Protein AF-0000000077089454 (afdb_homodimer)

InterPro domains:
  IPR006680 Amidohydrolase-related [PF01979] (66-449)
  IPR011059 Metal-dependent hydrolase, composite domain superfamily [G3DSA:2.30.40.10] (4-447)
  IPR011059 Metal-dependent hydrolase, composite domain superfamily [SSF51338] (370-449)
  IPR014311 Guanine deaminase [TIGR02967] (18-446)
  IPR032466 Metal-dependent hydrolase [SSF51556] (69-390)
  IPR051607 Metallo-dependent Hydrolases [PTHR11271] (2-451)

Nearest PDB structures (foldseek):
  6oh9-assembly1_A-2  TM=9.198E-01  e=2.659E-44  Saccharomyces cerevisiae S288C
  6oha-assembly1_A-2  TM=9.201E-01  e=1.018E-43  Saccharomyces cerevisiae S288C
  3lnp-assembly1_A-2  TM=8.803E-01  e=2.121E-31  Oleispira antarctica
  4f0r-assembly1_A  TM=8.704E-01  e=5.120E-29  Chromobacterium violaceum ATCC 12472
  4gbd-assembly1_B  TM=8.682E-01  e=8.940E-28  Pseudomonas aeruginosa PAO1

Secondary structure (DSSP, 8-state):
-EEEEEEEEEEEETTEEEEEEEEEEEE-TTT-BEEEEE-TTSTTHHHHHHHHHHTT-EEE--TTEEEEEPEEEEEEEGGGGGGTTSSTTS-HHHHIIIIIHHHHHGGGSHHHHHHHHHHHHHHHHHTTEEEEEEE--S-HHHHHHHHHHHHHHT-EEEEEEEE---BTTB-TTSS-SSHHHHHHHHHHHHHHHHH-TT-TT-SEEEEEEE--GGGS-HHHHHHHHHHHHHH--EEEEEES-SHHHHHHHHHHHSS-HHHHHHHTT--STTEEEEE-TT--HHHHHHHHHHT-EEEE-HHHHHHHTSS---HHHHHHTT-EEEE---TTTSS---HHHHHHHHHHHHHHHHH-S-TTS-HHHH-S-TT----HHHHHHHHTHHHHHHHT-S-SS--TTSB--EEEEETT-TT------TTT--HHHHHHHHHHH--GGGEEEEEETTEEEEE-/-EEEEEEEEEEEETTEEEEEEEEEEEE-TTT-BEEEEE-TTSTTHHHHHHHHHHTT-EEEPPTTEEEEEPEEEEEEEGGGGGGTTSSTTS-HHHHIIIIIHHHHHGGGSHHHHHHHHHHHHHHHHHTTEEEEEEE--S-HHHHHHHHHHHHHHT-EEEEEEEE---BTTB-TTSS-SSHHHHHHHHHHHHHHHHH-TT-TT-SEEEEEEE--GGGS-HHHHHHHHHHHHHH--EEEEEES-SHHHHHHHHHHHSS-HHHHHHHTT--STTEEEEE-TT--HHHHHHHHHHT-EEEE-HHHHHHHTSS---HHHHHHTT-EEEE---TTTSS---HHHHHHHHHHHHHHHHH-S-TTS-HHHH-S-TT----HHHHHHHHTHHHHHHHT-S-SS--TTSB--EEEEETT-TT------TTT--HHHHHHHHHHH--GGGEEEEEETTEEEEE-

Foldseek 3Di:
DAKEFAWEWAQQDQPDIDIQGRWIFDADPVFQFTADIDHPPDPCRVVVQVVCVVVVRYHYDDHLKYKFFFFAAEAAAQQQQVCQPHDLQDEPLCCCVVPNQVSLLVVLPLVVLLVSLLVLLQVLVLLRHQEYEYEHFLRLNSQVSSLVSCLVLNRQYEYFNEAFADPPSHDPSGHAPHLVRRLVSRLVNQVCSCVDPSCPVVSYHYEHEHAFPSGHDPSNLLSSLVVCVVNVGAYEYEALQAPVRQVSCCVVPVDGRLVSSVVSNRQALQYEHEQNQPQDPVSLVVSVVRNAEYAHQLQLSVRHHHAFRLVQVSVVVVGLYAYHCHPRSRNDSHLLVSLQSNQVRQVCQQQPDDPVDDSVPRHPNHPSGDDSSSSLCRRFNSSCSNNVAQTRGRDGPRRRWMFIFRCPFDVHPQDDDPPPADPVRSVRSCSNTPGSRRGQFTDTSNRTSDGD/DAKEFAWEWAQQDQPDIDIQGRWIFDADPVFQFTADIDHPVDPCRVVVQVVCVVVVRYHYDDHLKYKFFFFAAEAAAQQQQVCQPHDLQDEPLCCCVVPNQVSLLVVLPLVVLLVSLLVLLQVLVLLRHQEYEYEHFLRLNSQVSSLVSCLVLNRQYEYFNEAFADPPSHDPSGHAPHLVRRLVSRLVNQVCSCVDPSCPVVSYHYEHEHAAPSGHDPSNLLSSLVVCVVNVGAYEYEALQAPVRQVSCCVVPVDGRLVSSVVSNRQALQYEHEQNQPQDPVSLVVSVVRNAEYAHQLQLSVRHHHAFRLVQVSVVVVHLYAYHCHPRSRNDSHLLVSLQSNQVRQVCQQQPDDPVDDSVPRHPNHPSGDDSSSSLCRRFNSSCSNNVAQTRGRDGPRRRWMFIFRCPFDVHPQDDDVPPADPVRSVRSCSNTPGSRRGQFTDTSNRTSDGD

Sequence (904 aa):
MTVFCGTAFHVPERHKLEVLQDVLIVVSDTDGIIERIMRPSDCDYNKVKEEARENGKLVTLRPCQYLIPGLIDLHVHAPQWPQAGKALHLPLEKWLQENTFPLEAKYKDVKFAEKVYNSLVETLLANGTTTAAYYATIHVESSLELARICLQKGQRAVIGCVAMDIPGACPDFYRDGSAEDSIDKTAVFVEAVKALRGNERALVLPSVCPRFIPTCSTESLRGLGKLVKKYSCHVQTHCSESDWESNHVIERFKKHDAFALDGFGLVTRHTILAHSNFLLTEEMDLVLSRGAAVAHCPLSNFYFSNAVFPLKKALDKNLHVGLGTDVAGGNSPSILDNCRYAVAASRALENGVDPNKDAKERSDWKGARINFIEAFWLATTQGGVSLDLNIGKFEPGYAFDSLVIDVDARSSNVKVFDGEDSLEQIFQKIVYQATSANIIQTWVGGRLVHQLMTVFCGTAFHVPERHKLEVLQDVLIVVSDTDGIIERIMRPSDCDYNKVKEEARENGKLVTLRPCQYLIPGLIDLHVHAPQWPQAGKALHLPLEKWLQENTFPLEAKYKDVKFAEKVYNSLVETLLANGTTTAAYYATIHVESSLELARICLQKGQRAVIGCVAMDIPGACPDFYRDGSAEDSIDKTAVFVEAVKALRGNERALVLPSVCPRFIPTCSTESLRGLGKLVKKYSCHVQTHCSESDWESNHVIERFKKHDAFALDGFGLVTRHTILAHSNFLLTEEMDLVLSRGAAVAHCPLSNFYFSNAVFPLKKALDKNLHVGLGTDVAGGNSPSILDNCRYAVAASRALENGVDPNKDAKERSDWKGARINFIEAFWLATTQGGVSLDLNIGKFEPGYAFDSLVIDVDARSSNVKVFDGEDSLEQIFQKIVYQATSANIIQTWVGGRLVHQL

Structure (mmCIF, N/CA/C/O backbone):
data_AF-0000000077089454-model_v1
#
loop_
_entity.id
_entity.type
_entity.pdbx_description
1 polymer 'Guanine deaminase'
#
loop_
_atom_site.group_PDB
_atom_site.id
_atom_site.type_symbol
_atom_site.label_atom_id
_atom_site.label_alt_id
_atom_site.label_comp_id
_atom_site.label_asym_id
_atom_site.label_entity_id
_atom_site.label_seq_id
_atom_site.pdbx_PDB_ins_code
_atom_site.Cartn_x
_atom_site.Cartn_y
_atom_site.Cartn_z
_atom_site.occupancy
_atom_site.B_iso_or_equiv
_atom_site.auth_seq_id
_atom_site.auth_comp_id
_atom_site.auth_asym_id
_atom_site.auth_atom_id
_atom_site.pdbx_PDB_model_num
ATOM 1 N N . MET A 1 1 ? 23.328 -13.531 -28.031 1 92.94 1 MET A N 1
ATOM 2 C CA . MET A 1 1 ? 23.219 -13.258 -26.594 1 92.94 1 MET A CA 1
ATOM 3 C C . MET A 1 1 ? 22.938 -11.773 -26.344 1 92.94 1 MET A C 1
ATOM 5 O O . MET A 1 1 ? 23.531 -10.914 -27 1 92.94 1 MET A O 1
ATOM 9 N N . THR A 1 2 ? 21.984 -11.586 -25.578 1 96.62 2 THR A N 1
ATOM 10 C CA . THR A 1 2 ? 21.734 -10.227 -25.109 1 96.62 2 THR A CA 1
ATOM 11 C C . THR A 1 2 ? 22.453 -9.961 -23.797 1 96.62 2 THR A C 1
ATOM 13 O O . THR A 1 2 ? 22.484 -10.82 -22.906 1 96.62 2 THR A O 1
ATOM 16 N N . VAL A 1 3 ? 23.094 -8.82 -23.719 1 98.56 3 VAL A N 1
ATOM 17 C CA . VAL A 1 3 ? 23.891 -8.5 -22.531 1 98.56 3 VAL A CA 1
ATOM 18 C C . VAL A 1 3 ? 23.328 -7.238 -21.875 1 98.56 3 VAL A C 1
ATOM 20 O O . VAL A 1 3 ? 23.188 -6.203 -22.531 1 98.56 3 VAL A O 1
ATOM 23 N N . PHE A 1 4 ? 22.984 -7.34 -20.609 1 98.69 4 PHE A N 1
ATOM 24 C CA . PHE A 1 4 ? 22.531 -6.203 -19.812 1 98.69 4 PHE A CA 1
ATOM 25 C C . PHE A 1 4 ? 23.656 -5.633 -18.969 1 98.69 4 PHE A C 1
ATOM 27 O O . PHE A 1 4 ? 24.406 -6.383 -18.344 1 98.69 4 PHE A O 1
ATOM 34 N N . CYS A 1 5 ? 23.797 -4.336 -18.984 1 98.62 5 CYS A N 1
ATOM 35 C CA . CYS A 1 5 ? 24.844 -3.66 -18.219 1 98.62 5 CYS A CA 1
ATOM 36 C C . CYS A 1 5 ? 24.266 -2.588 -17.312 1 98.62 5 CYS A C 1
ATOM 38 O O . CYS A 1 5 ? 23.578 -1.678 -17.781 1 98.62 5 CYS A O 1
ATOM 40 N N . GLY A 1 6 ? 24.469 -2.629 -16.078 1 98.44 6 GLY A N 1
ATOM 41 C CA . GLY A 1 6 ? 24.016 -1.658 -15.094 1 98.44 6 GLY A CA 1
ATOM 42 C C . GLY A 1 6 ? 24.078 -2.17 -13.664 1 98.44 6 GLY A C 1
ATOM 43 O O . GLY A 1 6 ? 24.906 -3.033 -13.352 1 98.44 6 GLY A O 1
ATOM 44 N N . THR A 1 7 ? 23.391 -1.547 -12.758 1 98.75 7 THR A N 1
ATOM 45 C CA . THR A 1 7 ? 23.328 -1.979 -11.367 1 98.75 7 THR A CA 1
ATOM 46 C C . THR A 1 7 ? 22.125 -2.885 -11.133 1 98.75 7 THR A C 1
ATOM 48 O O . THR A 1 7 ? 21 -2.559 -11.547 1 98.75 7 THR A O 1
ATOM 51 N N . ALA A 1 8 ? 22.359 -4.035 -10.555 1 98.81 8 ALA A N 1
ATOM 52 C CA . ALA A 1 8 ? 21.297 -4.996 -10.266 1 98.81 8 ALA A CA 1
ATOM 53 C C . ALA A 1 8 ? 21.234 -5.312 -8.773 1 98.81 8 ALA A C 1
ATOM 55 O O . ALA A 1 8 ? 22.266 -5.309 -8.094 1 98.81 8 ALA A O 1
ATOM 56 N N . PHE A 1 9 ? 20.047 -5.441 -8.281 1 98.88 9 PHE A N 1
ATOM 57 C CA . PHE A 1 9 ? 19.812 -5.914 -6.922 1 98.88 9 PHE A CA 1
ATOM 58 C C . PHE A 1 9 ? 19.125 -7.277 -6.93 1 98.88 9 PHE A C 1
ATOM 60 O O . PHE A 1 9 ? 18.25 -7.535 -7.75 1 98.88 9 PHE A O 1
ATOM 67 N N . HIS A 1 10 ? 19.531 -8.227 -6.113 1 98.75 10 HIS A N 1
ATOM 68 C CA . HIS A 1 10 ? 18.766 -9.438 -5.848 1 98.75 10 HIS A CA 1
ATOM 69 C C . HIS A 1 10 ? 19.062 -9.984 -4.457 1 98.75 10 HIS A C 1
ATOM 71 O O . HIS A 1 10 ? 19.969 -9.516 -3.779 1 98.75 10 HIS A O 1
ATOM 77 N N . VAL A 1 11 ? 18.203 -10.82 -3.922 1 98.81 11 VAL A N 1
ATOM 78 C CA . VAL A 1 11 ? 18.344 -11.484 -2.633 1 98.81 11 VAL A CA 1
ATOM 79 C C . VAL A 1 11 ? 18.391 -13 -2.838 1 98.81 11 VAL A C 1
ATOM 81 O O . VAL A 1 11 ? 17.391 -13.688 -2.652 1 98.81 11 VAL A O 1
ATOM 84 N N . PRO A 1 12 ? 19.578 -13.531 -3.092 1 98.44 12 PRO A N 1
ATOM 85 C CA . PRO A 1 12 ? 19.688 -14.953 -3.436 1 98.44 12 PRO A CA 1
ATOM 86 C C . PRO A 1 12 ? 19.484 -15.867 -2.234 1 98.44 12 PRO A C 1
ATOM 88 O O . PRO A 1 12 ? 19.188 -17.047 -2.402 1 98.44 12 PRO A O 1
ATOM 91 N N . GLU A 1 13 ? 19.703 -15.281 -0.993 1 98.06 13 GLU A N 1
ATOM 92 C CA . GLU A 1 13 ? 19.484 -15.984 0.267 1 98.06 13 GLU A CA 1
ATOM 93 C C . GLU A 1 13 ? 18.719 -15.109 1.254 1 98.06 13 GLU A C 1
ATOM 95 O O . GLU A 1 13 ? 18.734 -13.883 1.159 1 98.06 13 GLU A O 1
ATOM 100 N N . ARG A 1 14 ? 17.969 -15.625 2.189 1 97.31 14 ARG A N 1
ATOM 101 C CA . ARG A 1 14 ? 16.984 -15.023 3.084 1 97.31 14 ARG A CA 1
ATOM 102 C C . ARG A 1 14 ? 17.516 -13.727 3.688 1 97.31 14 ARG A C 1
ATOM 104 O O . ARG A 1 14 ? 16.797 -12.719 3.74 1 97.31 14 ARG A O 1
ATOM 111 N N . HIS A 1 15 ? 18.703 -13.531 4.012 1 96.81 15 HIS A N 1
ATOM 112 C CA . HIS A 1 15 ? 19.188 -12.352 4.715 1 96.81 15 HIS A CA 1
ATOM 113 C C . HIS A 1 15 ? 20.344 -11.703 3.959 1 96.81 15 HIS A C 1
ATOM 115 O O . HIS A 1 15 ? 21.141 -10.961 4.547 1 96.81 15 HIS A O 1
ATOM 121 N N . LYS A 1 16 ? 20.344 -11.922 2.635 1 97.62 16 LYS A N 1
ATOM 122 C CA . LYS A 1 16 ? 21.516 -11.422 1.908 1 97.62 16 LYS A CA 1
ATOM 123 C C . LYS A 1 16 ? 21.094 -10.625 0.678 1 97.62 16 LYS A C 1
ATOM 125 O O . LYS A 1 16 ? 20.766 -11.203 -0.362 1 97.62 16 LYS A O 1
ATOM 130 N N . LEU A 1 17 ? 21.203 -9.328 0.819 1 98.38 17 LEU A N 1
ATOM 131 C CA . LEU A 1 17 ? 21.078 -8.461 -0.352 1 98.38 17 LEU A CA 1
ATOM 132 C C . LEU A 1 17 ? 22.406 -8.367 -1.094 1 98.38 17 LEU A C 1
ATOM 134 O O . LEU A 1 17 ? 23.438 -8.039 -0.494 1 98.38 17 LEU A O 1
ATOM 138 N N . GLU A 1 18 ? 22.438 -8.703 -2.332 1 98.62 18 GLU A N 1
ATOM 139 C CA . GLU A 1 18 ? 23.609 -8.492 -3.176 1 98.62 18 GLU A CA 1
ATOM 140 C C . GLU A 1 18 ? 23.391 -7.332 -4.145 1 98.62 18 GLU A C 1
ATOM 142 O O . GLU A 1 18 ? 22.375 -7.297 -4.859 1 98.62 18 GLU A O 1
ATOM 147 N N . VAL A 1 19 ? 24.297 -6.41 -4.102 1 98.5 19 VAL A N 1
ATOM 148 C CA . VAL A 1 19 ? 24.328 -5.277 -5.023 1 98.5 19 VAL A CA 1
ATOM 149 C C . VAL A 1 19 ? 25.391 -5.516 -6.102 1 98.5 19 VAL A C 1
ATOM 151 O O . VAL A 1 19 ? 26.594 -5.562 -5.809 1 98.5 19 VAL A O 1
ATOM 154 N N . LEU A 1 20 ? 24.922 -5.707 -7.332 1 98.06 20 LEU A N 1
ATOM 155 C CA . LEU A 1 20 ? 25.812 -5.934 -8.461 1 98.06 20 LEU A CA 1
ATOM 156 C C . LEU A 1 20 ? 25.984 -4.66 -9.289 1 98.06 20 LEU A C 1
ATOM 158 O O . LEU A 1 20 ? 25.203 -4.41 -10.219 1 98.06 20 LEU A O 1
ATOM 162 N N . GLN A 1 21 ? 27.016 -3.891 -8.992 1 97.75 21 GLN A N 1
ATOM 163 C CA . GLN A 1 21 ? 27.25 -2.611 -9.656 1 97.75 21 GLN A CA 1
ATOM 164 C C . GLN A 1 21 ? 28.016 -2.801 -10.961 1 97.75 21 GLN A C 1
ATOM 166 O O . GLN A 1 21 ? 29 -3.543 -11.008 1 97.75 21 GLN A O 1
ATOM 171 N N . ASP A 1 22 ? 27.594 -2.162 -11.992 1 97.69 22 ASP A N 1
ATOM 172 C CA . ASP A 1 22 ? 28.203 -2.232 -13.32 1 97.69 22 ASP A CA 1
ATOM 173 C C . ASP A 1 22 ? 28.359 -3.68 -13.773 1 97.69 22 ASP A C 1
ATOM 175 O O . ASP A 1 22 ? 29.422 -4.066 -14.281 1 97.69 22 ASP A O 1
ATOM 179 N N . VAL A 1 23 ? 27.344 -4.441 -13.531 1 98.56 23 VAL A N 1
ATOM 180 C CA . VAL A 1 23 ? 27.391 -5.863 -13.844 1 98.56 23 VAL A CA 1
ATOM 181 C C . VAL A 1 23 ? 27.031 -6.078 -15.312 1 98.56 23 VAL A C 1
ATOM 183 O O . VAL A 1 23 ? 26.344 -5.246 -15.922 1 98.56 23 VAL A O 1
ATOM 186 N N . LEU A 1 24 ? 27.609 -7.16 -15.875 1 98.69 24 LEU A N 1
ATOM 187 C CA . LEU A 1 24 ? 27.109 -7.699 -17.141 1 98.69 24 LEU A CA 1
ATOM 188 C C . LEU A 1 24 ? 26.328 -8.984 -16.906 1 98.69 24 LEU A C 1
ATOM 190 O O . LEU A 1 24 ? 26.828 -9.93 -16.297 1 98.69 24 LEU A O 1
ATOM 194 N N . ILE A 1 25 ? 25.094 -9.008 -17.281 1 98.88 25 ILE A N 1
ATOM 195 C CA . ILE A 1 25 ? 24.297 -10.234 -17.281 1 98.88 25 ILE A CA 1
ATOM 196 C C . ILE A 1 25 ? 24.109 -10.734 -18.719 1 98.88 25 ILE A C 1
ATOM 198 O O . ILE A 1 25 ? 23.453 -10.078 -19.516 1 98.88 25 ILE A O 1
ATOM 202 N N . VAL A 1 26 ? 24.719 -11.852 -19.016 1 98.69 26 VAL A N 1
ATOM 203 C CA . VAL A 1 26 ? 24.703 -12.438 -20.344 1 98.69 26 VAL A CA 1
ATOM 204 C C . VAL A 1 26 ? 23.547 -13.438 -20.469 1 98.69 26 VAL A C 1
ATOM 206 O O . VAL A 1 26 ? 23.516 -14.438 -19.75 1 98.69 26 VAL A O 1
ATOM 209 N N . VAL A 1 27 ? 22.656 -13.188 -21.359 1 98.69 27 VAL A N 1
ATOM 210 C CA . VAL A 1 27 ? 21.438 -13.977 -21.484 1 98.69 27 VAL A CA 1
ATOM 211 C C . VAL A 1 27 ? 21.406 -14.688 -22.828 1 98.69 27 VAL A C 1
ATOM 213 O O . VAL A 1 27 ? 21.594 -14.055 -23.875 1 98.69 27 VAL A O 1
ATOM 216 N N . SER A 1 28 ? 21.156 -15.938 -22.797 1 97.69 28 SER A N 1
ATOM 217 C CA . SER A 1 28 ? 21.031 -16.719 -24.031 1 97.69 28 SER A CA 1
ATOM 218 C C . SER A 1 28 ? 19.812 -16.281 -24.828 1 97.69 28 SER A C 1
ATOM 220 O O . SER A 1 28 ? 18.703 -16.234 -24.297 1 97.69 28 SER A O 1
ATOM 222 N N . ASP A 1 29 ? 19.984 -16.062 -26.078 1 93.5 29 ASP A N 1
ATOM 223 C CA . ASP A 1 29 ? 18.875 -15.703 -26.938 1 93.5 29 ASP A CA 1
ATOM 224 C C . ASP A 1 29 ? 17.984 -16.906 -27.219 1 93.5 29 ASP A C 1
ATOM 226 O O . ASP A 1 29 ? 16.812 -16.75 -27.609 1 93.5 29 ASP A O 1
ATOM 230 N N . THR A 1 30 ? 18.531 -18.047 -27.078 1 93.12 30 THR A N 1
ATOM 231 C CA . THR A 1 30 ? 17.828 -19.266 -27.469 1 93.12 30 THR A CA 1
ATOM 232 C C . THR A 1 30 ? 16.766 -19.641 -26.438 1 93.12 30 THR A C 1
ATOM 234 O O . THR A 1 30 ? 15.656 -20.016 -26.812 1 93.12 30 THR A O 1
ATOM 237 N N . ASP A 1 31 ? 17.109 -19.469 -25.172 1 94.38 31 ASP A N 1
ATOM 238 C CA . ASP A 1 31 ? 16.172 -20.016 -24.203 1 94.38 31 ASP A CA 1
ATOM 239 C C . ASP A 1 31 ? 15.922 -19.016 -23.062 1 94.38 31 ASP A C 1
ATOM 241 O O . ASP A 1 31 ? 15.133 -19.281 -22.156 1 94.38 31 ASP A O 1
ATOM 245 N N . GLY A 1 32 ? 16.609 -17.844 -23.125 1 97.44 32 GLY A N 1
ATOM 246 C CA . GLY A 1 32 ? 16.344 -16.797 -22.156 1 97.44 32 GLY A CA 1
ATOM 247 C C . GLY A 1 32 ? 16.953 -17.062 -20.797 1 97.44 32 GLY A C 1
ATOM 248 O O . GLY A 1 32 ? 16.594 -16.453 -19.797 1 97.44 32 GLY A O 1
ATOM 249 N N . ILE A 1 33 ? 17.938 -18.031 -20.719 1 98.38 33 ILE A N 1
ATOM 250 C CA . ILE A 1 33 ? 18.609 -18.422 -19.484 1 98.38 33 ILE A CA 1
ATOM 251 C C . ILE A 1 33 ? 19.859 -17.594 -19.281 1 98.38 33 ILE A C 1
ATOM 253 O O . ILE A 1 33 ? 20.578 -17.281 -20.25 1 98.38 33 ILE A O 1
ATOM 257 N N . ILE A 1 34 ? 20.109 -17.172 -18.062 1 98.81 34 ILE A N 1
ATOM 258 C CA . ILE A 1 34 ? 21.328 -16.438 -17.734 1 98.81 34 ILE A CA 1
ATOM 259 C C . ILE A 1 34 ? 22.547 -17.359 -17.891 1 98.81 34 ILE A C 1
ATOM 261 O O . ILE A 1 34 ? 22.625 -18.406 -17.234 1 98.81 34 ILE A O 1
ATOM 265 N N . GLU A 1 35 ? 23.453 -16.969 -18.734 1 98.5 35 GLU A N 1
ATOM 266 C CA . GLU A 1 35 ? 24.656 -17.781 -18.969 1 98.5 35 GLU A CA 1
ATOM 267 C C . GLU A 1 35 ? 25.781 -17.375 -18.031 1 98.5 35 GLU A C 1
ATOM 269 O O . GLU A 1 35 ? 26.5 -18.219 -17.5 1 98.5 35 GLU A O 1
ATOM 274 N N . ARG A 1 36 ? 25.922 -16.031 -17.938 1 98 36 ARG A N 1
ATOM 275 C CA . ARG A 1 36 ? 27.031 -15.508 -17.125 1 98 36 ARG A CA 1
ATOM 276 C C . ARG A 1 36 ? 26.625 -14.219 -16.422 1 98 36 ARG A C 1
ATOM 278 O O . ARG A 1 36 ? 25.828 -13.438 -16.953 1 98 36 ARG A O 1
ATOM 285 N N . ILE A 1 37 ? 27.156 -14.094 -15.289 1 98.5 37 ILE A N 1
ATOM 286 C CA . ILE A 1 37 ? 27.156 -12.836 -14.547 1 98.5 37 ILE A CA 1
ATOM 287 C C . ILE A 1 37 ? 28.594 -12.359 -14.352 1 98.5 37 ILE A C 1
ATOM 289 O O . ILE A 1 37 ? 29.406 -13.062 -13.742 1 98.5 37 ILE A O 1
ATOM 293 N N . MET A 1 38 ? 28.828 -11.125 -14.891 1 98.25 38 MET A N 1
ATOM 294 C CA . MET A 1 38 ? 30.219 -10.68 -14.875 1 98.25 38 MET A CA 1
ATOM 295 C C . MET A 1 38 ? 30.375 -9.367 -14.109 1 98.25 38 MET A C 1
ATOM 297 O O . MET A 1 38 ? 29.5 -8.492 -14.195 1 98.25 38 MET A O 1
ATOM 301 N N . ARG A 1 39 ? 31.5 -9.32 -13.391 1 96.81 39 ARG A N 1
ATOM 302 C CA . ARG A 1 39 ? 31.906 -8.094 -12.711 1 96.81 39 ARG A CA 1
ATOM 303 C C . ARG A 1 39 ? 33 -7.375 -13.477 1 96.81 39 ARG A C 1
ATOM 305 O O . ARG A 1 39 ? 33.75 -8 -14.258 1 96.81 39 ARG A O 1
ATOM 312 N N . PRO A 1 40 ? 33.062 -6.137 -13.211 1 97.31 40 PRO A N 1
ATOM 313 C CA . PRO A 1 40 ? 34.094 -5.375 -13.93 1 97.31 40 PRO A CA 1
ATOM 314 C C . PRO A 1 40 ? 35.5 -5.938 -13.719 1 97.31 40 PRO A C 1
ATOM 316 O O . PRO A 1 40 ? 36.344 -5.801 -14.594 1 97.31 40 PRO A O 1
ATOM 319 N N . SER A 1 41 ? 35.719 -6.621 -12.617 1 97.06 41 SER A N 1
ATOM 320 C CA . SER A 1 41 ? 37.031 -7.152 -12.305 1 97.06 41 SER A CA 1
ATOM 321 C C . SER A 1 41 ? 37.344 -8.422 -13.094 1 97.06 41 SER A C 1
ATOM 323 O O . SER A 1 41 ? 38.469 -8.883 -13.141 1 97.06 41 SER A O 1
ATOM 325 N N . ASP A 1 42 ? 36.344 -8.961 -13.734 1 97.06 42 ASP A N 1
ATOM 326 C CA . ASP A 1 42 ? 36.531 -10.172 -14.523 1 97.06 42 ASP A CA 1
ATOM 327 C C . ASP A 1 42 ? 37.375 -9.898 -15.766 1 97.06 42 ASP A C 1
ATOM 329 O O . ASP A 1 42 ? 37.219 -8.844 -16.391 1 97.06 42 ASP A O 1
ATOM 333 N N . CYS A 1 43 ? 38.188 -10.789 -16.188 1 96.12 43 CYS A N 1
ATOM 334 C CA . CYS A 1 43 ? 39.219 -10.602 -17.219 1 96.12 43 CYS A CA 1
ATOM 335 C C . CYS A 1 43 ? 38.562 -10.281 -18.562 1 96.12 43 CYS A C 1
ATOM 337 O O . CYS A 1 43 ? 39.125 -9.484 -19.328 1 96.12 43 CYS A O 1
ATOM 339 N N . ASP A 1 44 ? 37.469 -10.891 -18.875 1 97.19 44 ASP A N 1
ATOM 340 C CA . ASP A 1 44 ? 36.906 -10.719 -20.219 1 97.19 44 ASP A CA 1
ATOM 341 C C . ASP A 1 44 ? 35.688 -9.805 -20.188 1 97.19 44 ASP A C 1
ATOM 343 O O . ASP A 1 44 ? 34.906 -9.766 -21.141 1 97.19 44 ASP A O 1
ATOM 347 N N . TYR A 1 45 ? 35.562 -9.133 -19.078 1 98 45 TYR A N 1
ATOM 348 C CA . TYR A 1 45 ? 34.438 -8.211 -18.906 1 98 45 TYR A CA 1
ATOM 349 C C . TYR A 1 45 ? 34.344 -7.23 -20.062 1 98 45 TYR A C 1
ATOM 351 O O . TYR A 1 45 ? 33.312 -7.145 -20.734 1 98 45 TYR A O 1
ATOM 359 N N . ASN A 1 46 ? 35.406 -6.535 -20.422 1 98.06 46 ASN A N 1
ATOM 360 C CA . ASN A 1 46 ? 35.438 -5.512 -21.469 1 98.06 46 ASN A CA 1
ATOM 361 C C . ASN A 1 46 ? 35.25 -6.121 -22.859 1 98.06 46 ASN A C 1
ATOM 363 O O . ASN A 1 46 ? 34.594 -5.531 -23.703 1 98.06 46 ASN A O 1
ATOM 367 N N . LYS A 1 47 ? 35.812 -7.203 -23 1 98.19 47 LYS A N 1
ATOM 368 C CA . LYS A 1 47 ? 35.656 -7.887 -24.281 1 98.19 47 LYS A CA 1
ATOM 369 C C . LYS A 1 47 ? 34.219 -8.258 -24.547 1 98.19 47 LYS A C 1
ATOM 371 O O . LYS A 1 47 ? 33.688 -8 -25.641 1 98.19 47 LYS A O 1
ATOM 376 N N . VAL A 1 48 ? 33.594 -8.883 -23.531 1 98.12 48 VAL A N 1
ATOM 377 C CA . VAL A 1 48 ? 32.219 -9.312 -23.656 1 98.12 48 VAL A CA 1
ATOM 378 C C . VAL A 1 48 ? 31.328 -8.094 -23.891 1 98.12 48 VAL A C 1
ATOM 380 O O . VAL A 1 48 ? 30.438 -8.125 -24.75 1 98.12 48 VAL A O 1
ATOM 383 N N . LYS A 1 49 ? 31.531 -7.047 -23.188 1 97.75 49 LYS A N 1
ATOM 384 C CA . LYS A 1 49 ? 30.75 -5.816 -23.312 1 97.75 49 LYS A CA 1
ATOM 385 C C . LYS A 1 49 ? 30.875 -5.215 -24.703 1 97.75 49 LYS A C 1
ATOM 387 O O . LYS A 1 49 ? 29.891 -4.836 -25.328 1 97.75 49 LYS A O 1
ATOM 392 N N . GLU A 1 50 ? 32.031 -5.168 -25.219 1 97.94 50 GLU A N 1
ATOM 393 C CA . GLU A 1 50 ? 32.312 -4.578 -26.531 1 97.94 50 GLU A CA 1
ATOM 394 C C . GLU A 1 50 ? 31.719 -5.426 -27.656 1 97.94 50 GLU A C 1
ATOM 396 O O . GLU A 1 50 ? 31.188 -4.887 -28.625 1 97.94 50 GLU A O 1
ATOM 401 N N . GLU A 1 51 ? 31.906 -6.68 -27.5 1 97.88 51 GLU A N 1
ATOM 402 C CA . GLU A 1 51 ? 31.312 -7.578 -28.484 1 97.88 51 GLU A CA 1
ATOM 403 C C . GLU A 1 51 ? 29.797 -7.418 -28.547 1 97.88 51 GLU A C 1
ATOM 405 O O . GLU A 1 51 ? 29.219 -7.387 -29.641 1 97.88 51 GLU A O 1
ATOM 410 N N . ALA A 1 52 ? 29.188 -7.387 -27.359 1 97.69 52 ALA A N 1
ATOM 411 C CA . ALA A 1 52 ? 27.75 -7.184 -27.312 1 97.69 52 ALA A CA 1
ATOM 412 C C . ALA A 1 52 ? 27.359 -5.852 -27.938 1 97.69 52 ALA A C 1
ATOM 414 O O . ALA A 1 52 ? 26.344 -5.762 -28.641 1 97.69 52 ALA A O 1
ATOM 415 N N . ARG A 1 53 ? 28.094 -4.828 -27.641 1 97.75 53 ARG A N 1
ATOM 416 C CA . ARG A 1 53 ? 27.844 -3.506 -28.203 1 97.75 53 ARG A CA 1
ATOM 417 C C . ARG A 1 53 ? 27.922 -3.541 -29.734 1 97.75 53 ARG A C 1
ATOM 419 O O . ARG A 1 53 ? 27.047 -3.031 -30.422 1 97.75 53 ARG A O 1
ATOM 426 N N . GLU A 1 54 ? 28.938 -4.164 -30.25 1 97.56 54 GLU A N 1
ATOM 427 C CA . GLU A 1 54 ? 29.156 -4.242 -31.688 1 97.56 54 GLU A CA 1
ATOM 428 C C . GLU A 1 54 ? 28.047 -5.02 -32.375 1 97.56 54 GLU A C 1
ATOM 430 O O . GLU A 1 54 ? 27.688 -4.715 -33.531 1 97.56 54 GLU A O 1
ATOM 435 N N . ASN A 1 55 ? 27.578 -5.969 -31.75 1 97.19 55 ASN A N 1
ATOM 436 C CA . ASN A 1 55 ? 26.531 -6.812 -32.312 1 97.19 55 ASN A CA 1
ATOM 437 C C . ASN A 1 55 ? 25.141 -6.223 -32.094 1 97.19 55 ASN A C 1
ATOM 439 O O . ASN A 1 55 ? 24.141 -6.832 -32.438 1 97.19 55 ASN A O 1
ATOM 443 N N . GLY A 1 56 ? 25.062 -5.102 -31.422 1 96.62 56 GLY A N 1
ATOM 444 C CA . GLY A 1 56 ? 23.781 -4.457 -31.156 1 96.62 56 GLY A CA 1
ATOM 445 C C . GLY A 1 56 ? 22.969 -5.176 -30.094 1 96.62 56 GLY A C 1
ATOM 446 O O . GLY A 1 56 ? 21.734 -5.117 -30.109 1 96.62 56 GLY A O 1
ATOM 447 N N . LYS A 1 57 ? 23.625 -5.898 -29.203 1 97.06 57 LYS A N 1
ATOM 448 C CA . LYS A 1 57 ? 22.938 -6.75 -28.234 1 97.06 57 LYS A CA 1
ATOM 449 C C . LYS A 1 57 ? 23.219 -6.285 -26.797 1 97.06 57 LYS A C 1
ATOM 451 O O . LYS A 1 57 ? 22.953 -7.012 -25.844 1 97.06 57 LYS A O 1
ATOM 456 N N . LEU A 1 58 ? 23.812 -5.066 -26.672 1 97.94 58 LEU A N 1
ATOM 457 C CA . LEU A 1 58 ? 24.094 -4.516 -25.359 1 97.94 58 LEU A CA 1
ATOM 458 C C . LEU A 1 58 ? 22.969 -3.602 -24.891 1 97.94 58 LEU A C 1
ATOM 460 O O . LEU A 1 58 ? 22.609 -2.648 -25.578 1 97.94 58 LEU A O 1
ATOM 464 N N . VAL A 1 59 ? 22.328 -3.924 -23.781 1 97.5 59 VAL A N 1
ATOM 465 C CA . VAL A 1 59 ? 21.344 -3.074 -23.141 1 97.5 59 VAL A CA 1
ATOM 466 C C . VAL A 1 59 ? 21.969 -2.395 -21.922 1 97.5 59 VAL A C 1
ATOM 468 O O . VAL A 1 59 ? 22.234 -3.045 -20.906 1 97.5 59 VAL A O 1
ATOM 471 N N . THR A 1 60 ? 22.172 -1.102 -22.016 1 97.81 60 THR A N 1
ATOM 472 C CA . THR A 1 60 ? 22.797 -0.354 -20.922 1 97.81 60 THR A CA 1
ATOM 473 C C . THR A 1 60 ? 21.75 0.446 -20.156 1 97.81 60 THR A C 1
ATOM 475 O O . THR A 1 60 ? 21 1.231 -20.75 1 97.81 60 THR A O 1
ATOM 478 N N . LEU A 1 61 ? 21.688 0.249 -18.891 1 98.19 61 LEU A N 1
ATOM 479 C CA . LEU A 1 61 ? 20.781 1.002 -18.031 1 98.19 61 LEU A CA 1
ATOM 480 C C . LEU A 1 61 ? 21.312 2.4 -17.766 1 98.19 61 LEU A C 1
ATOM 482 O O . LEU A 1 61 ? 22.531 2.584 -17.609 1 98.19 61 LEU A O 1
ATOM 486 N N . ARG A 1 62 ? 20.438 3.375 -17.625 1 96.81 62 ARG A N 1
ATOM 487 C CA . ARG A 1 62 ? 20.797 4.703 -17.141 1 96.81 62 ARG A CA 1
ATOM 488 C C . ARG A 1 62 ? 21.125 4.68 -15.648 1 96.81 62 ARG A C 1
ATOM 490 O O . ARG A 1 62 ? 20.75 3.742 -14.945 1 96.81 62 ARG A O 1
ATOM 497 N N . PRO A 1 63 ? 21.812 5.723 -15.156 1 94.94 63 PRO A N 1
ATOM 498 C CA . PRO A 1 63 ? 22.219 5.738 -13.75 1 94.94 63 PRO A CA 1
ATOM 499 C C . PRO A 1 63 ? 21.031 5.66 -12.789 1 94.94 63 PRO A C 1
ATOM 501 O O . PRO A 1 63 ? 21.172 5.125 -11.688 1 94.94 63 PRO A O 1
ATOM 504 N N . CYS A 1 64 ? 19.844 6.137 -13.156 1 97.19 64 CYS A N 1
ATOM 505 C CA . CYS A 1 64 ? 18.672 6.145 -12.289 1 97.19 64 CYS A CA 1
ATOM 506 C C . CYS A 1 64 ? 17.859 4.871 -12.477 1 97.19 64 CYS A C 1
ATOM 508 O O . CYS A 1 64 ? 16.75 4.766 -11.961 1 97.19 64 CYS A O 1
ATOM 510 N N . GLN A 1 65 ? 18.422 3.92 -13.266 1 98.5 65 GLN A N 1
ATOM 511 C CA . GLN A 1 65 ? 17.719 2.676 -13.547 1 98.5 65 GLN A CA 1
ATOM 512 C C . GLN A 1 65 ? 18.422 1.482 -12.914 1 98.5 65 GLN A C 1
ATOM 514 O O . GLN A 1 65 ? 19.656 1.438 -12.875 1 98.5 65 GLN A O 1
ATOM 519 N N . TYR A 1 66 ? 17.625 0.511 -12.43 1 98.88 66 TYR A N 1
ATOM 520 C CA . TYR A 1 66 ? 18.156 -0.66 -11.734 1 98.88 66 TYR A CA 1
ATOM 521 C C . TYR A 1 66 ? 17.453 -1.931 -12.203 1 98.88 66 TYR A C 1
ATOM 523 O O . TYR A 1 66 ? 16.281 -1.896 -12.586 1 98.88 66 TYR A O 1
ATOM 531 N N . LEU A 1 67 ? 18.203 -3.064 -12.156 1 98.81 67 LEU A N 1
ATOM 532 C CA . LEU A 1 67 ? 17.625 -4.375 -12.422 1 98.81 67 LEU A CA 1
ATOM 533 C C . LEU A 1 67 ? 17.234 -5.07 -11.117 1 98.81 67 LEU A C 1
ATOM 535 O O . LEU A 1 67 ? 18 -5.031 -10.148 1 98.81 67 LEU A O 1
ATOM 539 N N . ILE A 1 68 ? 16.078 -5.621 -11.086 1 98.94 68 ILE A N 1
ATOM 540 C CA . ILE A 1 68 ? 15.688 -6.562 -10.039 1 98.94 68 ILE A CA 1
ATOM 541 C C . ILE A 1 68 ? 15.039 -7.789 -10.672 1 98.94 68 ILE A C 1
ATOM 543 O O . ILE A 1 68 ? 14.547 -7.727 -11.797 1 98.94 68 ILE A O 1
ATOM 547 N N . PRO A 1 69 ? 15.094 -8.945 -10 1 98.94 69 PRO A N 1
ATOM 548 C CA . PRO A 1 69 ? 14.391 -10.109 -10.539 1 98.94 69 PRO A CA 1
ATOM 549 C C . PRO A 1 69 ? 12.891 -9.875 -10.695 1 98.94 69 PRO A C 1
ATOM 551 O O . PRO A 1 69 ? 12.312 -9.055 -9.984 1 98.94 69 PRO A O 1
ATOM 554 N N . GLY A 1 70 ? 12.312 -10.562 -11.711 1 98.94 70 GLY A N 1
ATOM 555 C CA . GLY A 1 70 ? 10.867 -10.523 -11.844 1 98.94 70 GLY A CA 1
ATOM 556 C C . GLY A 1 70 ? 10.141 -10.992 -10.602 1 98.94 70 GLY A C 1
ATOM 557 O O . GLY A 1 70 ? 10.602 -11.898 -9.906 1 98.94 70 GLY A O 1
ATOM 558 N N . LEU A 1 71 ? 9.008 -10.398 -10.328 1 98.94 71 LEU A N 1
ATOM 559 C CA . LEU A 1 71 ? 8.219 -10.75 -9.148 1 98.94 71 LEU A CA 1
ATOM 560 C C . LEU A 1 71 ? 7.348 -11.977 -9.43 1 98.94 71 LEU A C 1
ATOM 562 O O . LEU A 1 71 ? 6.879 -12.164 -10.547 1 98.94 71 LEU A O 1
ATOM 566 N N . ILE A 1 72 ? 7.164 -12.82 -8.398 1 99 72 ILE A N 1
ATOM 567 C CA . ILE A 1 72 ? 6.438 -14.078 -8.531 1 99 72 ILE A CA 1
ATOM 568 C C . ILE A 1 72 ? 5.207 -14.055 -7.629 1 99 72 ILE A C 1
ATOM 570 O O . ILE A 1 72 ? 5.312 -13.812 -6.426 1 99 72 ILE A O 1
ATOM 574 N N . ASP A 1 73 ? 4.062 -14.234 -8.211 1 98.94 73 ASP A N 1
ATOM 575 C CA . ASP A 1 73 ? 2.783 -14.266 -7.504 1 98.94 73 ASP A CA 1
ATOM 576 C C . ASP A 1 73 ? 2.262 -15.695 -7.375 1 98.94 73 ASP A C 1
ATOM 578 O O . ASP A 1 73 ? 1.788 -16.281 -8.352 1 98.94 73 ASP A O 1
ATOM 582 N N . LEU A 1 74 ? 2.213 -16.234 -6.137 1 98.94 74 LEU A N 1
ATOM 583 C CA . LEU A 1 74 ? 1.94 -17.656 -5.938 1 98.94 74 LEU A CA 1
ATOM 584 C C . LEU A 1 74 ? 0.444 -17.906 -5.789 1 98.94 74 LEU A C 1
ATOM 586 O O . LEU A 1 74 ? 0.012 -19.047 -5.66 1 98.94 74 LEU A O 1
ATOM 590 N N . HIS A 1 75 ? -0.361 -16.828 -5.859 1 98.94 75 HIS A N 1
ATOM 591 C CA . HIS A 1 75 ? -1.786 -17.062 -5.676 1 98.94 75 HIS A CA 1
ATOM 592 C C . HIS A 1 75 ? -2.619 -15.922 -6.238 1 98.94 75 HIS A C 1
ATOM 594 O O . HIS A 1 75 ? -2.695 -14.852 -5.633 1 98.94 75 HIS A O 1
ATOM 600 N N . VAL A 1 76 ? -3.311 -16.172 -7.359 1 98.88 76 VAL A N 1
ATOM 601 C CA . VAL A 1 76 ? -4.168 -15.195 -8.023 1 98.88 76 VAL A CA 1
ATOM 602 C C . VAL A 1 76 ? -5.477 -15.859 -8.453 1 98.88 76 VAL A C 1
ATOM 604 O O . VAL A 1 76 ? -5.461 -16.922 -9.094 1 98.88 76 VAL A O 1
ATOM 607 N N . HIS A 1 77 ? -6.605 -15.32 -8.094 1 98.88 77 HIS A N 1
ATOM 608 C CA . HIS A 1 77 ? -7.863 -15.703 -8.727 1 98.88 77 HIS A CA 1
ATOM 609 C C . HIS A 1 77 ? -8.117 -14.891 -9.992 1 98.88 77 HIS A C 1
ATOM 611 O O . HIS A 1 77 ? -8.727 -13.82 -9.93 1 98.88 77 HIS A O 1
ATOM 617 N N . ALA A 1 78 ? -7.766 -15.438 -11.102 1 98.88 78 ALA A N 1
ATOM 618 C CA . ALA A 1 78 ? -7.805 -14.695 -12.359 1 98.88 78 ALA A CA 1
ATOM 619 C C . ALA A 1 78 ? -9.203 -14.164 -12.641 1 98.88 78 ALA A C 1
ATOM 621 O O . ALA A 1 78 ? -9.375 -12.992 -12.992 1 98.88 78 ALA A O 1
ATOM 622 N N . PRO A 1 79 ? -10.258 -14.992 -12.414 1 98.81 79 PRO A N 1
ATOM 623 C CA . PRO A 1 79 ? -11.594 -14.523 -12.805 1 98.81 79 PRO A CA 1
ATOM 624 C C . PRO A 1 79 ? -12.117 -13.414 -11.891 1 98.81 79 PRO A C 1
ATOM 626 O O . PRO A 1 79 ? -13.125 -12.781 -12.211 1 98.81 79 PRO A O 1
ATOM 629 N N . GLN A 1 80 ? -11.469 -13.164 -10.797 1 98.69 80 GLN A N 1
ATOM 630 C CA . GLN A 1 80 ? -11.992 -12.195 -9.836 1 98.69 80 GLN A CA 1
ATOM 631 C C . GLN A 1 80 ? -11.453 -10.797 -10.117 1 98.69 80 GLN A C 1
ATOM 633 O O . GLN A 1 80 ? -11.781 -9.844 -9.406 1 98.69 80 GLN A O 1
ATOM 638 N N . TRP A 1 81 ? -10.727 -10.578 -11.18 1 98.69 81 TRP A N 1
ATOM 639 C CA . TRP A 1 81 ? -10.07 -9.328 -11.539 1 98.69 81 TRP A CA 1
ATOM 640 C C . TRP A 1 81 ? -11.078 -8.18 -11.609 1 98.69 81 TRP A C 1
ATOM 642 O O . TRP A 1 81 ? -10.852 -7.113 -11.039 1 98.69 81 TRP A O 1
ATOM 652 N N . PRO A 1 82 ? -12.281 -8.367 -12.156 1 98.44 82 PRO A N 1
ATOM 653 C CA . PRO A 1 82 ? -13.242 -7.262 -12.156 1 98.44 82 PRO A CA 1
ATOM 654 C C . PRO A 1 82 ? -13.719 -6.898 -10.758 1 98.44 82 PRO A C 1
ATOM 656 O O . PRO A 1 82 ? -14.234 -5.793 -10.539 1 98.44 82 PRO A O 1
ATOM 659 N N . GLN A 1 83 ? -13.562 -7.816 -9.836 1 97.81 83 GLN A N 1
ATOM 660 C CA . GLN A 1 83 ? -14.039 -7.625 -8.469 1 97.81 83 GLN A CA 1
ATOM 661 C C . GLN A 1 83 ? -12.961 -6.977 -7.602 1 97.81 83 GLN A C 1
ATOM 663 O O . GLN A 1 83 ? -13.242 -6.551 -6.48 1 97.81 83 GLN A O 1
ATOM 668 N N . ALA A 1 84 ? -11.703 -6.836 -8.109 1 97.38 84 ALA A N 1
ATOM 669 C CA . ALA A 1 84 ? -10.602 -6.266 -7.336 1 97.38 84 ALA A CA 1
ATOM 670 C C . ALA A 1 84 ? -10.938 -4.852 -6.867 1 97.38 84 ALA A C 1
ATOM 672 O O . ALA A 1 84 ? -11.289 -3.99 -7.672 1 97.38 84 ALA A O 1
ATOM 673 N N . GLY A 1 85 ? -10.875 -4.648 -5.551 1 95.5 85 GLY A N 1
ATOM 674 C CA . GLY A 1 85 ? -11.172 -3.346 -4.977 1 95.5 85 GLY A CA 1
ATOM 675 C C . GLY A 1 85 ? -12.633 -3.174 -4.602 1 95.5 85 GLY A C 1
ATOM 676 O O . GLY A 1 85 ? -13.047 -2.096 -4.172 1 95.5 85 GLY A O 1
ATOM 677 N N . LYS A 1 86 ? -13.484 -4.293 -4.773 1 95.88 86 LYS A N 1
ATOM 678 C CA . LYS A 1 86 ? -14.914 -4.188 -4.492 1 95.88 86 LYS A CA 1
ATOM 679 C C . LYS A 1 86 ? -15.32 -5.105 -3.344 1 95.88 86 LYS A C 1
ATOM 681 O O . LYS A 1 86 ? -14.75 -6.188 -3.178 1 95.88 86 LYS A O 1
ATOM 686 N N . ALA A 1 87 ? -16.156 -4.648 -2.527 1 92.94 87 ALA A N 1
ATOM 687 C CA . ALA A 1 87 ? -16.953 -5.414 -1.573 1 92.94 87 ALA A CA 1
ATOM 688 C C . ALA A 1 87 ? -16.078 -6.062 -0.512 1 92.94 87 ALA A C 1
ATOM 690 O O . ALA A 1 87 ? -16.391 -7.141 -0.005 1 92.94 87 ALA A O 1
ATOM 691 N N . LEU A 1 88 ? -15 -5.469 -0.146 1 92.19 88 LEU A N 1
ATOM 692 C CA . LEU A 1 88 ? -14.039 -6.035 0.792 1 92.19 88 LEU A CA 1
ATOM 693 C C . LEU A 1 88 ? -14.531 -5.887 2.229 1 92.19 88 LEU A C 1
ATOM 695 O O . LEU A 1 88 ? -13.93 -6.441 3.152 1 92.19 88 LEU A O 1
ATOM 699 N N . HIS A 1 89 ? -15.625 -5.176 2.396 1 87.88 89 HIS A N 1
ATOM 700 C CA . HIS A 1 89 ? -16.203 -4.977 3.721 1 87.88 89 HIS A CA 1
ATOM 701 C C . HIS A 1 89 ? -17 -6.195 4.168 1 87.88 89 HIS A C 1
ATOM 703 O O . HIS A 1 89 ? -17.375 -6.309 5.34 1 87.88 89 HIS A O 1
ATOM 709 N N . LEU A 1 90 ? -17.219 -7.16 3.295 1 87.88 90 LEU A N 1
ATOM 710 C CA . LEU A 1 90 ? -18.016 -8.344 3.602 1 87.88 90 LEU A CA 1
ATOM 711 C C . LEU A 1 90 ? -17.141 -9.453 4.184 1 87.88 90 LEU A C 1
ATOM 713 O O . LEU A 1 90 ? -15.945 -9.531 3.877 1 87.88 90 LEU A O 1
ATOM 717 N N . PRO A 1 91 ? -17.781 -10.281 5.023 1 86.5 91 PRO A N 1
ATOM 718 C CA . PRO A 1 91 ? -17.047 -11.492 5.418 1 86.5 91 PRO A CA 1
ATOM 719 C C . PRO A 1 91 ? -16.828 -12.453 4.25 1 86.5 91 PRO A C 1
ATOM 721 O O . PRO A 1 91 ? -17.578 -12.43 3.273 1 86.5 91 PRO A O 1
ATOM 724 N N . LEU A 1 92 ? -15.859 -13.32 4.383 1 87.38 92 LEU A N 1
ATOM 725 C CA . LEU A 1 92 ? -15.398 -14.18 3.293 1 87.38 92 LEU A CA 1
ATOM 726 C C . LEU A 1 92 ? -16.562 -14.953 2.689 1 87.38 92 LEU A C 1
ATOM 728 O O . LEU A 1 92 ? -16.75 -14.953 1.47 1 87.38 92 LEU A O 1
ATOM 732 N N . GLU A 1 93 ? -17.328 -15.625 3.506 1 87 93 GLU A N 1
ATOM 733 C CA . GLU A 1 93 ? -18.406 -16.469 3.014 1 87 93 GLU A CA 1
ATOM 734 C C . GLU A 1 93 ? -19.406 -15.656 2.199 1 87 93 GLU A C 1
ATOM 736 O O 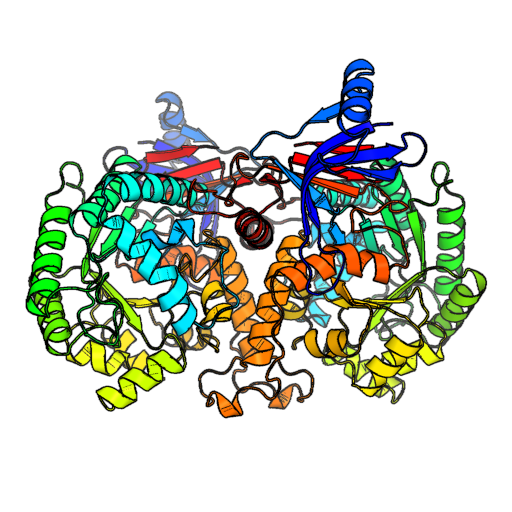. GLU A 1 93 ? -19.797 -16.062 1.099 1 87 93 GLU A O 1
ATOM 741 N N . LYS A 1 94 ? -19.812 -14.523 2.75 1 90.25 94 LYS A N 1
ATOM 742 C CA . LYS A 1 94 ? -20.75 -13.648 2.059 1 90.25 94 LYS A CA 1
ATOM 743 C C . LYS A 1 94 ? -20.125 -13.047 0.802 1 90.25 94 LYS A C 1
ATOM 745 O O . LYS A 1 94 ? -20.781 -12.922 -0.23 1 90.25 94 LYS A O 1
ATOM 750 N N . TRP A 1 95 ? -18.859 -12.656 0.936 1 93.25 95 TRP A N 1
ATOM 751 C CA . TRP A 1 95 ? -18.094 -12.117 -0.188 1 93.25 95 TRP A CA 1
ATOM 752 C C . TRP A 1 95 ? -18.094 -13.086 -1.362 1 93.25 95 TRP A C 1
ATOM 754 O O . TRP A 1 95 ? -18.297 -12.688 -2.51 1 93.25 95 TRP A O 1
ATOM 764 N N . LEU A 1 96 ? -17.938 -14.383 -1.11 1 92.06 96 LEU A N 1
ATOM 765 C CA . LEU A 1 96 ? -17.922 -15.43 -2.123 1 92.06 96 LEU A CA 1
ATOM 766 C C . LEU A 1 96 ? -19.297 -15.602 -2.754 1 92.06 96 LEU A C 1
ATOM 768 O O . LEU A 1 96 ? -19.438 -15.523 -3.977 1 92.06 96 LEU A O 1
ATOM 772 N N . GLN A 1 97 ? -20.312 -15.727 -1.963 1 91.69 97 GLN A N 1
ATOM 773 C CA . GLN A 1 97 ? -21.656 -16.094 -2.416 1 91.69 97 GLN A CA 1
ATOM 774 C C . GLN A 1 97 ? -22.312 -14.938 -3.174 1 91.69 97 GLN A C 1
ATOM 776 O O . GLN A 1 97 ? -23.016 -15.156 -4.16 1 91.69 97 GLN A O 1
ATOM 781 N N . GLU A 1 98 ? -22.016 -13.703 -2.732 1 93.25 98 GLU A N 1
ATOM 782 C CA . GLU A 1 98 ? -22.766 -12.562 -3.254 1 93.25 98 GLU A CA 1
ATOM 783 C C . GLU A 1 98 ? -22.016 -11.891 -4.402 1 93.25 98 GLU A C 1
ATOM 785 O O . GLU A 1 98 ? -22.625 -11.227 -5.238 1 93.25 98 GLU A O 1
ATOM 790 N N . ASN A 1 99 ? -20.719 -12.109 -4.438 1 94.88 99 ASN A N 1
ATOM 791 C CA . ASN A 1 99 ? -19.938 -11.367 -5.422 1 94.88 99 ASN A CA 1
ATOM 792 C C . ASN A 1 99 ? -19.094 -12.297 -6.289 1 94.88 99 ASN A C 1
ATOM 794 O O . ASN A 1 99 ? -19.172 -12.242 -7.516 1 94.88 99 ASN A O 1
ATOM 798 N N . THR A 1 100 ? -18.391 -13.203 -5.695 1 96.75 100 THR A N 1
ATOM 799 C CA . THR A 1 100 ? -17.344 -13.969 -6.367 1 96.75 100 THR A CA 1
ATOM 800 C C . THR A 1 100 ? -17.953 -15.039 -7.27 1 96.75 100 THR A C 1
ATOM 802 O O . THR A 1 100 ? -17.656 -15.102 -8.461 1 96.75 100 THR A O 1
ATOM 805 N N . PHE A 1 101 ? -18.875 -15.891 -6.727 1 97.25 101 PHE A N 1
ATOM 806 C CA . PHE A 1 101 ? -19.406 -17.016 -7.48 1 97.25 101 PHE A CA 1
ATOM 807 C C . PHE A 1 101 ? -20.25 -16.547 -8.656 1 97.25 101 PHE A C 1
ATOM 809 O O . PHE A 1 101 ? -20.109 -17.047 -9.773 1 97.25 101 PHE A O 1
ATOM 816 N N . PRO A 1 102 ? -21.094 -15.461 -8.445 1 97.5 102 PRO A N 1
ATOM 817 C CA . PRO A 1 102 ? -21.812 -14.945 -9.602 1 97.5 102 PRO A CA 1
ATOM 818 C C . PRO A 1 102 ? -20.891 -14.414 -10.695 1 97.5 102 PRO A C 1
ATOM 820 O O . PRO A 1 102 ? -21.141 -14.656 -11.883 1 97.5 102 PRO A O 1
ATOM 823 N N . LEU A 1 103 ? -19.828 -13.758 -10.352 1 98.12 103 LEU A N 1
ATOM 824 C CA . LEU A 1 103 ? -18.891 -13.242 -11.336 1 98.12 103 LEU A CA 1
ATOM 825 C C . LEU A 1 103 ? -18.172 -14.383 -12.047 1 98.12 103 LEU A C 1
ATOM 827 O O . LEU A 1 103 ? -18.062 -14.375 -13.273 1 98.12 103 LEU A O 1
ATOM 831 N N . GLU A 1 104 ? -17.688 -15.367 -11.305 1 98.56 104 GLU A N 1
ATOM 832 C CA . GLU A 1 104 ? -16.938 -16.469 -11.883 1 98.56 104 GLU A CA 1
ATOM 833 C C . GLU A 1 104 ? -17.797 -17.312 -12.82 1 98.56 104 GLU A C 1
ATOM 835 O O . GLU A 1 104 ? -17.312 -17.859 -13.812 1 98.56 104 GLU A O 1
ATOM 840 N N . ALA A 1 105 ? -19.094 -17.359 -12.539 1 98.5 105 ALA A N 1
ATOM 841 C CA . ALA A 1 105 ? -20.031 -18.109 -13.375 1 98.5 105 ALA A CA 1
ATOM 842 C C . ALA A 1 105 ? -20.094 -17.516 -14.781 1 98.5 105 ALA A C 1
ATOM 844 O O . ALA A 1 105 ? -20.375 -18.234 -15.75 1 98.5 105 ALA A O 1
ATOM 845 N N . LYS A 1 106 ? -19.766 -16.266 -14.969 1 98.31 106 LYS A N 1
ATOM 846 C CA . LYS A 1 106 ? -19.844 -15.57 -16.25 1 98.31 106 LYS A CA 1
ATOM 847 C C . LYS A 1 106 ? -18.781 -16.078 -17.219 1 98.31 106 LYS A C 1
ATOM 849 O O . LYS A 1 106 ? -18.875 -15.844 -18.438 1 98.31 106 LYS A O 1
ATOM 854 N N . TYR A 1 107 ? -17.828 -16.781 -16.766 1 98.69 107 TYR A N 1
ATOM 855 C CA . TYR A 1 107 ? -16.703 -17.203 -17.578 1 98.69 107 TYR A CA 1
ATOM 856 C C . TYR A 1 107 ? -17.062 -18.422 -18.422 1 98.69 107 TYR A C 1
ATOM 858 O O . TYR A 1 107 ? -16.25 -18.906 -19.219 1 98.69 107 TYR A O 1
ATOM 866 N N . LYS A 1 108 ? -18.266 -18.906 -18.172 1 98.38 108 LYS A N 1
ATOM 867 C CA . LYS A 1 108 ? -18.781 -19.844 -19.156 1 98.38 108 LYS A CA 1
ATOM 868 C C . LYS A 1 108 ? -18.703 -19.281 -20.578 1 98.38 108 LYS A C 1
ATOM 870 O O . LYS A 1 108 ? -18.547 -20.016 -21.547 1 98.38 108 LYS A O 1
ATOM 875 N N . ASP A 1 109 ? -18.797 -17.953 -20.656 1 98.5 109 ASP A N 1
ATOM 876 C CA . ASP A 1 109 ? -18.594 -17.234 -21.906 1 98.5 109 ASP A CA 1
ATOM 877 C C . ASP A 1 109 ? -17.109 -16.938 -22.141 1 98.5 109 ASP A C 1
ATOM 879 O O . ASP A 1 109 ? -16.547 -16.047 -21.5 1 98.5 109 ASP A O 1
ATOM 883 N N . VAL A 1 110 ? -16.5 -17.609 -23.125 1 98.56 110 VAL A N 1
ATOM 884 C CA . VAL A 1 110 ? -15.07 -17.516 -23.391 1 98.56 110 VAL A CA 1
ATOM 885 C C . VAL A 1 110 ? -14.711 -16.094 -23.812 1 98.56 110 VAL A C 1
ATOM 887 O O . VAL A 1 110 ? -13.609 -15.609 -23.516 1 98.56 110 VAL A O 1
ATOM 890 N N . LYS A 1 111 ? -15.648 -15.367 -24.453 1 98.38 111 LYS A N 1
ATOM 891 C CA . LYS A 1 111 ? -15.375 -13.992 -24.859 1 98.38 111 LYS A CA 1
ATOM 892 C C . LYS A 1 111 ? -15.234 -13.078 -23.641 1 98.38 111 LYS A C 1
ATOM 894 O O . LYS A 1 111 ? -14.406 -12.172 -23.641 1 98.38 111 LYS A O 1
ATOM 899 N N . PHE A 1 112 ? -16.109 -13.312 -22.688 1 98.31 112 PHE A N 1
ATOM 900 C CA . PHE A 1 112 ? -15.992 -12.578 -21.438 1 98.31 112 PHE A CA 1
ATOM 901 C C . PHE A 1 112 ? -14.648 -12.859 -20.766 1 98.31 112 PHE A C 1
ATOM 903 O O . PHE A 1 112 ? -13.953 -11.938 -20.359 1 98.31 112 PHE A O 1
ATOM 910 N N . ALA A 1 113 ? -14.266 -14.117 -20.734 1 98.75 113 ALA A N 1
ATOM 911 C CA . ALA A 1 113 ? -12.992 -14.531 -20.141 1 98.75 113 ALA A CA 1
ATOM 912 C C . ALA A 1 113 ? -11.812 -13.867 -20.844 1 98.75 113 ALA A C 1
ATOM 914 O O . ALA A 1 113 ? -10.891 -13.367 -20.203 1 98.75 113 ALA A O 1
ATOM 915 N N . GLU A 1 114 ? -11.875 -13.898 -22.141 1 98.75 114 GLU A N 1
ATOM 916 C CA . GLU A 1 114 ? -10.797 -13.328 -22.953 1 98.75 114 GLU A CA 1
ATOM 917 C C . GLU A 1 114 ? -10.57 -11.859 -22.609 1 98.75 114 GLU A C 1
ATOM 919 O O . GLU A 1 114 ? -9.43 -11.43 -22.422 1 98.75 114 GLU A O 1
ATOM 924 N N . LYS A 1 115 ? -11.648 -11.109 -22.484 1 98.44 115 LYS A N 1
ATOM 925 C CA . LYS A 1 115 ? -11.57 -9.688 -22.172 1 98.44 115 LYS A CA 1
ATOM 926 C C . LYS A 1 115 ? -10.93 -9.461 -20.812 1 98.44 115 LYS A C 1
ATOM 928 O O . LYS A 1 115 ? -10 -8.656 -20.688 1 98.44 115 LYS A O 1
ATOM 933 N N . VAL A 1 116 ? -11.359 -10.156 -19.844 1 98.62 116 VAL A N 1
ATOM 934 C CA . VAL A 1 116 ? -10.914 -9.945 -18.469 1 98.62 116 VAL A CA 1
ATOM 935 C C . VAL A 1 116 ? -9.484 -10.453 -18.312 1 98.62 116 VAL A C 1
ATOM 937 O O . VAL A 1 116 ? -8.641 -9.766 -17.719 1 98.62 116 VAL A O 1
ATOM 940 N N . TYR A 1 117 ? -9.164 -11.648 -18.859 1 98.88 117 TYR A N 1
ATOM 941 C CA . TYR A 1 117 ? -7.84 -12.234 -18.672 1 98.88 117 TYR A CA 1
ATOM 942 C C . TYR A 1 117 ? -6.773 -11.422 -19.391 1 98.88 117 TYR A C 1
ATOM 944 O O . TYR A 1 117 ? -5.645 -11.305 -18.906 1 98.88 117 TYR A O 1
ATOM 952 N N . ASN A 1 118 ? -7.117 -10.828 -20.547 1 98.81 118 ASN A N 1
ATOM 953 C CA . ASN A 1 118 ? -6.172 -9.93 -21.203 1 98.81 118 ASN A CA 1
ATOM 954 C C . ASN A 1 118 ? -5.82 -8.742 -20.312 1 98.81 118 ASN A C 1
ATOM 956 O O . ASN A 1 118 ? -4.645 -8.414 -20.141 1 98.81 118 ASN A O 1
ATOM 960 N N . SER A 1 119 ? -6.848 -8.133 -19.75 1 98.62 119 SER A N 1
ATOM 961 C CA . SER A 1 119 ? -6.645 -7.004 -18.859 1 98.62 119 SER A CA 1
ATOM 962 C C . SER A 1 119 ? -5.789 -7.395 -17.656 1 98.62 119 SER A C 1
ATOM 964 O O . SER A 1 119 ? -4.863 -6.672 -17.281 1 98.62 119 SER A O 1
ATOM 966 N N . LEU A 1 120 ? -6.086 -8.555 -17.109 1 98.81 120 LEU A N 1
ATOM 967 C CA . LEU A 1 120 ? -5.398 -9.008 -15.898 1 98.81 120 LEU A CA 1
ATOM 968 C C . LEU A 1 120 ? -3.922 -9.266 -16.188 1 98.81 120 LEU A C 1
ATOM 970 O O . LEU A 1 120 ? -3.049 -8.734 -15.484 1 98.81 120 LEU A O 1
ATOM 974 N N . VAL A 1 121 ? -3.639 -10.062 -17.188 1 98.94 121 VAL A N 1
ATOM 975 C CA . VAL A 1 121 ? -2.268 -10.469 -17.484 1 98.94 121 VAL A CA 1
ATOM 976 C C . VAL A 1 121 ? -1.436 -9.242 -17.844 1 98.94 121 VAL A C 1
ATOM 978 O O . VAL A 1 121 ? -0.3 -9.094 -17.391 1 98.94 121 VAL A O 1
ATOM 981 N N . GLU A 1 122 ? -2.006 -8.32 -18.594 1 98.69 122 GLU A N 1
ATOM 982 C CA . GLU A 1 122 ? -1.31 -7.078 -18.938 1 98.69 122 GLU A CA 1
ATOM 983 C C . GLU A 1 122 ? -0.983 -6.27 -17.688 1 98.69 122 GLU A C 1
ATOM 985 O O . GLU A 1 122 ? 0.121 -5.734 -17.547 1 98.69 122 GLU A O 1
ATOM 990 N N . THR A 1 123 ? -1.936 -6.199 -16.797 1 98.69 123 THR A N 1
ATOM 991 C CA . THR A 1 123 ? -1.749 -5.43 -15.57 1 98.69 123 THR A CA 1
ATOM 992 C C . THR A 1 123 ? -0.672 -6.062 -14.695 1 98.69 123 THR A C 1
ATOM 994 O O . THR A 1 123 ? 0.165 -5.359 -14.125 1 98.69 123 THR A O 1
ATOM 997 N N . LEU A 1 124 ? -0.724 -7.398 -14.578 1 98.88 124 LEU A N 1
ATOM 998 C CA . LEU A 1 124 ? 0.267 -8.078 -13.75 1 98.88 124 LEU A CA 1
ATOM 999 C C . LEU A 1 124 ? 1.669 -7.898 -14.32 1 98.88 124 LEU A C 1
ATOM 1001 O O . LEU A 1 124 ? 2.625 -7.668 -13.578 1 98.88 124 LEU A O 1
ATOM 1005 N N . LEU A 1 125 ? 1.821 -7.98 -15.625 1 98.88 125 LEU A N 1
ATOM 1006 C CA . LEU A 1 125 ? 3.115 -7.746 -16.25 1 98.88 125 LEU A CA 1
ATOM 1007 C C . LEU A 1 125 ? 3.578 -6.309 -16.031 1 98.88 125 LEU A C 1
ATOM 1009 O O . LEU A 1 125 ? 4.758 -6.07 -15.766 1 98.88 125 LEU A O 1
ATOM 1013 N N . ALA A 1 126 ? 2.668 -5.344 -16.062 1 98.62 126 ALA A N 1
ATOM 1014 C CA . ALA A 1 126 ? 2.988 -3.938 -15.828 1 98.62 126 ALA A CA 1
ATOM 1015 C C . ALA A 1 126 ? 3.408 -3.709 -14.375 1 98.62 126 ALA A C 1
ATOM 1017 O O . ALA A 1 126 ? 4.145 -2.764 -14.078 1 98.62 126 ALA A O 1
ATOM 1018 N N . ASN A 1 127 ? 2.928 -4.605 -13.516 1 98.81 127 ASN A N 1
ATOM 1019 C CA . ASN A 1 127 ? 3.32 -4.543 -12.109 1 98.81 127 ASN A CA 1
ATOM 1020 C C . ASN A 1 127 ? 4.539 -5.414 -11.828 1 98.81 127 ASN A C 1
ATOM 1022 O O . ASN A 1 127 ? 4.906 -5.629 -10.672 1 98.81 127 ASN A O 1
ATOM 1026 N N . GLY A 1 128 ? 5.098 -6.012 -12.812 1 98.81 128 GLY A N 1
ATOM 1027 C CA . GLY A 1 128 ? 6.367 -6.711 -12.695 1 98.81 128 GLY A CA 1
ATOM 1028 C C . GLY A 1 128 ? 6.207 -8.188 -12.383 1 98.81 128 GLY A C 1
ATOM 1029 O O . GLY A 1 128 ? 7.188 -8.875 -12.094 1 98.81 128 GLY A O 1
ATOM 1030 N N . THR A 1 129 ? 4.961 -8.711 -12.406 1 98.94 129 THR A N 1
ATOM 1031 C CA . THR A 1 129 ? 4.746 -10.133 -12.141 1 98.94 129 THR A CA 1
ATOM 1032 C C . THR A 1 129 ? 5.105 -10.961 -13.367 1 98.94 129 THR A C 1
ATOM 1034 O O . THR A 1 129 ? 4.293 -11.109 -14.289 1 98.94 129 THR A O 1
ATOM 1037 N N . THR A 1 130 ? 6.219 -11.555 -13.297 1 98.94 130 THR A N 1
ATOM 1038 C CA . THR A 1 130 ? 6.719 -12.336 -14.43 1 98.94 130 THR A CA 1
ATOM 1039 C C . THR A 1 130 ? 6.203 -13.766 -14.367 1 98.94 130 THR A C 1
ATOM 1041 O O . THR A 1 130 ? 6.184 -14.469 -15.383 1 98.94 130 THR A O 1
ATOM 1044 N N . THR A 1 131 ? 5.855 -14.219 -13.164 1 98.94 131 THR A N 1
ATOM 1045 C CA . THR A 1 131 ? 5.305 -15.555 -12.953 1 98.94 131 THR A CA 1
ATOM 1046 C C . THR A 1 131 ? 4.105 -15.5 -12.008 1 98.94 131 THR A C 1
ATOM 1048 O O . THR A 1 131 ? 4.164 -14.859 -10.953 1 98.94 131 THR A O 1
ATOM 1051 N N . ALA A 1 132 ? 3.029 -16.125 -12.438 1 98.94 132 ALA A N 1
ATOM 1052 C CA . ALA A 1 132 ? 1.832 -16.125 -11.602 1 98.94 132 ALA A CA 1
ATOM 1053 C C . ALA A 1 132 ? 1.22 -17.516 -11.516 1 98.94 132 ALA A C 1
ATOM 1055 O O . ALA A 1 132 ? 1.168 -18.25 -12.508 1 98.94 132 ALA A O 1
ATOM 1056 N N . ALA A 1 133 ? 0.846 -17.938 -10.305 1 98.94 133 ALA A N 1
ATOM 1057 C CA . ALA A 1 133 ? -0.01 -19.094 -10.109 1 98.94 133 ALA A CA 1
ATOM 1058 C C . ALA A 1 133 ? -1.481 -18.703 -10.062 1 98.94 133 ALA A C 1
ATOM 1060 O O . ALA A 1 133 ? -1.901 -17.953 -9.18 1 98.94 133 ALA A O 1
ATOM 1061 N N . TYR A 1 134 ? -2.287 -19.234 -11.062 1 98.94 134 TYR A N 1
ATOM 1062 C CA . TYR A 1 134 ? -3.656 -18.781 -11.273 1 98.94 134 TYR A CA 1
ATOM 1063 C C . TYR A 1 134 ? -4.656 -19.875 -10.906 1 98.94 134 TYR A C 1
ATOM 1065 O O . TYR A 1 134 ? -4.512 -21.031 -11.32 1 98.94 134 TYR A O 1
ATOM 1073 N N . TYR A 1 135 ? -5.621 -19.438 -10.055 1 98.88 135 TYR A N 1
ATOM 1074 C CA . TYR A 1 135 ? -6.922 -20.094 -10.102 1 98.88 135 TYR A CA 1
ATOM 1075 C C . TYR A 1 135 ? -7.75 -19.578 -11.273 1 98.88 135 TYR A C 1
ATOM 1077 O O . TYR A 1 135 ? -7.953 -18.375 -11.414 1 98.88 135 TYR A O 1
ATOM 1085 N N . ALA A 1 136 ? -8.18 -20.484 -12.117 1 98.75 136 ALA A N 1
ATOM 1086 C CA . ALA A 1 136 ? -9.164 -20.078 -13.117 1 98.75 136 ALA A CA 1
ATOM 1087 C C . ALA A 1 136 ? -10.586 -20.344 -12.617 1 98.75 136 ALA A C 1
ATOM 1089 O O . ALA A 1 136 ? -10.93 -19.969 -11.492 1 98.75 136 ALA A O 1
ATOM 1090 N N . THR A 1 137 ? -11.516 -20.844 -13.5 1 98.69 137 THR A N 1
ATOM 1091 C CA . THR A 1 137 ? -12.867 -21.219 -13.102 1 98.69 137 THR A CA 1
ATOM 1092 C C . THR A 1 137 ? -13.102 -22.703 -13.305 1 98.69 137 THR A C 1
ATOM 1094 O O . THR A 1 137 ? -12.156 -23.469 -13.547 1 98.69 137 THR A O 1
ATOM 1097 N N . ILE A 1 138 ? -14.328 -23.141 -13.148 1 98.56 138 ILE A N 1
ATOM 1098 C CA . ILE A 1 138 ? -14.68 -24.547 -13.344 1 98.56 138 ILE A CA 1
ATOM 1099 C C . ILE A 1 138 ? -14.789 -24.859 -14.836 1 98.56 138 ILE A C 1
ATOM 1101 O O . ILE A 1 138 ? -14.938 -26.016 -15.227 1 98.56 138 ILE A O 1
ATOM 1105 N N . HIS A 1 139 ? -14.648 -23.812 -15.711 1 98.69 139 HIS A N 1
ATOM 1106 C CA . HIS A 1 139 ? -14.867 -23.953 -17.156 1 98.69 139 HIS A CA 1
ATOM 1107 C C . HIS A 1 139 ? -13.562 -24.234 -17.891 1 98.69 139 HIS A C 1
ATOM 1109 O O . HIS A 1 139 ? -12.688 -23.359 -17.953 1 98.69 139 HIS A O 1
ATOM 1115 N N . VAL A 1 140 ? -13.469 -25.359 -18.484 1 98.69 140 VAL A N 1
ATOM 1116 C CA . VAL A 1 140 ? -12.227 -25.828 -19.094 1 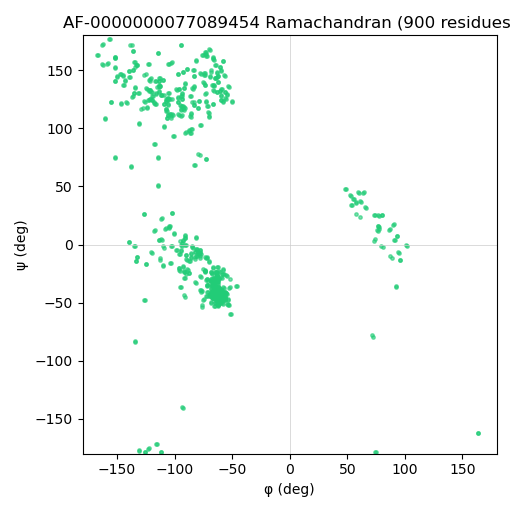98.69 140 VAL A CA 1
ATOM 1117 C C . VAL A 1 140 ? -11.82 -24.875 -20.219 1 98.69 140 VAL A C 1
ATOM 1119 O O . VAL A 1 140 ? -10.672 -24.438 -20.281 1 98.69 140 VAL A O 1
ATOM 1122 N N . GLU A 1 141 ? -12.734 -24.453 -21.062 1 98.56 141 GLU A N 1
ATOM 1123 C CA . GLU A 1 141 ? -12.414 -23.656 -22.234 1 98.56 141 GLU A CA 1
ATOM 1124 C C . GLU A 1 141 ? -11.898 -22.281 -21.844 1 98.56 141 GLU A C 1
ATOM 1126 O O . GLU A 1 141 ? -10.914 -21.797 -22.406 1 98.56 141 GLU A O 1
ATOM 1131 N N . SER A 1 142 ? -12.578 -21.656 -20.922 1 98.62 142 SER A N 1
ATOM 1132 C CA . SER A 1 142 ? -12.141 -20.344 -20.469 1 98.62 142 SER A CA 1
ATOM 1133 C C . SER A 1 142 ? -10.812 -20.438 -19.719 1 98.62 142 SER A C 1
ATOM 1135 O O . SER A 1 142 ? -9.992 -19.516 -19.797 1 98.62 142 SER A O 1
ATOM 1137 N N . SER A 1 143 ? -10.617 -21.5 -18.984 1 98.81 143 SER A N 1
ATOM 1138 C CA . SER A 1 143 ? -9.344 -21.703 -18.297 1 98.81 143 SER A CA 1
ATOM 1139 C C . SER A 1 143 ? -8.203 -21.891 -19.297 1 98.81 143 SER A C 1
ATOM 1141 O O . SER A 1 143 ? -7.098 -21.375 -19.078 1 98.81 143 SER A O 1
ATOM 1143 N N . LEU A 1 144 ? -8.484 -22.609 -20.359 1 98.81 144 LEU A N 1
ATOM 1144 C CA . LEU A 1 144 ? -7.484 -22.797 -21.406 1 98.81 144 LEU A CA 1
ATOM 1145 C C . LEU A 1 144 ? -7.176 -21.469 -22.109 1 98.81 144 LEU A C 1
ATOM 1147 O O . LEU A 1 144 ? -6.043 -21.234 -22.531 1 98.81 144 LEU A O 1
ATOM 1151 N N . GLU A 1 145 ? -8.211 -20.594 -22.219 1 98.81 145 GLU A N 1
ATOM 1152 C CA . GLU A 1 145 ? -8.008 -19.266 -22.812 1 98.81 145 GLU A CA 1
ATOM 1153 C C . GLU A 1 145 ? -7.008 -18.453 -21.984 1 98.81 145 GLU A C 1
ATOM 1155 O O . GLU A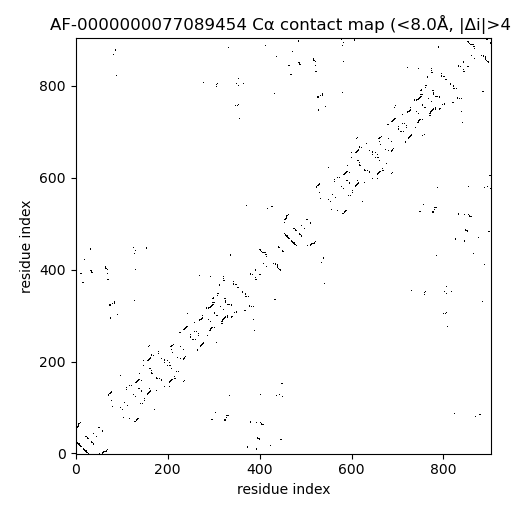 1 145 ? -6.199 -17.719 -22.547 1 98.81 145 GLU A O 1
ATOM 1160 N N . LEU A 1 146 ? -7.059 -18.578 -20.672 1 98.94 146 LEU A N 1
ATOM 1161 C CA . LEU A 1 146 ? -6.074 -17.922 -19.812 1 98.94 146 LEU A CA 1
ATOM 1162 C C . LEU A 1 146 ? -4.664 -18.391 -20.156 1 98.94 146 LEU A C 1
ATOM 1164 O O . LEU A 1 146 ? -3.74 -17.594 -20.25 1 98.94 146 LEU A O 1
ATOM 1168 N N . ALA A 1 147 ? -4.5 -19.688 -20.328 1 98.94 147 ALA A N 1
ATOM 1169 C CA . ALA A 1 147 ? -3.203 -20.25 -20.703 1 98.94 147 ALA A CA 1
ATOM 1170 C C . ALA A 1 147 ? -2.711 -19.672 -22.031 1 98.94 147 ALA A C 1
ATOM 1172 O O . ALA A 1 147 ? -1.541 -19.312 -22.156 1 98.94 147 ALA A O 1
ATOM 1173 N N . ARG A 1 148 ? -3.6 -19.609 -23.016 1 98.81 148 ARG A N 1
ATOM 1174 C CA . ARG A 1 148 ? -3.25 -19.078 -24.328 1 98.81 148 ARG A CA 1
ATOM 1175 C C . ARG A 1 148 ? -2.805 -17.625 -24.219 1 98.81 148 ARG A C 1
ATOM 1177 O O . ARG A 1 148 ? -1.834 -17.219 -24.859 1 98.81 148 ARG A O 1
ATOM 1184 N N . ILE A 1 149 ? -3.475 -16.844 -23.391 1 98.88 149 ILE A N 1
ATOM 1185 C CA . ILE A 1 149 ? -3.18 -15.422 -23.234 1 98.88 149 ILE A CA 1
ATOM 1186 C C . ILE A 1 149 ? -1.828 -15.25 -22.547 1 98.88 149 ILE A C 1
ATOM 1188 O O . ILE A 1 149 ? -1.023 -14.406 -22.938 1 98.88 149 ILE A O 1
ATOM 1192 N N . CYS A 1 150 ? -1.577 -16.062 -21.516 1 98.88 150 CYS A N 1
ATOM 1193 C CA . CYS A 1 150 ? -0.275 -16.031 -20.859 1 98.88 150 CYS A CA 1
ATOM 1194 C C . CYS A 1 150 ? 0.843 -16.344 -21.844 1 98.88 150 CYS A C 1
ATOM 1196 O O . CYS A 1 150 ? 1.866 -15.656 -21.875 1 98.88 150 CYS A O 1
ATOM 1198 N N . LEU A 1 151 ? 0.618 -17.375 -22.625 1 98.5 151 LEU A N 1
ATOM 1199 C CA . LEU A 1 151 ? 1.608 -17.766 -23.625 1 98.5 151 LEU A CA 1
ATOM 1200 C C . LEU A 1 151 ? 1.838 -16.641 -24.641 1 98.5 151 LEU A C 1
ATOM 1202 O O . LEU A 1 151 ? 2.982 -16.328 -24.969 1 98.5 151 LEU A O 1
ATOM 1206 N N . GLN A 1 152 ? 0.758 -16.109 -25.094 1 98.44 152 GLN A N 1
ATOM 1207 C CA . GLN A 1 152 ? 0.826 -15.047 -26.094 1 98.44 152 GLN A CA 1
ATOM 1208 C C . GLN A 1 152 ? 1.556 -13.828 -25.547 1 98.44 152 GLN A C 1
ATOM 1210 O O . GLN A 1 152 ? 2.393 -13.234 -26.234 1 98.44 152 GLN A O 1
ATOM 1215 N N . LYS A 1 153 ? 1.331 -13.453 -24.312 1 98.56 153 LYS A N 1
ATOM 1216 C CA . LYS A 1 153 ? 1.882 -12.234 -23.734 1 98.56 153 LYS A CA 1
ATOM 1217 C C . LYS A 1 153 ? 3.234 -12.508 -23.078 1 98.56 153 LYS A C 1
ATOM 1219 O O . LYS A 1 153 ? 3.943 -11.57 -22.688 1 98.56 153 LYS A O 1
ATOM 1224 N N . GLY A 1 154 ? 3.566 -13.773 -22.906 1 98.44 154 GLY A N 1
ATOM 1225 C CA . GLY A 1 154 ? 4.895 -14.164 -22.453 1 98.44 154 GLY A CA 1
ATOM 1226 C C . GLY A 1 154 ? 5.008 -14.258 -20.953 1 98.44 154 GLY A C 1
ATOM 1227 O O . GLY A 1 154 ? 6.113 -14.211 -20.406 1 98.44 154 GLY A O 1
ATOM 1228 N N . GLN A 1 155 ? 3.896 -14.328 -20.266 1 98.88 155 GLN A N 1
ATOM 1229 C CA . GLN A 1 155 ? 3.967 -14.492 -18.828 1 98.88 155 GLN A CA 1
ATOM 1230 C C . GLN A 1 155 ? 4.086 -15.961 -18.438 1 98.88 155 GLN A C 1
ATOM 1232 O O . GLN A 1 155 ? 3.307 -16.797 -18.906 1 98.88 155 GLN A O 1
ATOM 1237 N N . ARG A 1 156 ? 5.094 -16.297 -17.609 1 98.94 156 ARG A N 1
ATOM 1238 C CA . ARG A 1 156 ? 5.137 -17.641 -17.031 1 98.94 156 ARG A CA 1
ATOM 1239 C C . ARG A 1 156 ? 3.971 -17.875 -16.078 1 98.94 156 ARG A C 1
ATOM 1241 O O . ARG A 1 156 ? 3.604 -16.969 -15.32 1 98.94 156 ARG A O 1
ATOM 1248 N N . ALA A 1 157 ? 3.348 -19.094 -16.188 1 98.94 157 ALA A N 1
ATOM 1249 C CA . ALA A 1 157 ? 2.164 -19.266 -15.352 1 98.94 157 ALA A CA 1
ATOM 1250 C C . ALA A 1 157 ? 1.985 -20.734 -14.961 1 98.94 157 ALA A C 1
ATOM 1252 O O . ALA A 1 157 ? 2.418 -21.641 -15.688 1 98.94 157 ALA A O 1
ATOM 1253 N N . VAL A 1 158 ? 1.521 -20.922 -13.781 1 98.94 158 VAL A N 1
ATOM 1254 C CA . VAL A 1 158 ? 0.923 -22.172 -13.32 1 98.94 158 VAL A CA 1
ATOM 1255 C C . VAL A 1 158 ? -0.587 -22 -13.18 1 98.94 158 VAL A C 1
ATOM 1257 O O . VAL A 1 158 ? -1.051 -21.172 -12.391 1 98.94 158 VAL A O 1
ATOM 1260 N N . ILE A 1 159 ? -1.404 -22.766 -13.984 1 98.94 159 ILE A N 1
ATOM 1261 C CA . ILE A 1 159 ? -2.832 -22.484 -14.062 1 98.94 159 ILE A CA 1
ATOM 1262 C C . ILE A 1 159 ? -3.631 -23.734 -13.703 1 98.94 159 ILE A C 1
ATOM 1264 O O . ILE A 1 159 ? -3.287 -24.844 -14.125 1 98.94 159 ILE A O 1
ATOM 1268 N N . GLY A 1 160 ? -4.586 -23.547 -12.891 1 98.81 160 GLY A N 1
ATOM 1269 C CA . GLY A 1 160 ? -5.484 -24.656 -12.57 1 98.81 160 GLY A CA 1
ATOM 1270 C C . GLY A 1 160 ? -6.934 -24.359 -12.906 1 98.81 160 GLY A C 1
ATOM 1271 O O . GLY A 1 160 ? -7.434 -23.266 -12.625 1 98.81 160 GLY A O 1
ATOM 1272 N N . CYS A 1 161 ? -7.594 -25.312 -13.578 1 98.69 161 CYS A N 1
ATOM 1273 C CA . CYS A 1 161 ? -9.047 -25.328 -13.656 1 98.69 161 CYS A CA 1
ATOM 1274 C C . CYS A 1 161 ? -9.656 -25.734 -12.32 1 98.69 161 CYS A C 1
ATOM 1276 O O . CYS A 1 161 ? -9.375 -26.828 -11.812 1 98.69 161 CYS A O 1
ATOM 1278 N N . VAL A 1 162 ? -10.5 -24.891 -11.766 1 98.81 162 VAL A N 1
ATOM 1279 C CA . VAL A 1 162 ? -10.953 -25.062 -10.391 1 98.81 162 VAL A CA 1
ATOM 1280 C C . VAL A 1 162 ? -11.938 -26.219 -10.305 1 98.81 162 VAL A C 1
ATOM 1282 O O . VAL A 1 162 ? -12.789 -26.391 -11.18 1 98.81 162 VAL A O 1
ATOM 1285 N N . ALA A 1 163 ? -11.781 -27.047 -9.258 1 98.69 163 ALA A N 1
ATOM 1286 C CA . ALA A 1 163 ? -12.719 -28.125 -8.953 1 98.69 163 ALA A CA 1
ATOM 1287 C C . ALA A 1 163 ? -13.555 -27.781 -7.719 1 98.69 163 ALA A C 1
ATOM 1289 O O . ALA A 1 163 ? -13.008 -27.391 -6.68 1 98.69 163 ALA A O 1
ATOM 1290 N N . MET A 1 164 ? -14.797 -27.812 -7.801 1 98.25 164 MET A N 1
ATOM 1291 C CA . MET A 1 164 ? -15.766 -27.625 -6.719 1 98.25 164 MET A CA 1
ATOM 1292 C C . MET A 1 164 ? -17.094 -28.312 -7.047 1 98.25 164 MET A C 1
ATOM 1294 O O . MET A 1 164 ? -17.703 -28.016 -8.078 1 98.25 164 MET A O 1
ATOM 1298 N N . ASP A 1 165 ? -17.594 -29.266 -6.164 1 97.88 165 ASP A N 1
ATOM 1299 C CA . ASP A 1 165 ? -18.672 -30.125 -6.629 1 97.88 165 ASP A CA 1
ATOM 1300 C C . ASP A 1 165 ? -19.703 -30.344 -5.531 1 97.88 165 ASP A C 1
ATOM 1302 O O . ASP A 1 165 ? -20.703 -31.047 -5.734 1 97.88 165 ASP A O 1
ATOM 1306 N N . ILE A 1 166 ? -19.562 -29.75 -4.367 1 96.62 166 ILE A N 1
ATOM 1307 C CA . ILE A 1 166 ? -20.469 -30.062 -3.268 1 96.62 166 ILE A CA 1
ATOM 1308 C C . ILE A 1 166 ? -21.75 -29.25 -3.402 1 96.62 166 ILE A C 1
ATOM 1310 O O . ILE A 1 166 ? -21.719 -28.016 -3.316 1 96.62 166 ILE A O 1
ATOM 1314 N N . PRO A 1 167 ? -22.875 -29.984 -3.514 1 93.19 167 PRO A N 1
ATOM 1315 C CA . PRO A 1 167 ? -24.125 -29.234 -3.455 1 93.19 167 PRO A CA 1
ATOM 1316 C C . PRO A 1 167 ? -24.344 -28.547 -2.107 1 93.19 167 PRO A C 1
ATOM 1318 O O . PRO A 1 167 ? -24.016 -29.125 -1.062 1 93.19 167 PRO A O 1
ATOM 1321 N N . GLY A 1 168 ? -24.906 -27.375 -2.018 1 88.06 168 GLY A N 1
ATOM 1322 C CA . GLY A 1 168 ? -25.141 -26.641 -0.775 1 88.06 168 GLY A CA 1
ATOM 1323 C C . GLY A 1 168 ? -24.016 -25.688 -0.428 1 88.06 168 GLY A C 1
ATOM 1324 O O . GLY A 1 168 ? -24.25 -24.641 0.191 1 88.06 168 GLY A O 1
ATOM 1325 N N . ALA A 1 169 ? -22.75 -26.156 -0.762 1 88.69 169 ALA A N 1
ATOM 1326 C CA . ALA A 1 169 ? -21.609 -25.297 -0.507 1 88.69 169 ALA A CA 1
ATOM 1327 C C . ALA A 1 169 ? -21.281 -24.438 -1.727 1 88.69 169 ALA A C 1
ATOM 1329 O O . ALA A 1 169 ? -20.688 -23.359 -1.599 1 88.69 169 ALA A O 1
ATOM 1330 N N . CYS A 1 170 ? -21.578 -24.938 -2.832 1 91 170 CYS A N 1
ATOM 1331 C CA . CYS A 1 170 ? -21.422 -24.266 -4.113 1 91 170 CYS A CA 1
ATOM 1332 C C . CYS A 1 170 ? -22.766 -23.969 -4.75 1 91 170 CYS A C 1
ATOM 1334 O O . CYS A 1 170 ? -23.656 -24.828 -4.734 1 91 170 CYS A O 1
ATOM 1336 N N . PRO A 1 171 ? -22.891 -22.781 -5.285 1 94.81 171 PRO A N 1
ATOM 1337 C CA . PRO A 1 171 ? -24.188 -22.516 -5.91 1 94.81 171 PRO A CA 1
ATOM 1338 C C . PRO A 1 171 ? -24.438 -23.422 -7.121 1 94.81 171 PRO A C 1
ATOM 1340 O O . PRO A 1 171 ? -23.5 -23.797 -7.828 1 94.81 171 PRO A O 1
ATOM 1343 N N . ASP A 1 172 ? -25.719 -23.641 -7.426 1 95.5 172 ASP A N 1
ATOM 1344 C CA . ASP A 1 172 ? -26.141 -24.516 -8.516 1 95.5 172 ASP A CA 1
ATOM 1345 C C . ASP A 1 172 ? -25.641 -23.984 -9.859 1 95.5 172 ASP A C 1
ATOM 1347 O O . ASP A 1 172 ? -25.312 -24.766 -10.758 1 95.5 172 ASP A O 1
ATOM 1351 N N . PHE A 1 173 ? -25.578 -22.719 -9.977 1 96.12 173 PHE A N 1
ATOM 1352 C CA . PHE A 1 173 ? -25.234 -22.109 -11.258 1 96.12 173 PHE A CA 1
ATOM 1353 C C . PHE A 1 173 ? -23.734 -22.094 -11.484 1 96.12 173 PHE A C 1
ATOM 1355 O O . PHE A 1 173 ? -23.266 -21.734 -12.562 1 96.12 173 PHE A O 1
ATOM 1362 N N . TYR A 1 174 ? -22.984 -22.562 -10.461 1 97.31 174 TYR A N 1
ATOM 1363 C CA . TYR A 1 174 ? -21.531 -22.547 -10.562 1 97.31 174 TYR A CA 1
ATOM 1364 C C . TYR A 1 174 ? -20.922 -23.672 -9.734 1 97.31 174 TYR A C 1
ATOM 1366 O O . TYR A 1 174 ? -20.344 -23.422 -8.672 1 97.31 174 TYR A O 1
ATOM 1374 N N . ARG A 1 175 ? -20.984 -24.812 -10.156 1 97.25 175 ARG A N 1
ATOM 1375 C CA . ARG A 1 175 ? -20.391 -26 -9.555 1 97.25 175 ARG A CA 1
ATOM 1376 C C . ARG A 1 175 ? -20.234 -27.109 -10.586 1 97.25 175 ARG A C 1
ATOM 1378 O O . ARG A 1 175 ? -20.953 -27.156 -11.578 1 97.25 175 ARG A O 1
ATOM 1385 N N . ASP A 1 176 ? -19.281 -28.016 -10.336 1 98 176 ASP A N 1
ATOM 1386 C CA . ASP A 1 176 ? -19.172 -29.219 -11.148 1 98 176 ASP A CA 1
ATOM 1387 C C . ASP A 1 176 ? -20.359 -30.141 -10.922 1 98 176 ASP A C 1
ATOM 1389 O O . ASP A 1 176 ? -20.938 -30.172 -9.828 1 98 176 ASP A O 1
ATOM 1393 N N . GLY A 1 177 ? -20.656 -30.859 -11.977 1 96.94 177 GLY A N 1
ATOM 1394 C CA . GLY A 1 177 ? -21.859 -31.688 -11.93 1 96.94 177 GLY A CA 1
ATOM 1395 C C . GLY A 1 177 ? -21.734 -32.844 -10.953 1 96.94 177 GLY A C 1
ATOM 1396 O O . GLY A 1 177 ? -22.75 -33.344 -10.453 1 96.94 177 GLY A O 1
ATOM 1397 N N . SER A 1 178 ? -20.578 -33.375 -10.75 1 97.31 178 SER A N 1
ATOM 1398 C CA . SER A 1 178 ? -20.266 -34.469 -9.859 1 97.31 178 SER A CA 1
ATOM 1399 C C . SER A 1 178 ? -18.766 -34.531 -9.57 1 97.31 178 SER A C 1
ATOM 1401 O O . SER A 1 178 ? -17.984 -33.781 -10.141 1 97.31 178 SER A O 1
ATOM 1403 N N . ALA A 1 179 ? -18.422 -35.406 -8.641 1 98.12 179 ALA A N 1
ATOM 1404 C CA . ALA A 1 179 ? -17 -35.656 -8.398 1 98.12 179 ALA A CA 1
ATOM 1405 C C . ALA A 1 179 ? -16.297 -36.125 -9.672 1 98.12 179 ALA A C 1
ATOM 1407 O O . ALA A 1 179 ? -15.188 -35.656 -9.969 1 98.12 179 ALA A O 1
ATOM 1408 N N . GLU A 1 180 ? -16.938 -37 -10.391 1 98.44 180 GLU A N 1
ATOM 1409 C CA . GLU A 1 180 ? -16.391 -37.5 -11.641 1 98.44 180 GLU A CA 1
ATOM 1410 C C . GLU A 1 180 ? -16.203 -36.375 -12.656 1 98.44 180 GLU A C 1
ATOM 1412 O O . GLU A 1 180 ? -15.195 -36.312 -13.359 1 98.44 180 GLU A O 1
ATOM 1417 N N . ASP A 1 181 ? -17.172 -35.531 -12.672 1 98.38 181 ASP A N 1
ATOM 1418 C CA . ASP A 1 181 ? -17.094 -34.375 -13.57 1 98.38 181 ASP A CA 1
ATOM 1419 C C . ASP A 1 181 ? -15.891 -33.5 -13.227 1 98.38 181 ASP A C 1
ATOM 1421 O O . ASP A 1 181 ? -15.172 -33.062 -14.125 1 98.38 181 ASP A O 1
ATOM 1425 N N . SER A 1 182 ? -15.672 -33.219 -11.977 1 98.12 182 SER A N 1
ATOM 1426 C CA . SER A 1 182 ? -14.539 -32.438 -11.508 1 98.12 182 SER A CA 1
ATOM 1427 C C . SER A 1 182 ? -13.219 -33.062 -11.922 1 98.12 182 SER A C 1
ATOM 1429 O O . SER A 1 182 ? -12.312 -32.375 -12.398 1 98.12 182 SER A O 1
ATOM 1431 N N . ILE A 1 183 ? -13.133 -34.344 -11.703 1 98.75 183 ILE A N 1
ATOM 1432 C CA . ILE A 1 183 ? -11.914 -35.094 -11.992 1 98.75 183 ILE A CA 1
ATOM 1433 C C . ILE A 1 183 ? -11.648 -35.094 -13.5 1 98.75 183 ILE A C 1
ATOM 1435 O O . ILE A 1 183 ? -10.531 -34.812 -13.938 1 98.75 183 ILE A O 1
ATOM 1439 N N . ASP A 1 184 ? -12.68 -35.344 -14.289 1 98.75 184 ASP A N 1
ATOM 1440 C CA . ASP A 1 184 ? -12.555 -35.438 -15.742 1 98.75 184 ASP A CA 1
ATOM 1441 C C . ASP A 1 184 ? -12.156 -34.062 -16.328 1 98.75 184 ASP A C 1
ATOM 1443 O O . ASP A 1 184 ? -11.273 -34 -17.188 1 98.75 184 ASP A O 1
ATOM 1447 N N . LYS A 1 185 ? -12.789 -33.031 -15.914 1 98.75 185 LYS A N 1
ATOM 1448 C CA . LYS A 1 185 ? -12.477 -31.688 -16.391 1 98.75 185 LYS A CA 1
ATOM 1449 C C . LYS A 1 185 ? -11.039 -31.312 -16.078 1 98.75 185 LYS A C 1
ATOM 1451 O O . LYS A 1 185 ? -10.352 -30.703 -16.891 1 98.75 185 LYS A O 1
ATOM 1456 N N . THR A 1 186 ? -10.641 -31.656 -14.875 1 98.81 186 THR A N 1
ATOM 1457 C CA . THR A 1 186 ? -9.266 -31.375 -14.469 1 98.81 186 THR A CA 1
ATOM 1458 C C . THR A 1 186 ? -8.273 -32.125 -15.359 1 98.81 186 THR A C 1
ATOM 1460 O O . THR A 1 186 ? -7.289 -31.531 -15.82 1 98.81 186 THR A O 1
ATOM 1463 N N . ALA A 1 187 ? -8.547 -33.406 -15.609 1 98.81 187 ALA A N 1
ATOM 1464 C CA . ALA A 1 187 ? -7.668 -34.188 -16.453 1 98.81 187 ALA A CA 1
ATOM 1465 C C . ALA A 1 187 ? -7.602 -33.625 -17.875 1 98.81 187 ALA A C 1
ATOM 1467 O O . ALA A 1 187 ? -6.516 -33.5 -18.453 1 98.81 187 ALA A O 1
ATOM 1468 N N . VAL A 1 188 ? -8.758 -33.281 -18.406 1 98.81 188 VAL A N 1
ATOM 1469 C CA . VAL A 1 188 ? -8.836 -32.719 -19.734 1 98.81 188 VAL A CA 1
ATOM 1470 C C . VAL A 1 188 ? -8.023 -31.422 -19.797 1 98.81 188 VAL A C 1
ATOM 1472 O O . VAL A 1 188 ? -7.277 -31.188 -20.766 1 98.81 188 VAL A O 1
ATOM 1475 N N . PHE A 1 189 ? -8.18 -30.641 -18.844 1 98.81 189 PHE A N 1
ATOM 1476 C CA . PHE A 1 189 ? -7.48 -29.359 -18.812 1 98.81 189 PHE A CA 1
ATOM 1477 C C . PHE A 1 189 ? -5.973 -29.562 -18.766 1 98.81 189 PHE A C 1
ATOM 1479 O O . PHE A 1 189 ? -5.23 -28.938 -19.516 1 98.81 189 PHE A O 1
ATOM 1486 N N . VAL A 1 190 ? -5.465 -30.406 -17.828 1 98.75 190 VAL A N 1
ATOM 1487 C CA . VAL A 1 190 ? -4.039 -30.672 -17.672 1 98.75 190 VAL A CA 1
ATOM 1488 C C . VAL A 1 190 ? -3.441 -31.109 -19 1 98.75 190 VAL A C 1
ATOM 1490 O O . VAL A 1 190 ? -2.418 -30.578 -19.438 1 98.75 190 VAL A O 1
ATOM 1493 N N . GLU A 1 191 ? -4.09 -32.031 -19.641 1 98.62 191 GLU A N 1
ATOM 1494 C CA . GLU A 1 191 ? -3.605 -32.562 -20.906 1 98.62 191 GLU A CA 1
ATOM 1495 C C . GLU A 1 191 ? -3.637 -31.484 -22 1 98.62 191 GLU A C 1
ATOM 1497 O O . GLU A 1 191 ? -2.719 -31.406 -22.828 1 98.62 191 GLU A O 1
ATOM 1502 N N . ALA A 1 192 ? -4.68 -30.688 -22 1 98.62 192 ALA A N 1
ATOM 1503 C CA . ALA A 1 192 ? -4.82 -29.641 -23 1 98.62 192 ALA A CA 1
ATOM 1504 C C . ALA A 1 192 ? -3.719 -28.594 -22.859 1 98.62 192 ALA A C 1
ATOM 1506 O O . ALA A 1 192 ? -3.189 -28.109 -23.859 1 98.62 192 ALA A O 1
ATOM 1507 N N . VAL A 1 193 ? -3.393 -28.172 -21.641 1 98.69 193 VAL A N 1
ATOM 1508 C CA . VAL A 1 193 ? -2.348 -27.188 -21.406 1 98.69 193 VAL A CA 1
ATOM 1509 C C . VAL A 1 193 ? -1.005 -27.719 -21.891 1 98.69 193 VAL A C 1
ATOM 1511 O O . VAL A 1 193 ? -0.242 -27.016 -22.547 1 98.69 193 VAL A O 1
ATOM 1514 N N . LYS A 1 194 ? -0.71 -28.953 -21.578 1 97.44 194 LYS A N 1
ATOM 1515 C CA . LYS A 1 194 ? 0.552 -29.578 -21.969 1 97.44 194 LYS A CA 1
ATOM 1516 C C . LYS A 1 194 ? 0.675 -29.672 -23.484 1 97.44 194 LYS A C 1
ATOM 1518 O O . LYS A 1 194 ? 1.777 -29.578 -24.031 1 97.44 194 LYS A O 1
ATOM 1523 N N . ALA A 1 195 ? -0.447 -29.719 -24.141 1 97.56 195 ALA A N 1
ATOM 1524 C CA . ALA A 1 195 ? -0.455 -29.938 -25.594 1 97.56 195 ALA A CA 1
ATOM 1525 C C . ALA A 1 195 ? -0.611 -28.609 -26.344 1 97.56 195 ALA A C 1
ATOM 1527 O O . ALA A 1 195 ? -0.615 -28.594 -27.578 1 97.56 195 ALA A O 1
ATOM 1528 N N . LEU A 1 196 ? -0.799 -27.562 -25.656 1 97.5 196 LEU A N 1
ATOM 1529 C CA . LEU A 1 196 ? -1.04 -26.281 -26.281 1 97.5 196 LEU A CA 1
ATOM 1530 C C . LEU A 1 196 ? 0.093 -25.922 -27.25 1 97.5 196 LEU A C 1
ATOM 1532 O O . LEU A 1 196 ? 1.269 -26.016 -26.875 1 97.5 196 LEU A O 1
ATOM 1536 N N . ARG A 1 197 ? -0.254 -25.516 -28.453 1 95.94 197 ARG A N 1
ATOM 1537 C CA . ARG A 1 197 ? 0.739 -25.047 -29.422 1 95.94 197 ARG A CA 1
ATOM 1538 C C . ARG A 1 197 ? 1.484 -23.828 -28.891 1 95.94 197 ARG A C 1
ATOM 1540 O O . ARG A 1 197 ? 0.867 -22.875 -28.406 1 95.94 197 ARG A O 1
ATOM 1547 N N . GLY A 1 198 ? 2.748 -23.812 -28.969 1 95.06 198 GLY A N 1
ATOM 1548 C CA . GLY A 1 198 ? 3.553 -22.688 -28.5 1 95.06 198 GLY A CA 1
ATOM 1549 C C . GLY A 1 198 ? 4.059 -22.891 -27.078 1 95.06 198 GLY A C 1
ATOM 1550 O O . GLY A 1 198 ? 4.852 -22.078 -26.578 1 95.06 198 GLY A O 1
ATOM 1551 N N . ASN A 1 199 ? 3.592 -23.938 -26.422 1 97.56 199 ASN A N 1
ATOM 1552 C CA . ASN A 1 199 ? 3.988 -24.188 -25.031 1 97.56 199 ASN A CA 1
ATOM 1553 C C . ASN A 1 199 ? 5.035 -25.297 -24.953 1 97.56 199 ASN A C 1
ATOM 1555 O O . ASN A 1 199 ? 5.137 -25.984 -23.938 1 97.56 199 ASN A O 1
ATOM 1559 N N . GLU A 1 200 ? 5.848 -25.484 -26.031 1 93.81 200 GLU A N 1
ATOM 1560 C CA . GLU A 1 200 ? 6.82 -26.562 -26.125 1 93.81 200 GLU A CA 1
ATOM 1561 C C . GLU A 1 200 ? 7.895 -26.438 -25.047 1 93.81 200 GLU A C 1
ATOM 1563 O O . GLU A 1 200 ? 8.438 -27.438 -24.578 1 93.81 200 GLU A O 1
ATOM 1568 N N . ARG A 1 201 ? 8.086 -25.219 -24.641 1 93.62 201 ARG A N 1
ATOM 1569 C CA . ARG A 1 201 ? 9.102 -25 -23.609 1 93.62 201 ARG A CA 1
ATOM 1570 C C . ARG A 1 201 ? 8.477 -24.969 -22.219 1 93.62 201 ARG A C 1
ATOM 1572 O O . ARG A 1 201 ? 9.141 -24.641 -21.234 1 93.62 201 ARG A O 1
ATOM 1579 N N . ALA A 1 202 ? 7.219 -25.188 -22.094 1 96.38 202 ALA A N 1
ATOM 1580 C CA . ALA A 1 202 ? 6.488 -25.312 -20.828 1 96.38 202 ALA A CA 1
ATOM 1581 C C . ALA A 1 202 ? 6.535 -24.016 -20.047 1 96.38 202 ALA A C 1
ATOM 1583 O O . ALA A 1 202 ? 6.848 -24.016 -18.844 1 96.38 202 ALA A O 1
ATOM 1584 N N . LEU A 1 203 ? 6.305 -22.906 -20.781 1 98.12 203 LEU A N 1
ATOM 1585 C CA . LEU A 1 203 ? 6.16 -21.625 -20.109 1 98.12 203 LEU A CA 1
ATOM 1586 C C . LEU A 1 203 ? 4.941 -21.609 -19.188 1 98.12 203 LEU A C 1
ATOM 1588 O O . LEU A 1 203 ? 4.973 -21.031 -18.109 1 98.12 203 LEU A O 1
ATOM 1592 N N . VAL A 1 204 ? 3.895 -22.234 -19.703 1 98.75 204 VAL A N 1
ATOM 1593 C CA . VAL A 1 204 ? 2.668 -22.359 -18.922 1 98.75 204 VAL A CA 1
ATOM 1594 C C . VAL A 1 204 ? 2.502 -23.797 -18.453 1 98.75 204 VAL A C 1
ATOM 1596 O O . VAL A 1 204 ? 2.572 -24.734 -19.25 1 98.75 204 VAL A O 1
ATOM 1599 N N . LEU A 1 205 ? 2.377 -23.953 -17.156 1 98.88 205 LEU A N 1
ATOM 1600 C CA . LEU A 1 205 ? 2.232 -25.281 -16.547 1 98.88 205 LEU A CA 1
ATOM 1601 C C . LEU A 1 205 ? 0.821 -25.469 -16 1 98.88 205 LEU A C 1
ATOM 1603 O O . LEU A 1 205 ? 0.226 -24.531 -15.461 1 98.88 205 LEU A O 1
ATOM 1607 N N . PRO A 1 206 ? 0.278 -26.656 -16.141 1 98.75 206 PRO A N 1
ATOM 1608 C CA . PRO A 1 206 ? -1.022 -26.938 -15.523 1 98.75 206 PRO A CA 1
ATOM 1609 C C . PRO A 1 206 ? -0.913 -27.281 -14.039 1 98.75 206 PRO A C 1
ATOM 1611 O O . PRO A 1 206 ? 0.158 -27.672 -13.57 1 98.75 206 PRO A O 1
ATOM 1614 N N . SER A 1 207 ? -1.992 -27.109 -13.336 1 98.81 207 SER A N 1
ATOM 1615 C CA . SER A 1 207 ? -2.092 -27.516 -11.945 1 98.81 207 SER A CA 1
ATOM 1616 C C . SER A 1 207 ? -3.447 -28.156 -11.648 1 98.81 207 SER A C 1
ATOM 1618 O O . SER A 1 207 ? -4.438 -27.859 -12.32 1 98.81 207 SER A O 1
ATOM 1620 N N . VAL A 1 208 ? -3.457 -29.156 -10.797 1 98.88 208 VAL A N 1
ATOM 1621 C CA . VAL A 1 208 ? -4.684 -29.609 -10.148 1 98.88 208 VAL A CA 1
ATOM 1622 C C . VAL A 1 208 ? -5.109 -28.594 -9.086 1 98.88 208 VAL A C 1
ATOM 1624 O O . VAL A 1 208 ? -4.305 -28.203 -8.234 1 98.88 208 VAL A O 1
ATOM 1627 N N . CYS A 1 209 ? -6.418 -28.172 -9.125 1 98.81 209 CYS A N 1
ATOM 1628 C CA . CYS A 1 209 ? -6.785 -27.016 -8.32 1 98.81 209 CYS A CA 1
ATOM 1629 C C . CYS A 1 209 ? -8.125 -27.234 -7.633 1 98.81 209 CYS A C 1
ATOM 1631 O O . CYS A 1 209 ? -9.109 -26.562 -7.953 1 98.81 209 CYS A O 1
ATOM 1633 N N . PRO A 1 210 ? -8.195 -28.219 -6.637 1 98.81 210 PRO A N 1
ATOM 1634 C CA . PRO A 1 210 ? -9.367 -28.094 -5.762 1 98.81 210 PRO A CA 1
ATOM 1635 C C . PRO A 1 210 ? -9.453 -26.719 -5.09 1 98.81 210 PRO A C 1
ATOM 1637 O O . PRO A 1 210 ? -8.477 -26.266 -4.496 1 98.81 210 PRO A O 1
ATOM 1640 N N . ARG A 1 211 ? -10.578 -26.062 -5.254 1 98.12 211 ARG A N 1
ATOM 1641 C CA . ARG A 1 211 ? -10.688 -24.719 -4.699 1 98.12 211 ARG A CA 1
ATOM 1642 C C . ARG A 1 211 ? -10.297 -24.688 -3.229 1 98.12 211 ARG A C 1
ATOM 1644 O O . ARG A 1 211 ? -9.469 -23.875 -2.816 1 98.12 211 ARG A O 1
ATOM 1651 N N . PHE A 1 212 ? -10.898 -25.359 -2.377 1 97.06 212 PHE A N 1
ATOM 1652 C CA . PHE A 1 212 ? -10.633 -25.672 -0.977 1 97.06 212 PHE A CA 1
ATOM 1653 C C . PHE A 1 212 ? -11.523 -26.812 -0.497 1 97.06 212 PHE A C 1
ATOM 1655 O O . PHE A 1 212 ? -12.492 -27.188 -1.171 1 97.06 212 PHE A O 1
ATOM 1662 N N . ILE A 1 213 ? -11.234 -27.422 0.549 1 97.5 213 ILE A N 1
ATOM 1663 C CA . ILE A 1 213 ? -11.891 -28.641 1.041 1 97.5 213 ILE A CA 1
ATOM 1664 C C . ILE A 1 213 ? -13.383 -28.375 1.214 1 97.5 213 ILE A C 1
ATOM 1666 O O . ILE A 1 213 ? -14.211 -29.234 0.857 1 97.5 213 ILE A O 1
ATOM 1670 N N . PRO A 1 214 ? -13.82 -27.188 1.652 1 95.75 214 PRO A N 1
ATOM 1671 C CA . PRO A 1 214 ? -15.242 -26.969 1.922 1 95.75 214 PRO A CA 1
ATOM 1672 C C . PRO A 1 214 ? -16.109 -27.125 0.676 1 95.75 214 PRO A C 1
ATOM 1674 O O . PRO A 1 214 ? -17.312 -27.375 0.785 1 95.75 214 PRO A O 1
ATOM 1677 N N . THR A 1 215 ? -15.531 -27.031 -0.522 1 97.12 215 THR A N 1
ATOM 1678 C CA . THR A 1 215 ? -16.375 -27.062 -1.716 1 97.12 215 THR A CA 1
ATOM 1679 C C . THR A 1 215 ? -16.109 -28.312 -2.537 1 97.12 215 THR A C 1
ATOM 1681 O O . THR A 1 215 ? -16.641 -28.469 -3.635 1 97.12 215 THR A O 1
ATOM 1684 N N . CYS A 1 216 ? -15.266 -29.234 -2.082 1 98.31 216 CYS A N 1
ATOM 1685 C CA . CYS A 1 216 ? -14.898 -30.438 -2.822 1 98.31 216 CYS A CA 1
ATOM 1686 C C . CYS A 1 216 ? -15.297 -31.688 -2.051 1 98.31 216 CYS A C 1
ATOM 1688 O O . CYS A 1 216 ? -14.93 -31.844 -0.884 1 98.31 216 CYS A O 1
ATOM 1690 N N . SER A 1 217 ? -16.031 -32.594 -2.711 1 98.19 217 SER A N 1
ATOM 1691 C CA . SER A 1 217 ? -16.422 -33.844 -2.074 1 98.19 217 SER A CA 1
ATOM 1692 C C . SER A 1 217 ? -15.211 -34.719 -1.803 1 98.19 217 SER A C 1
ATOM 1694 O O . SER A 1 217 ? -14.148 -34.531 -2.395 1 98.19 217 SER A O 1
ATOM 1696 N N . THR A 1 218 ? -15.406 -35.656 -0.916 1 98.25 218 THR A N 1
ATOM 1697 C CA . THR A 1 218 ? -14.344 -36.594 -0.61 1 98.25 218 THR A CA 1
ATOM 1698 C C . THR A 1 218 ? -13.922 -37.344 -1.864 1 98.25 218 THR A C 1
ATOM 1700 O O . THR A 1 218 ? -12.727 -37.594 -2.086 1 98.25 218 THR A O 1
ATOM 1703 N N . GLU A 1 219 ? -14.883 -37.719 -2.658 1 98.5 219 GLU A N 1
ATOM 1704 C CA . GLU A 1 219 ? -14.625 -38.438 -3.898 1 98.5 219 GLU A CA 1
ATOM 1705 C C . GLU A 1 219 ? -13.812 -37.594 -4.875 1 98.5 219 GLU A C 1
ATOM 1707 O O . GLU A 1 219 ? -12.875 -38.094 -5.5 1 98.5 219 GLU A O 1
ATOM 1712 N N . SER A 1 220 ? -14.18 -36.375 -4.988 1 98.56 220 SER A N 1
ATOM 1713 C CA . SER A 1 220 ? -13.438 -35.469 -5.875 1 98.56 220 SER A CA 1
ATOM 1714 C C . SER A 1 220 ? -12 -35.281 -5.398 1 98.56 220 SER A C 1
ATOM 1716 O O . SER A 1 220 ? -11.07 -35.312 -6.199 1 98.56 220 SER A O 1
ATOM 1718 N N . LEU A 1 221 ? -11.797 -35.062 -4.066 1 98.75 221 LEU A N 1
ATOM 1719 C CA . LEU A 1 221 ? -10.469 -34.875 -3.508 1 98.75 221 LEU A CA 1
ATOM 1720 C C . LEU A 1 221 ? -9.586 -36.094 -3.754 1 98.75 221 LEU A C 1
ATOM 1722 O O . LEU A 1 221 ? -8.422 -35.938 -4.133 1 98.75 221 LEU A O 1
ATOM 1726 N N . ARG A 1 222 ? -10.18 -37.25 -3.584 1 98.62 222 ARG A N 1
ATOM 1727 C CA . ARG A 1 222 ? -9.445 -38.5 -3.816 1 98.62 222 ARG A CA 1
ATOM 1728 C C . ARG A 1 222 ? -9.062 -38.625 -5.285 1 98.62 222 ARG A C 1
ATOM 1730 O O . ARG A 1 222 ? -7.93 -39 -5.605 1 98.62 222 ARG A O 1
ATOM 1737 N N . GLY A 1 223 ? -10.039 -38.438 -6.102 1 98.81 223 GLY A N 1
ATOM 1738 C CA . GLY A 1 223 ? -9.781 -38.5 -7.531 1 98.81 223 GLY A CA 1
ATOM 1739 C C . GLY A 1 223 ? -8.75 -37.5 -8.016 1 98.81 223 GLY A C 1
ATOM 1740 O O . GLY A 1 223 ? -7.922 -37.812 -8.867 1 98.81 223 GLY A O 1
ATOM 1741 N N . LEU A 1 224 ? -8.797 -36.281 -7.539 1 98.88 224 LEU A N 1
ATOM 1742 C CA . LEU A 1 224 ? -7.824 -35.25 -7.895 1 98.88 224 LEU A CA 1
ATOM 1743 C C . LEU A 1 224 ? -6.426 -35.625 -7.418 1 98.88 224 LEU A C 1
ATOM 1745 O O . LEU A 1 224 ? -5.441 -35.375 -8.109 1 98.88 224 LEU A O 1
ATOM 1749 N N . GLY A 1 225 ? -6.352 -36.188 -6.184 1 98.75 225 GLY A N 1
ATOM 1750 C CA . GLY A 1 225 ? -5.074 -36.719 -5.715 1 98.75 225 GLY A CA 1
ATOM 1751 C C . GLY A 1 225 ? -4.457 -37.719 -6.656 1 98.75 225 GLY A C 1
ATOM 1752 O O . GLY A 1 225 ? -3.24 -37.719 -6.867 1 98.75 225 GLY A O 1
ATOM 1753 N N . LYS A 1 226 ? -5.285 -38.625 -7.211 1 98.69 226 LYS A N 1
ATOM 1754 C CA . LYS A 1 226 ? -4.809 -39.625 -8.18 1 98.69 226 LYS A CA 1
ATOM 1755 C C . LYS A 1 226 ? -4.273 -38.938 -9.438 1 98.69 226 LYS A C 1
ATOM 1757 O O . LYS A 1 226 ? -3.307 -39.406 -10.039 1 98.69 226 LYS A O 1
ATOM 1762 N N . LEU A 1 227 ? -4.922 -37.844 -9.852 1 98.75 227 LEU A N 1
ATOM 1763 C CA . LEU A 1 227 ? -4.449 -37.125 -11.016 1 98.75 227 LEU A CA 1
ATOM 1764 C C . LEU A 1 227 ? -3.076 -36.5 -10.758 1 98.75 227 LEU A C 1
ATOM 1766 O O . LEU A 1 227 ? -2.238 -36.438 -11.656 1 98.75 227 LEU A O 1
ATOM 1770 N N . VAL A 1 228 ? -2.865 -35.969 -9.523 1 98.56 228 VAL A N 1
ATOM 1771 C CA . VAL A 1 228 ? -1.574 -35.406 -9.148 1 98.56 228 VAL A CA 1
ATOM 1772 C C . VAL A 1 228 ? -0.483 -36.469 -9.289 1 98.56 228 VAL A C 1
ATOM 1774 O O . VAL A 1 228 ? 0.602 -36.188 -9.805 1 98.56 228 VAL A O 1
ATOM 1777 N N . LYS A 1 229 ? -0.777 -37.656 -8.836 1 97.5 229 LYS A N 1
ATOM 1778 C CA . LYS A 1 229 ? 0.165 -38.75 -8.953 1 97.5 229 LYS A CA 1
ATOM 1779 C C . LYS A 1 229 ? 0.411 -39.125 -10.414 1 97.5 229 LYS A C 1
ATOM 1781 O O . LYS A 1 229 ? 1.551 -39.375 -10.812 1 97.5 229 LYS A O 1
ATOM 1786 N N . LYS A 1 230 ? -0.639 -39.156 -11.172 1 98.19 230 LYS A N 1
ATOM 1787 C CA . LYS A 1 230 ? -0.574 -39.531 -12.57 1 98.19 230 LYS A CA 1
ATOM 1788 C C . LYS A 1 230 ? 0.238 -38.531 -13.391 1 98.19 230 LYS A C 1
ATOM 1790 O O . LYS A 1 230 ? 1.062 -38.938 -14.219 1 98.19 230 LYS A O 1
ATOM 1795 N N . TYR A 1 231 ? 0.03 -37.219 -13.164 1 97.69 231 TYR A N 1
ATOM 1796 C CA . TYR A 1 231 ? 0.571 -36.188 -14.055 1 97.69 231 TYR A CA 1
ATOM 1797 C C . TYR A 1 231 ? 1.794 -35.531 -13.445 1 97.69 231 TYR A C 1
ATOM 1799 O O . TYR A 1 231 ? 2.533 -34.812 -14.133 1 97.69 231 TYR A O 1
ATOM 1807 N N . SER A 1 232 ? 2.023 -35.688 -12.156 1 95.94 232 SER A N 1
ATOM 1808 C CA . SER A 1 232 ? 3.117 -35.031 -11.43 1 95.94 232 SER A CA 1
ATOM 1809 C C . SER A 1 232 ? 3.113 -33.531 -11.641 1 95.94 232 SER A C 1
ATOM 1811 O O . SER A 1 232 ? 4.168 -32.906 -11.844 1 95.94 232 SER A O 1
ATOM 1813 N N . CYS A 1 233 ? 1.931 -32.969 -11.766 1 96.31 233 CYS A N 1
ATOM 1814 C CA . CYS A 1 233 ? 1.826 -31.531 -11.984 1 96.31 233 CYS A CA 1
ATOM 1815 C C . CYS A 1 233 ? 1.631 -30.797 -10.672 1 96.31 233 CYS A C 1
ATOM 1817 O O . CYS A 1 233 ? 1.583 -31.406 -9.602 1 96.31 233 CYS A O 1
ATOM 1819 N N . HIS A 1 234 ? 1.681 -29.484 -10.672 1 98.75 234 HIS A N 1
ATOM 1820 C CA . HIS A 1 234 ? 1.461 -28.625 -9.508 1 98.75 234 HIS A CA 1
ATOM 1821 C C . HIS A 1 234 ? 0.06 -28.828 -8.938 1 98.75 234 HIS A C 1
ATOM 1823 O O . HIS A 1 234 ? -0.833 -29.312 -9.633 1 98.75 234 HIS A O 1
ATOM 1829 N N . VAL A 1 235 ? -0.063 -28.578 -7.668 1 98.88 235 VAL A N 1
ATOM 1830 C CA . VAL A 1 235 ? -1.332 -28.516 -6.949 1 98.88 235 VAL A CA 1
ATOM 1831 C C . VAL A 1 235 ? -1.506 -27.125 -6.324 1 98.88 235 VAL A C 1
ATOM 1833 O O . VAL A 1 235 ? -0.554 -26.562 -5.781 1 98.88 235 VAL A O 1
ATOM 1836 N N . GLN A 1 236 ? -2.627 -26.516 -6.5 1 98.75 236 GLN A N 1
ATOM 1837 C CA . GLN A 1 236 ? -3.004 -25.281 -5.816 1 98.75 236 GLN A CA 1
ATOM 1838 C C . GLN A 1 236 ? -4.305 -25.469 -5.035 1 98.75 236 GLN A C 1
ATOM 1840 O O . GLN A 1 236 ? -5.281 -26 -5.566 1 98.75 236 GLN A O 1
ATOM 1845 N N . THR A 1 237 ? -4.332 -25.047 -3.854 1 98.88 237 THR A N 1
ATOM 1846 C CA . THR A 1 237 ? -5.551 -25.094 -3.055 1 98.88 237 THR A CA 1
ATOM 1847 C C . THR A 1 237 ? -5.438 -24.156 -1.849 1 98.88 237 THR A C 1
ATOM 1849 O O . THR A 1 237 ? -4.34 -23.734 -1.494 1 98.88 237 THR A O 1
ATOM 1852 N N . HIS A 1 238 ? -6.543 -23.703 -1.341 1 98.56 238 HIS A N 1
ATOM 1853 C CA . HIS A 1 238 ? -6.555 -23 -0.065 1 98.56 238 HIS A CA 1
ATOM 1854 C C . HIS A 1 238 ? -6.367 -23.969 1.102 1 98.56 238 HIS A C 1
ATOM 1856 O O . HIS A 1 238 ? -6.816 -25.109 1.043 1 98.56 238 HIS A O 1
ATOM 1862 N N . CYS A 1 239 ? -5.738 -23.469 2.109 1 98.5 239 CYS A N 1
ATOM 1863 C CA . CYS A 1 239 ? -5.473 -24.281 3.293 1 98.5 239 CYS A CA 1
ATOM 1864 C C . CYS A 1 239 ? -5.504 -23.438 4.555 1 98.5 239 CYS A C 1
ATOM 1866 O O . CYS A 1 239 ? -4.738 -22.484 4.684 1 98.5 239 CYS A O 1
ATOM 1868 N N . SER A 1 240 ? -6.34 -23.75 5.5 1 97.31 240 SER A N 1
ATOM 1869 C CA . SER A 1 240 ? -6.414 -23.078 6.797 1 97.31 240 SER A CA 1
ATOM 1870 C C . SER A 1 240 ? -6.441 -21.562 6.645 1 97.31 240 SER A C 1
ATOM 1872 O O . SER A 1 240 ? -5.656 -20.859 7.281 1 97.31 240 SER A O 1
ATOM 1874 N N . GLU A 1 241 ? -7.27 -21.109 5.766 1 95.75 241 GLU A N 1
ATOM 1875 C CA . GLU A 1 241 ? -7.258 -19.734 5.312 1 95.75 241 GLU A CA 1
ATOM 1876 C C . GLU A 1 241 ? -7.84 -18.797 6.371 1 95.75 241 GLU A C 1
ATOM 1878 O O . GLU A 1 241 ? -7.309 -17.703 6.605 1 95.75 241 GLU A O 1
ATOM 1883 N N . SER A 1 242 ? -8.938 -19.156 6.922 1 94.38 242 SER A N 1
ATOM 1884 C CA . SER A 1 242 ? -9.688 -18.359 7.887 1 94.38 242 SER A CA 1
ATOM 1885 C C . SER A 1 242 ? -10.227 -19.219 9.023 1 94.38 242 SER A C 1
ATOM 1887 O O . SER A 1 242 ? -10.172 -20.453 8.953 1 94.38 242 SER A O 1
ATOM 1889 N N . ASP A 1 243 ? -10.773 -18.594 10.055 1 93.88 243 ASP A N 1
ATOM 1890 C CA . ASP A 1 243 ? -11.406 -19.328 11.148 1 93.88 243 ASP A CA 1
ATOM 1891 C C . ASP A 1 243 ? -12.508 -20.25 10.625 1 93.88 243 ASP A C 1
ATOM 1893 O O . ASP A 1 243 ? -12.555 -21.438 10.961 1 93.88 243 ASP A O 1
ATOM 1897 N N . TRP A 1 244 ? -13.312 -19.703 9.773 1 91.5 244 TRP A N 1
ATOM 1898 C CA . TRP A 1 244 ? -14.43 -20.469 9.227 1 91.5 244 TRP A CA 1
ATOM 1899 C C . TRP A 1 244 ? -13.922 -21.672 8.43 1 91.5 244 TRP A C 1
ATOM 1901 O O . TRP A 1 244 ? -14.367 -22.797 8.648 1 91.5 244 TRP A O 1
ATOM 1911 N N . GLU A 1 245 ? -13.039 -21.438 7.508 1 93.31 245 GLU A N 1
ATOM 1912 C CA . GLU A 1 245 ? -12.555 -22.469 6.609 1 93.31 245 GLU A CA 1
ATOM 1913 C C . GLU A 1 245 ? -11.844 -23.578 7.375 1 93.31 245 GLU A C 1
ATOM 1915 O O . GLU A 1 245 ? -12.086 -24.766 7.145 1 93.31 245 GLU A O 1
ATOM 1920 N N . SER A 1 246 ? -10.953 -23.203 8.289 1 94.62 246 SER A N 1
ATOM 1921 C CA . SER A 1 246 ? -10.203 -24.172 9.086 1 94.62 246 SER A CA 1
ATOM 1922 C C . SER A 1 246 ? -11.141 -25.031 9.93 1 94.62 246 SER A C 1
ATOM 1924 O O . SER A 1 246 ? -10.977 -26.25 9.992 1 94.62 246 SER A O 1
ATOM 1926 N N . ASN A 1 247 ? -12.133 -24.406 10.555 1 94.94 247 ASN A N 1
ATOM 1927 C CA . ASN A 1 247 ? -13.07 -25.125 11.414 1 94.94 247 ASN A CA 1
ATOM 1928 C C . ASN A 1 247 ? -13.953 -26.078 10.602 1 94.94 247 ASN A C 1
ATOM 1930 O O . ASN A 1 247 ? -14.32 -27.156 11.078 1 94.94 247 ASN A O 1
ATOM 1934 N N . HIS A 1 248 ? -14.289 -25.641 9.391 1 94.56 248 HIS A N 1
ATOM 1935 C CA . HIS A 1 248 ? -15.078 -26.5 8.516 1 94.56 248 HIS A CA 1
ATOM 1936 C C . HIS A 1 248 ? -14.391 -27.828 8.273 1 94.56 248 HIS A C 1
ATOM 1938 O O . HIS A 1 248 ? -15.031 -28.891 8.305 1 94.56 248 HIS A O 1
ATOM 1944 N N . VAL A 1 249 ? -13.133 -27.844 8.055 1 97.12 249 VAL A N 1
ATOM 1945 C CA . VAL A 1 249 ? -12.375 -29.047 7.738 1 97.12 249 VAL A CA 1
ATOM 1946 C C . VAL A 1 249 ? -12.25 -29.922 8.984 1 97.12 249 VAL A C 1
ATOM 1948 O O . VAL A 1 249 ? -12.398 -31.156 8.906 1 97.12 249 VAL A O 1
ATOM 1951 N N . ILE A 1 250 ? -12.008 -29.297 10.125 1 97.19 250 ILE A N 1
ATOM 1952 C CA . ILE A 1 250 ? -11.93 -30.031 11.383 1 97.19 250 ILE A CA 1
ATOM 1953 C C . ILE A 1 250 ? -13.25 -30.734 11.656 1 97.19 250 ILE A C 1
ATOM 1955 O O . ILE A 1 250 ? -13.273 -31.906 12.07 1 97.19 250 ILE A O 1
ATOM 1959 N N . GLU A 1 251 ? -14.305 -30.031 11.422 1 97.56 251 GLU A N 1
ATOM 1960 C CA . GLU A 1 251 ? -15.625 -30.609 11.641 1 97.56 251 GLU A CA 1
ATOM 1961 C C . GLU A 1 251 ? -15.883 -31.781 10.703 1 97.56 251 GLU A C 1
ATOM 1963 O O . GLU A 1 251 ? -16.422 -32.812 11.117 1 97.56 251 GLU A O 1
ATOM 1968 N N . ARG A 1 252 ? -15.492 -31.656 9.438 1 96.81 252 ARG A N 1
ATOM 1969 C CA . ARG A 1 252 ? -15.797 -32.656 8.406 1 96.81 252 ARG A CA 1
ATOM 1970 C C . ARG A 1 252 ? -14.883 -33.875 8.523 1 96.81 252 ARG A C 1
ATOM 1972 O O . ARG A 1 252 ? -15.328 -35 8.352 1 96.81 252 ARG A O 1
ATOM 1979 N N . PHE A 1 253 ? -13.578 -33.656 8.844 1 97.75 253 PHE A N 1
ATOM 1980 C CA . PHE A 1 253 ? -12.617 -34.75 8.727 1 97.75 253 PHE A CA 1
ATOM 1981 C C . PHE A 1 253 ? -11.961 -35.031 10.07 1 97.75 253 PHE A C 1
ATOM 1983 O O . PHE A 1 253 ? -11.188 -35.969 10.203 1 97.75 253 PHE A O 1
ATOM 1990 N N . LYS A 1 254 ? -12.203 -34.219 11.125 1 97.38 254 LYS A N 1
ATOM 1991 C CA . LYS A 1 254 ? -11.586 -34.312 12.445 1 97.38 254 LYS A CA 1
ATOM 1992 C C . LYS A 1 254 ? -10.07 -34.219 12.359 1 97.38 254 LYS A C 1
ATOM 1994 O O . LYS A 1 254 ? -9.352 -34.875 13.109 1 97.38 254 LYS A O 1
ATOM 1999 N N . LYS A 1 255 ? -9.633 -33.531 11.273 1 96.19 255 LYS A N 1
ATOM 2000 C CA . LYS A 1 255 ? -8.234 -33.219 11.016 1 96.19 255 LYS A CA 1
ATOM 2001 C C . LYS A 1 255 ? -8.094 -31.766 10.562 1 96.19 255 LYS A C 1
ATOM 2003 O O . LYS A 1 255 ? -9.047 -31.172 10.047 1 96.19 255 LYS A O 1
ATOM 2008 N N . HIS A 1 256 ? -6.898 -31.328 10.781 1 96.69 256 HIS A N 1
ATOM 2009 C CA . HIS A 1 256 ? -6.598 -30.016 10.203 1 96.69 256 HIS A CA 1
ATOM 2010 C C . HIS A 1 256 ? -6.367 -30.125 8.703 1 96.69 256 HIS A C 1
ATOM 2012 O O . HIS A 1 256 ? -6.07 -31.203 8.188 1 96.69 256 HIS A O 1
ATOM 2018 N N . ASP A 1 257 ? -6.434 -29.016 8.07 1 97.81 257 ASP A N 1
ATOM 2019 C CA . ASP A 1 257 ? -6.535 -28.906 6.617 1 97.81 257 ASP A CA 1
ATOM 2020 C C . ASP A 1 257 ? -5.355 -29.594 5.934 1 97.81 257 ASP A C 1
ATOM 2022 O O . ASP A 1 257 ? -5.547 -30.422 5.039 1 97.81 257 ASP A O 1
ATOM 2026 N N . ALA A 1 258 ? -4.145 -29.266 6.348 1 98.56 258 ALA A N 1
ATOM 2027 C CA . ALA A 1 258 ? -2.957 -29.797 5.68 1 98.56 258 ALA A CA 1
ATOM 2028 C C . ALA A 1 258 ? -2.896 -31.312 5.789 1 98.56 258 ALA A C 1
ATOM 2030 O O . ALA A 1 258 ? -2.527 -32 4.832 1 98.56 258 ALA A O 1
ATOM 2031 N N . PHE A 1 259 ? -3.271 -31.844 6.973 1 98.56 259 PHE A N 1
ATOM 2032 C CA . PHE A 1 259 ? -3.305 -33.281 7.164 1 98.56 259 PHE A CA 1
ATOM 2033 C C . PHE A 1 259 ? -4.363 -33.938 6.273 1 98.56 259 PHE A C 1
ATOM 2035 O O . PHE A 1 259 ? -4.129 -35 5.691 1 98.56 259 PHE A O 1
ATOM 2042 N N . ALA A 1 260 ? -5.523 -33.281 6.215 1 98.69 260 ALA A N 1
ATOM 2043 C CA . ALA A 1 260 ? -6.59 -33.812 5.359 1 98.69 260 ALA A CA 1
ATOM 2044 C C . ALA A 1 260 ? -6.148 -33.844 3.898 1 98.69 260 ALA A C 1
ATOM 2046 O O . ALA A 1 260 ? -6.312 -34.875 3.221 1 98.69 260 ALA A O 1
ATOM 2047 N N . LEU A 1 261 ? -5.605 -32.781 3.396 1 98.88 261 LEU A N 1
ATOM 2048 C CA . LEU A 1 261 ? -5.133 -32.688 2.02 1 98.88 261 LEU A CA 1
ATOM 2049 C C . LEU A 1 261 ? -4.062 -33.719 1.741 1 98.88 261 LEU A C 1
ATOM 2051 O O . LEU A 1 261 ? -4.059 -34.344 0.675 1 98.88 261 LEU A O 1
ATOM 2055 N N . ASP A 1 262 ? -3.115 -33.875 2.693 1 98.75 262 ASP A N 1
ATOM 2056 C CA . ASP A 1 262 ? -2.057 -34.844 2.553 1 98.75 262 ASP A CA 1
ATOM 2057 C C . ASP A 1 262 ? -2.637 -36.25 2.414 1 98.75 262 ASP A C 1
ATOM 2059 O O . ASP A 1 262 ? -2.135 -37.062 1.636 1 98.75 262 ASP A O 1
ATOM 2063 N N . GLY A 1 263 ? -3.654 -36.562 3.176 1 98.5 263 GLY A N 1
ATOM 2064 C CA . GLY A 1 263 ? -4.32 -37.844 3.119 1 98.5 263 GLY A CA 1
ATOM 2065 C C . GLY A 1 263 ? -4.887 -38.188 1.749 1 98.5 263 GLY A C 1
ATOM 2066 O O . GLY A 1 263 ? -5.035 -39.344 1.392 1 98.5 263 GLY A O 1
ATOM 2067 N N . PHE A 1 264 ? -5.184 -37.156 0.968 1 98.62 264 PHE A N 1
ATOM 2068 C CA . PHE A 1 264 ? -5.73 -37.344 -0.371 1 98.62 264 PHE A CA 1
ATOM 2069 C C . PHE A 1 264 ? -4.621 -37.344 -1.416 1 98.62 264 PHE A C 1
ATOM 2071 O O . PHE A 1 264 ? -4.891 -37.406 -2.617 1 98.62 264 PHE A O 1
ATOM 2078 N N . GLY A 1 265 ? -3.363 -37.156 -0.995 1 98.44 265 GLY A N 1
ATOM 2079 C CA . GLY A 1 265 ? -2.248 -37.094 -1.927 1 98.44 265 GLY A CA 1
ATOM 2080 C C . GLY A 1 265 ? -2.102 -35.75 -2.602 1 98.44 265 GLY A C 1
ATOM 2081 O O . GLY A 1 265 ? -1.499 -35.656 -3.672 1 98.44 265 GLY A O 1
ATOM 2082 N N . LEU A 1 266 ? -2.598 -34.719 -1.932 1 98.81 266 LEU A N 1
ATOM 2083 C CA . LEU A 1 266 ? -2.633 -33.406 -2.555 1 98.81 266 LEU A CA 1
ATOM 2084 C C . LEU A 1 266 ? -1.52 -32.531 -2.008 1 98.81 266 LEU A C 1
ATOM 2086 O O . LEU A 1 266 ? -1.42 -31.344 -2.375 1 98.81 266 LEU A O 1
ATOM 2090 N N . VAL A 1 267 ? -0.704 -32.969 -1.087 1 98.81 267 VAL A N 1
ATOM 2091 C CA . VAL A 1 267 ? 0.446 -32.219 -0.577 1 98.81 267 VAL A CA 1
ATOM 2092 C C . VAL A 1 267 ? 1.738 -32.875 -1.062 1 98.81 267 VAL A C 1
ATOM 2094 O O . VAL A 1 267 ? 2.135 -33.938 -0.56 1 98.81 267 VAL A O 1
ATOM 2097 N N . THR A 1 268 ? 2.367 -32.312 -2.072 1 98.69 268 THR A N 1
ATOM 2098 C CA . THR A 1 268 ? 3.604 -32.781 -2.695 1 98.69 268 THR A CA 1
ATOM 2099 C C . THR A 1 268 ? 4.605 -31.625 -2.826 1 98.69 268 THR A C 1
ATOM 2101 O O . THR A 1 268 ? 4.328 -30.5 -2.41 1 98.69 268 THR A O 1
ATOM 2104 N N . ARG A 1 269 ? 5.734 -31.844 -3.402 1 98.62 269 ARG A N 1
ATOM 2105 C CA . ARG A 1 269 ? 6.762 -30.828 -3.633 1 98.62 269 ARG A CA 1
ATOM 2106 C C . ARG A 1 269 ? 6.23 -29.703 -4.516 1 98.62 269 ARG A C 1
ATOM 2108 O O . ARG A 1 269 ? 6.699 -28.562 -4.426 1 98.62 269 ARG A O 1
ATOM 2115 N N . HIS A 1 270 ? 5.203 -30.016 -5.293 1 98.56 270 HIS A N 1
ATOM 2116 C CA . HIS A 1 270 ? 4.688 -29.047 -6.258 1 98.56 270 HIS A CA 1
ATOM 2117 C C . HIS A 1 270 ? 3.385 -28.422 -5.766 1 98.56 270 HIS A C 1
ATOM 2119 O O . HIS A 1 270 ? 2.639 -27.828 -6.551 1 98.56 270 HIS A O 1
ATOM 2125 N N . THR A 1 271 ? 3.096 -28.578 -4.469 1 98.88 271 THR A N 1
ATOM 2126 C CA . THR A 1 271 ? 1.859 -28.031 -3.914 1 98.88 271 THR A CA 1
ATOM 2127 C C . THR A 1 271 ? 2.09 -26.641 -3.34 1 98.88 271 THR A C 1
ATOM 2129 O O . THR A 1 271 ? 3.064 -26.406 -2.621 1 98.88 271 THR A O 1
ATOM 2132 N N . ILE A 1 272 ? 1.24 -25.703 -3.742 1 98.88 272 ILE A N 1
ATOM 2133 C CA . ILE A 1 272 ? 1.152 -24.391 -3.141 1 98.88 272 ILE A CA 1
ATOM 2134 C C . ILE A 1 272 ? -0.116 -24.281 -2.297 1 98.88 272 ILE A C 1
ATOM 2136 O O . ILE A 1 272 ? -1.228 -24.375 -2.82 1 98.88 272 ILE A O 1
ATOM 2140 N N . LEU A 1 273 ? 0.028 -24.125 -0.997 1 98.94 273 LEU A N 1
ATOM 2141 C CA . LEU A 1 273 ? -1.072 -23.922 -0.061 1 98.94 273 LEU A CA 1
ATOM 2142 C C . LEU A 1 273 ? -1.301 -22.438 0.189 1 98.94 273 LEU A C 1
ATOM 2144 O O . LEU A 1 273 ? -0.477 -21.781 0.825 1 98.94 273 LEU A O 1
ATOM 2148 N N . ALA A 1 274 ? -2.416 -21.906 -0.287 1 98.75 274 ALA A N 1
ATOM 2149 C CA . ALA A 1 274 ? -2.68 -20.469 -0.203 1 98.75 274 ALA A CA 1
ATOM 2150 C C . ALA A 1 274 ? -3.057 -20.062 1.219 1 98.75 274 ALA A C 1
ATOM 2152 O O . ALA A 1 274 ? -3.803 -20.781 1.897 1 98.75 274 ALA A O 1
ATOM 2153 N N . HIS A 1 275 ? -2.564 -18.938 1.714 1 98.38 275 HIS A N 1
ATOM 2154 C CA . HIS A 1 275 ? -2.846 -18.266 2.98 1 98.38 275 HIS A CA 1
ATOM 2155 C C . HIS A 1 275 ? -2.23 -19.031 4.152 1 98.38 275 HIS A C 1
ATOM 2157 O O . HIS A 1 275 ? -1.114 -18.719 4.574 1 98.38 275 HIS A O 1
ATOM 2163 N N . SER A 1 276 ? -2.881 -20.094 4.598 1 98.12 276 SER A N 1
ATOM 2164 C CA . SER A 1 276 ? -2.416 -21.062 5.582 1 98.12 276 SER A CA 1
ATOM 2165 C C . SER A 1 276 ? -2.168 -20.406 6.934 1 98.12 276 SER A C 1
ATOM 2167 O O . SER A 1 276 ? -1.224 -20.766 7.641 1 98.12 276 SER A O 1
ATOM 2169 N N . ASN A 1 277 ? -2.947 -19.469 7.328 1 97.69 277 ASN A N 1
ATOM 2170 C CA . ASN A 1 277 ? -2.762 -18.656 8.531 1 97.69 277 ASN A CA 1
ATOM 2171 C C . ASN A 1 277 ? -2.812 -19.516 9.789 1 97.69 277 ASN A C 1
ATOM 2173 O O . ASN A 1 277 ? -2.178 -19.188 10.797 1 97.69 277 ASN A O 1
ATOM 2177 N N . PHE A 1 278 ? -3.557 -20.641 9.766 1 97.38 278 PHE A N 1
ATOM 2178 C CA . PHE A 1 278 ? -3.848 -21.391 10.984 1 97.38 278 PHE A CA 1
ATOM 2179 C C . PHE A 1 278 ? -3.127 -22.734 10.984 1 97.38 278 PHE A C 1
ATOM 2181 O O . PHE A 1 278 ? -3.561 -23.672 11.656 1 97.38 278 PHE A O 1
ATOM 2188 N N . LEU A 1 279 ? -2.074 -22.828 10.219 1 97.69 279 LEU A N 1
ATOM 2189 C CA . LEU A 1 279 ? -1.261 -24.031 10.281 1 97.69 279 LEU A CA 1
ATOM 2190 C C . LEU A 1 279 ? -0.713 -24.25 11.695 1 97.69 279 LEU A C 1
ATOM 2192 O O . LEU A 1 279 ? -0.081 -23.344 12.258 1 97.69 279 LEU A O 1
ATOM 2196 N N . LEU A 1 280 ? -0.923 -25.406 12.211 1 96.56 280 LEU A N 1
ATOM 2197 C CA . LEU A 1 280 ? -0.249 -25.812 13.438 1 96.56 280 LEU A CA 1
ATOM 2198 C C . LEU A 1 280 ? 1.225 -26.109 13.18 1 96.56 280 LEU A C 1
ATOM 2200 O O . LEU A 1 280 ? 1.632 -26.297 12.031 1 96.56 280 LEU A O 1
ATOM 2204 N N . THR A 1 281 ? 1.979 -26.156 14.258 1 97.5 281 THR A N 1
ATOM 2205 C CA . THR A 1 281 ? 3.395 -26.469 14.133 1 97.5 281 THR A CA 1
ATOM 2206 C C . THR A 1 281 ? 3.582 -27.828 13.461 1 97.5 281 THR A C 1
ATOM 2208 O O . THR A 1 281 ? 4.457 -27.984 12.602 1 97.5 281 THR A O 1
ATOM 2211 N N . GLU A 1 282 ? 2.729 -28.75 13.867 1 97.94 282 GLU A N 1
ATOM 2212 C CA . GLU A 1 282 ? 2.818 -30.094 13.289 1 97.94 282 GLU A CA 1
ATOM 2213 C C . GLU A 1 282 ? 2.465 -30.094 11.805 1 97.94 282 GLU A C 1
ATOM 2215 O O . GLU A 1 282 ? 3.016 -30.875 11.031 1 97.94 282 GLU A O 1
ATOM 2220 N N . GLU A 1 283 ? 1.541 -29.266 11.43 1 98.44 283 GLU A N 1
ATOM 2221 C CA . GLU A 1 283 ? 1.206 -29.125 10.016 1 98.44 283 GLU A CA 1
ATOM 2222 C C . GLU A 1 283 ? 2.355 -28.484 9.234 1 98.44 283 GLU A C 1
ATOM 2224 O O . GLU A 1 283 ? 2.631 -28.875 8.102 1 98.44 283 GLU A O 1
ATOM 2229 N N . MET A 1 284 ? 2.992 -27.516 9.82 1 98.56 284 MET A N 1
ATOM 2230 C CA . MET A 1 284 ? 4.172 -26.953 9.18 1 98.56 284 MET A CA 1
ATOM 2231 C C . MET A 1 284 ? 5.242 -28 8.961 1 98.56 284 MET A C 1
ATOM 2233 O O . MET A 1 284 ? 5.918 -28 7.926 1 98.56 284 MET A O 1
ATOM 2237 N N . ASP A 1 285 ? 5.387 -28.906 9.953 1 98.69 285 ASP A N 1
ATOM 2238 C CA . ASP A 1 285 ? 6.34 -30 9.812 1 98.69 285 ASP A CA 1
ATOM 2239 C C . ASP A 1 285 ? 5.969 -30.906 8.633 1 98.69 285 ASP A C 1
ATOM 2241 O O . ASP A 1 285 ? 6.84 -31.344 7.887 1 98.69 285 ASP A O 1
ATOM 2245 N N . LEU A 1 286 ? 4.695 -31.188 8.523 1 98.75 286 LEU A N 1
ATOM 2246 C CA . LEU A 1 286 ? 4.215 -32 7.398 1 98.75 286 LEU A CA 1
ATOM 2247 C C . LEU A 1 286 ? 4.512 -31.297 6.074 1 98.75 286 LEU A C 1
ATOM 2249 O O . LEU A 1 286 ? 5.023 -31.938 5.141 1 98.75 286 LEU A O 1
ATOM 2253 N N . VAL A 1 287 ? 4.145 -30.031 5.949 1 98.81 287 VAL A N 1
ATOM 2254 C CA . VAL A 1 287 ? 4.352 -29.25 4.73 1 98.81 287 VAL A CA 1
ATOM 2255 C C . VAL A 1 287 ? 5.832 -29.266 4.352 1 98.81 287 VAL A C 1
ATOM 2257 O O . VAL A 1 287 ? 6.18 -29.453 3.182 1 98.81 287 VAL A O 1
ATOM 2260 N N . LEU A 1 288 ? 6.691 -29.062 5.348 1 98.62 288 LEU A N 1
ATOM 2261 C CA . LEU A 1 288 ? 8.133 -29.094 5.137 1 98.62 288 LEU A CA 1
ATOM 2262 C C . LEU A 1 288 ? 8.57 -30.469 4.629 1 98.62 288 LEU A C 1
ATOM 2264 O O . LEU A 1 288 ? 9.344 -30.562 3.668 1 98.62 288 LEU A O 1
ATOM 2268 N N . SER A 1 289 ? 8.094 -31.516 5.316 1 98.75 289 SER A N 1
ATOM 2269 C CA . SER A 1 289 ? 8.5 -32.875 4.977 1 98.75 289 SER A CA 1
ATOM 2270 C C . SER A 1 289 ? 8.102 -33.25 3.549 1 98.75 289 SER A C 1
ATOM 2272 O O . SER A 1 289 ? 8.773 -34.031 2.889 1 98.75 289 SER A O 1
ATOM 2274 N N . ARG A 1 290 ? 7.02 -32.688 3.031 1 98.69 290 ARG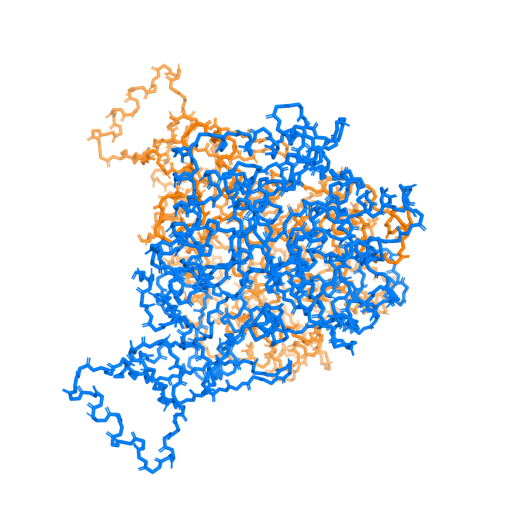 A N 1
ATOM 2275 C CA . ARG A 1 290 ? 6.539 -32.938 1.677 1 98.69 290 ARG A CA 1
ATOM 2276 C C . ARG A 1 290 ? 7.215 -32 0.673 1 98.69 290 ARG A C 1
ATOM 2278 O O . ARG A 1 290 ? 7.121 -32.219 -0.538 1 98.69 290 ARG A O 1
ATOM 2285 N N . GLY A 1 291 ? 7.883 -30.938 1.167 1 98.5 291 GLY A N 1
ATOM 2286 C CA . GLY A 1 291 ? 8.508 -29.953 0.315 1 98.5 291 GLY A CA 1
ATOM 2287 C C . GLY A 1 291 ? 7.512 -28.984 -0.314 1 98.5 291 GLY A C 1
ATOM 2288 O O . GLY A 1 291 ? 7.844 -28.281 -1.27 1 98.5 291 GLY A O 1
ATOM 2289 N N . ALA A 1 292 ? 6.258 -29 0.167 1 98.81 292 ALA A N 1
ATOM 2290 C CA . ALA A 1 292 ? 5.223 -28.109 -0.34 1 98.81 292 ALA A CA 1
ATOM 2291 C C . ALA A 1 292 ? 5.5 -26.656 0.077 1 98.81 292 ALA A C 1
ATOM 2293 O O . ALA A 1 292 ? 6.41 -26.406 0.867 1 98.81 292 ALA A O 1
ATOM 2294 N N . ALA A 1 293 ? 4.75 -25.75 -0.537 1 98.88 293 ALA A N 1
ATOM 2295 C CA . ALA A 1 293 ? 4.973 -24.328 -0.264 1 98.88 293 ALA A CA 1
ATOM 2296 C C . ALA A 1 293 ? 3.691 -23.656 0.229 1 98.88 293 ALA A C 1
ATOM 2298 O O . ALA A 1 293 ? 2.59 -24.156 -0.001 1 98.88 293 ALA A O 1
ATOM 2299 N N . VAL A 1 294 ? 3.863 -22.578 0.965 1 98.88 294 VAL A N 1
ATOM 2300 C CA . VAL A 1 294 ? 2.768 -21.703 1.363 1 98.88 294 VAL A CA 1
ATOM 2301 C C . VAL A 1 294 ? 2.807 -20.422 0.538 1 98.88 294 VAL A C 1
ATOM 2303 O O . VAL A 1 294 ? 3.875 -19.844 0.33 1 98.88 294 VAL A O 1
ATOM 2306 N N . ALA A 1 295 ? 1.69 -20.016 -0.039 1 98.94 295 ALA A N 1
ATOM 2307 C CA . ALA A 1 295 ? 1.521 -18.688 -0.598 1 98.94 295 ALA A CA 1
ATOM 2308 C C . ALA A 1 295 ? 0.958 -17.719 0.443 1 98.94 295 ALA A C 1
ATOM 2310 O O . ALA A 1 295 ? -0.259 -17.641 0.633 1 98.94 295 ALA A O 1
ATOM 2311 N N . HIS A 1 296 ? 1.838 -17 1.07 1 98.88 296 HIS A N 1
ATOM 2312 C CA . HIS A 1 296 ? 1.42 -15.977 2.023 1 98.88 296 HIS A CA 1
ATOM 2313 C C . HIS A 1 296 ? 0.787 -14.789 1.311 1 98.88 296 HIS A C 1
ATOM 2315 O O . HIS A 1 296 ? 1.406 -14.18 0.433 1 98.88 296 HIS A O 1
ATOM 2321 N N . CYS A 1 297 ? -0.456 -14.492 1.602 1 98.75 297 CYS A N 1
ATOM 2322 C CA . CYS A 1 297 ? -1.195 -13.391 1.004 1 98.75 297 CYS A CA 1
ATOM 2323 C C . CYS A 1 297 ? -1.541 -12.336 2.049 1 98.75 297 CYS A C 1
ATOM 2325 O O . CYS A 1 297 ? -2.709 -12.164 2.402 1 98.75 297 CYS A O 1
ATOM 2327 N N . PRO A 1 298 ? -0.553 -11.555 2.455 1 98.56 298 PRO A N 1
ATOM 2328 C CA . PRO A 1 298 ? -0.714 -10.703 3.637 1 98.56 298 PRO A CA 1
ATOM 2329 C C . PRO A 1 298 ? -1.826 -9.672 3.475 1 98.56 298 PRO A C 1
ATOM 2331 O O . PRO A 1 298 ? -2.586 -9.422 4.414 1 98.56 298 PRO A O 1
ATOM 2334 N N . LEU A 1 299 ? -1.943 -9.023 2.34 1 98.12 299 LEU A N 1
ATOM 2335 C CA . LEU A 1 299 ? -2.982 -8.023 2.121 1 98.12 299 LEU A CA 1
ATOM 2336 C C . LEU A 1 299 ? -4.371 -8.648 2.227 1 98.12 299 LEU A C 1
ATOM 2338 O O . LEU A 1 299 ? -5.234 -8.133 2.943 1 98.12 299 LEU A O 1
ATOM 2342 N N . SER A 1 300 ? -4.594 -9.711 1.534 1 97.88 300 SER A N 1
ATOM 2343 C CA . SER A 1 300 ? -5.871 -10.414 1.576 1 97.88 300 SER A CA 1
ATOM 2344 C C . SER A 1 300 ? -6.172 -10.93 2.98 1 97.88 300 SER A C 1
ATOM 2346 O O . SER A 1 300 ? -7.328 -10.93 3.412 1 97.88 300 SER A O 1
ATOM 2348 N N . ASN A 1 301 ? -5.168 -11.398 3.686 1 97.81 301 ASN A N 1
ATOM 2349 C CA . ASN A 1 301 ? -5.34 -11.969 5.016 1 97.81 301 ASN A CA 1
ATOM 2350 C C . ASN A 1 301 ? -5.883 -10.945 6.004 1 97.81 301 ASN A C 1
ATOM 2352 O O . ASN A 1 301 ? -6.641 -11.289 6.91 1 97.81 301 ASN A O 1
ATOM 2356 N N . PHE A 1 302 ? -5.551 -9.633 5.852 1 96.81 302 PHE A N 1
ATOM 2357 C CA . PHE A 1 302 ? -6.094 -8.594 6.715 1 96.81 302 PHE A CA 1
ATOM 2358 C C . PHE A 1 302 ? -7.605 -8.492 6.551 1 96.81 302 PHE A C 1
ATOM 2360 O O . PHE A 1 302 ? -8.312 -8.117 7.492 1 96.81 302 PHE A O 1
ATOM 2367 N N . TYR A 1 303 ? -8.094 -8.867 5.402 1 95.06 303 TYR A N 1
ATOM 2368 C CA . TYR A 1 303 ? -9.5 -8.641 5.109 1 95.06 303 TYR A CA 1
ATOM 2369 C C . TYR A 1 303 ? -10.328 -9.883 5.43 1 95.06 303 TYR A C 1
ATOM 2371 O O . TYR A 1 303 ? -11.453 -9.781 5.926 1 95.06 303 TYR A O 1
ATOM 2379 N N . PHE A 1 304 ? -9.672 -11.078 5.141 1 93.5 304 PHE A N 1
ATOM 2380 C CA . PHE A 1 304 ? -10.578 -12.227 5.098 1 93.5 304 PHE A CA 1
ATOM 2381 C C . PHE A 1 304 ? -10.109 -13.32 6.051 1 93.5 304 PHE A C 1
ATOM 2383 O O . PHE A 1 304 ? -10.859 -14.25 6.355 1 93.5 304 PHE A O 1
ATOM 2390 N N . SER A 1 305 ? -8.859 -13.32 6.539 1 91.19 305 SER A N 1
ATOM 2391 C CA . SER A 1 305 ? -8.328 -14.484 7.234 1 91.19 305 SER A CA 1
ATOM 2392 C C . SER A 1 305 ? -8.586 -14.406 8.734 1 91.19 305 SER A C 1
ATOM 2394 O O . SER A 1 305 ? -8.562 -15.422 9.43 1 91.19 305 SER A O 1
ATOM 2396 N N . ASN A 1 306 ? -8.789 -13.172 9.305 1 91.75 306 ASN A N 1
ATOM 2397 C CA . ASN A 1 306 ? -9.102 -12.938 10.711 1 91.75 306 ASN A CA 1
ATOM 2398 C C . ASN A 1 306 ? -7.879 -13.164 11.602 1 91.75 306 ASN A C 1
ATOM 2400 O O . ASN A 1 306 ? -8 -13.203 12.828 1 91.75 306 ASN A O 1
ATOM 2404 N N . ALA A 1 307 ? -6.719 -13.461 11.055 1 96.44 307 ALA A N 1
ATOM 2405 C CA . ALA A 1 307 ? -5.457 -13.578 11.781 1 96.44 307 ALA A CA 1
ATOM 2406 C C . ALA A 1 307 ? -4.266 -13.352 10.859 1 96.44 307 ALA A C 1
ATOM 2408 O O . ALA A 1 307 ? -4.441 -13.094 9.664 1 96.44 307 ALA A O 1
ATOM 2409 N N . VAL A 1 308 ? -3.08 -13.383 11.492 1 97.44 308 VAL A N 1
ATOM 2410 C CA . VAL A 1 308 ? -1.85 -13.156 10.75 1 97.44 308 VAL A CA 1
ATOM 2411 C C . VAL A 1 308 ? -1.059 -14.461 10.641 1 97.44 308 VAL A C 1
ATOM 2413 O O . VAL A 1 308 ? -0.908 -15.18 11.625 1 97.44 308 VAL A O 1
ATOM 2416 N N . PHE A 1 309 ? -0.658 -14.812 9.383 1 98.44 309 PHE A N 1
ATOM 2417 C CA . PHE A 1 309 ? 0.217 -15.961 9.172 1 98.44 309 PHE A CA 1
ATOM 2418 C C . PHE A 1 309 ? 1.538 -15.781 9.906 1 98.44 309 PHE A C 1
ATOM 2420 O O . PHE A 1 309 ? 2.205 -14.75 9.75 1 98.44 309 PHE A O 1
ATOM 2427 N N . PRO A 1 310 ? 1.928 -16.734 10.781 1 98.5 310 PRO A N 1
ATOM 2428 C CA . PRO A 1 310 ? 3.209 -16.609 11.484 1 98.5 310 PRO A CA 1
ATOM 2429 C C . PRO A 1 310 ? 4.406 -16.859 10.57 1 98.5 310 PRO A C 1
ATOM 2431 O O . PRO A 1 310 ? 5.121 -17.859 10.75 1 98.5 310 PRO A O 1
ATOM 2434 N N . LEU A 1 311 ? 4.684 -15.938 9.742 1 98.81 311 LEU A N 1
ATOM 2435 C CA . LEU A 1 311 ? 5.645 -16.047 8.648 1 98.81 311 LEU A CA 1
ATOM 2436 C C . LEU A 1 311 ? 7.043 -16.344 9.172 1 98.81 311 LEU A C 1
ATOM 2438 O O . LEU A 1 311 ? 7.715 -17.25 8.68 1 98.81 311 LEU A O 1
ATOM 2442 N N . LYS A 1 312 ? 7.516 -15.594 10.203 1 98.56 312 LYS A N 1
ATOM 2443 C CA . LYS A 1 312 ? 8.867 -15.781 10.727 1 98.56 312 LYS A CA 1
ATOM 2444 C C . LYS A 1 312 ? 9.062 -17.203 11.242 1 98.56 312 LYS A C 1
ATOM 2446 O O . LYS A 1 312 ? 10.117 -17.812 11.016 1 98.56 312 LYS A O 1
ATOM 2451 N N . LYS A 1 313 ? 8.07 -17.688 11.953 1 98.44 313 LYS A N 1
ATOM 2452 C CA . LYS A 1 313 ? 8.125 -19.062 12.438 1 98.44 313 LYS A CA 1
ATOM 2453 C C . LYS A 1 313 ? 8.273 -20.047 11.281 1 98.44 313 LYS A C 1
ATOM 2455 O O . LYS A 1 313 ? 9.086 -20.969 11.344 1 98.44 313 LYS A O 1
ATOM 2460 N N . ALA A 1 314 ? 7.465 -19.891 10.242 1 98.75 314 ALA A N 1
ATOM 2461 C CA . ALA A 1 314 ? 7.527 -20.766 9.062 1 98.75 314 ALA A CA 1
ATOM 2462 C C . ALA A 1 314 ? 8.906 -20.703 8.414 1 98.75 314 ALA A C 1
ATOM 2464 O O . ALA A 1 314 ? 9.469 -21.734 8.039 1 98.75 314 ALA A O 1
ATOM 2465 N N . LEU A 1 315 ? 9.43 -19.469 8.281 1 98.69 315 LEU A N 1
ATOM 2466 C CA . LEU A 1 315 ? 10.734 -19.281 7.652 1 98.69 315 LEU A CA 1
ATOM 2467 C C . LEU A 1 315 ? 11.828 -19.922 8.5 1 98.69 315 LEU A C 1
ATOM 2469 O O . LEU A 1 315 ? 12.766 -20.516 7.961 1 98.69 315 LEU A O 1
ATOM 2473 N N . ASP A 1 316 ? 11.727 -19.734 9.789 1 98.31 316 ASP A N 1
ATOM 2474 C CA . ASP A 1 316 ? 12.727 -20.312 10.695 1 98.31 316 ASP A CA 1
ATOM 2475 C C . ASP A 1 316 ? 12.695 -21.844 10.648 1 98.31 316 ASP A C 1
ATOM 2477 O O . ASP A 1 316 ? 13.695 -22.484 10.938 1 98.31 316 ASP A O 1
ATOM 2481 N N . LYS A 1 317 ? 11.594 -22.438 10.266 1 98.12 317 LYS A N 1
ATOM 2482 C CA . LYS A 1 317 ? 11.461 -23.891 10.086 1 98.12 317 LYS A CA 1
ATOM 2483 C C . LYS A 1 317 ? 11.914 -24.312 8.695 1 98.12 317 LYS A C 1
ATOM 2485 O O . LYS A 1 317 ? 11.938 -25.5 8.375 1 98.12 317 LYS A O 1
ATOM 2490 N N . ASN A 1 318 ? 12.195 -23.344 7.844 1 98.25 318 ASN A N 1
ATOM 2491 C CA . ASN A 1 318 ? 12.695 -23.562 6.488 1 98.25 318 ASN A CA 1
ATOM 2492 C C . ASN A 1 318 ? 11.586 -24 5.539 1 98.25 318 ASN A C 1
ATOM 2494 O O . ASN A 1 318 ? 11.828 -24.75 4.594 1 98.25 318 ASN A O 1
ATOM 2498 N N . LEU A 1 319 ? 10.359 -23.641 5.859 1 98.69 319 LEU A N 1
ATOM 2499 C CA . LEU A 1 319 ? 9.281 -23.875 4.906 1 98.69 319 LEU A CA 1
ATOM 2500 C C . LEU A 1 319 ? 9.508 -23.094 3.623 1 98.69 319 LEU A C 1
ATOM 2502 O O . LEU A 1 319 ? 10.086 -22 3.654 1 98.69 319 LEU A O 1
ATOM 2506 N N . HIS A 1 320 ? 9.109 -23.672 2.498 1 98.75 320 HIS A N 1
ATOM 2507 C CA . HIS A 1 320 ? 8.977 -22.875 1.287 1 98.75 320 HIS A CA 1
ATOM 2508 C C . HIS A 1 320 ? 7.789 -21.922 1.38 1 98.75 320 HIS A C 1
ATOM 2510 O O . HIS A 1 320 ? 6.645 -22.375 1.515 1 98.75 320 HIS A O 1
ATOM 2516 N N . VAL A 1 321 ? 8.078 -20.641 1.407 1 98.94 321 VAL A N 1
ATOM 2517 C CA . VAL A 1 321 ? 7.02 -19.641 1.446 1 98.94 321 VAL A CA 1
ATOM 2518 C C . VAL A 1 321 ? 7.281 -18.562 0.385 1 98.94 321 VAL A C 1
ATOM 2520 O O . VAL A 1 321 ? 8.414 -18.109 0.217 1 98.94 321 VAL A O 1
ATOM 2523 N N . GLY A 1 322 ? 6.301 -18.234 -0.414 1 98.88 322 GLY A N 1
ATOM 2524 C CA . GLY A 1 322 ? 6.281 -17.078 -1.292 1 98.88 322 GLY A CA 1
ATOM 2525 C C . GLY A 1 322 ? 5.105 -16.156 -1.037 1 98.88 322 GLY A C 1
ATOM 2526 O O . GLY A 1 322 ? 4.391 -16.312 -0.044 1 98.88 322 GLY A O 1
ATOM 2527 N N . LEU A 1 323 ? 4.941 -15.125 -1.849 1 98.94 323 LEU A N 1
ATOM 2528 C CA . LEU A 1 323 ? 3.846 -14.172 -1.675 1 98.94 323 LEU A CA 1
ATOM 2529 C C . LEU A 1 323 ? 2.766 -14.391 -2.73 1 98.94 323 LEU A C 1
ATOM 2531 O O . LEU A 1 323 ? 3.031 -14.969 -3.785 1 98.94 323 LEU A O 1
ATOM 2535 N N . GLY A 1 324 ? 1.618 -14.016 -2.461 1 98.88 324 GLY A N 1
ATOM 2536 C CA . GLY A 1 324 ? 0.505 -13.953 -3.396 1 98.88 324 GLY A CA 1
ATOM 2537 C C . GLY A 1 324 ? -0.356 -12.719 -3.219 1 98.88 324 GLY A C 1
ATOM 2538 O O . GLY A 1 324 ? -0.537 -12.234 -2.098 1 98.88 324 GLY A O 1
ATOM 2539 N N . THR A 1 325 ? -0.915 -12.273 -4.301 1 98.81 325 THR A N 1
ATOM 2540 C CA . THR A 1 325 ? -1.791 -11.109 -4.234 1 98.81 325 THR A CA 1
ATOM 2541 C C . THR A 1 325 ? -3.191 -11.516 -3.781 1 98.81 325 THR A C 1
ATOM 2543 O O . THR A 1 325 ? -3.895 -10.727 -3.146 1 98.81 325 THR A O 1
ATOM 2546 N N . ASP A 1 326 ? -3.551 -12.719 -4.18 1 98.69 326 ASP A N 1
ATOM 2547 C CA . ASP A 1 326 ? -4.902 -13.219 -3.943 1 98.69 326 ASP A CA 1
ATOM 2548 C C . ASP A 1 326 ? -5.945 -12.289 -4.562 1 98.69 326 ASP A C 1
ATOM 2550 O O . ASP A 1 326 ? -7.004 -12.055 -3.979 1 98.69 326 ASP A O 1
ATOM 2554 N N . VAL A 1 327 ? -5.676 -11.719 -5.68 1 98.19 327 VAL A N 1
ATOM 2555 C CA . VAL A 1 327 ? -6.738 -11.016 -6.391 1 98.19 327 VAL A CA 1
ATOM 2556 C C . VAL A 1 327 ? -7.965 -11.914 -6.508 1 98.19 327 VAL A C 1
ATOM 2558 O O . VAL A 1 327 ? -7.883 -13.023 -7.047 1 98.19 327 VAL A O 1
ATOM 2561 N N . ALA A 1 328 ? -9.133 -11.398 -5.973 1 96.75 328 ALA A N 1
ATOM 2562 C CA . ALA A 1 328 ? -9.516 -10.047 -5.57 1 96.75 328 ALA A CA 1
ATOM 2563 C C . ALA A 1 328 ? -9.68 -9.945 -4.059 1 96.75 328 ALA A C 1
ATOM 2565 O O . ALA A 1 328 ? -10.094 -8.906 -3.539 1 96.75 328 ALA A O 1
ATOM 2566 N N . GLY A 1 329 ? -9.328 -11.117 -3.354 1 96.19 329 GLY A N 1
ATOM 2567 C CA . GLY A 1 329 ? -9.297 -10.961 -1.908 1 96.19 329 GLY A CA 1
ATOM 2568 C C . GLY A 1 329 ? -8.336 -9.891 -1.443 1 96.19 329 GLY A C 1
ATOM 2569 O O . GLY A 1 329 ? -8.617 -9.172 -0.477 1 96.19 329 GLY A O 1
ATOM 2570 N N . GLY A 1 330 ? -7.188 -9.867 -2.004 1 97.12 330 GLY A N 1
ATOM 2571 C CA . GLY A 1 330 ? -6.34 -8.688 -1.954 1 97.12 330 GLY A CA 1
ATOM 2572 C C . GLY A 1 330 ? -6.688 -7.656 -3.01 1 97.12 330 GLY A C 1
ATOM 2573 O O . GLY A 1 330 ? -6.82 -7.988 -4.191 1 97.12 330 GLY A O 1
ATOM 2574 N N . ASN A 1 331 ? -6.734 -6.449 -2.676 1 96.69 331 ASN A N 1
ATOM 2575 C CA . ASN A 1 331 ? -7.246 -5.414 -3.57 1 96.69 331 ASN A CA 1
ATOM 2576 C C . ASN A 1 331 ? -6.184 -4.961 -4.566 1 96.69 331 ASN A C 1
ATOM 2578 O O . ASN A 1 331 ? -6.492 -4.277 -5.543 1 96.69 331 ASN A O 1
ATOM 2582 N N . SER A 1 332 ? -4.941 -5.301 -4.41 1 98.25 332 SER A N 1
ATOM 2583 C CA . SER A 1 332 ? -3.854 -4.801 -5.246 1 98.25 332 SER A CA 1
ATOM 2584 C C . SER A 1 332 ? -3.236 -5.922 -6.074 1 98.25 332 SER A C 1
ATOM 2586 O O . SER A 1 332 ? -2.949 -7.004 -5.555 1 98.25 332 SER A O 1
ATOM 2588 N N . PRO A 1 333 ? -2.984 -5.656 -7.34 1 98.56 333 PRO A N 1
ATOM 2589 C CA . PRO A 1 333 ? -2.289 -6.645 -8.172 1 98.56 333 PRO A CA 1
ATOM 2590 C C . PRO A 1 333 ? -0.775 -6.613 -7.977 1 98.56 333 PRO A C 1
ATOM 2592 O O . PRO A 1 333 ? -0.047 -7.328 -8.672 1 98.56 333 PRO A O 1
ATOM 2595 N N . SER A 1 334 ? -0.277 -5.844 -7.055 1 98.69 334 SER A N 1
ATOM 2596 C CA . SER A 1 334 ? 1.154 -5.609 -6.895 1 98.69 334 SER A CA 1
ATOM 2597 C C . SER A 1 334 ? 1.75 -6.52 -5.828 1 98.69 334 SER A C 1
ATOM 2599 O O . SER A 1 334 ? 1.365 -6.449 -4.66 1 98.69 334 SER A O 1
ATOM 2601 N N . ILE A 1 335 ? 2.721 -7.289 -6.184 1 98.88 335 ILE A N 1
ATOM 2602 C CA . ILE A 1 335 ? 3.463 -8.109 -5.234 1 98.88 335 ILE A CA 1
ATOM 2603 C C . ILE A 1 335 ? 4.293 -7.207 -4.32 1 98.88 335 ILE A C 1
ATOM 2605 O O . ILE A 1 335 ? 4.504 -7.531 -3.148 1 98.88 335 ILE A O 1
ATOM 2609 N N . LEU A 1 336 ? 4.719 -6.043 -4.82 1 98.75 336 LEU A N 1
ATOM 2610 C CA . LEU A 1 336 ? 5.445 -5.109 -3.965 1 98.75 336 LEU A CA 1
ATOM 2611 C C . LEU A 1 336 ? 4.555 -4.602 -2.834 1 98.75 336 LEU A C 1
ATOM 2613 O O . LEU A 1 336 ? 5.02 -4.43 -1.704 1 98.75 336 LEU A O 1
ATOM 2617 N N . ASP A 1 337 ? 3.262 -4.352 -3.139 1 98.62 337 ASP A N 1
ATOM 2618 C CA . ASP A 1 337 ? 2.326 -4.027 -2.064 1 98.62 337 ASP A CA 1
ATOM 2619 C C . ASP A 1 337 ? 2.27 -5.152 -1.032 1 98.62 337 ASP A C 1
ATOM 2621 O O . ASP A 1 337 ? 2.25 -4.895 0.173 1 98.62 337 ASP A O 1
ATOM 2625 N N . ASN A 1 338 ? 2.262 -6.355 -1.516 1 98.81 338 ASN A N 1
ATOM 2626 C CA . ASN A 1 338 ? 2.188 -7.492 -0.602 1 98.81 338 ASN A CA 1
ATOM 2627 C C . ASN A 1 338 ? 3.469 -7.637 0.214 1 98.81 338 ASN A C 1
ATOM 2629 O O . ASN A 1 338 ? 3.432 -8.078 1.363 1 98.81 338 ASN A O 1
ATOM 2633 N N . CYS A 1 339 ? 4.645 -7.262 -0.344 1 98.69 339 CYS A N 1
ATOM 2634 C CA . CYS A 1 339 ? 5.859 -7.172 0.457 1 98.69 339 CYS A CA 1
ATOM 2635 C C . CYS A 1 339 ? 5.66 -6.238 1.647 1 98.69 339 CYS A C 1
ATOM 2637 O O . CYS A 1 339 ? 5.988 -6.594 2.781 1 98.69 339 CYS A O 1
ATOM 2639 N N . ARG A 1 340 ? 5.105 -5.094 1.351 1 98.56 340 ARG A N 1
ATOM 2640 C CA . ARG A 1 340 ? 4.914 -4.062 2.365 1 98.56 340 ARG A CA 1
ATOM 2641 C C . ARG A 1 340 ? 3.93 -4.523 3.436 1 98.56 340 ARG A C 1
ATOM 2643 O O . ARG A 1 340 ? 4.18 -4.355 4.633 1 98.56 340 ARG A O 1
ATOM 2650 N N . TYR A 1 341 ? 2.871 -5.172 3.037 1 98.62 341 TYR A N 1
ATOM 2651 C CA . TYR A 1 341 ? 1.884 -5.668 3.988 1 98.62 341 TYR A CA 1
ATOM 2652 C C . TYR A 1 341 ? 2.426 -6.859 4.766 1 98.62 341 TYR A C 1
ATOM 2654 O O . TYR A 1 341 ? 2.027 -7.098 5.91 1 98.62 341 TYR A O 1
ATOM 2662 N N . ALA A 1 342 ? 3.359 -7.652 4.117 1 98.75 342 ALA A N 1
ATOM 2663 C CA . ALA A 1 342 ? 3.986 -8.742 4.859 1 98.75 342 ALA A CA 1
ATOM 2664 C C . ALA A 1 342 ? 4.785 -8.211 6.043 1 98.75 342 ALA A C 1
ATOM 2666 O O . ALA A 1 342 ? 4.719 -8.766 7.145 1 98.75 342 ALA A O 1
ATOM 2667 N N . VAL A 1 343 ? 5.516 -7.145 5.812 1 98.25 343 VAL A N 1
ATOM 2668 C CA . VAL A 1 343 ? 6.289 -6.527 6.887 1 98.25 343 VAL A CA 1
ATOM 2669 C C . VAL A 1 343 ? 5.348 -5.988 7.961 1 98.25 343 VAL A C 1
ATOM 2671 O O . VAL A 1 343 ? 5.539 -6.254 9.148 1 98.25 343 VAL A O 1
ATOM 2674 N N . ALA A 1 344 ? 4.301 -5.277 7.562 1 97.88 344 ALA A N 1
ATOM 2675 C CA . ALA A 1 344 ? 3.336 -4.715 8.508 1 97.88 344 ALA A CA 1
ATOM 2676 C C . ALA A 1 344 ? 2.666 -5.816 9.32 1 97.88 344 ALA A C 1
ATOM 2678 O O . ALA A 1 344 ? 2.523 -5.691 10.539 1 97.88 344 ALA A O 1
ATOM 2679 N N . ALA A 1 345 ? 2.27 -6.895 8.648 1 98.31 345 ALA A N 1
ATOM 2680 C CA . ALA A 1 345 ? 1.605 -8.008 9.32 1 98.31 345 ALA A CA 1
ATOM 2681 C C . ALA A 1 345 ? 2.52 -8.648 10.359 1 98.31 345 ALA A C 1
ATOM 2683 O O . ALA A 1 345 ? 2.074 -9 11.453 1 98.31 345 ALA A O 1
ATOM 2684 N N . SER A 1 346 ? 3.781 -8.805 10.016 1 98.25 346 SER A N 1
ATOM 2685 C CA . SER A 1 346 ? 4.73 -9.414 10.945 1 98.25 346 SER A CA 1
ATOM 2686 C C . SER A 1 346 ? 4.934 -8.531 12.18 1 98.25 346 SER A C 1
ATOM 2688 O O . SER A 1 346 ? 5.117 -9.039 13.289 1 98.25 346 SER A O 1
ATOM 2690 N N . ARG A 1 347 ? 4.875 -7.203 11.992 1 97 347 ARG A N 1
ATOM 2691 C CA . ARG A 1 347 ? 4.988 -6.27 13.109 1 97 347 ARG A CA 1
ATOM 2692 C C . ARG A 1 347 ? 3.754 -6.332 14 1 97 347 ARG A C 1
ATOM 2694 O O . ARG A 1 347 ? 3.869 -6.305 15.227 1 97 347 ARG A O 1
ATOM 2701 N N . ALA A 1 348 ? 2.619 -6.367 13.359 1 97.69 348 ALA A N 1
ATOM 2702 C CA . ALA A 1 348 ? 1.375 -6.492 14.109 1 97.69 348 ALA A CA 1
ATOM 2703 C C . ALA A 1 348 ? 1.372 -7.758 14.961 1 97.69 348 ALA A C 1
ATOM 2705 O O . ALA A 1 348 ? 0.908 -7.746 16.109 1 97.69 348 ALA A O 1
ATOM 2706 N N . LEU A 1 349 ? 1.873 -8.828 14.359 1 98.31 349 LEU A N 1
ATOM 2707 C CA . LEU A 1 349 ? 1.929 -10.094 15.094 1 98.31 349 LEU A CA 1
ATOM 2708 C C . LEU A 1 349 ? 2.91 -10 16.25 1 98.31 349 LEU A C 1
ATOM 2710 O O . LEU A 1 349 ? 2.617 -10.469 17.359 1 98.31 349 LEU A O 1
ATOM 2714 N N . GLU A 1 350 ? 4.039 -9.422 16.047 1 97.44 350 GLU A N 1
ATOM 2715 C CA . GLU A 1 350 ? 5.086 -9.328 17.062 1 97.44 350 GLU A CA 1
ATOM 2716 C C . GLU A 1 350 ? 4.641 -8.477 18.234 1 97.44 350 GLU A C 1
ATOM 2718 O O . GLU A 1 350 ? 4.844 -8.844 19.391 1 97.44 350 GLU A O 1
ATOM 2723 N N . ASN A 1 351 ? 4.004 -7.336 17.922 1 96.44 351 ASN A N 1
ATOM 2724 C CA . ASN A 1 351 ? 3.688 -6.352 18.953 1 96.44 351 ASN A CA 1
ATOM 2725 C C . ASN A 1 351 ? 2.291 -6.57 19.531 1 96.44 351 ASN A C 1
ATOM 2727 O O . ASN A 1 351 ? 2.002 -6.141 20.641 1 96.44 351 ASN A O 1
ATOM 2731 N N . GLY A 1 352 ? 1.459 -7.293 18.812 1 97.06 352 GLY A N 1
ATOM 2732 C CA . GLY A 1 352 ? 0.033 -7.223 19.078 1 97.06 352 GLY A CA 1
ATOM 2733 C C . GLY A 1 352 ? -0.604 -5.934 18.594 1 97.06 352 GLY A C 1
ATOM 2734 O O . GLY A 1 352 ? 0.079 -5.066 18.047 1 97.06 352 GLY A O 1
ATOM 2735 N N . VAL A 1 353 ? -1.944 -5.801 18.844 1 97.81 353 VAL A N 1
ATOM 2736 C CA . VAL A 1 353 ? -2.588 -4.652 18.203 1 97.81 353 VAL A CA 1
ATOM 2737 C C . VAL A 1 353 ? -3.447 -3.914 19.234 1 97.81 353 VAL A C 1
ATOM 2739 O O . VAL A 1 353 ? -3.895 -2.793 18.984 1 97.81 353 VAL A O 1
ATOM 2742 N N . ASP A 1 354 ? -3.707 -4.43 20.438 1 97.81 354 ASP A N 1
ATOM 2743 C CA . ASP A 1 354 ? -4.617 -3.869 21.438 1 97.81 354 ASP A CA 1
ATOM 2744 C C . ASP A 1 354 ? -3.916 -2.82 22.297 1 97.81 354 ASP A C 1
ATOM 2746 O O . ASP A 1 354 ? -3.086 -3.16 23.141 1 97.81 354 ASP A O 1
ATOM 2750 N N . PRO A 1 355 ? -4.312 -1.568 22.172 1 97.31 355 PRO A N 1
ATOM 2751 C CA . PRO A 1 355 ? -3.602 -0.536 22.938 1 97.31 355 PRO A CA 1
ATOM 2752 C C . PRO A 1 355 ? -3.93 -0.568 24.422 1 97.31 355 PRO A C 1
ATOM 2754 O O . PRO A 1 355 ? -3.266 0.1 25.219 1 97.31 355 PRO A O 1
ATOM 2757 N N . ASN A 1 356 ? -4.906 -1.3 24.828 1 96.12 356 ASN A N 1
ATOM 2758 C CA . ASN A 1 356 ? -5.309 -1.361 26.234 1 96.12 356 ASN A CA 1
ATOM 2759 C C . ASN A 1 356 ? -4.492 -2.393 27.016 1 96.12 356 ASN A C 1
ATOM 2761 O O . ASN A 1 356 ? -4.57 -2.463 28.234 1 96.12 356 ASN A O 1
ATOM 2765 N N . LYS A 1 357 ? -3.787 -3.182 26.297 1 95.88 357 LYS A N 1
ATOM 2766 C CA . LYS A 1 357 ? -2.963 -4.203 26.938 1 95.88 357 LYS A CA 1
ATOM 2767 C C . LYS A 1 357 ? -1.521 -3.729 27.078 1 95.88 357 LYS A C 1
ATOM 2769 O O . LYS A 1 357 ? -0.997 -3.029 26.219 1 95.88 357 LYS A O 1
ATOM 2774 N N . ASP A 1 358 ? -0.875 -4.156 28.141 1 94.5 358 ASP A N 1
ATOM 2775 C CA . ASP A 1 358 ? 0.541 -3.863 28.328 1 94.5 358 ASP A CA 1
ATOM 2776 C C . ASP A 1 358 ? 1.392 -4.508 27.234 1 94.5 358 ASP A C 1
ATOM 2778 O O . ASP A 1 358 ? 1.097 -5.617 26.797 1 94.5 358 ASP A O 1
ATOM 2782 N N . ALA A 1 359 ? 2.455 -3.822 26.938 1 93.12 359 ALA A N 1
ATOM 2783 C CA . ALA A 1 359 ? 3.336 -4.277 25.859 1 93.12 359 ALA A CA 1
ATOM 2784 C C . ALA A 1 359 ? 3.74 -5.734 26.062 1 93.12 359 ALA A C 1
ATOM 2786 O O . ALA A 1 359 ? 3.818 -6.504 25.109 1 93.12 359 ALA A O 1
ATOM 2787 N N . LYS A 1 360 ? 3.98 -6.188 27.359 1 92.94 360 LYS A N 1
ATOM 2788 C CA . LYS A 1 360 ? 4.492 -7.516 27.656 1 92.94 360 LYS A CA 1
ATOM 2789 C C . LYS A 1 360 ? 3.418 -8.578 27.453 1 92.94 360 LYS A C 1
ATOM 2791 O O . LYS A 1 360 ? 3.73 -9.75 27.234 1 92.94 360 LYS A O 1
ATOM 2796 N N . GLU A 1 361 ? 2.182 -8.156 27.516 1 94.69 361 GLU A N 1
ATOM 2797 C CA . GLU A 1 361 ? 1.08 -9.117 27.469 1 94.69 361 GLU A CA 1
ATOM 2798 C C . GLU A 1 361 ? 0.318 -9.008 26.141 1 94.69 361 GLU A C 1
ATOM 2800 O O . GLU A 1 361 ? -0.608 -9.781 25.891 1 94.69 361 GLU A O 1
ATOM 2805 N N . ARG A 1 362 ? 0.68 -8.156 25.328 1 96.12 362 ARG A N 1
ATOM 2806 C CA . ARG A 1 362 ? -0.106 -7.816 24.141 1 96.12 362 ARG A CA 1
ATOM 2807 C C . ARG A 1 362 ? 0.068 -8.867 23.047 1 96.12 362 ARG A C 1
ATOM 2809 O O . ARG A 1 362 ? -0.847 -9.109 22.266 1 96.12 362 ARG A O 1
ATOM 2816 N N . SER A 1 363 ? 1.19 -9.547 23.031 1 97 363 SER A N 1
ATOM 2817 C CA . SER A 1 363 ? 1.457 -10.57 22.031 1 97 363 SER A CA 1
ATOM 2818 C C . SER A 1 363 ? 2.318 -11.695 22.609 1 97 363 SER A C 1
ATOM 2820 O O . SER A 1 363 ? 3.225 -11.445 23.406 1 97 363 SER A O 1
ATOM 2822 N N . ASP A 1 364 ? 2.08 -12.883 22.125 1 95.81 364 ASP A N 1
ATOM 2823 C CA . ASP A 1 364 ? 2.891 -14.039 22.484 1 95.81 364 ASP A CA 1
ATOM 2824 C C . ASP A 1 364 ? 3.906 -14.359 21.391 1 95.81 364 ASP A C 1
ATOM 2826 O O . ASP A 1 364 ? 4.57 -15.398 21.438 1 95.81 364 ASP A O 1
ATOM 2830 N N . TRP A 1 365 ? 4.055 -13.5 20.422 1 97.44 365 TRP A N 1
ATOM 2831 C CA . TRP A 1 365 ? 4.852 -13.789 19.234 1 97.44 365 TRP A CA 1
ATOM 2832 C C . TRP A 1 365 ? 6.074 -12.875 19.156 1 97.44 365 TRP A C 1
ATOM 2834 O O . TRP A 1 365 ? 6.367 -12.305 18.109 1 97.44 365 TRP A O 1
ATOM 2844 N N . LYS A 1 366 ? 6.832 -12.789 20.234 1 94.75 366 LYS A N 1
ATOM 2845 C CA . LYS A 1 366 ? 8.055 -11.984 20.234 1 94.75 366 LYS A CA 1
ATOM 2846 C C . LYS A 1 366 ? 9.031 -12.461 19.172 1 94.75 366 LYS A C 1
ATOM 2848 O O . LYS A 1 366 ? 9.203 -13.664 18.969 1 94.75 366 LYS A O 1
ATOM 2853 N N . GLY A 1 367 ? 9.57 -11.555 18.453 1 95.31 367 GLY A N 1
ATOM 2854 C CA . GLY A 1 367 ? 10.547 -11.891 17.422 1 95.31 367 GLY A CA 1
ATOM 2855 C C . GLY A 1 367 ? 9.922 -12.242 16.094 1 95.31 367 GLY A C 1
ATOM 2856 O O . GLY A 1 367 ? 10.617 -12.688 15.172 1 95.31 367 GLY A O 1
ATOM 2857 N N . ALA A 1 368 ? 8.648 -11.984 15.875 1 97.44 368 ALA A N 1
ATOM 2858 C CA . ALA A 1 368 ? 7.906 -12.438 14.703 1 97.44 368 ALA A CA 1
ATOM 2859 C C . ALA A 1 368 ? 8.141 -11.516 13.508 1 97.44 368 ALA A C 1
ATOM 2861 O O . ALA A 1 368 ? 7.746 -11.836 12.383 1 97.44 368 ALA A O 1
ATOM 2862 N N . ARG A 1 369 ? 8.812 -10.398 13.617 1 96.12 369 ARG A N 1
ATOM 2863 C CA . ARG A 1 369 ? 8.938 -9.406 12.547 1 96.12 369 ARG A CA 1
ATOM 2864 C C . ARG A 1 369 ? 9.875 -9.898 11.453 1 96.12 369 ARG A C 1
ATOM 2866 O O . ARG A 1 369 ? 10.82 -10.641 11.727 1 96.12 369 ARG A O 1
ATOM 2873 N N . ILE A 1 370 ? 9.609 -9.562 10.234 1 97.69 370 ILE A N 1
ATOM 2874 C CA . ILE A 1 370 ? 10.539 -9.703 9.117 1 97.69 370 ILE A CA 1
ATOM 2875 C C . ILE A 1 370 ? 10.922 -8.328 8.594 1 97.69 370 ILE A C 1
ATOM 2877 O O . ILE A 1 370 ? 10.344 -7.316 8.992 1 97.69 370 ILE A O 1
ATOM 2881 N N . ASN A 1 371 ? 11.953 -8.266 7.82 1 96.62 371 ASN A N 1
ATOM 2882 C CA . ASN A 1 371 ? 12.352 -6.996 7.219 1 96.62 371 ASN A CA 1
ATOM 2883 C C . ASN A 1 371 ? 12.141 -7.004 5.707 1 96.62 371 ASN A C 1
ATOM 2885 O O . ASN A 1 371 ? 11.648 -7.984 5.152 1 96.62 371 ASN A O 1
ATOM 2889 N N . PHE A 1 372 ? 12.492 -5.898 5.031 1 97.25 372 PHE A N 1
ATOM 2890 C CA . PHE A 1 372 ? 12.258 -5.684 3.607 1 97.25 372 PHE A CA 1
ATOM 2891 C C . PHE A 1 372 ? 13.078 -6.656 2.77 1 97.25 372 PHE A C 1
ATOM 2893 O O . PHE A 1 372 ? 12.672 -7.031 1.667 1 97.25 372 PHE A O 1
ATOM 2900 N N . ILE A 1 373 ? 14.219 -7.105 3.23 1 98.31 373 ILE A N 1
ATOM 2901 C CA . ILE A 1 373 ? 15.062 -8.055 2.506 1 98.31 373 ILE A CA 1
ATOM 2902 C C . ILE A 1 373 ? 14.367 -9.414 2.434 1 98.31 373 ILE A C 1
ATOM 2904 O O . ILE A 1 373 ? 14.273 -10.016 1.361 1 98.31 373 ILE A O 1
ATOM 2908 N N . GLU A 1 374 ? 13.82 -9.828 3.596 1 98.62 374 GLU A N 1
ATOM 2909 C CA . GLU A 1 374 ? 13.078 -11.086 3.633 1 98.62 374 GLU A CA 1
ATOM 2910 C C . GLU A 1 374 ? 11.812 -11.008 2.773 1 98.6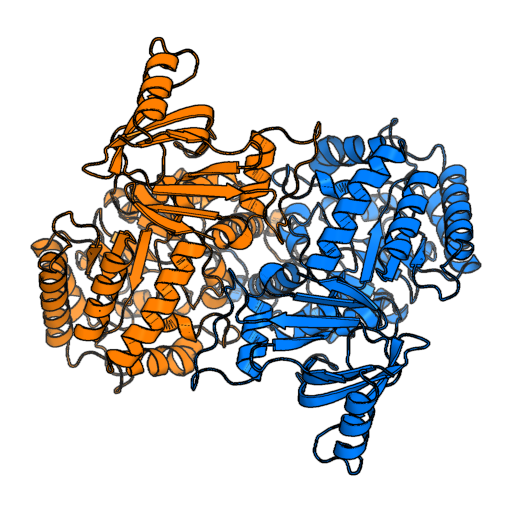2 374 GLU A C 1
ATOM 2912 O O . GLU A 1 374 ? 11.492 -11.953 2.051 1 98.62 374 GLU A O 1
ATOM 2917 N N . ALA A 1 375 ? 11.141 -9.891 2.904 1 98.75 375 ALA A N 1
ATOM 2918 C CA . ALA A 1 375 ? 9.914 -9.727 2.119 1 98.75 375 ALA A CA 1
ATOM 2919 C C . ALA A 1 375 ? 10.211 -9.828 0.625 1 98.75 375 ALA A C 1
ATOM 2921 O O . ALA A 1 375 ? 9.477 -10.492 -0.113 1 98.75 375 ALA A O 1
ATOM 2922 N N . PHE A 1 376 ? 11.266 -9.125 0.15 1 98.88 376 PHE A N 1
ATOM 2923 C CA . PHE A 1 376 ? 11.641 -9.156 -1.26 1 98.88 376 PHE A CA 1
ATOM 2924 C C . PHE A 1 376 ? 12.094 -10.555 -1.668 1 98.88 376 PHE A C 1
ATOM 2926 O O . PHE A 1 376 ? 11.82 -11 -2.781 1 98.88 376 PHE A O 1
ATOM 2933 N N . TRP A 1 377 ? 12.781 -11.242 -0.751 1 98.94 377 TRP A N 1
ATOM 2934 C CA . TRP A 1 377 ? 13.211 -12.625 -0.958 1 98.94 377 TRP A CA 1
ATOM 2935 C C . TRP A 1 377 ? 12.016 -13.531 -1.215 1 98.94 377 TRP A C 1
ATOM 2937 O O . TRP A 1 377 ? 12.039 -14.367 -2.125 1 98.94 377 TRP A O 1
ATOM 2947 N N . LEU A 1 378 ? 10.945 -13.375 -0.497 1 98.94 378 LEU A N 1
ATOM 2948 C CA . LEU A 1 378 ? 9.711 -14.133 -0.682 1 98.94 378 LEU A CA 1
ATOM 2949 C C . LEU A 1 378 ? 9.117 -13.883 -2.062 1 98.94 378 LEU A C 1
ATOM 2951 O O . LEU A 1 378 ? 8.578 -14.789 -2.688 1 98.94 378 LEU A O 1
ATOM 2955 N N . ALA A 1 379 ? 9.258 -12.648 -2.539 1 98.94 379 ALA A N 1
ATOM 2956 C CA . ALA A 1 379 ? 8.609 -12.195 -3.771 1 98.94 379 ALA A CA 1
ATOM 2957 C C . ALA A 1 379 ? 9.406 -12.641 -4.996 1 98.94 379 ALA A C 1
ATOM 2959 O O . ALA A 1 379 ? 8.953 -12.461 -6.133 1 98.94 379 ALA A O 1
ATOM 2960 N N . THR A 1 380 ? 10.617 -13.172 -4.824 1 98.88 380 THR A N 1
ATOM 2961 C CA . THR A 1 380 ? 11.508 -13.477 -5.938 1 98.88 380 THR A CA 1
ATOM 2962 C C . THR A 1 380 ? 12.117 -14.867 -5.777 1 98.88 380 THR A C 1
ATOM 2964 O O . THR A 1 380 ? 11.477 -15.867 -6.102 1 98.88 380 THR A O 1
ATOM 2967 N N . THR A 1 381 ? 13.195 -14.969 -5 1 98.88 381 THR A N 1
ATOM 2968 C CA . THR A 1 381 ? 13.953 -16.219 -4.879 1 98.88 381 THR A CA 1
ATOM 2969 C C . THR A 1 381 ? 13.086 -17.312 -4.285 1 98.88 381 THR A C 1
ATOM 2971 O O . THR A 1 381 ? 12.984 -18.406 -4.848 1 98.88 381 THR A O 1
ATOM 2974 N N . GLN A 1 382 ? 12.445 -17.031 -3.213 1 98.81 382 GLN A N 1
ATOM 2975 C CA . GLN A 1 382 ? 11.648 -18.047 -2.535 1 98.81 382 GLN A CA 1
ATOM 2976 C C . GLN A 1 382 ? 10.391 -18.391 -3.328 1 98.81 382 GLN A C 1
ATOM 2978 O O . GLN A 1 382 ? 9.875 -19.5 -3.238 1 98.81 382 GLN A O 1
ATOM 2983 N N . GLY A 1 383 ? 9.867 -17.375 -4.066 1 98.88 383 GLY A N 1
ATOM 2984 C CA . GLY A 1 383 ? 8.789 -17.688 -4.992 1 98.88 383 GLY A CA 1
ATOM 2985 C C . GLY A 1 383 ? 9.172 -18.75 -6.008 1 98.88 383 GLY A C 1
ATOM 2986 O O . GLY A 1 383 ? 8.414 -19.688 -6.254 1 98.88 383 GLY A O 1
ATOM 2987 N N . GLY A 1 384 ? 10.367 -18.609 -6.574 1 98.88 384 GLY A N 1
ATOM 2988 C CA . GLY A 1 384 ? 10.867 -19.609 -7.504 1 98.88 384 GLY A CA 1
ATOM 2989 C C . GLY A 1 384 ? 11.039 -20.984 -6.871 1 98.88 384 GLY A C 1
ATOM 2990 O O . GLY A 1 384 ? 10.625 -21.984 -7.441 1 98.88 384 GLY A O 1
ATOM 2991 N N . VAL A 1 385 ? 11.586 -20.984 -5.672 1 98.81 385 VAL A N 1
ATOM 2992 C CA . VAL A 1 385 ? 11.781 -22.234 -4.93 1 98.81 385 VAL A CA 1
ATOM 2993 C C . VAL A 1 385 ? 10.43 -22.891 -4.664 1 98.81 385 VAL A C 1
ATOM 2995 O O . VAL A 1 385 ? 10.289 -24.109 -4.801 1 98.81 385 VAL A O 1
ATOM 2998 N N . SER A 1 386 ? 9.461 -22.062 -4.344 1 98.88 386 SER A N 1
ATOM 2999 C CA . SER A 1 386 ? 8.133 -22.547 -4.004 1 98.88 386 SER A CA 1
ATOM 3000 C C . SER A 1 386 ? 7.48 -23.25 -5.188 1 98.88 386 SER A C 1
ATOM 3002 O O . SER A 1 386 ? 6.711 -24.203 -5.012 1 98.88 386 SER A O 1
ATOM 3004 N N . LEU A 1 387 ? 7.805 -22.828 -6.379 1 98.81 387 LEU A N 1
ATOM 3005 C CA . LEU A 1 387 ? 7.215 -23.391 -7.582 1 98.81 387 LEU A CA 1
ATOM 3006 C C . LEU A 1 387 ? 8.102 -24.5 -8.156 1 98.81 387 LEU A C 1
ATOM 3008 O O . LEU A 1 387 ? 7.734 -25.156 -9.125 1 98.81 387 LEU A O 1
ATOM 3012 N N . ASP A 1 388 ? 9.258 -24.688 -7.566 1 98.5 388 ASP A N 1
ATOM 3013 C CA . ASP A 1 388 ? 10.266 -25.625 -8.07 1 98.5 388 ASP A CA 1
ATOM 3014 C C . ASP A 1 388 ? 10.703 -25.25 -9.484 1 98.5 388 ASP A C 1
ATOM 3016 O O . ASP A 1 388 ? 10.719 -26.109 -10.375 1 98.5 388 ASP A O 1
ATOM 3020 N N . LEU A 1 389 ? 10.953 -23.953 -9.711 1 98.69 389 LEU A N 1
ATOM 3021 C CA . LEU A 1 389 ? 11.438 -23.406 -10.969 1 98.69 389 LEU A CA 1
ATOM 3022 C C . LEU A 1 389 ? 12.711 -22.594 -10.766 1 98.69 389 LEU A C 1
ATOM 3024 O O . LEU A 1 389 ? 12.875 -21.938 -9.727 1 98.69 389 LEU A O 1
ATOM 3028 N N . ASN A 1 390 ? 13.586 -22.609 -11.711 1 98.56 390 ASN A N 1
ATOM 3029 C CA . ASN A 1 390 ? 14.82 -21.844 -11.641 1 98.56 390 ASN A CA 1
ATOM 3030 C C . ASN A 1 390 ? 14.617 -20.406 -12.078 1 98.56 390 ASN A C 1
ATOM 3032 O O . ASN A 1 390 ? 15.195 -19.953 -13.07 1 98.56 390 ASN A O 1
ATOM 3036 N N . ILE A 1 391 ? 13.914 -19.672 -11.312 1 98.81 391 ILE A N 1
ATOM 3037 C CA . ILE A 1 391 ? 13.594 -18.266 -11.523 1 98.81 391 ILE A CA 1
ATOM 3038 C C . ILE A 1 391 ? 13.75 -17.5 -10.219 1 98.81 391 ILE A C 1
ATOM 3040 O O . ILE A 1 391 ? 13.906 -18.109 -9.148 1 98.81 391 ILE A O 1
ATOM 3044 N N . GLY A 1 392 ? 13.773 -16.141 -10.25 1 98.75 392 GLY A N 1
ATOM 3045 C CA . GLY A 1 392 ? 13.641 -15.289 -9.07 1 98.75 392 GLY A CA 1
ATOM 3046 C C . GLY A 1 392 ? 14.961 -14.742 -8.57 1 98.75 392 GLY A C 1
ATOM 3047 O O . GLY A 1 392 ? 15 -14.023 -7.574 1 98.75 392 GLY A O 1
ATOM 3048 N N . LYS A 1 393 ? 16.047 -15.062 -9.18 1 98.44 393 LYS A N 1
ATOM 3049 C CA . LYS A 1 393 ? 17.344 -14.469 -8.836 1 98.44 393 LYS A CA 1
ATOM 3050 C C . LYS A 1 393 ? 18.281 -14.445 -10.047 1 98.44 393 LYS A C 1
ATOM 3052 O O . LYS A 1 393 ? 17.984 -15.062 -11.07 1 98.44 393 LYS A O 1
ATOM 3057 N N . PHE A 1 394 ? 19.312 -13.594 -9.984 1 98.75 394 PHE A N 1
ATOM 3058 C CA . PHE A 1 394 ? 20.328 -13.523 -11.023 1 98.75 394 PHE A CA 1
ATOM 3059 C C . PHE A 1 394 ? 21.453 -14.516 -10.758 1 98.75 394 PHE A C 1
ATOM 3061 O O . PHE A 1 394 ? 22.406 -14.219 -10.023 1 98.75 394 PHE A O 1
ATOM 3068 N N . GLU A 1 395 ? 21.359 -15.609 -11.414 1 98.44 395 GLU A N 1
ATOM 3069 C CA . GLU A 1 395 ? 22.328 -16.703 -11.312 1 98.44 395 GLU A CA 1
ATOM 3070 C C . GLU A 1 395 ? 22.375 -17.5 -12.609 1 98.44 395 GLU A C 1
ATOM 3072 O O . GLU A 1 395 ? 21.344 -17.75 -13.234 1 98.44 395 GLU A O 1
ATOM 3077 N N . PRO A 1 396 ? 23.672 -17.922 -13.008 1 98.62 396 PRO A N 1
ATOM 3078 C CA . PRO A 1 396 ? 23.719 -18.781 -14.188 1 98.62 396 PRO A CA 1
ATOM 3079 C C . PRO A 1 396 ? 22.812 -20 -14.062 1 98.62 396 PRO A C 1
ATOM 3081 O O . PRO A 1 396 ? 22.75 -20.625 -13 1 98.62 396 PRO A O 1
ATOM 3084 N N . GLY A 1 397 ? 22.078 -20.312 -15.125 1 98.56 397 GLY A N 1
ATOM 3085 C CA . GLY A 1 397 ? 21.141 -21.438 -15.102 1 98.56 397 GLY A CA 1
ATOM 3086 C C . GLY A 1 397 ? 19.719 -21.031 -14.781 1 98.56 397 GLY A C 1
ATOM 3087 O O . GLY A 1 397 ? 18.781 -21.797 -15.016 1 98.56 397 GLY A O 1
ATOM 3088 N N . TYR A 1 398 ? 19.516 -19.844 -14.312 1 98.81 398 TYR A N 1
ATOM 3089 C CA . TYR A 1 398 ? 18.188 -19.312 -14.031 1 98.81 398 TYR A CA 1
ATOM 3090 C C . TYR A 1 398 ? 17.641 -18.547 -15.227 1 98.81 398 TYR A C 1
ATOM 3092 O O . TYR A 1 398 ? 18.406 -18.031 -16.047 1 98.81 398 TYR A O 1
ATOM 3100 N N . ALA A 1 399 ? 16.297 -18.562 -15.406 1 98.81 399 ALA A N 1
ATOM 3101 C CA . ALA A 1 399 ? 15.672 -17.734 -16.438 1 98.81 399 ALA A CA 1
ATOM 3102 C C . ALA A 1 399 ? 15.906 -16.25 -16.172 1 98.81 399 ALA A C 1
ATOM 3104 O O . ALA A 1 399 ? 15.867 -15.812 -15.023 1 98.81 399 ALA A O 1
ATOM 3105 N N . PHE A 1 400 ? 16.172 -15.484 -17.234 1 98.81 400 PHE A N 1
ATOM 3106 C CA . PHE A 1 400 ? 16.266 -14.039 -17.078 1 98.81 400 PHE A CA 1
ATOM 3107 C C . PHE A 1 400 ? 14.867 -13.414 -17.031 1 98.81 400 PHE A C 1
ATOM 3109 O O . PHE A 1 400 ? 14.359 -12.938 -18.047 1 98.81 400 PHE A O 1
ATOM 3116 N N . ASP A 1 401 ? 14.227 -13.508 -15.953 1 98.88 401 ASP A N 1
ATOM 3117 C CA . ASP A 1 401 ? 13.062 -12.711 -15.57 1 98.88 401 ASP A CA 1
ATOM 3118 C C . ASP A 1 401 ? 13.484 -11.477 -14.781 1 98.88 401 ASP A C 1
ATOM 3120 O O . ASP A 1 401 ? 13.977 -11.586 -13.656 1 98.88 401 ASP A O 1
ATOM 3124 N N . SER A 1 402 ? 13.219 -10.312 -15.336 1 98.81 402 SER A N 1
ATOM 3125 C CA . SER A 1 402 ? 13.805 -9.125 -14.727 1 98.81 402 SER A CA 1
ATOM 3126 C C . SER A 1 402 ? 12.938 -7.895 -14.977 1 98.81 402 SER A C 1
ATOM 3128 O O . SER A 1 402 ? 12.18 -7.852 -15.945 1 98.81 402 SER A O 1
ATOM 3130 N N . LEU A 1 403 ? 13.039 -6.992 -14.078 1 98.94 403 LEU A N 1
ATOM 3131 C CA . LEU A 1 403 ? 12.438 -5.672 -14.219 1 98.94 403 LEU A CA 1
ATOM 3132 C C . LEU A 1 403 ? 13.508 -4.594 -14.328 1 98.94 403 LEU A C 1
ATOM 3134 O O . LEU A 1 403 ? 14.547 -4.672 -13.656 1 98.94 403 LEU A O 1
ATOM 3138 N N . VAL A 1 404 ? 13.312 -3.633 -15.148 1 98.88 404 VAL A N 1
ATOM 3139 C CA . VAL A 1 404 ? 14.062 -2.385 -15.086 1 98.88 404 VAL A CA 1
ATOM 3140 C C . VAL A 1 404 ? 13.266 -1.336 -14.32 1 98.88 404 VAL A C 1
ATOM 3142 O O . VAL A 1 404 ? 12.203 -0.902 -14.766 1 98.88 404 VAL A O 1
ATOM 3145 N N . ILE A 1 405 ? 13.734 -0.962 -13.156 1 98.88 405 ILE A N 1
ATOM 3146 C CA . ILE A 1 405 ? 13.125 0.045 -12.297 1 98.88 405 ILE A CA 1
ATOM 3147 C C . ILE A 1 405 ? 13.75 1.41 -12.57 1 98.88 405 ILE A C 1
ATOM 3149 O O . ILE A 1 405 ? 14.969 1.559 -12.531 1 98.88 405 ILE A O 1
ATOM 3153 N N . ASP A 1 406 ? 12.984 2.369 -12.875 1 98.69 406 ASP A N 1
ATOM 3154 C CA . ASP A 1 406 ? 13.438 3.746 -13.039 1 98.69 406 ASP A CA 1
ATOM 3155 C C . ASP A 1 406 ? 13 4.613 -11.859 1 98.69 406 ASP A C 1
ATOM 3157 O O . ASP A 1 406 ? 11.82 4.945 -11.734 1 98.69 406 ASP A O 1
ATOM 3161 N N . VAL A 1 407 ? 13.891 5.008 -11.023 1 97.94 407 VAL A N 1
ATOM 3162 C CA . VAL A 1 407 ? 13.547 5.742 -9.812 1 97.94 407 VAL A CA 1
ATOM 3163 C C . VAL A 1 407 ? 13.234 7.199 -10.156 1 97.94 407 VAL A C 1
ATOM 3165 O O . VAL A 1 407 ? 12.695 7.938 -9.336 1 97.94 407 VAL A O 1
ATOM 3168 N N . ASP A 1 408 ? 13.461 7.609 -11.375 1 96.44 408 ASP A N 1
ATOM 3169 C CA . ASP A 1 408 ? 13.164 8.969 -11.828 1 96.44 408 ASP A CA 1
ATOM 3170 C C . ASP A 1 408 ? 11.953 8.984 -12.75 1 96.44 408 ASP A C 1
ATOM 3172 O O . ASP A 1 408 ? 11.758 9.938 -13.508 1 96.44 408 ASP A O 1
ATOM 3176 N N . ALA A 1 409 ? 11.227 7.871 -12.742 1 95.12 409 ALA A N 1
ATOM 3177 C CA . ALA A 1 409 ? 10.031 7.809 -13.578 1 95.12 409 ALA A CA 1
ATOM 3178 C C . ALA A 1 409 ? 9.062 8.93 -13.219 1 95.12 409 ALA A C 1
ATOM 3180 O O . ALA A 1 409 ? 9.102 9.469 -12.117 1 95.12 409 ALA A O 1
ATOM 3181 N N . ARG A 1 410 ? 8.211 9.211 -14.227 1 90.56 410 ARG A N 1
ATOM 3182 C CA . ARG A 1 410 ? 7.148 10.18 -13.984 1 90.56 410 ARG A CA 1
ATOM 3183 C C . ARG A 1 410 ? 6.199 9.68 -12.898 1 90.56 410 ARG A C 1
ATOM 3185 O O . ARG A 1 410 ? 5.793 8.516 -12.906 1 90.56 410 ARG A O 1
ATOM 3192 N N . SER A 1 411 ? 5.832 10.359 -11.922 1 92.31 411 SER A N 1
ATOM 3193 C CA . SER A 1 411 ? 4.902 10.031 -10.852 1 92.31 411 SER A CA 1
ATOM 3194 C C . SER A 1 411 ? 5.547 9.117 -9.82 1 92.31 411 SER A C 1
ATOM 3196 O O . SER A 1 411 ? 4.852 8.422 -9.078 1 92.31 411 SER A O 1
ATOM 3198 N N . SER A 1 412 ? 6.957 9.031 -9.891 1 96.31 412 SER A N 1
ATOM 3199 C CA . SER A 1 412 ? 7.672 8.188 -8.938 1 96.31 412 SER A CA 1
ATOM 3200 C C . SER A 1 412 ? 7.578 8.742 -7.523 1 96.31 412 SER A C 1
ATOM 3202 O O . SER A 1 412 ? 7.699 9.945 -7.312 1 96.31 412 SER A O 1
ATOM 3204 N N . ASN A 1 413 ? 7.359 7.859 -6.551 1 97.44 413 ASN A N 1
ATOM 3205 C CA . ASN A 1 413 ? 7.48 8.219 -5.141 1 97.44 413 ASN A CA 1
ATOM 3206 C C . ASN A 1 413 ? 8.852 7.848 -4.582 1 97.44 413 ASN A C 1
ATOM 3208 O O . ASN A 1 413 ? 9.164 8.164 -3.436 1 97.44 413 ASN A O 1
ATOM 3212 N N . VAL A 1 414 ? 9.648 7.105 -5.402 1 98.12 414 VAL A N 1
ATOM 3213 C CA . VAL A 1 414 ? 11.031 6.84 -5.027 1 98.12 414 VAL A CA 1
ATOM 3214 C C . VAL A 1 414 ? 11.898 8.055 -5.344 1 98.12 414 VAL A C 1
ATOM 3216 O O . VAL A 1 414 ? 11.961 8.5 -6.496 1 98.12 414 VAL A O 1
ATOM 3219 N N . LYS A 1 415 ? 12.492 8.664 -4.328 1 98.06 415 LYS A N 1
ATOM 3220 C CA . LYS A 1 415 ? 13.359 9.82 -4.516 1 98.06 415 LYS A CA 1
ATOM 3221 C C . LYS A 1 415 ? 14.758 9.547 -3.977 1 98.06 415 LYS A C 1
ATOM 3223 O O . LYS A 1 415 ? 14.922 9.094 -2.84 1 98.06 415 LYS A O 1
ATOM 3228 N N . VAL A 1 416 ? 15.688 9.734 -4.82 1 97.75 416 VAL A N 1
ATOM 3229 C CA . VAL A 1 416 ? 17.094 9.539 -4.461 1 97.75 416 VAL A CA 1
ATOM 3230 C C . VAL A 1 416 ? 17.781 10.891 -4.312 1 97.75 416 VAL A C 1
ATOM 3232 O O . VAL A 1 416 ? 17.672 11.758 -5.188 1 97.75 416 VAL A O 1
ATOM 3235 N N . PHE A 1 417 ? 18.375 11.141 -3.195 1 96.88 417 PHE A N 1
ATOM 3236 C CA . PHE A 1 417 ? 19.109 12.375 -2.934 1 96.88 417 PHE A CA 1
ATOM 3237 C C . PHE A 1 417 ? 20.609 12.109 -2.883 1 96.88 417 PHE A C 1
ATOM 3239 O O . PHE A 1 417 ? 21.078 11.344 -2.045 1 96.88 417 PHE A O 1
ATOM 3246 N N . ASP A 1 418 ? 21.359 12.797 -3.775 1 92.56 418 ASP A N 1
ATOM 3247 C CA . ASP A 1 418 ? 22.812 12.633 -3.84 1 92.56 418 ASP A CA 1
ATOM 3248 C C . ASP A 1 418 ? 23.453 12.875 -2.477 1 92.56 418 ASP A C 1
ATOM 3250 O O . ASP A 1 418 ? 23.172 13.883 -1.821 1 92.56 418 ASP A O 1
ATOM 3254 N N . GLY A 1 419 ? 24.234 11.93 -2.141 1 92.5 419 GLY A N 1
ATOM 3255 C CA . GLY A 1 419 ? 24.938 12.062 -0.875 1 92.5 419 GLY A CA 1
ATOM 3256 C C . GLY A 1 419 ? 24.141 11.539 0.307 1 92.5 419 GLY A C 1
ATOM 3257 O O . GLY A 1 419 ? 24.703 11.352 1.395 1 92.5 419 GLY A O 1
ATOM 3258 N N . GLU A 1 420 ? 22.844 11.219 0.101 1 94.88 420 GLU A N 1
ATOM 3259 C CA . GLU A 1 420 ? 22.016 10.797 1.218 1 94.88 420 GLU A CA 1
ATOM 3260 C C . GLU A 1 420 ? 21.609 9.328 1.081 1 94.88 420 GLU A C 1
ATOM 3262 O O . GLU A 1 420 ? 21.141 8.711 2.041 1 94.88 420 GLU A O 1
ATOM 3267 N N . ASP A 1 421 ? 21.844 8.711 -0.13 1 96.81 421 ASP A N 1
ATOM 3268 C CA . ASP A 1 421 ? 21.328 7.359 -0.366 1 96.81 421 ASP A CA 1
ATOM 3269 C C . ASP A 1 421 ? 22.438 6.441 -0.872 1 96.81 421 ASP A C 1
ATOM 3271 O O . ASP A 1 421 ? 23.016 6.684 -1.933 1 96.81 421 ASP A O 1
ATOM 3275 N N . SER A 1 422 ? 22.781 5.398 -0.12 1 97.38 422 SER A N 1
ATOM 3276 C CA . SER A 1 422 ? 23.578 4.297 -0.641 1 97.38 422 SER A CA 1
ATOM 3277 C C . SER A 1 422 ? 22.766 3.416 -1.582 1 97.38 422 SER A C 1
ATOM 3279 O O . SER A 1 422 ? 21.547 3.545 -1.659 1 97.38 422 SER A O 1
ATOM 3281 N N . LEU A 1 423 ? 23.453 2.561 -2.332 1 97.81 423 LEU A N 1
ATOM 3282 C CA . LEU A 1 423 ? 22.75 1.648 -3.227 1 97.81 423 LEU A CA 1
ATOM 3283 C C . LEU A 1 423 ? 21.812 0.739 -2.445 1 97.81 423 LEU A C 1
ATOM 3285 O O . LEU A 1 423 ? 20.688 0.473 -2.887 1 97.81 423 LEU A O 1
ATOM 3289 N N . GLU A 1 424 ? 22.25 0.269 -1.272 1 97.5 424 GLU A N 1
ATOM 3290 C CA . GLU A 1 424 ? 21.391 -0.564 -0.428 1 97.5 424 GLU A CA 1
ATOM 3291 C C . GLU A 1 424 ? 20.141 0.191 0.013 1 97.5 424 GLU A C 1
ATOM 3293 O O . GLU A 1 424 ? 19.062 -0.386 0.087 1 97.5 424 GLU A O 1
ATOM 3298 N N . GLN A 1 425 ? 20.359 1.471 0.297 1 97.62 425 GLN A N 1
ATOM 3299 C CA . GLN A 1 425 ? 19.234 2.303 0.711 1 97.62 425 GLN A CA 1
ATOM 3300 C C . GLN A 1 425 ? 18.297 2.586 -0.46 1 97.62 425 GLN A C 1
ATOM 3302 O O . GLN A 1 425 ? 17.078 2.66 -0.284 1 97.62 425 GLN A O 1
ATOM 3307 N N . ILE A 1 426 ? 18.828 2.738 -1.674 1 98.31 426 ILE A N 1
ATOM 3308 C CA . ILE A 1 426 ? 18.016 2.906 -2.869 1 98.31 426 ILE A CA 1
ATOM 3309 C C . ILE A 1 426 ? 17.156 1.663 -3.084 1 98.31 426 ILE A C 1
ATOM 3311 O O . ILE A 1 426 ? 15.953 1.771 -3.363 1 98.31 426 ILE A O 1
ATOM 3315 N N . PHE A 1 427 ? 17.812 0.466 -2.854 1 98.56 427 PHE A N 1
ATOM 3316 C CA . PHE A 1 427 ? 17.062 -0.778 -2.951 1 98.56 427 PHE A CA 1
ATOM 3317 C C . PHE A 1 427 ? 15.906 -0.794 -1.952 1 98.56 427 PHE A C 1
ATOM 3319 O O . PHE A 1 427 ? 14.773 -1.15 -2.301 1 98.56 427 PHE A O 1
ATOM 3326 N N . GLN A 1 428 ? 16.188 -0.39 -0.747 1 98 428 GLN A N 1
ATOM 3327 C CA . GLN A 1 428 ? 15.156 -0.35 0.285 1 98 428 GLN A CA 1
ATOM 3328 C C . GLN A 1 428 ? 14.008 0.564 -0.123 1 98 428 GLN A C 1
ATOM 3330 O O . GLN A 1 428 ? 12.836 0.205 0.031 1 98 428 GLN A O 1
ATOM 3335 N N . LYS A 1 429 ? 14.305 1.769 -0.684 1 98.31 429 LYS A N 1
ATOM 3336 C CA . LYS A 1 429 ? 13.297 2.713 -1.15 1 98.31 429 LYS A CA 1
ATOM 3337 C C . LYS A 1 429 ? 12.453 2.109 -2.27 1 98.31 429 LYS A C 1
ATOM 3339 O O . LYS A 1 429 ? 11.25 2.348 -2.344 1 98.31 429 LYS A O 1
ATOM 3344 N N . ILE A 1 430 ? 13.086 1.348 -3.109 1 98.69 430 ILE A N 1
ATOM 3345 C CA . ILE A 1 430 ? 12.383 0.697 -4.207 1 98.69 430 ILE A CA 1
ATOM 3346 C C . ILE A 1 430 ? 11.359 -0.295 -3.65 1 98.69 430 ILE A C 1
ATOM 3348 O O . ILE A 1 430 ? 10.188 -0.273 -4.039 1 98.69 430 ILE A O 1
ATOM 3352 N N . VAL A 1 431 ? 11.758 -1.125 -2.688 1 98.56 431 VAL A N 1
ATOM 3353 C CA . VAL A 1 431 ? 10.867 -2.133 -2.127 1 98.56 431 VAL A CA 1
ATOM 3354 C C . VAL A 1 431 ? 9.68 -1.453 -1.447 1 98.56 431 VAL A C 1
ATOM 3356 O O . VAL A 1 431 ? 8.539 -1.898 -1.584 1 98.56 431 VAL A O 1
ATOM 3359 N N . TYR A 1 432 ? 9.867 -0.299 -0.88 1 98.12 432 TYR A N 1
ATOM 3360 C CA . TYR A 1 432 ? 8.844 0.319 -0.048 1 98.12 432 TYR A CA 1
ATOM 3361 C C . TYR A 1 432 ? 7.953 1.238 -0.875 1 98.12 432 TYR A C 1
ATOM 3363 O O . TYR A 1 432 ? 6.801 1.492 -0.508 1 98.12 432 TYR A O 1
ATOM 3371 N N . GLN A 1 433 ? 8.477 1.736 -2.055 1 98.12 433 GLN A N 1
ATOM 3372 C CA . GLN A 1 433 ? 7.742 2.869 -2.605 1 98.12 433 GLN A CA 1
ATOM 3373 C C . GLN A 1 433 ? 7.504 2.695 -4.102 1 98.12 433 GLN A C 1
ATOM 3375 O O . GLN A 1 433 ? 6.691 3.41 -4.691 1 98.12 433 GLN A O 1
ATOM 3380 N N . ALA A 1 434 ? 8.195 1.756 -4.77 1 98.31 434 ALA A N 1
ATOM 3381 C CA . ALA A 1 434 ? 8.031 1.62 -6.211 1 98.31 434 ALA A CA 1
ATOM 3382 C C . ALA A 1 434 ? 6.609 1.172 -6.559 1 98.31 434 ALA A C 1
ATOM 3384 O O . ALA A 1 434 ? 5.988 0.423 -5.801 1 98.31 434 ALA A O 1
ATOM 3385 N N . THR A 1 435 ? 6.094 1.678 -7.629 1 97.5 435 THR A N 1
ATOM 3386 C CA . THR A 1 435 ? 4.812 1.305 -8.219 1 97.5 435 THR A CA 1
ATOM 3387 C C . THR A 1 435 ? 4.984 0.922 -9.688 1 97.5 435 THR A C 1
ATOM 3389 O O . THR A 1 435 ? 6.102 0.89 -10.195 1 97.5 435 THR A O 1
ATOM 3392 N N . SER A 1 436 ? 3.865 0.603 -10.289 1 97.69 436 SER A N 1
ATOM 3393 C CA . SER A 1 436 ? 3.916 0.25 -11.703 1 97.69 436 SER A CA 1
ATOM 3394 C C . SER A 1 436 ? 4.508 1.383 -12.531 1 97.69 436 SER A C 1
ATOM 3396 O O . SER A 1 436 ? 5.098 1.143 -13.594 1 97.69 436 SER A O 1
ATOM 3398 N N . ALA A 1 437 ? 4.473 2.609 -12.016 1 96.88 437 ALA A N 1
ATOM 3399 C CA . ALA A 1 437 ? 5.02 3.76 -12.727 1 96.88 437 ALA A CA 1
ATOM 3400 C C . ALA A 1 437 ? 6.539 3.672 -12.82 1 96.88 437 ALA A C 1
ATOM 3402 O O . ALA A 1 437 ? 7.145 4.258 -13.727 1 96.88 437 ALA A O 1
ATOM 3403 N N . ASN A 1 438 ? 7.176 2.932 -11.898 1 98.38 438 ASN A N 1
ATOM 3404 C CA . ASN A 1 438 ? 8.633 2.828 -11.859 1 98.38 438 ASN A CA 1
ATOM 3405 C C . ASN A 1 438 ? 9.133 1.684 -12.734 1 98.38 438 ASN A C 1
ATOM 3407 O O . ASN A 1 438 ? 10.328 1.614 -13.047 1 98.38 438 ASN A O 1
ATOM 3411 N N . ILE A 1 439 ? 8.258 0.733 -13.008 1 98.56 439 ILE A N 1
ATOM 3412 C CA . ILE A 1 439 ? 8.648 -0.455 -13.766 1 98.56 439 ILE A CA 1
ATOM 3413 C C . ILE A 1 439 ? 8.555 -0.167 -15.266 1 98.56 439 ILE A C 1
ATOM 3415 O O . ILE A 1 439 ? 7.496 -0.334 -15.867 1 98.56 439 ILE A O 1
ATOM 3419 N N . ILE A 1 440 ? 9.672 0.121 -15.898 1 98.19 440 ILE A N 1
ATOM 3420 C CA . ILE A 1 440 ? 9.609 0.654 -17.266 1 98.19 440 ILE A CA 1
ATOM 3421 C C . ILE A 1 440 ? 9.789 -0.478 -18.266 1 98.19 440 ILE A C 1
ATOM 3423 O O . ILE A 1 440 ? 9.445 -0.334 -19.438 1 98.19 440 ILE A O 1
ATOM 3427 N N . GLN A 1 441 ? 10.375 -1.62 -17.797 1 98.69 441 GLN A N 1
ATOM 3428 C CA . GLN A 1 441 ? 10.477 -2.824 -18.609 1 98.69 441 GLN A CA 1
ATOM 3429 C C . GLN A 1 441 ? 10.281 -4.082 -17.766 1 98.69 441 GLN A C 1
ATOM 3431 O O . GLN A 1 441 ? 10.734 -4.145 -16.625 1 98.69 441 GLN A O 1
ATOM 3436 N N . THR A 1 442 ? 9.617 -5.02 -18.312 1 98.81 442 THR A N 1
ATOM 3437 C CA . THR A 1 442 ? 9.492 -6.359 -17.75 1 98.81 442 THR A CA 1
ATOM 3438 C C . THR A 1 442 ? 9.977 -7.406 -18.75 1 98.81 442 THR A C 1
ATOM 3440 O O . THR A 1 442 ? 9.523 -7.434 -19.906 1 98.81 442 THR A O 1
ATOM 3443 N N . TRP A 1 443 ? 10.898 -8.188 -18.328 1 98.81 443 TRP A N 1
ATOM 3444 C CA . TRP A 1 443 ? 11.469 -9.258 -19.141 1 98.81 443 TRP A CA 1
ATOM 3445 C C . TRP A 1 443 ? 11.125 -10.625 -18.562 1 98.81 443 TRP A C 1
ATOM 3447 O O . TRP A 1 443 ? 11.234 -10.836 -17.344 1 98.81 443 TRP A O 1
ATOM 3457 N N . VAL A 1 444 ? 10.641 -11.555 -19.406 1 98.81 444 VAL A N 1
ATOM 3458 C CA . VAL A 1 444 ? 10.398 -12.938 -19.016 1 98.81 444 VAL A CA 1
ATOM 3459 C C . VAL A 1 444 ? 11.164 -13.883 -19.938 1 98.81 444 VAL A C 1
ATOM 3461 O O . VAL A 1 444 ? 10.922 -13.914 -21.141 1 98.81 444 VAL A O 1
ATOM 3464 N N . GLY A 1 445 ? 12.102 -14.641 -19.359 1 97.81 445 GLY A N 1
ATOM 3465 C CA . GLY A 1 445 ? 12.914 -15.508 -20.188 1 97.81 445 GLY A CA 1
ATOM 3466 C C . GLY A 1 445 ? 13.625 -14.766 -21.297 1 97.81 445 GLY A C 1
ATOM 3467 O O . GLY A 1 445 ? 13.57 -15.18 -22.469 1 97.81 445 GLY A O 1
ATOM 3468 N N . GLY A 1 446 ? 14.086 -13.625 -21.016 1 97.56 446 GLY A N 1
ATOM 3469 C CA . GLY A 1 446 ? 14.859 -12.852 -21.984 1 97.56 446 GLY A CA 1
ATOM 3470 C C . GLY A 1 446 ? 13.984 -12.125 -22.984 1 97.56 446 GLY A C 1
ATOM 3471 O O . GLY A 1 446 ? 14.492 -11.383 -23.828 1 97.56 446 GLY A O 1
ATOM 3472 N N . ARG A 1 447 ? 12.703 -12.289 -22.922 1 97.25 447 ARG A N 1
ATOM 3473 C CA . ARG A 1 447 ? 11.773 -11.617 -23.828 1 97.25 447 ARG A CA 1
ATOM 3474 C C . ARG A 1 447 ? 11.195 -10.367 -23.172 1 97.25 447 ARG A C 1
ATOM 3476 O O . ARG A 1 447 ? 10.711 -10.414 -22.047 1 97.25 447 ARG A O 1
ATOM 3483 N N . LEU A 1 448 ? 11.305 -9.172 -23.875 1 98.12 448 LEU A N 1
ATOM 3484 C CA . LEU A 1 448 ? 10.648 -7.953 -23.406 1 98.12 448 LEU A CA 1
ATOM 3485 C C . LEU A 1 448 ? 9.133 -8.055 -23.562 1 98.12 448 LEU A C 1
ATOM 3487 O O . LEU A 1 448 ? 8.617 -8.07 -24.672 1 98.12 448 LEU A O 1
ATOM 3491 N N . VAL A 1 449 ? 8.414 -8.141 -22.453 1 98.62 449 VAL A N 1
ATOM 3492 C CA . VAL A 1 449 ? 6.992 -8.453 -22.531 1 98.62 449 VAL A CA 1
ATOM 3493 C C . VAL A 1 449 ? 6.168 -7.227 -22.141 1 98.62 449 VAL A C 1
ATOM 3495 O O . VAL A 1 449 ? 4.957 -7.188 -22.375 1 98.62 449 VAL A O 1
ATOM 3498 N N . HIS A 1 450 ? 6.777 -6.258 -21.469 1 98 450 HIS A N 1
ATOM 3499 C CA . HIS A 1 450 ? 6.141 -4.996 -21.109 1 98 450 HIS A CA 1
ATOM 3500 C C . HIS A 1 450 ? 7.137 -3.84 -21.172 1 98 450 HIS A C 1
ATOM 3502 O O . HIS A 1 450 ? 8.297 -3.99 -20.766 1 98 450 HIS A O 1
ATOM 3508 N N . GLN A 1 451 ? 6.688 -2.732 -21.719 1 96.81 451 GLN A N 1
ATOM 3509 C CA . GLN A 1 451 ? 7.469 -1.501 -21.75 1 96.81 451 GLN A CA 1
ATOM 3510 C C . GLN A 1 451 ? 6.586 -0.279 -21.531 1 96.81 451 GLN A C 1
ATOM 3512 O O . GLN A 1 451 ? 5.551 -0.125 -22.188 1 96.81 451 GLN A O 1
ATOM 3517 N N . LEU A 1 452 ? 6.91 0.51 -20.516 1 88.81 452 LEU A N 1
ATOM 3518 C CA . LEU A 1 452 ? 6.129 1.702 -20.203 1 88.81 452 LEU A CA 1
ATOM 3519 C C . LEU A 1 452 ? 6.398 2.811 -21.219 1 88.81 452 LEU A C 1
ATOM 3521 O O . LEU A 1 452 ? 7.555 3.061 -21.578 1 88.81 452 LEU A O 1
ATOM 3525 N N . MET B 1 1 ? -15.328 33 -13.516 1 92.88 1 MET B N 1
ATOM 3526 C CA . MET B 1 1 ? -15.609 31.734 -12.836 1 92.88 1 MET B CA 1
ATOM 3527 C C . MET B 1 1 ? -15.211 30.547 -13.711 1 92.88 1 MET B C 1
ATOM 3529 O O . MET B 1 1 ? -15.445 30.562 -14.922 1 92.88 1 MET B O 1
ATOM 3533 N N . THR B 1 2 ? -14.508 29.703 -13.102 1 96.56 2 THR B N 1
ATOM 3534 C CA . THR B 1 2 ? -14.219 28.438 -13.773 1 96.56 2 THR B CA 1
ATOM 3535 C C . THR B 1 2 ? -15.266 27.391 -13.422 1 96.56 2 THR B C 1
ATOM 3537 O O . THR B 1 2 ? -15.68 27.281 -12.266 1 96.56 2 THR B O 1
ATOM 3540 N N . VAL B 1 3 ? -15.727 26.688 -14.422 1 98.62 3 VAL B N 1
ATOM 3541 C CA . VAL B 1 3 ? -16.781 25.703 -14.203 1 98.62 3 VAL B CA 1
ATOM 3542 C C . VAL B 1 3 ? -16.281 24.312 -14.602 1 98.62 3 VAL B C 1
ATOM 3544 O O . VAL B 1 3 ? -15.789 24.109 -15.719 1 98.62 3 VAL B O 1
ATOM 3547 N N . PHE B 1 4 ? -16.359 23.375 -13.672 1 98.69 4 PHE B N 1
ATOM 3548 C CA . PHE B 1 4 ? -16 21.984 -13.922 1 98.69 4 PHE B CA 1
ATOM 3549 C C . PHE B 1 4 ? -17.234 21.141 -14.195 1 98.69 4 PHE B C 1
ATOM 3551 O O . PHE B 1 4 ? -18.25 21.266 -13.492 1 98.69 4 PHE B O 1
ATOM 3558 N N . CYS B 1 5 ? -17.172 20.328 -15.211 1 98.62 5 CYS B N 1
ATOM 3559 C CA . CYS B 1 5 ? -18.297 19.484 -15.594 1 98.62 5 CYS B CA 1
ATOM 3560 C C . CYS B 1 5 ? -17.859 18.031 -15.688 1 98.62 5 CYS B C 1
ATOM 3562 O O . CYS B 1 5 ? -16.938 17.688 -16.438 1 98.62 5 CYS B O 1
ATOM 3564 N N . GLY B 1 6 ? -18.453 17.156 -14.992 1 98.44 6 GLY B N 1
ATOM 3565 C CA . GLY B 1 6 ? -18.172 15.734 -15.008 1 98.44 6 GLY B CA 1
ATOM 3566 C C . GLY B 1 6 ? -18.75 15 -13.812 1 98.44 6 GLY B C 1
ATOM 3567 O O . GLY B 1 6 ? -19.75 15.445 -13.227 1 98.44 6 GLY B O 1
ATOM 3568 N N . THR B 1 7 ? -18.281 13.812 -13.523 1 98.75 7 THR B N 1
ATOM 3569 C CA . THR B 1 7 ? -18.719 13.039 -12.367 1 98.75 7 THR B CA 1
ATOM 3570 C C . THR B 1 7 ? -17.781 13.281 -11.18 1 98.75 7 THR B C 1
ATOM 3572 O O . THR B 1 7 ? -16.562 13.211 -11.32 1 98.75 7 THR B O 1
ATOM 3575 N N . ALA B 1 8 ? -18.359 13.633 -10.055 1 98.81 8 ALA B N 1
ATOM 3576 C CA . ALA B 1 8 ? -17.578 13.883 -8.844 1 98.81 8 ALA B CA 1
ATOM 3577 C C . ALA B 1 8 ? -18.031 12.969 -7.707 1 98.81 8 ALA B C 1
ATOM 3579 O O . ALA B 1 8 ? -19.203 12.602 -7.617 1 98.81 8 ALA B O 1
ATOM 3580 N N . PHE B 1 9 ? -17.062 12.508 -6.949 1 98.88 9 PHE B N 1
ATOM 3581 C CA . PHE B 1 9 ? -17.328 11.758 -5.727 1 98.88 9 PHE B CA 1
ATOM 3582 C C . PHE B 1 9 ? -16.875 12.547 -4.5 1 98.88 9 PHE B C 1
ATOM 3584 O O . PHE B 1 9 ? -15.836 13.203 -4.523 1 98.88 9 PHE B O 1
ATOM 3591 N N . HIS B 1 10 ? -17.656 12.609 -3.436 1 98.75 10 HIS B N 1
ATOM 3592 C CA . HIS B 1 10 ? -17.172 13.078 -2.139 1 98.75 10 HIS B CA 1
ATOM 3593 C C . HIS B 1 10 ? -17.969 12.438 -1 1 98.75 10 HIS B C 1
ATOM 3595 O O . HIS B 1 10 ? -18.953 11.75 -1.236 1 98.75 10 HIS B O 1
ATOM 3601 N N . VAL B 1 11 ? -17.438 12.445 0.204 1 98.81 11 VAL B N 1
ATOM 3602 C CA . VAL B 1 11 ? -18.062 11.93 1.419 1 98.81 11 VAL B CA 1
ATOM 3603 C C . VAL B 1 11 ? -18.266 13.07 2.416 1 98.81 11 VAL B C 1
ATOM 3605 O O . VAL B 1 11 ? -17.469 13.242 3.348 1 98.81 11 VAL B O 1
ATOM 3608 N N . PRO B 1 12 ? -19.375 13.773 2.312 1 98.44 12 PRO B N 1
ATOM 3609 C CA . PRO B 1 12 ? -19.594 14.961 3.137 1 98.44 12 PRO B CA 1
ATOM 3610 C C . PRO B 1 12 ? -19.906 14.625 4.594 1 98.44 12 PRO B C 1
ATOM 3612 O O . PRO B 1 12 ? -19.734 15.469 5.477 1 98.44 12 PRO B O 1
ATOM 3615 N N . GLU B 1 13 ? -20.406 13.344 4.805 1 98.06 13 GLU B N 1
ATOM 3616 C CA . GLU B 1 13 ? -20.672 12.82 6.141 1 98.06 13 GLU B CA 1
ATOM 3617 C C . GLU B 1 13 ? -20.125 11.406 6.305 1 98.06 13 GLU B C 1
ATOM 3619 O O . GLU B 1 13 ? -19.922 10.695 5.32 1 98.06 13 GLU B O 1
ATOM 3624 N N . ARG B 1 14 ? -19.812 10.945 7.461 1 97.44 14 ARG B N 1
ATOM 3625 C CA . ARG B 1 14 ? -19.062 9.75 7.84 1 97.44 14 ARG B CA 1
ATOM 3626 C C . ARG B 1 14 ? -19.547 8.531 7.059 1 97.44 14 ARG B C 1
ATOM 3628 O O . ARG B 1 14 ? -18.734 7.746 6.57 1 97.44 14 ARG B O 1
ATOM 3635 N N . HIS B 1 15 ? -20.734 8.336 6.734 1 96.88 15 HIS B N 1
ATOM 3636 C CA . HIS B 1 15 ? -21.219 7.113 6.109 1 96.88 15 HIS B CA 1
ATOM 3637 C C . HIS B 1 15 ? -21.984 7.422 4.82 1 96.88 15 HIS B C 1
ATOM 3639 O O . HIS B 1 15 ? -22.797 6.617 4.367 1 96.88 15 HIS B O 1
ATOM 3645 N N . LYS B 1 16 ? -21.625 8.555 4.215 1 97.62 16 LYS B N 1
ATOM 3646 C CA . LYS B 1 16 ? -22.422 8.938 3.057 1 97.62 16 LYS B CA 1
ATOM 3647 C C . LYS B 1 16 ? -21.531 9.289 1.865 1 97.62 16 LYS B C 1
ATOM 3649 O O . LYS B 1 16 ? -21 10.391 1.787 1 97.62 16 LYS B O 1
ATOM 3654 N N . LEU B 1 17 ? -21.5 8.352 0.938 1 98.38 17 LEU B N 1
ATOM 3655 C CA . LEU B 1 17 ? -20.891 8.656 -0.358 1 98.38 17 LEU B CA 1
ATOM 3656 C C . LEU B 1 17 ? -21.906 9.336 -1.274 1 98.38 17 LEU B C 1
ATOM 3658 O O . LEU B 1 17 ? -23.016 8.828 -1.477 1 98.38 17 LEU B O 1
ATOM 3662 N N . GLU B 1 18 ? -21.609 10.484 -1.751 1 98.62 18 GLU B N 1
ATOM 3663 C CA . GLU B 1 18 ? -22.422 11.148 -2.764 1 98.62 18 GLU B CA 1
ATOM 3664 C C . GLU B 1 18 ? -21.75 11.102 -4.133 1 98.62 18 GLU B C 1
ATOM 3666 O O . GLU B 1 18 ? -20.578 11.477 -4.27 1 98.62 18 GLU B O 1
ATOM 3671 N N . VAL B 1 19 ? -22.484 10.609 -5.082 1 98.5 19 VAL B N 1
ATOM 3672 C CA . VAL B 1 19 ? -22.078 10.57 -6.48 1 98.5 19 VAL B CA 1
ATOM 3673 C C . VAL B 1 19 ? -22.766 11.688 -7.258 1 98.5 19 VAL B C 1
ATOM 3675 O O . VAL B 1 19 ? -24 11.672 -7.414 1 98.5 19 VAL B O 1
ATOM 3678 N N . LEU B 1 20 ? -21.984 12.664 -7.684 1 98.06 20 LEU B N 1
ATOM 3679 C CA . LEU B 1 20 ? -22.516 13.789 -8.453 1 98.06 20 LEU B CA 1
ATOM 3680 C C . LEU B 1 20 ? -22.234 13.609 -9.945 1 98.06 20 LEU B C 1
ATOM 3682 O O . LEU B 1 20 ? -21.188 14.039 -10.438 1 98.06 20 LEU B O 1
ATOM 3686 N N . GLN B 1 21 ? -23.188 13.023 -10.664 1 97.81 21 GLN B N 1
ATOM 3687 C CA . GLN B 1 21 ? -23.031 12.727 -12.086 1 97.81 21 GLN B CA 1
ATOM 3688 C C . GLN B 1 21 ? -23.375 13.945 -12.945 1 97.81 21 GLN B C 1
ATOM 3690 O O . GLN B 1 21 ? -24.391 14.602 -12.719 1 97.81 21 GLN B O 1
ATOM 3695 N N . ASP B 1 22 ? -22.578 14.25 -13.898 1 97.69 22 ASP B N 1
ATOM 3696 C CA . ASP B 1 22 ? -22.766 15.375 -14.812 1 97.69 22 ASP B CA 1
ATOM 3697 C C . ASP B 1 22 ? -22.969 16.672 -14.039 1 97.69 22 ASP B C 1
ATOM 3699 O O . ASP B 1 22 ? -23.875 17.453 -14.367 1 97.69 22 ASP B O 1
ATOM 3703 N N . VAL B 1 23 ? -22.203 16.828 -13.016 1 98.56 23 VAL B N 1
ATOM 3704 C CA . VAL B 1 23 ? -22.344 17.984 -12.148 1 98.56 23 VAL B CA 1
ATOM 3705 C C . VAL B 1 23 ? -21.594 19.172 -12.742 1 98.56 23 VAL B C 1
ATOM 3707 O O . VAL B 1 23 ? -20.641 18.984 -13.516 1 98.56 23 VAL B O 1
ATOM 3710 N N . LEU B 1 24 ? -22.109 20.375 -12.438 1 98.75 24 LEU B N 1
ATOM 3711 C CA . LEU B 1 24 ? -21.344 21.594 -12.625 1 98.75 24 LEU B CA 1
ATOM 3712 C C . LEU B 1 24 ? -20.859 22.141 -11.281 1 98.75 24 LEU B C 1
ATOM 3714 O O . LEU B 1 24 ? -21.656 22.375 -10.375 1 98.75 24 LEU B O 1
ATOM 3718 N N . ILE B 1 25 ? -19.594 22.266 -11.109 1 98.88 25 ILE B N 1
ATOM 3719 C CA . ILE B 1 25 ? -19.016 22.938 -9.953 1 98.88 25 ILE B CA 1
ATOM 3720 C C . ILE B 1 25 ? -18.484 24.297 -10.359 1 98.88 25 ILE B C 1
ATOM 3722 O O . ILE B 1 25 ? -17.516 24.391 -11.125 1 98.88 25 ILE B O 1
ATOM 3726 N N . VAL B 1 26 ? -19.125 25.344 -9.883 1 98.69 26 VAL B N 1
ATOM 3727 C CA . VAL B 1 26 ? -18.781 26.719 -10.227 1 98.69 26 VAL B CA 1
ATOM 3728 C C . VAL B 1 26 ? -17.812 27.297 -9.195 1 98.69 26 VAL B C 1
ATOM 3730 O O . VAL B 1 26 ? -18.156 27.391 -8.008 1 98.69 26 VAL B O 1
ATOM 3733 N N . VAL B 1 27 ? -16.672 27.672 -9.633 1 98.69 27 VAL B N 1
ATOM 3734 C CA . VAL B 1 27 ? -15.594 28.094 -8.742 1 98.69 27 VAL B CA 1
ATOM 3735 C C . VAL B 1 27 ? -15.258 29.562 -8.992 1 98.69 27 VAL B C 1
ATOM 3737 O O . VAL B 1 27 ? -15.023 29.969 -10.141 1 98.69 27 VAL B O 1
ATOM 3740 N N . SER B 1 28 ? -15.195 30.312 -7.957 1 97.69 28 SER B N 1
ATOM 3741 C CA . SER B 1 28 ? -14.82 31.719 -8.062 1 97.69 28 SER B CA 1
ATOM 3742 C C . SER B 1 28 ? -13.367 31.859 -8.492 1 97.69 28 SER B C 1
ATOM 3744 O O . SER B 1 28 ? -12.469 31.281 -7.883 1 97.69 28 SER B O 1
ATOM 3746 N N . ASP B 1 29 ? -13.125 32.688 -9.438 1 93.5 29 ASP B N 1
ATOM 3747 C CA . ASP B 1 29 ? -11.758 32.938 -9.883 1 93.5 29 ASP B CA 1
ATOM 3748 C C . ASP B 1 29 ? -11.008 33.812 -8.875 1 93.5 29 ASP B C 1
ATOM 3750 O O . ASP B 1 29 ? -9.773 33.812 -8.859 1 93.5 29 ASP B O 1
ATOM 3754 N N . THR B 1 30 ? -11.727 34.5 -8.102 1 93.19 30 THR B N 1
ATOM 3755 C CA . THR B 1 30 ? -11.133 35.5 -7.203 1 93.19 30 THR B CA 1
ATOM 3756 C C . THR B 1 30 ? -10.492 34.812 -5.996 1 93.19 30 THR B C 1
ATOM 3758 O O . THR B 1 30 ? -9.391 35.156 -5.582 1 93.19 30 THR B O 1
ATOM 3761 N N . ASP B 1 31 ? -11.188 33.812 -5.488 1 94.38 31 ASP B N 1
ATOM 3762 C CA . ASP B 1 31 ? -10.68 33.281 -4.219 1 94.38 31 ASP B CA 1
ATOM 3763 C C . ASP B 1 31 ? -10.641 31.75 -4.227 1 94.38 31 ASP B C 1
ATOM 3765 O O . ASP B 1 31 ? -10.211 31.141 -3.25 1 94.38 31 ASP B O 1
ATOM 3769 N N . GLY B 1 32 ? -11.094 31.141 -5.348 1 97.44 32 GLY B N 1
ATOM 3770 C CA . GLY B 1 32 ? -10.984 29.688 -5.473 1 97.44 32 GLY B CA 1
ATOM 3771 C C . GLY B 1 32 ? -12.023 28.938 -4.656 1 97.44 32 GLY B C 1
ATOM 3772 O O . GLY B 1 32 ? -11.891 27.734 -4.426 1 97.44 32 GLY B O 1
ATOM 3773 N N . ILE B 1 33 ? -13.109 29.641 -4.191 1 98.38 33 ILE B N 1
ATOM 3774 C CA . ILE B 1 33 ? -14.172 29.078 -3.369 1 98.38 33 ILE B CA 1
ATOM 3775 C C . ILE B 1 33 ? -15.297 28.562 -4.266 1 98.38 33 ILE B C 1
ATOM 3777 O O . ILE B 1 33 ? -15.625 29.188 -5.277 1 98.38 33 ILE B O 1
ATOM 3781 N N . ILE B 1 34 ? -15.844 27.406 -3.938 1 98.81 34 ILE B N 1
ATOM 3782 C CA . ILE B 1 34 ? -16.984 26.859 -4.656 1 98.81 34 ILE B CA 1
ATOM 3783 C C . ILE B 1 34 ? -18.219 27.734 -4.43 1 98.81 34 ILE B C 1
ATOM 3785 O O . ILE B 1 34 ? -18.641 27.938 -3.287 1 98.81 34 ILE B O 1
ATOM 3789 N N . GLU B 1 35 ? -18.766 28.25 -5.504 1 98.5 35 GLU B N 1
ATOM 3790 C CA . GLU B 1 35 ? -19.938 29.125 -5.387 1 98.5 35 GLU B CA 1
ATOM 3791 C C . GLU B 1 35 ? -21.234 28.328 -5.5 1 98.5 35 GLU B C 1
ATOM 3793 O O . GLU B 1 35 ? -22.188 28.578 -4.77 1 98.5 35 GLU B O 1
ATOM 3798 N N . ARG B 1 36 ? -21.203 27.406 -6.488 1 98 36 ARG B N 1
ATOM 3799 C CA . ARG B 1 36 ? -22.406 26.625 -6.742 1 98 36 ARG B CA 1
ATOM 3800 C C . ARG B 1 36 ? -22.062 25.203 -7.164 1 98 36 ARG B C 1
ATOM 3802 O O . ARG B 1 36 ? -21.031 24.969 -7.816 1 98 36 ARG B O 1
ATOM 3809 N N . ILE B 1 37 ? -22.891 24.328 -6.742 1 98.5 37 ILE B N 1
ATOM 3810 C CA . ILE B 1 37 ? -22.938 22.969 -7.254 1 98.5 37 ILE B CA 1
ATOM 3811 C C . ILE B 1 37 ? -24.281 22.719 -7.938 1 98.5 37 ILE B C 1
ATOM 3813 O O . ILE B 1 37 ? -25.328 22.828 -7.309 1 98.5 37 ILE B O 1
ATOM 3817 N N . MET B 1 38 ? -24.141 22.375 -9.25 1 98.25 38 MET B N 1
ATOM 3818 C CA . MET B 1 38 ? -25.391 22.266 -10 1 98.25 38 MET B CA 1
ATOM 3819 C C . MET B 1 38 ? -25.578 20.875 -10.57 1 98.25 38 MET B C 1
ATOM 3821 O O . MET B 1 38 ? -24.609 20.25 -11.016 1 98.25 38 MET B O 1
ATOM 3825 N N . ARG B 1 39 ? -26.859 20.453 -10.547 1 96.81 39 ARG B N 1
ATOM 3826 C CA . ARG B 1 39 ? -27.266 19.219 -11.188 1 96.81 39 ARG B CA 1
ATOM 3827 C C . ARG B 1 39 ? -27.984 19.484 -12.508 1 96.81 39 ARG B C 1
ATOM 3829 O O . ARG B 1 39 ? -28.516 20.578 -12.719 1 96.81 39 ARG B O 1
ATOM 3836 N N . PRO B 1 40 ? -27.922 18.5 -13.297 1 97.31 40 PRO B N 1
ATOM 3837 C CA . PRO B 1 40 ? -28.562 18.703 -14.602 1 97.31 40 PRO B CA 1
ATOM 3838 C C . PRO B 1 40 ? -30.016 19.109 -14.484 1 97.31 40 PRO B C 1
ATOM 3840 O O . PRO B 1 40 ? -30.547 19.797 -15.367 1 97.31 40 PRO B O 1
ATOM 3843 N N . SER B 1 41 ? -30.672 18.75 -13.406 1 97.06 41 SER B N 1
ATOM 3844 C CA . SER B 1 41 ? -32.094 19.047 -13.227 1 97.06 41 SER B CA 1
ATOM 3845 C C . SER B 1 41 ? -32.312 20.5 -12.82 1 97.06 41 SER B C 1
ATOM 3847 O O . SER B 1 41 ? -33.438 21 -12.852 1 97.06 41 SER B O 1
ATOM 3849 N N . ASP B 1 42 ? -31.25 21.188 -12.492 1 97 42 ASP B N 1
ATOM 3850 C CA . ASP B 1 42 ? -31.359 22.594 -12.102 1 97 42 ASP B CA 1
ATOM 3851 C C . ASP B 1 42 ? -31.734 23.469 -13.297 1 97 42 ASP B C 1
ATOM 3853 O O . ASP B 1 42 ? -31.266 23.234 -14.406 1 97 42 ASP B O 1
ATOM 3857 N N . CYS B 1 43 ? -32.5 24.469 -13.125 1 96.06 43 CYS B N 1
ATOM 3858 C CA . CYS B 1 43 ? -33.125 25.266 -14.172 1 96.06 43 CYS B CA 1
ATOM 3859 C C . CYS B 1 43 ? -32.094 25.984 -15.016 1 96.06 43 CYS B C 1
ATOM 3861 O O . CYS B 1 43 ? -32.25 26.109 -16.234 1 96.06 43 CYS B O 1
ATOM 3863 N N . ASP B 1 44 ? -31.047 26.469 -14.406 1 97.25 44 ASP B N 1
ATOM 3864 C CA . ASP B 1 44 ? -30.094 27.266 -15.148 1 97.25 44 ASP B CA 1
ATOM 3865 C C . ASP B 1 44 ? -28.812 26.484 -15.438 1 97.25 44 ASP B C 1
ATOM 3867 O O . ASP B 1 44 ? -27.781 27.062 -15.797 1 97.25 44 ASP B O 1
ATOM 3871 N N . TYR B 1 45 ? -28.938 25.188 -15.258 1 98 45 TYR B N 1
ATOM 3872 C CA . TYR B 1 45 ? -27.797 24.312 -15.5 1 98 45 TYR B CA 1
ATOM 3873 C C . TYR B 1 45 ? -27.219 24.531 -16.891 1 98 45 TYR B C 1
ATOM 3875 O O . TYR B 1 45 ? -26.031 24.828 -17.047 1 98 45 TYR B O 1
ATOM 3883 N N . ASN B 1 46 ? -28.016 24.5 -17.953 1 98.06 46 ASN B N 1
ATOM 3884 C CA . ASN B 1 46 ? -27.562 24.625 -19.328 1 98.06 46 ASN B CA 1
ATOM 3885 C C . ASN B 1 46 ? -27.047 26.031 -19.625 1 98.06 46 ASN B C 1
ATOM 3887 O O . ASN B 1 46 ? -26.078 26.203 -20.375 1 98.06 46 ASN B O 1
ATOM 3891 N N . LYS B 1 47 ? -27.688 26.906 -19.078 1 98.19 47 LYS B N 1
ATOM 3892 C CA . LYS B 1 47 ? -27.266 28.297 -19.281 1 98.19 47 LYS B CA 1
ATOM 3893 C C . LYS B 1 47 ? -25.875 28.531 -18.719 1 98.19 47 LYS B C 1
ATOM 3895 O O . LYS B 1 47 ? -25.016 29.109 -19.391 1 98.19 47 LYS B O 1
ATOM 3900 N N . VAL B 1 48 ? -25.703 28.094 -17.469 1 98.19 48 VAL B N 1
ATOM 3901 C CA . VAL B 1 48 ? -24.422 28.266 -16.797 1 98.19 48 VAL B CA 1
ATOM 3902 C C . VAL B 1 48 ? -23.328 27.531 -17.578 1 98.19 48 VAL B C 1
ATOM 3904 O O . VAL B 1 48 ? -22.234 28.062 -17.781 1 98.19 48 VAL B O 1
ATOM 3907 N N . LYS B 1 49 ? -23.578 26.344 -18.016 1 97.81 49 LYS B N 1
ATOM 3908 C CA . LYS B 1 49 ? -22.625 25.531 -18.766 1 97.81 49 LYS B CA 1
ATOM 3909 C C . LYS B 1 49 ? -22.25 26.219 -20.078 1 97.81 49 LYS B C 1
ATOM 3911 O O . LYS B 1 49 ? -21.062 26.281 -20.422 1 97.81 49 LYS B O 1
ATOM 3916 N N . GLU B 1 50 ? -23.172 26.734 -20.766 1 97.94 50 GLU B N 1
ATOM 3917 C CA . GLU B 1 50 ? -22.953 27.375 -22.062 1 97.94 50 GLU B CA 1
ATOM 3918 C C . GLU B 1 50 ? -22.172 28.688 -21.906 1 97.94 50 GLU B C 1
ATOM 3920 O O . GLU B 1 50 ? -21.297 28.984 -22.719 1 97.94 50 GLU B O 1
ATOM 3925 N N . GLU B 1 51 ? -22.562 29.406 -20.922 1 97.88 51 GLU B N 1
ATOM 3926 C CA . GLU B 1 51 ? -21.828 30.641 -20.656 1 97.88 51 GLU B CA 1
ATOM 3927 C C . GLU B 1 51 ? -20.359 30.375 -20.344 1 97.88 51 GLU B C 1
ATOM 3929 O O . GLU B 1 51 ? -19.484 31.078 -20.828 1 97.88 51 GLU B O 1
ATOM 3934 N N . ALA B 1 52 ? -20.141 29.359 -19.5 1 97.69 52 ALA B N 1
ATOM 3935 C CA . ALA B 1 52 ? -18.781 28.984 -19.188 1 97.69 52 ALA B CA 1
ATOM 3936 C C . ALA B 1 52 ? -18.016 28.547 -20.438 1 97.69 52 ALA B C 1
ATOM 3938 O O . ALA B 1 52 ? -16.844 28.875 -20.609 1 97.69 52 ALA B O 1
ATOM 3939 N N . ARG B 1 53 ? -18.672 27.766 -21.25 1 97.75 53 ARG B N 1
ATOM 3940 C CA . ARG B 1 53 ? -18.078 27.312 -22.5 1 97.75 53 ARG B CA 1
ATOM 3941 C C . ARG B 1 53 ? -17.688 28.484 -23.391 1 97.75 53 ARG B C 1
ATOM 3943 O O . ARG B 1 53 ? -16.578 28.547 -23.891 1 97.75 53 ARG B O 1
ATOM 3950 N N . GLU B 1 54 ? -18.562 29.422 -23.516 1 97.56 54 GLU B N 1
ATOM 3951 C CA . GLU B 1 54 ? -18.359 30.578 -24.375 1 97.56 54 GLU B CA 1
ATOM 3952 C C . GLU B 1 54 ? -17.219 31.453 -23.859 1 97.56 54 GLU B C 1
ATOM 3954 O O . GLU B 1 54 ? -16.484 32.062 -24.641 1 97.56 54 GLU B O 1
ATOM 3959 N N . ASN B 1 55 ? -17.094 31.531 -22.625 1 97.25 55 ASN B N 1
ATOM 3960 C CA . ASN B 1 55 ? -16.062 32.344 -22.016 1 97.25 55 ASN B CA 1
ATOM 3961 C C . ASN B 1 55 ? -14.734 31.594 -21.906 1 97.25 55 ASN B C 1
ATOM 3963 O O . ASN B 1 55 ? -13.766 32.094 -21.344 1 97.25 55 ASN B O 1
ATOM 3967 N N . GLY B 1 56 ? -14.695 30.359 -22.328 1 96.62 56 GLY B N 1
ATOM 3968 C CA . GLY B 1 56 ? -13.484 29.562 -22.266 1 96.62 56 GLY B CA 1
ATOM 3969 C C . GLY B 1 56 ? -13.133 29.109 -20.859 1 96.62 56 GLY B C 1
ATOM 3970 O O . GLY B 1 56 ? -11.961 28.906 -20.547 1 96.62 56 GLY B O 1
ATOM 3971 N N . LYS B 1 57 ? -14.125 29 -19.984 1 97.06 57 LYS B N 1
ATOM 3972 C CA . LYS B 1 57 ? -13.898 28.719 -18.562 1 97.06 57 LYS B CA 1
ATOM 3973 C C . LYS B 1 57 ? -14.531 27.391 -18.172 1 97.06 57 LYS B C 1
ATOM 3975 O O . LYS B 1 57 ? -14.68 27.094 -16.984 1 97.06 57 LYS B O 1
ATOM 3980 N N . LEU B 1 58 ? -14.945 26.578 -19.188 1 97.94 58 LEU B N 1
ATOM 3981 C CA . LEU B 1 58 ? -15.539 25.281 -18.906 1 97.94 58 LEU B CA 1
ATOM 3982 C C . LEU B 1 58 ? -14.484 24.188 -18.984 1 97.94 58 LEU B C 1
ATOM 3984 O O . LEU B 1 58 ? -13.797 24.031 -20 1 97.94 58 LEU B O 1
ATOM 3988 N N . VAL B 1 59 ? -14.266 23.469 -17.906 1 97.5 59 VAL B N 1
ATOM 3989 C CA . VAL B 1 59 ? -13.414 22.281 -17.859 1 97.5 59 VAL B CA 1
ATOM 3990 C C . VAL B 1 59 ? -14.273 21.016 -17.844 1 97.5 59 VAL B C 1
ATOM 3992 O O . VAL B 1 59 ? -14.93 20.719 -16.828 1 97.5 59 VAL B O 1
ATOM 3995 N N . THR B 1 60 ? -14.258 20.297 -18.938 1 97.88 60 THR B N 1
ATOM 3996 C CA . THR B 1 60 ? -15.062 19.078 -19.047 1 97.88 60 THR B CA 1
ATOM 3997 C C . THR B 1 60 ? -14.195 17.844 -18.875 1 97.88 60 THR B C 1
ATOM 3999 O O . THR B 1 60 ? -13.203 17.672 -19.578 1 97.88 60 THR B O 1
ATOM 4002 N N . LEU B 1 61 ? -14.562 17 -17.953 1 98.19 61 LEU B N 1
ATOM 4003 C CA . LEU B 1 61 ? -13.852 15.742 -17.75 1 98.19 61 LEU B CA 1
ATOM 4004 C C . LEU B 1 61 ? -14.242 14.711 -18.797 1 98.19 61 LEU B C 1
ATOM 4006 O O . LEU B 1 61 ? -15.398 14.656 -19.219 1 98.19 61 LEU B O 1
ATOM 4010 N N . ARG B 1 62 ? -13.305 13.844 -19.172 1 96.75 62 ARG B N 1
ATOM 4011 C CA . ARG B 1 62 ? -13.609 12.68 -20 1 96.75 62 ARG B CA 1
ATOM 4012 C C . ARG B 1 62 ? -14.367 11.625 -19.203 1 96.75 62 ARG B C 1
ATOM 4014 O O . ARG B 1 62 ? -14.375 11.648 -17.969 1 96.75 62 ARG B O 1
ATOM 4021 N N . PRO B 1 63 ? -15.031 10.688 -19.891 1 94.81 63 PRO B N 1
ATOM 4022 C CA . PRO B 1 63 ? -15.836 9.672 -19.203 1 94.81 63 PRO B CA 1
ATOM 4023 C C . PRO B 1 63 ? -15.023 8.836 -18.219 1 94.81 63 PRO B C 1
ATOM 4025 O O . PRO B 1 63 ? -15.555 8.367 -17.219 1 94.81 63 PRO B O 1
ATOM 4028 N N . CYS B 1 64 ? -13.719 8.633 -18.438 1 97.12 64 CYS B N 1
ATOM 4029 C CA . CYS B 1 64 ? -12.875 7.816 -17.578 1 97.12 64 CYS B CA 1
ATOM 4030 C C . CYS B 1 64 ? -12.227 8.664 -16.484 1 97.12 64 CYS B C 1
ATOM 4032 O O . CYS B 1 64 ? -11.344 8.188 -15.766 1 97.12 64 CYS B O 1
ATOM 4034 N N . GLN B 1 65 ? -12.656 9.945 -16.391 1 98.5 65 GLN B N 1
ATOM 4035 C CA . GLN B 1 65 ? -12.086 10.867 -15.414 1 98.5 65 GLN B CA 1
ATOM 4036 C C . GLN B 1 65 ? -13.125 11.266 -14.367 1 98.5 65 GLN B C 1
ATOM 4038 O O . GLN B 1 65 ? -14.305 11.43 -14.68 1 98.5 65 GLN B O 1
ATOM 4043 N N . TYR B 1 66 ? -12.664 11.414 -13.109 1 98.88 66 TYR B N 1
ATOM 4044 C CA . TYR B 1 66 ? -13.539 11.727 -11.992 1 98.88 66 TYR B CA 1
ATOM 4045 C C . TYR B 1 66 ? -12.922 12.797 -11.102 1 98.88 66 TYR B C 1
ATOM 4047 O O . TYR B 1 66 ? -11.695 12.906 -11 1 98.88 66 TYR B O 1
ATOM 4055 N N . LEU B 1 67 ? -13.812 13.602 -10.453 1 98.81 67 LEU B N 1
ATOM 4056 C CA . LEU B 1 67 ? -13.375 14.555 -9.445 1 98.81 67 LEU B CA 1
ATOM 4057 C C . LEU B 1 67 ? -13.508 13.977 -8.047 1 98.81 67 LEU B C 1
ATOM 4059 O O . LEU B 1 67 ? -14.516 13.328 -7.734 1 98.81 67 LEU B O 1
ATOM 4063 N N . ILE B 1 68 ? -12.5 14.141 -7.254 1 98.94 68 ILE B N 1
ATOM 4064 C CA . ILE B 1 68 ? -12.594 13.914 -5.812 1 98.94 68 ILE B CA 1
ATOM 4065 C C . ILE B 1 68 ? -11.961 15.086 -5.066 1 98.94 68 ILE B C 1
ATOM 4067 O O . ILE B 1 68 ? -11.148 15.828 -5.629 1 98.94 68 ILE B O 1
ATOM 4071 N N . PRO B 1 69 ? -12.383 15.344 -3.822 1 98.94 69 PRO B N 1
ATOM 4072 C CA . PRO B 1 69 ? -11.727 16.406 -3.055 1 98.94 69 PRO B CA 1
ATOM 4073 C C . PRO B 1 69 ? -10.234 16.156 -2.867 1 98.94 69 PRO B C 1
ATOM 4075 O O . PRO B 1 69 ? -9.789 15.008 -2.885 1 98.94 69 PRO B O 1
ATOM 4078 N N . GLY B 1 70 ? -9.484 17.266 -2.773 1 98.94 70 GLY B N 1
ATOM 4079 C CA . GLY B 1 70 ? -8.07 17.141 -2.439 1 98.94 70 GLY B CA 1
ATOM 4080 C C . GLY B 1 70 ? -7.836 16.406 -1.133 1 98.94 70 GLY B C 1
ATOM 4081 O O . GLY B 1 70 ? -8.617 16.531 -0.189 1 98.94 70 GLY B O 1
ATOM 4082 N N . LEU B 1 71 ? -6.773 15.656 -1.066 1 98.94 71 LEU B N 1
ATOM 4083 C CA . LEU B 1 71 ? -6.441 14.891 0.13 1 98.94 71 LEU B CA 1
ATOM 4084 C C . LEU B 1 71 ? -5.715 15.758 1.149 1 98.94 71 LEU B C 1
ATOM 4086 O O . LEU B 1 71 ? -4.961 16.656 0.777 1 98.94 71 LEU B O 1
ATOM 4090 N N . ILE B 1 72 ? -5.969 15.508 2.438 1 99 72 ILE B N 1
ATOM 4091 C CA . ILE B 1 72 ? -5.43 16.312 3.529 1 99 72 ILE B CA 1
ATOM 4092 C C . ILE B 1 72 ? -4.543 15.445 4.422 1 99 72 ILE B C 1
ATOM 4094 O O . ILE B 1 72 ? -4.973 14.398 4.906 1 99 72 ILE B O 1
ATOM 4098 N N . ASP B 1 73 ? -3.32 15.828 4.566 1 98.94 73 ASP B N 1
ATOM 4099 C CA . ASP B 1 73 ? -2.336 15.141 5.395 1 98.94 73 ASP B CA 1
ATOM 4100 C C . ASP B 1 73 ? -2.096 15.891 6.703 1 98.94 73 ASP B C 1
ATOM 4102 O O . ASP B 1 73 ? -1.437 16.938 6.715 1 98.94 73 ASP B O 1
ATOM 4106 N N . LEU B 1 74 ? -2.492 15.312 7.84 1 98.94 74 LEU B N 1
ATOM 4107 C CA . LEU B 1 74 ? -2.502 16.031 9.102 1 98.94 74 LEU B CA 1
ATOM 4108 C C . LEU B 1 74 ? -1.176 15.867 9.836 1 98.94 74 LEU B C 1
ATOM 4110 O O . LEU B 1 74 ? -0.977 16.438 10.914 1 98.94 74 LEU B O 1
ATOM 4114 N N . HIS B 1 75 ? -0.241 15.109 9.234 1 98.94 75 HIS B N 1
ATOM 4115 C CA . HIS B 1 75 ? 1.008 14.922 9.961 1 98.94 75 HIS B CA 1
ATOM 4116 C C . HIS B 1 75 ? 2.131 14.477 9.031 1 98.94 75 HIS B C 1
ATOM 4118 O O . HIS B 1 75 ? 2.174 13.312 8.609 1 98.94 75 HIS B O 1
ATOM 4124 N N . VAL B 1 76 ? 3.086 15.383 8.766 1 98.88 76 VAL B N 1
ATOM 4125 C CA . VAL B 1 76 ? 4.238 15.125 7.91 1 98.88 76 VAL B CA 1
ATOM 4126 C C . VAL B 1 76 ? 5.5 15.688 8.555 1 98.88 76 VAL B C 1
ATOM 4128 O O . VAL B 1 76 ? 5.527 16.844 8.969 1 98.88 76 VAL B O 1
ATOM 4131 N N . HIS B 1 77 ? 6.539 14.906 8.703 1 98.88 77 HIS B N 1
ATOM 4132 C CA . HIS B 1 77 ? 7.859 15.453 9 1 98.88 77 HIS B CA 1
ATOM 4133 C C . HIS B 1 77 ? 8.602 15.836 7.727 1 98.88 77 HIS B C 1
ATOM 4135 O O . HIS B 1 77 ? 9.312 15.008 7.148 1 98.88 77 HIS B O 1
ATOM 4141 N N . ALA B 1 78 ? 8.531 17.078 7.371 1 98.88 78 ALA B N 1
ATOM 4142 C CA . ALA B 1 78 ? 9.062 17.531 6.09 1 98.88 78 ALA B CA 1
ATOM 4143 C C . ALA B 1 78 ? 10.547 17.203 5.961 1 98.88 78 ALA B C 1
ATOM 4145 O O . ALA B 1 78 ? 10.977 16.672 4.934 1 98.88 78 ALA B O 1
ATOM 4146 N N . PRO B 1 79 ? 11.352 17.406 7.027 1 98.81 79 PRO B N 1
ATOM 4147 C CA . PRO B 1 79 ? 12.789 17.203 6.867 1 98.81 79 PRO B CA 1
ATOM 4148 C C . PRO B 1 79 ? 13.164 15.734 6.73 1 98.81 79 PRO B C 1
ATOM 4150 O O . PRO B 1 79 ? 14.305 15.414 6.379 1 98.81 79 PRO B O 1
ATOM 4153 N N . GLN B 1 80 ? 12.25 14.836 6.992 1 98.69 80 GLN B N 1
ATOM 4154 C CA . GLN B 1 80 ? 12.586 13.414 6.992 1 98.69 80 GLN B CA 1
ATOM 4155 C C . GLN B 1 80 ? 12.367 12.797 5.613 1 98.69 80 GLN B C 1
ATOM 4157 O O . GLN B 1 80 ? 12.594 11.602 5.418 1 98.69 80 GLN B O 1
ATOM 4162 N N . TRP B 1 81 ? 12.039 13.562 4.605 1 98.69 81 TRP B N 1
ATOM 4163 C CA . TRP B 1 81 ? 11.711 13.109 3.256 1 98.69 81 TRP B CA 1
ATOM 4164 C C . TRP B 1 81 ? 12.844 12.281 2.664 1 98.69 81 TRP B C 1
ATOM 4166 O O . TRP B 1 81 ? 12.609 11.195 2.129 1 98.69 81 TRP B O 1
ATOM 4176 N N . PRO B 1 82 ? 14.117 12.648 2.846 1 98.44 82 PRO B N 1
ATOM 4177 C CA . PRO B 1 82 ? 15.18 11.789 2.311 1 98.44 82 PRO B CA 1
ATOM 4178 C C . PRO B 1 82 ? 15.258 10.438 3.008 1 98.44 82 PRO B C 1
ATOM 4180 O O . PRO B 1 82 ? 15.836 9.492 2.463 1 98.44 82 PRO B O 1
ATOM 4183 N N . GLN B 1 83 ? 14.695 10.359 4.18 1 97.81 83 GLN B N 1
ATOM 4184 C CA . GLN B 1 83 ? 14.758 9.148 4.988 1 97.81 83 GLN B CA 1
ATOM 4185 C C . GLN B 1 83 ? 13.57 8.227 4.684 1 97.81 83 GLN B C 1
ATOM 4187 O O . GLN B 1 83 ? 13.555 7.074 5.113 1 97.81 83 GLN B O 1
ATOM 4192 N N . ALA B 1 84 ? 12.555 8.703 3.891 1 97.31 84 ALA B N 1
ATOM 4193 C CA . ALA B 1 84 ? 11.367 7.91 3.578 1 97.31 84 ALA B CA 1
ATOM 4194 C C . ALA B 1 84 ? 11.742 6.598 2.898 1 97.31 84 ALA B C 1
ATOM 4196 O O . ALA B 1 84 ? 12.453 6.598 1.887 1 97.31 84 ALA B O 1
ATOM 4197 N N . GLY B 1 85 ? 11.32 5.488 3.506 1 95.5 85 GLY B N 1
ATOM 4198 C CA . GLY B 1 85 ? 11.609 4.172 2.957 1 95.5 85 GLY B CA 1
ATOM 4199 C C . GLY B 1 85 ? 12.898 3.572 3.496 1 95.5 85 GLY B C 1
ATOM 4200 O O . GLY B 1 85 ? 13.305 2.49 3.072 1 95.5 85 GLY B O 1
ATOM 4201 N N . LYS B 1 86 ? 13.586 4.312 4.492 1 95.88 86 LYS B N 1
ATOM 4202 C CA . LYS B 1 86 ? 14.867 3.828 5.016 1 95.88 86 LYS B CA 1
ATOM 4203 C C . LYS B 1 86 ? 14.758 3.496 6.5 1 95.88 86 LYS B C 1
ATOM 4205 O O . LYS B 1 86 ? 14.016 4.148 7.234 1 95.88 86 LYS B O 1
ATOM 4210 N N . ALA B 1 87 ? 15.375 2.473 6.898 1 92.94 87 ALA B N 1
ATOM 4211 C CA . ALA B 1 87 ? 15.727 2.137 8.273 1 92.94 87 ALA B CA 1
ATOM 4212 C C . ALA B 1 87 ? 14.477 1.886 9.109 1 92.94 87 ALA B C 1
ATOM 4214 O O . ALA B 1 87 ? 14.453 2.164 10.312 1 92.94 87 ALA B O 1
ATOM 4215 N N . LEU B 1 88 ? 13.445 1.372 8.547 1 92.12 88 LEU B N 1
ATOM 4216 C CA . LEU B 1 88 ? 12.164 1.178 9.227 1 92.12 88 LEU B CA 1
ATOM 4217 C C . LEU B 1 88 ? 12.203 -0.068 10.109 1 92.12 88 LEU B C 1
ATOM 4219 O O . LEU B 1 88 ? 11.273 -0.32 10.875 1 92.12 88 LEU B O 1
ATOM 4223 N N . HIS B 1 89 ? 13.289 -0.809 10.016 1 87.75 89 HIS B N 1
ATOM 4224 C CA . HIS B 1 89 ? 13.453 -2.016 10.82 1 87.75 89 HIS B CA 1
ATOM 4225 C C . HIS B 1 89 ? 13.891 -1.677 12.242 1 87.75 89 HIS B C 1
ATOM 4227 O O . HIS B 1 89 ? 13.859 -2.535 13.125 1 87.75 89 HIS B O 1
ATOM 4233 N N . LEU B 1 90 ? 14.227 -0.427 12.516 1 87.62 90 LEU B N 1
ATOM 4234 C CA . LEU B 1 90 ? 14.711 -0.006 13.82 1 87.62 90 LEU B CA 1
ATOM 4235 C C . LEU B 1 90 ? 13.555 0.397 14.727 1 87.62 90 LEU B C 1
ATOM 4237 O O . LEU B 1 90 ? 12.508 0.846 14.25 1 87.62 90 LEU B O 1
ATOM 4241 N N . PRO B 1 91 ? 13.766 0.213 16.031 1 86.19 91 PRO B N 1
ATOM 4242 C CA . PRO B 1 91 ? 12.789 0.805 16.953 1 86.19 91 PRO B CA 1
ATOM 4243 C C . PRO B 1 91 ? 12.797 2.332 16.922 1 86.19 91 PRO B C 1
ATOM 4245 O O . PRO B 1 91 ? 13.805 2.939 16.547 1 86.19 91 PRO B O 1
ATOM 4248 N N . LEU B 1 92 ? 11.727 2.939 17.344 1 87.38 92 LEU B N 1
ATOM 4249 C CA . LEU B 1 92 ? 11.508 4.375 17.203 1 87.38 92 LEU B CA 1
ATOM 4250 C C . LEU B 1 92 ? 12.672 5.164 17.797 1 87.38 92 LEU B C 1
ATOM 4252 O O . LEU B 1 92 ? 13.219 6.047 17.125 1 87.38 92 LEU B O 1
ATOM 4256 N N . GLU B 1 93 ? 13.047 4.871 19.016 1 86.62 93 GLU B N 1
ATOM 4257 C CA . GLU B 1 93 ? 14.094 5.633 19.688 1 86.62 93 GLU B CA 1
ATOM 4258 C C . GLU B 1 93 ? 15.398 5.578 18.906 1 86.62 93 GLU B C 1
ATOM 4260 O O . GLU B 1 93 ? 16.031 6.609 18.672 1 86.62 93 GLU B O 1
ATOM 4265 N N . LYS B 1 94 ? 15.789 4.371 18.5 1 89.94 94 LYS B N 1
ATOM 4266 C CA . LYS B 1 94 ? 17 4.188 17.719 1 89.94 94 LYS B CA 1
ATOM 4267 C C . LYS B 1 94 ? 16.891 4.836 16.344 1 89.94 94 LYS B C 1
ATOM 4269 O O . LYS B 1 94 ? 17.844 5.43 15.852 1 89.94 94 LYS B O 1
ATOM 4274 N N . TRP B 1 95 ? 15.703 4.668 15.75 1 93.12 95 TRP B N 1
ATOM 4275 C CA . TRP B 1 95 ? 15.406 5.27 14.453 1 93.12 95 TRP B CA 1
ATOM 4276 C C . TRP B 1 95 ? 15.617 6.777 14.492 1 93.12 95 TRP B C 1
ATOM 4278 O O . TRP B 1 95 ? 16.219 7.348 13.578 1 93.12 95 TRP B O 1
ATOM 4288 N N . LEU B 1 96 ? 15.203 7.441 15.555 1 92 96 LEU B N 1
ATOM 4289 C CA . LEU B 1 96 ? 15.344 8.883 15.742 1 92 96 LEU B CA 1
ATOM 4290 C C . LEU B 1 96 ? 16.797 9.273 15.922 1 92 96 LEU B C 1
ATOM 4292 O O . LEU B 1 96 ? 17.312 10.117 15.188 1 92 96 LEU B O 1
ATOM 4296 N N . GLN B 1 97 ? 17.5 8.617 16.797 1 91.56 97 GLN B N 1
ATOM 4297 C CA . GLN B 1 97 ? 18.844 9 17.203 1 91.56 97 GLN B CA 1
ATOM 4298 C C . GLN B 1 97 ? 19.859 8.734 16.094 1 91.56 97 GLN B C 1
ATOM 4300 O O . GLN B 1 97 ? 20.797 9.516 15.898 1 91.56 97 GLN B O 1
ATOM 4305 N N . GLU B 1 98 ? 19.641 7.637 15.344 1 93.19 98 GLU B N 1
ATOM 4306 C CA . GLU B 1 98 ? 20.656 7.184 14.414 1 93.19 98 GLU B CA 1
ATOM 4307 C C . GLU B 1 98 ? 20.406 7.719 13.008 1 93.19 98 GLU B C 1
ATOM 4309 O O . GLU B 1 98 ? 21.328 7.832 12.203 1 93.19 98 GLU B O 1
ATOM 4314 N N . ASN B 1 99 ? 19.156 8.07 12.758 1 94.88 99 ASN B N 1
ATOM 4315 C CA . ASN B 1 99 ? 18.828 8.438 11.383 1 94.88 99 ASN B CA 1
ATOM 4316 C C . ASN B 1 99 ? 18.172 9.805 11.305 1 94.88 99 ASN B C 1
ATOM 4318 O O . ASN B 1 99 ? 18.625 10.68 10.57 1 94.88 99 ASN B O 1
ATOM 4322 N N . THR B 1 100 ? 17.203 10.055 12.117 1 96.69 100 THR B N 1
ATOM 4323 C CA . THR B 1 100 ? 16.312 11.203 11.984 1 96.69 100 THR B CA 1
ATOM 4324 C C . THR B 1 100 ? 17.016 12.484 12.445 1 96.69 100 THR B C 1
ATOM 4326 O O . THR B 1 100 ? 17.078 13.461 11.703 1 96.69 100 THR B O 1
ATOM 4329 N N . PHE B 1 101 ? 17.578 12.5 13.688 1 97.25 101 PHE B N 1
ATOM 4330 C CA . PHE B 1 101 ? 18.156 13.711 14.258 1 97.25 101 PHE B CA 1
ATOM 4331 C C . PHE B 1 101 ? 19.375 14.164 13.461 1 97.25 101 PHE B C 1
ATOM 4333 O O . PHE B 1 101 ? 19.5 15.344 13.141 1 97.25 101 PHE B O 1
ATOM 4340 N N . PRO B 1 102 ? 20.25 13.188 13.031 1 97.5 102 PRO B N 1
ATOM 4341 C CA . PRO B 1 102 ? 21.375 13.617 12.188 1 97.5 102 PRO B CA 1
ATOM 4342 C C . PRO B 1 102 ? 20.906 14.227 10.867 1 97.5 102 PRO B C 1
ATOM 4344 O O . PRO B 1 102 ? 21.469 15.234 10.422 1 97.5 102 PRO B O 1
ATOM 4347 N N . LEU B 1 103 ? 19.906 13.695 10.25 1 98.12 103 LEU B N 1
ATOM 4348 C CA . LEU B 1 103 ? 19.391 14.234 9 1 98.12 103 LEU B CA 1
ATOM 4349 C C . LEU B 1 103 ? 18.766 15.609 9.211 1 98.12 103 LEU B C 1
ATOM 4351 O O . LEU B 1 103 ? 19.031 16.547 8.453 1 98.12 103 LEU B O 1
ATOM 4355 N N . GLU B 1 104 ? 17.953 15.758 10.242 1 98.56 104 GLU B N 1
ATOM 4356 C CA . GLU B 1 104 ? 17.25 17.016 10.5 1 98.56 104 GLU B CA 1
ATOM 4357 C C . GLU B 1 104 ? 18.25 18.125 10.836 1 98.56 104 GLU B C 1
ATOM 4359 O O . GLU B 1 104 ? 18 19.297 10.516 1 98.56 104 GLU B O 1
ATOM 4364 N N . ALA B 1 105 ? 19.359 17.766 11.43 1 98.5 105 ALA B N 1
ATOM 4365 C CA . ALA B 1 105 ? 20.391 18.734 11.789 1 98.5 105 ALA B CA 1
ATOM 4366 C C . ALA B 1 105 ? 20.969 19.406 10.539 1 98.5 105 ALA B C 1
ATOM 4368 O O . ALA B 1 105 ? 21.406 20.547 10.586 1 98.5 105 ALA B O 1
ATOM 4369 N N . LYS B 1 106 ? 20.891 18.781 9.383 1 98.31 106 LYS B N 1
ATOM 4370 C CA . LYS B 1 106 ? 21.453 19.281 8.133 1 98.31 106 LYS B CA 1
ATOM 4371 C C . LYS B 1 106 ? 20.688 20.5 7.617 1 98.31 106 LYS B C 1
ATOM 4373 O O . LYS B 1 106 ? 21.172 21.234 6.766 1 98.31 106 LYS B O 1
ATOM 4378 N N . TYR B 1 107 ? 19.547 20.734 8.133 1 98.69 107 TYR B N 1
ATOM 4379 C CA . TYR B 1 107 ? 18.672 21.797 7.625 1 98.69 107 TYR B CA 1
ATOM 4380 C C . TYR B 1 107 ? 19.078 23.156 8.156 1 98.69 107 TYR B C 1
ATOM 4382 O O . TYR B 1 107 ? 18.5 24.172 7.797 1 98.69 107 TYR B O 1
ATOM 4390 N N . LYS B 1 108 ? 20.078 23.109 9.016 1 98.38 108 LYS B N 1
ATOM 4391 C CA . LYS B 1 108 ? 20.719 24.391 9.312 1 98.38 108 LYS B CA 1
ATOM 4392 C C . LYS B 1 108 ? 21.172 25.078 8.023 1 98.38 108 LYS B C 1
ATOM 4394 O O . LYS B 1 108 ? 21.203 26.312 7.965 1 98.38 108 LYS B O 1
ATOM 4399 N N . ASP B 1 109 ? 21.453 24.281 7.012 1 98.5 109 ASP B N 1
ATOM 4400 C CA . ASP B 1 109 ? 21.75 24.766 5.672 1 98.5 109 ASP B CA 1
ATOM 4401 C C . ASP B 1 109 ? 20.469 24.969 4.863 1 98.5 109 ASP B C 1
ATOM 4403 O O . ASP B 1 109 ? 19.859 24 4.41 1 98.5 109 ASP B O 1
ATOM 4407 N N . VAL B 1 110 ? 20.109 26.234 4.578 1 98.56 110 VAL B N 1
ATOM 4408 C CA . VAL B 1 110 ? 18.844 26.562 3.926 1 98.56 110 VAL B CA 1
ATOM 4409 C C . VAL B 1 110 ? 18.844 26.016 2.502 1 98.56 110 VAL B C 1
ATOM 4411 O O . VAL B 1 110 ? 17.781 25.641 1.979 1 98.56 110 VAL B O 1
ATOM 4414 N N . LYS B 1 111 ? 20.016 25.891 1.873 1 98.38 111 LYS B N 1
ATOM 4415 C CA . LYS B 1 111 ? 20.078 25.344 0.521 1 98.38 111 LYS B CA 1
ATOM 4416 C C . LYS B 1 111 ? 19.719 23.875 0.506 1 98.38 111 LYS B C 1
ATOM 4418 O O . LYS B 1 111 ? 19.062 23.391 -0.424 1 98.38 111 LYS B O 1
ATOM 4423 N N . PHE B 1 112 ? 20.219 23.188 1.506 1 98.31 112 PHE B N 1
ATOM 4424 C CA . PHE B 1 112 ? 19.828 21.781 1.659 1 98.31 112 PHE B CA 1
ATOM 4425 C C . PHE B 1 112 ? 18.312 21.672 1.858 1 98.31 112 PHE B C 1
ATOM 4427 O O . PHE B 1 112 ? 17.656 20.859 1.202 1 98.31 112 PHE B O 1
ATOM 4434 N N . ALA B 1 113 ? 17.766 22.5 2.703 1 98.75 113 ALA B N 1
ATOM 4435 C CA . ALA B 1 113 ? 16.328 22.516 2.977 1 98.75 113 ALA B CA 1
ATOM 4436 C C . ALA B 1 113 ? 15.531 22.781 1.703 1 98.75 113 ALA B C 1
ATOM 4438 O O . ALA B 1 113 ? 14.531 22.109 1.434 1 98.75 113 ALA B O 1
ATOM 4439 N N . GLU B 1 114 ? 15.977 23.766 0.983 1 98.75 114 GLU B N 1
ATOM 4440 C CA . GLU B 1 114 ? 15.289 24.156 -0.244 1 98.75 114 GLU B CA 1
ATOM 4441 C C . GLU B 1 114 ? 15.18 22.984 -1.213 1 98.75 114 GLU B C 1
ATOM 4443 O O . GLU B 1 114 ? 14.109 22.734 -1.775 1 98.75 114 GLU B O 1
ATOM 4448 N N . LYS B 1 115 ? 16.266 22.25 -1.38 1 98.44 115 LYS B N 1
ATOM 4449 C CA . LYS B 1 115 ? 16.312 21.109 -2.285 1 98.44 115 LYS B CA 1
ATOM 4450 C C . LYS B 1 115 ? 15.32 20.031 -1.848 1 98.44 115 LYS B C 1
ATOM 4452 O O . LYS B 1 115 ? 14.516 19.547 -2.652 1 98.44 115 LYS B O 1
ATOM 4457 N N . VAL B 1 116 ? 15.336 19.688 -0.622 1 98.62 116 VAL B N 1
ATOM 4458 C CA . VAL B 1 116 ? 14.531 18.594 -0.104 1 98.62 116 VAL B CA 1
ATOM 4459 C C . VAL B 1 116 ? 13.062 19 -0.069 1 98.62 116 VAL B C 1
ATOM 4461 O O . VAL B 1 116 ? 12.188 18.234 -0.49 1 98.62 116 VAL B O 1
ATOM 4464 N N . TYR B 1 117 ? 12.75 20.234 0.4 1 98.88 117 TYR B N 1
ATOM 4465 C CA . TYR B 1 117 ? 11.367 20.672 0.55 1 98.88 117 TYR B CA 1
ATOM 4466 C C . TYR B 1 117 ? 10.695 20.828 -0.809 1 98.88 117 TYR B C 1
ATOM 4468 O O . TYR B 1 117 ? 9.5 20.547 -0.956 1 98.88 117 TYR B O 1
ATOM 4476 N N . ASN B 1 118 ? 11.461 21.266 -1.833 1 98.81 118 ASN B N 1
ATOM 4477 C CA . ASN B 1 118 ? 10.898 21.312 -3.178 1 98.81 118 ASN B CA 1
ATOM 4478 C C . ASN B 1 118 ? 10.469 19.922 -3.646 1 98.81 118 ASN B C 1
ATOM 4480 O O . ASN B 1 118 ? 9.359 19.75 -4.152 1 98.81 118 ASN B O 1
ATOM 4484 N N . SER B 1 119 ? 11.352 18.953 -3.457 1 98.62 119 SER B N 1
ATOM 4485 C CA . SER B 1 119 ? 11.055 17.578 -3.838 1 98.62 119 SER B CA 1
ATOM 4486 C C . SER B 1 119 ? 9.828 17.062 -3.098 1 98.62 119 SER B C 1
ATOM 4488 O O . SER B 1 119 ? 8.945 16.438 -3.703 1 98.62 119 SER B O 1
ATOM 4490 N N . LEU B 1 120 ? 9.773 17.344 -1.82 1 98.81 120 LEU B N 1
ATOM 4491 C CA . LEU B 1 120 ? 8.688 16.844 -0.984 1 98.81 120 LEU B CA 1
ATOM 4492 C C . LEU B 1 120 ? 7.348 17.438 -1.411 1 98.81 120 LEU B C 1
ATOM 4494 O O . LEU B 1 120 ? 6.391 16.703 -1.658 1 98.81 120 LEU B O 1
ATOM 4498 N N . VAL B 1 121 ? 7.277 18.75 -1.488 1 98.94 121 VAL B N 1
ATOM 4499 C CA . VAL B 1 121 ? 6.02 19.422 -1.777 1 98.94 121 VAL B CA 1
ATOM 4500 C C . VAL B 1 121 ? 5.52 19.016 -3.164 1 98.94 121 VAL B C 1
ATOM 4502 O O . VAL B 1 121 ? 4.332 18.75 -3.35 1 98.94 121 VAL B O 1
ATOM 4505 N N . GLU B 1 122 ? 6.418 18.906 -4.121 1 98.69 122 GLU B N 1
ATOM 4506 C CA . GLU B 1 122 ? 6.043 18.469 -5.461 1 98.69 122 GLU B CA 1
ATOM 4507 C C . GLU B 1 122 ? 5.473 17.047 -5.43 1 98.69 122 GLU B C 1
ATOM 4509 O O . GLU B 1 122 ? 4.473 16.766 -6.094 1 98.69 122 GLU B O 1
ATOM 4514 N N . THR B 1 123 ? 6.113 16.203 -4.672 1 98.69 123 THR B N 1
ATOM 4515 C CA . THR B 1 123 ? 5.676 14.812 -4.582 1 98.69 123 THR B CA 1
ATOM 4516 C C . THR B 1 123 ? 4.301 14.727 -3.922 1 98.69 123 THR B C 1
ATOM 4518 O O . THR B 1 123 ? 3.441 13.961 -4.367 1 98.69 123 THR B O 1
ATOM 4521 N N . LEU B 1 124 ? 4.121 15.492 -2.832 1 98.88 124 LEU B N 1
ATOM 4522 C CA . LEU B 1 124 ? 2.838 15.453 -2.143 1 98.88 124 LEU B CA 1
ATOM 4523 C C . LEU B 1 124 ? 1.72 15.969 -3.043 1 98.88 124 LEU B C 1
ATOM 4525 O O . LEU B 1 124 ? 0.628 15.398 -3.076 1 98.88 124 LEU B O 1
ATOM 4529 N N . LEU B 1 125 ? 1.964 17.016 -3.793 1 98.88 125 LEU B N 1
ATOM 4530 C CA . LEU B 1 125 ? 0.973 17.531 -4.738 1 98.88 125 LEU B CA 1
ATOM 4531 C C . LEU B 1 125 ? 0.673 16.484 -5.816 1 98.88 125 LEU B C 1
ATOM 4533 O O . LEU B 1 125 ? -0.483 16.312 -6.207 1 98.88 125 LEU B O 1
ATOM 4537 N N . ALA B 1 126 ? 1.679 15.758 -6.285 1 98.62 126 ALA B N 1
ATOM 4538 C CA . ALA B 1 126 ? 1.507 14.719 -7.297 1 98.62 126 ALA B CA 1
ATOM 4539 C C . ALA B 1 126 ? 0.703 13.547 -6.746 1 98.62 126 ALA B C 1
ATOM 4541 O O . ALA B 1 126 ? 0.057 12.82 -7.504 1 98.62 126 ALA B O 1
ATOM 4542 N N . ASN B 1 127 ? 0.761 13.414 -5.422 1 98.81 127 ASN B N 1
ATOM 4543 C CA . ASN B 1 127 ? -0.032 12.375 -4.766 1 98.81 127 ASN B CA 1
ATOM 4544 C C . ASN B 1 127 ? -1.392 12.914 -4.324 1 98.81 127 ASN B C 1
ATOM 4546 O O . ASN B 1 127 ? -2.123 12.234 -3.602 1 98.81 127 ASN B O 1
ATOM 4550 N N . GLY B 1 128 ? -1.697 14.125 -4.621 1 98.81 128 GLY B N 1
ATOM 4551 C CA . GLY B 1 128 ? -3.027 14.672 -4.414 1 98.81 128 GLY B CA 1
ATOM 4552 C C . GLY B 1 128 ? -3.186 15.367 -3.074 1 98.81 128 GLY B C 1
ATOM 4553 O O . GLY B 1 128 ? -4.297 15.742 -2.689 1 98.81 128 GLY B O 1
ATOM 4554 N N . THR B 1 129 ? -2.086 15.531 -2.314 1 98.94 129 THR B N 1
ATOM 4555 C CA . THR B 1 129 ? -2.166 16.219 -1.033 1 98.94 129 THR B CA 1
ATOM 4556 C C . THR B 1 129 ? -2.25 17.734 -1.239 1 98.94 129 THR B C 1
ATOM 4558 O O . THR B 1 129 ? -1.228 18.391 -1.415 1 98.94 129 THR B O 1
ATOM 4561 N N . THR B 1 130 ? -3.404 18.234 -1.098 1 98.94 130 THR B N 1
ATOM 4562 C CA . THR B 1 130 ? -3.645 19.641 -1.333 1 98.94 130 THR B CA 1
ATOM 4563 C C . THR B 1 130 ? -3.381 20.453 -0.066 1 98.94 130 THR B C 1
ATOM 4565 O O . THR B 1 130 ? -3.158 21.672 -0.131 1 98.94 130 THR B O 1
ATOM 4568 N N . THR B 1 131 ? -3.486 19.781 1.088 1 98.94 131 THR B N 1
ATOM 4569 C CA . THR B 1 131 ? -3.225 20.406 2.381 1 98.94 131 THR B CA 1
ATOM 4570 C C . THR B 1 131 ? -2.377 19.5 3.26 1 98.94 131 THR B C 1
ATOM 4572 O O . THR B 1 131 ? -2.664 18.297 3.383 1 98.94 131 THR B O 1
ATOM 4575 N N . ALA B 1 132 ? -1.324 20.078 3.811 1 98.94 132 ALA B N 1
ATOM 4576 C CA . ALA B 1 132 ? -0.453 19.266 4.668 1 98.94 132 ALA B CA 1
ATOM 4577 C C . ALA B 1 132 ? -0.104 20.016 5.949 1 98.94 132 ALA B C 1
ATOM 4579 O O . ALA B 1 132 ? 0.144 21.234 5.922 1 98.94 132 ALA B O 1
ATOM 4580 N N . ALA B 1 133 ? -0.174 19.328 7.086 1 98.94 133 ALA B N 1
ATOM 4581 C CA . ALA B 1 133 ? 0.402 19.812 8.336 1 98.94 133 ALA B CA 1
ATOM 4582 C C . ALA B 1 133 ? 1.832 19.312 8.516 1 98.94 133 ALA B C 1
ATOM 4584 O O . ALA B 1 133 ? 2.064 18.109 8.602 1 98.94 133 ALA B O 1
ATOM 4585 N N . TYR B 1 134 ? 2.816 20.281 8.578 1 98.94 134 TYR B N 1
ATOM 4586 C CA . TYR B 1 134 ? 4.238 19.953 8.531 1 98.94 134 TYR B CA 1
ATOM 4587 C C . TYR B 1 134 ? 4.906 20.234 9.867 1 98.94 134 TYR B C 1
ATOM 4589 O O . TYR B 1 134 ? 4.734 21.312 10.438 1 98.94 134 TYR B O 1
ATOM 4597 N N . TYR B 1 135 ? 5.617 19.188 10.344 1 98.88 135 TYR B N 1
ATOM 4598 C CA . TYR B 1 135 ? 6.762 19.469 11.203 1 98.88 135 TYR B CA 1
ATOM 4599 C C . TYR B 1 135 ? 7.973 19.891 10.383 1 98.88 135 TYR B C 1
ATOM 4601 O O . TYR B 1 135 ? 8.375 19.188 9.453 1 98.88 135 TYR B O 1
ATOM 4609 N N . ALA B 1 136 ? 8.5 21.047 10.68 1 98.75 136 ALA B N 1
ATOM 4610 C CA . ALA B 1 136 ? 9.789 21.391 10.094 1 98.75 136 ALA B CA 1
ATOM 4611 C C . ALA B 1 136 ? 10.938 20.984 11.016 1 98.75 136 ALA B C 1
ATOM 4613 O O . ALA B 1 136 ? 10.977 19.844 11.5 1 98.75 136 ALA B O 1
ATOM 4614 N N . THR B 1 137 ? 12.016 21.812 11.148 1 98.69 137 THR B N 1
ATOM 4615 C CA . THR B 1 137 ? 13.109 21.562 12.078 1 98.69 137 THR B CA 1
ATOM 4616 C C . THR B 1 137 ? 13.172 22.656 13.148 1 98.69 137 THR B C 1
ATOM 4618 O O . THR B 1 137 ? 12.25 23.453 13.281 1 98.69 137 THR B O 1
ATOM 4621 N N . ILE B 1 138 ? 14.227 22.641 13.945 1 98.56 138 ILE B N 1
ATOM 4622 C CA . ILE B 1 138 ? 14.406 23.641 14.992 1 98.56 138 ILE B CA 1
ATOM 4623 C C . ILE B 1 138 ? 14.914 24.938 14.375 1 98.56 138 ILE B C 1
ATOM 4625 O O . ILE B 1 138 ? 15 25.969 15.055 1 98.56 138 ILE B O 1
ATOM 4629 N N . HIS B 1 139 ? 15.203 24.953 13.039 1 98.69 139 HIS B N 1
ATOM 4630 C CA . HIS B 1 139 ? 15.828 26.078 12.359 1 98.69 139 HIS B CA 1
ATOM 4631 C C . HIS B 1 139 ? 14.781 27 11.742 1 98.69 139 HIS B C 1
ATOM 4633 O O . HIS B 1 139 ? 14.102 26.609 10.789 1 98.69 139 HIS B O 1
ATOM 4639 N N . VAL B 1 140 ? 14.703 28.188 12.211 1 98.69 140 VAL B N 1
ATOM 4640 C CA . VAL B 1 140 ? 13.664 29.125 11.82 1 98.69 140 VAL B CA 1
ATOM 4641 C C . VAL B 1 140 ? 13.758 29.422 10.32 1 98.69 140 VAL B C 1
ATOM 4643 O O . VAL B 1 140 ? 12.758 29.344 9.602 1 98.69 140 VAL B O 1
ATOM 4646 N N . GLU B 1 141 ? 14.938 29.656 9.797 1 98.56 141 GLU B N 1
ATOM 4647 C CA . GLU B 1 141 ? 15.109 30.062 8.406 1 98.56 141 GLU B CA 1
ATOM 4648 C C . GLU B 1 141 ? 14.703 28.953 7.445 1 98.56 141 GLU B C 1
ATOM 4650 O O . GLU B 1 141 ? 14.023 29.203 6.449 1 98.56 141 GLU B O 1
ATOM 4655 N N . SER B 1 142 ? 15.156 27.766 7.73 1 98.62 142 SER B N 1
ATOM 4656 C CA . SER B 1 142 ? 14.789 26.641 6.883 1 98.62 142 SER B CA 1
ATOM 4657 C C . SER B 1 142 ? 13.305 26.328 6.977 1 98.62 142 SER B C 1
ATOM 4659 O O . SER B 1 142 ? 12.688 25.906 5.996 1 98.62 142 SER B O 1
ATOM 4661 N N . SER B 1 143 ? 12.734 26.5 8.156 1 98.81 143 SER B N 1
ATOM 4662 C CA . SER B 1 143 ? 11.297 26.297 8.32 1 98.81 143 SER B CA 1
ATOM 4663 C C . SER B 1 143 ? 10.5 27.328 7.52 1 98.81 143 SER B C 1
ATOM 4665 O O . SER B 1 143 ? 9.469 27 6.934 1 98.81 143 SER B O 1
ATOM 4667 N N . LEU B 1 144 ? 10.992 28.562 7.523 1 98.81 144 LEU B N 1
ATOM 4668 C CA . LEU B 1 144 ? 10.344 29.609 6.738 1 98.81 144 LEU B CA 1
ATOM 4669 C C . LEU B 1 144 ? 10.453 29.312 5.246 1 98.81 144 LEU B C 1
ATOM 4671 O O . LEU B 1 144 ? 9.555 29.641 4.477 1 98.81 144 LEU B O 1
ATOM 4675 N N . GLU B 1 145 ? 11.602 28.688 4.832 1 98.81 145 GLU B N 1
ATOM 4676 C CA . GLU B 1 145 ? 11.773 28.281 3.438 1 98.81 145 GLU B CA 1
ATOM 4677 C C . GLU B 1 145 ? 10.703 27.297 3.008 1 98.81 145 GLU B C 1
ATOM 4679 O O . GLU B 1 145 ? 10.211 27.344 1.875 1 98.81 145 GLU B O 1
ATOM 4684 N N . LEU B 1 146 ? 10.336 26.375 3.885 1 98.94 146 LEU B N 1
ATOM 4685 C CA . LEU B 1 146 ? 9.242 25.453 3.602 1 98.94 146 LEU B CA 1
ATOM 4686 C C . LEU B 1 146 ? 7.949 26.219 3.324 1 98.94 146 LEU B C 1
ATOM 4688 O O . LEU B 1 146 ? 7.219 25.891 2.385 1 98.94 146 LEU B O 1
ATOM 4692 N N . ALA B 1 147 ? 7.66 27.219 4.141 1 98.94 147 ALA B N 1
ATOM 4693 C CA . ALA B 1 147 ? 6.469 28.031 3.949 1 98.94 147 ALA B CA 1
ATOM 4694 C C . ALA B 1 147 ? 6.488 28.734 2.59 1 98.94 147 ALA B C 1
ATOM 4696 O O . ALA B 1 147 ? 5.48 28.75 1.883 1 98.94 147 ALA B O 1
ATOM 4697 N N . ARG B 1 148 ? 7.637 29.297 2.221 1 98.81 148 ARG B N 1
ATOM 4698 C CA . ARG B 1 148 ? 7.781 29.984 0.94 1 98.81 148 ARG B CA 1
ATOM 4699 C C . ARG B 1 148 ? 7.539 29.031 -0.222 1 98.81 148 ARG B C 1
ATOM 4701 O O . ARG B 1 148 ? 6.879 29.375 -1.199 1 98.81 148 ARG B O 1
ATOM 4708 N N . ILE B 1 149 ? 8.031 27.812 -0.104 1 98.88 149 ILE B N 1
ATOM 4709 C CA . ILE B 1 149 ? 7.91 26.812 -1.162 1 98.88 149 ILE B CA 1
ATOM 4710 C C . ILE B 1 149 ? 6.449 26.391 -1.298 1 98.88 149 ILE B C 1
ATOM 4712 O O . ILE B 1 149 ? 5.938 26.25 -2.412 1 98.88 149 ILE B O 1
ATOM 4716 N N . CYS B 1 150 ? 5.781 26.172 -0.161 1 98.88 150 CYS B N 1
ATOM 4717 C CA . CYS B 1 150 ? 4.359 25.844 -0.2 1 98.88 150 CYS B CA 1
ATOM 4718 C C . CYS B 1 150 ? 3.562 26.938 -0.883 1 98.88 150 CYS B C 1
ATOM 4720 O O . CYS B 1 150 ? 2.701 26.672 -1.72 1 98.88 150 CYS B O 1
ATOM 4722 N N . LEU B 1 151 ? 3.869 28.172 -0.509 1 98.5 151 LEU B N 1
ATOM 4723 C CA . LEU B 1 151 ? 3.184 29.312 -1.101 1 98.5 151 LEU B CA 1
ATOM 4724 C C . LEU B 1 151 ? 3.438 29.391 -2.604 1 98.5 151 LEU B C 1
ATOM 4726 O O . LEU B 1 151 ? 2.506 29.578 -3.385 1 98.5 151 LEU B O 1
ATOM 4730 N N . GLN B 1 152 ? 4.668 29.219 -2.949 1 98.44 152 GLN B N 1
ATOM 4731 C CA . GLN B 1 152 ? 5.062 29.297 -4.352 1 98.44 152 GLN B CA 1
ATOM 4732 C C . GLN B 1 152 ? 4.387 28.203 -5.172 1 98.44 152 GLN B C 1
ATOM 4734 O O . GLN B 1 152 ? 3.885 28.453 -6.266 1 98.44 152 GLN B O 1
ATOM 4739 N N . LYS B 1 153 ? 4.289 27 -4.656 1 98.56 153 LYS B N 1
ATOM 4740 C CA . LYS B 1 153 ? 3.766 25.844 -5.391 1 98.56 153 LYS B CA 1
ATOM 4741 C C . LYS B 1 153 ? 2.256 25.734 -5.215 1 98.56 153 LYS B C 1
ATOM 4743 O O . LYS B 1 153 ? 1.606 24.953 -5.914 1 98.56 153 LYS B O 1
ATOM 4748 N N . GLY B 1 154 ? 1.706 26.469 -4.27 1 98.44 154 GLY B N 1
ATOM 4749 C CA . GLY B 1 154 ? 0.263 26.578 -4.117 1 98.44 154 GLY B CA 1
ATOM 4750 C C . GLY B 1 154 ? -0.32 25.531 -3.197 1 98.44 154 GLY B C 1
ATOM 4751 O O . GLY B 1 154 ? -1.515 25.234 -3.262 1 98.44 154 GLY B O 1
ATOM 4752 N N . GLN B 1 155 ? 0.507 24.906 -2.398 1 98.88 155 GLN B N 1
ATOM 4753 C CA . GLN B 1 155 ? -0.023 23.938 -1.448 1 98.88 155 GLN B CA 1
ATOM 4754 C C . GLN B 1 155 ? -0.465 24.609 -0.155 1 98.88 155 GLN B C 1
ATOM 4756 O O . GLN B 1 155 ? 0.29 25.391 0.434 1 98.88 155 GLN B O 1
ATOM 4761 N N . ARG B 1 156 ? -1.711 24.359 0.273 1 98.94 156 ARG B N 1
ATOM 4762 C CA . ARG B 1 156 ? -2.123 24.797 1.602 1 98.94 156 ARG B CA 1
ATOM 4763 C C . ARG B 1 156 ? -1.353 24.062 2.688 1 98.94 156 ARG B C 1
ATOM 4765 O O . ARG B 1 156 ? -1.109 22.859 2.574 1 98.94 156 ARG B O 1
ATOM 4772 N N . ALA B 1 157 ? -0.912 24.844 3.732 1 98.94 157 ALA B N 1
ATOM 4773 C CA . ALA B 1 157 ? -0.081 24.156 4.723 1 98.94 157 ALA B CA 1
ATOM 4774 C C . ALA B 1 157 ? -0.243 24.781 6.102 1 98.94 157 ALA B C 1
ATOM 4776 O O . ALA B 1 157 ? -0.561 25.969 6.219 1 98.94 157 ALA B O 1
ATOM 4777 N N . VAL B 1 158 ? -0.189 23.969 7.086 1 98.94 158 VAL B N 1
ATOM 4778 C CA . VAL B 1 158 ? 0.054 24.344 8.477 1 98.94 158 VAL B CA 1
ATOM 4779 C C . VAL B 1 158 ? 1.457 23.906 8.891 1 98.94 158 VAL B C 1
ATOM 4781 O O . VAL B 1 158 ? 1.771 22.719 8.883 1 98.94 158 VAL B O 1
ATOM 4784 N N . ILE B 1 159 ? 2.361 24.891 9.234 1 98.94 159 ILE B N 1
ATOM 4785 C CA . ILE B 1 159 ? 3.771 24.547 9.406 1 98.94 159 ILE B CA 1
ATOM 4786 C C . ILE B 1 159 ? 4.234 24.984 10.797 1 98.94 159 ILE B C 1
ATOM 4788 O O . ILE B 1 159 ? 3.877 26.062 11.273 1 98.94 159 ILE B O 1
ATOM 4792 N N . GLY B 1 160 ? 4.914 24.125 11.43 1 98.81 160 GLY B N 1
ATOM 4793 C CA . GLY B 1 160 ? 5.5 24.469 12.719 1 98.81 160 GLY B CA 1
ATOM 4794 C C . GLY B 1 160 ? 7.012 24.312 12.742 1 98.81 160 GLY B C 1
ATOM 4795 O O . GLY B 1 160 ? 7.551 23.328 12.234 1 98.81 160 GLY B O 1
ATOM 4796 N N . CYS B 1 161 ? 7.695 25.344 13.266 1 98.69 161 CYS B N 1
ATOM 4797 C CA . CYS B 1 161 ? 9.086 25.188 13.68 1 98.69 161 CYS B CA 1
ATOM 4798 C C . CYS B 1 161 ? 9.188 24.359 14.953 1 98.69 161 CYS B C 1
ATOM 4800 O O . CYS B 1 161 ? 8.609 24.719 15.984 1 98.69 161 CYS B O 1
ATOM 4802 N N . VAL B 1 162 ? 9.938 23.281 14.898 1 98.81 162 VAL B N 1
ATOM 4803 C CA . VAL B 1 162 ? 9.922 22.297 15.969 1 98.81 162 VAL B CA 1
ATOM 4804 C C . VAL B 1 162 ? 10.656 22.844 17.188 1 98.81 162 VAL B C 1
ATOM 4806 O O . VAL B 1 162 ? 11.703 23.484 17.062 1 98.81 162 VAL B O 1
ATOM 4809 N N . ALA B 1 163 ? 10.07 22.625 18.375 1 98.69 163 ALA B N 1
ATOM 4810 C CA . ALA B 1 163 ? 10.711 22.953 19.656 1 98.69 163 ALA B CA 1
ATOM 4811 C C . ALA B 1 163 ? 11.164 21.688 20.375 1 98.69 163 ALA B C 1
ATOM 4813 O O . ALA B 1 163 ? 10.391 20.734 20.531 1 98.69 163 ALA B O 1
ATOM 4814 N N . MET B 1 164 ? 12.352 21.578 20.734 1 98.25 164 MET B N 1
ATOM 4815 C CA . MET B 1 164 ? 12.953 20.516 21.531 1 98.25 164 MET B CA 1
ATOM 4816 C C . MET B 1 164 ? 14.203 21 22.25 1 98.25 164 MET B C 1
ATOM 4818 O O . MET B 1 164 ? 15.141 21.5 21.609 1 98.25 164 MET B O 1
ATOM 4822 N N . ASP B 1 165 ? 14.266 20.891 23.641 1 97.88 165 ASP B N 1
ATOM 4823 C CA . ASP B 1 165 ? 15.312 21.641 24.344 1 97.88 165 ASP B CA 1
ATOM 4824 C C . ASP B 1 165 ? 15.914 20.812 25.469 1 97.88 165 ASP B C 1
ATOM 4826 O O . ASP B 1 165 ? 16.812 21.266 26.172 1 97.88 165 ASP B O 1
ATOM 4830 N N . ILE B 1 166 ? 15.492 19.578 25.656 1 96.62 166 ILE B N 1
ATOM 4831 C CA . ILE B 1 166 ? 15.961 18.828 26.812 1 96.62 166 ILE B CA 1
ATOM 4832 C C . ILE B 1 166 ? 17.328 18.203 26.516 1 96.62 166 ILE B C 1
ATOM 4834 O O . ILE B 1 166 ? 17.453 17.344 25.641 1 96.62 166 ILE B O 1
ATOM 4838 N N . PRO B 1 167 ? 18.312 18.609 27.344 1 93.31 167 PRO B N 1
ATOM 4839 C CA . PRO B 1 167 ? 19.578 17.891 27.203 1 93.31 167 PRO B CA 1
ATOM 4840 C C . PRO B 1 167 ? 19.469 16.406 27.547 1 93.31 167 PRO B C 1
ATOM 4842 O O . PRO B 1 167 ? 18.766 16.047 28.5 1 93.31 167 PRO B O 1
ATOM 4845 N N . GLY B 1 168 ? 20.156 15.492 26.891 1 87.94 168 GLY B N 1
ATOM 4846 C CA . GLY B 1 168 ? 20.094 14.062 27.141 1 87.94 168 GLY B CA 1
ATOM 4847 C C . GLY B 1 168 ? 19.062 13.344 26.281 1 87.94 168 GLY B C 1
ATOM 4848 O O . GLY B 1 168 ? 19.234 12.18 25.938 1 87.94 168 GLY B O 1
ATOM 4849 N N . ALA B 1 169 ? 17.906 14.086 26.062 1 88.56 169 ALA B N 1
ATOM 4850 C CA . ALA B 1 169 ? 16.859 13.508 25.219 1 88.56 169 ALA B CA 1
ATOM 4851 C C . ALA B 1 169 ? 17.047 13.914 23.75 1 88.56 169 ALA B C 1
ATOM 4853 O O . ALA B 1 169 ? 16.609 13.219 22.844 1 88.56 169 ALA B O 1
ATOM 4854 N N . CYS B 1 170 ? 17.609 15.023 23.578 1 90.88 170 CYS B N 1
ATOM 4855 C CA . CYS B 1 170 ? 17.953 15.57 22.266 1 90.88 170 CYS B CA 1
ATOM 4856 C C . CYS B 1 170 ? 19.469 15.664 22.094 1 90.88 170 CYS B C 1
ATOM 4858 O O . CYS B 1 170 ? 20.188 16.062 23.016 1 90.88 170 CYS B O 1
ATOM 4860 N N . PRO B 1 171 ? 19.922 15.273 20.922 1 94.75 171 PRO B N 1
ATOM 4861 C CA . PRO B 1 171 ? 21.359 15.391 20.75 1 94.75 171 PRO B CA 1
ATOM 4862 C C . PRO B 1 171 ? 21.859 16.844 20.797 1 94.75 171 PRO B C 1
ATOM 4864 O O . PRO B 1 171 ? 21.141 17.75 20.375 1 94.75 171 PRO B O 1
ATOM 4867 N N . ASP B 1 172 ? 23.109 17.016 21.172 1 95.5 172 ASP B N 1
ATOM 4868 C CA . ASP B 1 172 ? 23.703 18.344 21.328 1 95.5 172 ASP B CA 1
ATOM 4869 C C . ASP B 1 172 ? 23.734 19.078 19.984 1 95.5 172 ASP B C 1
ATOM 4871 O O . ASP B 1 172 ? 23.594 20.312 19.953 1 95.5 172 ASP B O 1
ATOM 4875 N N . PHE B 1 173 ? 23.875 18.359 18.938 1 96.12 173 PHE B N 1
ATOM 4876 C CA . PHE B 1 173 ? 24.047 18.984 17.641 1 96.12 173 PHE B CA 1
ATOM 4877 C C . PHE B 1 173 ? 22.703 19.359 17.031 1 96.12 173 PHE B C 1
ATOM 4879 O O . PHE B 1 173 ? 22.641 20 15.984 1 96.12 173 PHE B O 1
ATOM 4886 N N . TYR B 1 174 ? 21.625 19 17.75 1 97.31 174 TYR B N 1
ATOM 4887 C CA . TYR B 1 174 ? 20.281 19.281 17.234 1 97.31 174 TYR B CA 1
ATOM 4888 C C . TYR B 1 174 ? 19.281 19.469 18.359 1 97.31 174 TYR B C 1
ATOM 4890 O O . TYR B 1 174 ? 18.453 18.594 18.625 1 97.31 174 TYR B O 1
ATOM 4898 N N . ARG B 1 175 ? 19.312 20.516 19 1 97.25 175 ARG B N 1
ATOM 4899 C CA . ARG B 1 175 ? 18.391 20.922 20.062 1 97.25 175 ARG B CA 1
ATOM 4900 C C . ARG B 1 175 ? 18.391 22.438 20.234 1 97.25 175 ARG B C 1
ATOM 4902 O O . ARG B 1 175 ? 19.375 23.109 19.906 1 97.25 175 ARG B O 1
ATOM 4909 N N . ASP B 1 176 ? 17.312 22.969 20.766 1 98 176 ASP B N 1
ATOM 4910 C CA . ASP B 1 176 ? 17.266 24.375 21.156 1 98 176 ASP B CA 1
ATOM 4911 C C . ASP B 1 176 ? 18.188 24.641 22.344 1 98 176 ASP B C 1
ATOM 4913 O O . ASP B 1 176 ? 18.391 23.766 23.188 1 98 176 ASP B O 1
ATOM 4917 N N . GLY B 1 177 ? 18.703 25.828 22.344 1 96.94 177 GLY B N 1
ATOM 4918 C CA . GLY B 1 177 ? 19.688 26.156 23.359 1 96.94 177 GLY B CA 1
ATOM 4919 C C . GLY B 1 177 ? 19.109 26.188 24.766 1 96.94 177 GLY B C 1
ATOM 4920 O O . GLY B 1 177 ? 19.844 25.984 25.75 1 96.94 177 GLY B O 1
ATOM 4921 N N . SER B 1 178 ? 17.891 26.547 24.922 1 97.25 178 SER B N 1
ATOM 4922 C CA . SER B 1 178 ? 17.156 26.641 26.188 1 97.25 178 SER B CA 1
ATOM 4923 C C . SER B 1 178 ? 15.656 26.688 25.953 1 97.25 178 SER B C 1
ATOM 4925 O O . SER B 1 178 ? 15.211 26.734 24.797 1 97.25 178 SER B O 1
ATOM 4927 N N . ALA B 1 179 ? 14.914 26.594 27.047 1 98.12 179 ALA B N 1
ATOM 4928 C CA . ALA B 1 179 ? 13.469 26.781 26.938 1 98.12 179 ALA B CA 1
ATOM 4929 C C . ALA B 1 179 ? 13.141 28.125 26.312 1 98.12 179 ALA B C 1
ATOM 4931 O O . ALA B 1 179 ? 12.25 28.219 25.453 1 98.12 179 ALA B O 1
ATOM 4932 N N . GLU B 1 180 ? 13.844 29.141 26.75 1 98.44 180 GLU B N 1
ATOM 4933 C CA . GLU B 1 180 ? 13.633 30.484 26.219 1 98.44 180 GLU B CA 1
ATOM 4934 C C . GLU B 1 180 ? 13.922 30.547 24.719 1 98.44 180 GLU B C 1
ATOM 4936 O O . GLU B 1 180 ? 13.203 31.188 23.953 1 98.44 180 GLU B O 1
ATOM 4941 N N . ASP B 1 181 ? 14.961 29.875 24.391 1 98.38 181 ASP B N 1
ATOM 4942 C CA . ASP B 1 181 ? 15.328 29.812 22.969 1 98.38 181 ASP B CA 1
ATOM 4943 C C . ASP B 1 181 ? 14.227 29.156 22.141 1 98.38 181 ASP B C 1
ATOM 4945 O O . ASP B 1 181 ? 13.875 29.656 21.062 1 98.38 181 ASP B O 1
ATOM 4949 N N . SER B 1 182 ? 13.672 28.078 22.594 1 98.12 182 SER B N 1
ATOM 4950 C CA . SER B 1 182 ? 12.57 27.375 21.938 1 98.12 182 SER B CA 1
ATOM 4951 C C . SER B 1 182 ? 11.359 28.297 21.766 1 98.12 182 SER B C 1
ATOM 4953 O O . SER B 1 182 ? 10.758 28.344 20.703 1 98.12 182 SER B O 1
ATOM 4955 N N . ILE B 1 183 ? 11.031 28.969 22.844 1 98.75 183 ILE B N 1
ATOM 4956 C CA . ILE B 1 183 ? 9.867 29.844 22.859 1 98.75 183 ILE B CA 1
ATOM 4957 C C . ILE B 1 183 ? 10.078 31.016 21.891 1 98.75 183 ILE B C 1
ATOM 4959 O O . ILE B 1 183 ? 9.195 31.328 21.094 1 98.75 183 ILE B O 1
ATOM 4963 N N . ASP B 1 184 ? 11.258 31.625 21.922 1 98.75 184 ASP B N 1
ATOM 4964 C CA . ASP B 1 184 ? 11.57 32.781 21.094 1 98.75 184 ASP B CA 1
ATOM 4965 C C . ASP B 1 184 ? 11.57 32.406 19.609 1 98.75 184 ASP B C 1
ATOM 4967 O O . ASP B 1 184 ? 11.008 33.125 18.781 1 98.75 184 ASP B O 1
ATOM 4971 N N . LYS B 1 185 ? 12.18 31.328 19.266 1 98.75 185 LYS B N 1
ATOM 4972 C CA . LYS B 1 185 ? 12.227 30.859 17.875 1 98.75 185 LYS B CA 1
ATOM 4973 C C . LYS B 1 185 ? 10.828 30.594 17.344 1 98.75 185 LYS B C 1
ATOM 4975 O O . LYS B 1 185 ? 10.516 30.906 16.203 1 98.75 185 LYS B O 1
ATOM 4980 N N . THR B 1 186 ? 10.039 29.969 18.188 1 98.81 186 THR B N 1
ATOM 4981 C CA . THR B 1 186 ? 8.664 29.688 17.797 1 98.81 186 THR B CA 1
ATOM 4982 C C . THR B 1 186 ? 7.895 30.969 17.516 1 98.81 186 THR B C 1
ATOM 4984 O O . THR B 1 186 ? 7.191 31.078 16.516 1 98.81 186 THR B O 1
ATOM 4987 N N . ALA B 1 187 ? 8.047 31.953 18.422 1 98.81 187 ALA B N 1
ATOM 4988 C CA . ALA B 1 187 ? 7.367 33.219 18.25 1 98.81 187 ALA B CA 1
ATOM 4989 C C . ALA B 1 187 ? 7.816 33.938 16.969 1 98.81 187 ALA B C 1
ATOM 4991 O O . ALA B 1 187 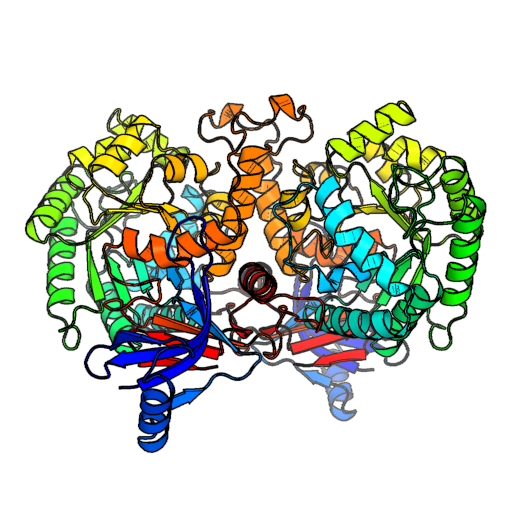? 6.988 34.438 16.203 1 98.81 187 ALA B O 1
ATOM 4992 N N . VAL B 1 188 ? 9.117 33.938 16.766 1 98.81 188 VAL B N 1
ATOM 4993 C CA . VAL B 1 188 ? 9.688 34.562 15.57 1 98.81 188 VAL B CA 1
ATOM 4994 C C . VAL B 1 188 ? 9.117 33.875 14.32 1 98.81 188 VAL B C 1
ATOM 4996 O O . VAL B 1 188 ? 8.742 34.562 13.359 1 98.81 188 VAL B O 1
ATOM 4999 N N . PHE B 1 189 ? 9.086 32.656 14.344 1 98.75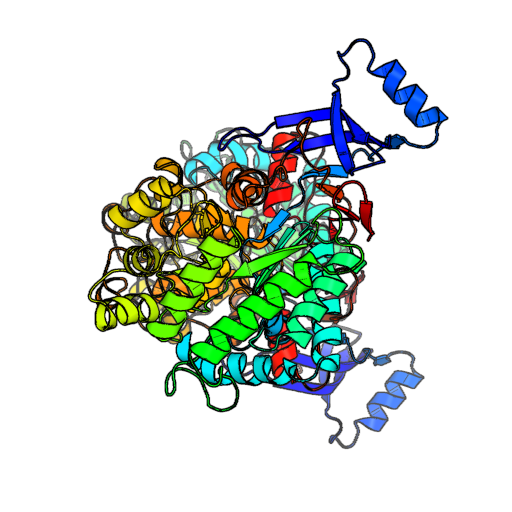 189 PHE B N 1
ATOM 5000 C CA . PHE B 1 189 ? 8.602 31.891 13.195 1 98.75 189 PHE B CA 1
ATOM 5001 C C . PHE B 1 189 ? 7.141 32.219 12.922 1 98.75 189 PHE B C 1
ATOM 5003 O O . PHE B 1 189 ? 6.762 32.469 11.773 1 98.75 189 PHE B O 1
ATOM 5010 N N . VAL B 1 190 ? 6.254 32.125 13.938 1 98.75 190 VAL B N 1
ATOM 5011 C CA . VAL B 1 190 ? 4.824 32.375 13.789 1 98.75 190 VAL B CA 1
ATOM 5012 C C . VAL B 1 190 ? 4.602 33.75 13.156 1 98.75 190 VAL B C 1
ATOM 5014 O O . VAL B 1 190 ? 3.846 33.875 12.195 1 98.75 190 VAL B O 1
ATOM 5017 N N . GLU B 1 191 ? 5.277 34.719 13.656 1 98.62 191 GLU B N 1
ATOM 5018 C CA . GLU B 1 191 ? 5.129 36.094 13.164 1 98.62 191 GLU B CA 1
ATOM 5019 C C . GLU B 1 191 ? 5.645 36.219 11.734 1 98.62 191 GLU B C 1
ATOM 5021 O O . GLU B 1 191 ? 5.047 36.906 10.914 1 98.62 191 GLU B O 1
ATOM 5026 N N . ALA B 1 192 ? 6.738 35.531 11.461 1 98.62 192 ALA B N 1
ATOM 5027 C CA . ALA B 1 192 ? 7.328 35.594 10.125 1 98.62 192 ALA B CA 1
ATOM 5028 C C . ALA B 1 192 ? 6.402 34.969 9.086 1 98.62 192 ALA B C 1
ATOM 5030 O O . ALA B 1 192 ? 6.277 35.469 7.969 1 98.62 192 ALA B O 1
ATOM 5031 N N . VAL B 1 193 ? 5.781 33.844 9.391 1 98.69 193 VAL B N 1
ATOM 5032 C CA . VAL B 1 193 ? 4.871 33.156 8.469 1 98.69 193 VAL B CA 1
ATOM 5033 C C . VAL B 1 193 ? 3.676 34.062 8.18 1 98.69 193 VAL B C 1
ATOM 5035 O O . VAL B 1 193 ? 3.26 34.219 7.027 1 98.69 193 VAL B O 1
ATOM 5038 N N . LYS B 1 194 ? 3.131 34.688 9.195 1 97.38 194 LYS B N 1
ATOM 5039 C CA . LYS B 1 194 ? 1.972 35.562 9.047 1 97.38 194 LYS B CA 1
ATOM 5040 C C . LYS B 1 194 ? 2.305 36.75 8.18 1 97.38 194 LYS B C 1
ATOM 5042 O O . LYS B 1 194 ? 1.444 37.281 7.461 1 97.38 194 LYS B O 1
ATOM 5047 N N . ALA B 1 195 ? 3.555 37.125 8.172 1 97.56 195 ALA B N 1
ATOM 5048 C CA . ALA B 1 195 ? 3.973 38.344 7.48 1 97.56 195 ALA B CA 1
ATOM 5049 C C . ALA B 1 195 ? 4.539 38.031 6.102 1 97.56 195 ALA B C 1
ATOM 5051 O O . ALA B 1 195 ? 4.922 38.938 5.355 1 97.56 195 ALA B O 1
ATOM 5052 N N . LEU B 1 196 ? 4.652 36.812 5.781 1 97.5 196 LEU B N 1
ATOM 5053 C CA . LEU B 1 196 ? 5.258 36.406 4.516 1 97.5 196 LEU B CA 1
ATOM 5054 C C . LEU B 1 196 ? 4.535 37.062 3.34 1 97.5 196 LEU B C 1
ATOM 5056 O O . LEU B 1 196 ? 3.307 37 3.258 1 97.5 196 LEU B O 1
ATOM 5060 N N . ARG B 1 197 ? 5.297 37.656 2.426 1 95.88 197 ARG B N 1
ATOM 5061 C CA . ARG B 1 197 ? 4.727 38.219 1.209 1 95.88 197 ARG B CA 1
ATOM 5062 C C . ARG B 1 197 ? 4.039 37.156 0.373 1 95.88 197 ARG B C 1
ATOM 5064 O O . ARG B 1 197 ? 4.605 36.062 0.139 1 95.88 197 ARG B O 1
ATOM 5071 N N . GLY B 1 198 ? 2.873 37.375 -0.074 1 95 198 GLY B N 1
ATOM 5072 C CA . GLY B 1 198 ? 2.129 36.438 -0.876 1 95 198 GLY B CA 1
ATOM 5073 C C . GLY B 1 198 ? 1.188 35.562 -0.056 1 95 198 GLY B C 1
ATOM 5074 O O . GLY B 1 198 ? 0.409 34.781 -0.61 1 95 198 GLY B O 1
ATOM 5075 N N . ASN B 1 199 ? 1.274 35.688 1.261 1 97.56 199 ASN B N 1
ATOM 5076 C CA . ASN B 1 199 ? 0.441 34.875 2.143 1 97.56 199 ASN B CA 1
ATOM 5077 C C . ASN B 1 199 ? -0.731 35.656 2.699 1 97.56 199 ASN B C 1
ATOM 5079 O O . ASN B 1 199 ? -1.242 35.344 3.777 1 97.56 199 ASN B O 1
ATOM 5083 N N . GLU B 1 200 ? -1.18 36.688 1.958 1 93.75 200 GLU B N 1
ATOM 5084 C CA . GLU B 1 200 ? -2.223 37.594 2.414 1 93.75 200 GLU B CA 1
ATOM 5085 C C . GLU B 1 200 ? -3.545 36.875 2.623 1 93.75 200 GLU B C 1
ATOM 5087 O O . GLU B 1 200 ? -4.344 37.25 3.479 1 93.75 200 GLU B O 1
ATOM 5092 N N . ARG B 1 201 ? -3.682 35.812 1.889 1 93.5 201 ARG B N 1
ATOM 5093 C CA . ARG B 1 201 ? -4.918 35.031 2.016 1 93.5 201 ARG B CA 1
ATOM 5094 C C . ARG B 1 201 ? -4.75 33.906 3.006 1 93.5 201 ARG B C 1
ATOM 5096 O O . ARG B 1 201 ? -5.633 33.062 3.133 1 93.5 201 ARG B O 1
ATOM 5103 N N . ALA B 1 202 ? -3.641 33.75 3.637 1 96.38 202 ALA B N 1
ATOM 5104 C CA . ALA B 1 202 ? -3.357 32.812 4.695 1 96.38 202 ALA B CA 1
ATOM 5105 C C . ALA B 1 202 ? -3.455 31.359 4.172 1 96.38 202 ALA B C 1
ATOM 5107 O O . ALA B 1 202 ? -4.113 30.516 4.777 1 96.38 202 ALA B O 1
ATOM 5108 N N . LEU B 1 203 ? -2.842 31.172 2.979 1 98.12 203 LEU B N 1
ATOM 5109 C CA . LEU B 1 203 ? -2.725 29.812 2.455 1 98.12 203 LEU B CA 1
ATOM 5110 C C . LEU B 1 203 ? -1.857 28.953 3.367 1 98.12 203 LEU B C 1
ATOM 5112 O O . LEU B 1 203 ? -2.131 27.766 3.551 1 98.12 203 LEU B O 1
ATOM 5116 N N . VAL B 1 204 ? -0.812 29.578 3.857 1 98.75 204 VAL B N 1
ATOM 5117 C CA . VAL B 1 204 ? 0.088 28.906 4.785 1 98.75 204 VAL B CA 1
ATOM 5118 C C . VAL B 1 204 ? -0.108 29.453 6.191 1 98.75 204 VAL B C 1
ATOM 5120 O O . VAL B 1 204 ? -0.062 30.672 6.402 1 98.75 204 VAL B O 1
ATOM 5123 N N . LEU B 1 205 ? -0.403 28.578 7.105 1 98.81 205 LEU B N 1
ATOM 5124 C CA . LEU B 1 205 ? -0.642 28.953 8.492 1 98.81 205 LEU B CA 1
ATOM 5125 C C . LEU B 1 205 ? 0.492 28.469 9.391 1 98.81 205 LEU B C 1
ATOM 5127 O O . LEU B 1 205 ? 1.025 27.375 9.18 1 98.81 205 LEU B O 1
ATOM 5131 N N . PRO B 1 206 ? 0.876 29.25 10.367 1 98.75 206 PRO B N 1
ATOM 5132 C CA . PRO B 1 206 ? 1.873 28.781 11.336 1 98.75 206 PRO B CA 1
ATOM 5133 C C . PRO B 1 206 ? 1.269 27.906 12.43 1 98.75 206 PRO B C 1
ATOM 5135 O O . PRO B 1 206 ? 0.06 27.969 12.672 1 98.75 206 PRO B O 1
ATOM 5138 N N . SER B 1 207 ? 2.1 27.125 13.039 1 98.81 207 SER B N 1
ATOM 5139 C CA . SER B 1 207 ? 1.706 26.328 14.195 1 98.81 207 SER B CA 1
ATOM 5140 C C . SER B 1 207 ? 2.801 26.328 15.258 1 98.81 207 SER B C 1
ATOM 5142 O O . SER B 1 207 ? 3.98 26.484 14.945 1 98.81 207 SER B O 1
ATOM 5144 N N . VAL B 1 208 ? 2.404 26.328 16.516 1 98.88 208 VAL B N 1
ATOM 5145 C CA . VAL B 1 208 ? 3.295 25.953 17.609 1 98.88 208 VAL B CA 1
ATOM 5146 C C . VAL B 1 208 ? 3.516 24.453 17.609 1 98.88 208 VAL B C 1
ATOM 5148 O O . VAL B 1 208 ? 2.555 23.672 17.562 1 98.88 208 VAL B O 1
ATOM 5151 N N . CYS B 1 209 ? 4.816 24 17.656 1 98.81 209 CYS B N 1
ATOM 5152 C CA . CYS B 1 209 ? 5.082 22.594 17.375 1 98.81 209 CYS B CA 1
ATOM 5153 C C . CYS B 1 209 ? 6.105 22.031 18.359 1 98.81 209 CYS B C 1
ATOM 5155 O O . CYS B 1 209 ? 7.223 21.688 17.969 1 98.81 209 CYS B O 1
ATOM 5157 N N . PRO B 1 210 ? 5.727 21.922 19.703 1 98.81 210 PRO B N 1
ATOM 5158 C CA . PRO B 1 210 ? 6.574 21.016 20.484 1 98.81 210 PRO B CA 1
ATOM 5159 C C . PRO B 1 210 ? 6.648 19.609 19.875 1 98.81 210 PRO B C 1
ATOM 5161 O O . PRO B 1 210 ? 5.617 19.016 19.578 1 98.81 210 PRO B O 1
ATOM 5164 N N . ARG B 1 211 ? 7.848 19.141 19.625 1 98.12 211 ARG B N 1
ATOM 5165 C CA . ARG B 1 211 ? 7.98 17.844 18.984 1 98.12 211 ARG B CA 1
ATOM 5166 C C . ARG B 1 211 ? 7.16 16.781 19.703 1 98.12 211 ARG B C 1
ATOM 5168 O O . ARG B 1 211 ? 6.379 16.062 19.078 1 98.12 211 ARG B O 1
ATOM 5175 N N . PHE B 1 212 ? 7.375 16.5 20.906 1 97 212 PHE B N 1
ATOM 5176 C CA . PHE B 1 212 ? 6.656 15.688 21.875 1 97 212 PHE B CA 1
ATOM 5177 C C . PHE B 1 212 ? 7.184 15.938 23.281 1 97 212 PHE B C 1
ATOM 5179 O O . PHE B 1 212 ? 8.242 16.531 23.453 1 97 212 PHE B O 1
ATOM 5186 N N . ILE B 1 213 ? 6.5 15.594 24.266 1 97.44 213 ILE B N 1
ATOM 5187 C CA . ILE B 1 213 ? 6.785 15.914 25.672 1 97.44 213 ILE B CA 1
ATOM 5188 C C . ILE B 1 213 ? 8.18 15.406 26.031 1 97.44 213 ILE B C 1
ATOM 5190 O O . ILE B 1 213 ? 8.945 16.094 26.703 1 97.44 213 ILE B O 1
ATOM 5194 N N . PRO B 1 214 ? 8.633 14.242 25.531 1 95.69 214 PRO B N 1
ATOM 5195 C CA . PRO B 1 214 ? 9.922 13.688 25.969 1 95.69 214 PRO B CA 1
ATOM 5196 C C . PRO B 1 214 ? 11.094 14.594 25.609 1 95.69 214 PRO B C 1
ATOM 5198 O O . PRO B 1 214 ? 12.164 14.492 26.219 1 95.69 214 PRO B O 1
ATOM 5201 N N . THR B 1 215 ? 10.93 15.516 24.656 1 97.06 215 THR B N 1
ATOM 5202 C CA . THR B 1 215 ? 12.078 16.297 24.234 1 97.06 215 THR B CA 1
ATOM 5203 C C . THR B 1 215 ? 11.898 17.766 24.609 1 97.06 215 THR B C 1
ATOM 5205 O O . THR B 1 215 ? 12.719 18.609 24.25 1 97.06 215 THR B O 1
ATOM 5208 N N . CYS B 1 216 ? 10.836 18.141 25.297 1 98.25 216 CYS B N 1
ATOM 5209 C CA . CYS B 1 216 ? 10.547 19.531 25.656 1 98.25 216 CYS B CA 1
ATOM 5210 C C . CYS B 1 216 ? 10.5 19.703 27.172 1 98.25 216 CYS B C 1
ATOM 5212 O O . CYS B 1 216 ? 9.773 18.984 27.859 1 98.25 216 CYS B O 1
ATOM 5214 N N . SER B 1 217 ? 11.266 20.672 27.688 1 98.19 217 SER B N 1
ATOM 5215 C CA . SER B 1 217 ? 11.258 20.953 29.109 1 98.19 217 SER B CA 1
ATOM 5216 C C . SER B 1 217 ? 9.906 21.5 29.562 1 98.19 217 SER B C 1
ATOM 5218 O O . SER B 1 217 ? 9.109 21.953 28.734 1 98.19 217 SER B O 1
ATOM 5220 N N . THR B 1 218 ? 9.688 21.406 30.844 1 98.25 218 THR B N 1
ATOM 5221 C CA . THR B 1 218 ? 8.453 21.938 31.422 1 98.25 218 THR B CA 1
ATOM 5222 C C . THR B 1 218 ? 8.328 23.438 31.109 1 98.25 218 THR B C 1
ATOM 5224 O O . THR B 1 218 ? 7.242 23.922 30.797 1 98.25 218 THR B O 1
ATOM 5227 N N . GLU B 1 219 ? 9.43 24.125 31.219 1 98.5 219 GLU B N 1
ATOM 5228 C CA . GLU B 1 219 ? 9.461 25.562 30.953 1 98.5 219 GLU B CA 1
ATOM 5229 C C . GLU B 1 219 ? 9.117 25.859 29.5 1 98.5 219 GLU B C 1
ATOM 5231 O O . GLU B 1 219 ? 8.344 26.781 29.219 1 98.5 219 GLU B O 1
ATOM 5236 N N . SER B 1 220 ? 9.672 25.094 28.609 1 98.56 220 SER B N 1
ATOM 5237 C CA . SER B 1 220 ? 9.375 25.281 27.188 1 98.56 220 SER B CA 1
ATOM 5238 C C . SER B 1 220 ? 7.902 25.016 26.891 1 98.56 220 SER B C 1
ATOM 5240 O O . SER B 1 220 ? 7.262 25.781 26.156 1 98.56 220 SER B O 1
ATOM 5242 N N . LEU B 1 221 ? 7.332 23.906 27.438 1 98.75 221 LEU B N 1
ATOM 5243 C CA . LEU B 1 221 ? 5.934 23.547 27.219 1 98.75 221 LEU B CA 1
ATOM 5244 C C . LEU B 1 221 ? 5.012 24.656 27.719 1 98.75 221 LEU B C 1
ATOM 5246 O O . LEU B 1 221 ? 4.047 25.016 27.047 1 98.75 221 LEU B O 1
ATOM 5250 N N . ARG B 1 222 ? 5.34 25.188 28.875 1 98.62 222 ARG B N 1
ATOM 5251 C CA . ARG B 1 222 ? 4.547 26.266 29.438 1 98.62 222 ARG B CA 1
ATOM 5252 C C . ARG B 1 222 ? 4.613 27.516 28.562 1 98.62 222 ARG B C 1
ATOM 5254 O O . ARG B 1 222 ? 3.592 28.156 28.312 1 98.62 222 ARG B O 1
ATOM 5261 N N . GLY B 1 223 ? 5.812 27.859 28.234 1 98.81 223 GLY B N 1
ATOM 5262 C CA . GLY B 1 223 ? 6 29.016 27.375 1 98.81 223 GLY B CA 1
ATOM 5263 C C . GLY B 1 223 ? 5.324 28.875 26.031 1 98.81 223 GLY B C 1
ATOM 5264 O O . GLY B 1 223 ? 4.754 29.844 25.516 1 98.81 223 GLY B O 1
ATOM 5265 N N . LEU B 1 224 ? 5.398 27.719 25.406 1 98.88 224 LEU B N 1
ATOM 5266 C CA . LEU B 1 224 ? 4.742 27.453 24.125 1 98.88 224 LEU B CA 1
ATOM 5267 C C . LEU B 1 224 ? 3.225 27.547 24.266 1 98.88 224 LEU B C 1
ATOM 5269 O O . LEU B 1 224 ? 2.543 28.047 23.359 1 98.88 224 LEU B O 1
ATOM 5273 N N . GLY B 1 225 ? 2.695 27 25.391 1 98.75 225 GLY B N 1
ATOM 5274 C CA . GLY B 1 225 ? 1.276 27.172 25.656 1 98.75 225 GLY B CA 1
ATOM 5275 C C . GLY B 1 225 ? 0.834 28.625 25.672 1 98.75 225 GLY B C 1
ATOM 5276 O O . GLY B 1 225 ? -0.246 28.953 25.188 1 98.75 225 GLY B O 1
ATOM 5277 N N . LYS B 1 226 ? 1.653 29.5 26.281 1 98.69 226 LYS B N 1
ATOM 5278 C CA . LYS B 1 226 ? 1.357 30.922 26.312 1 98.69 226 LYS B CA 1
ATOM 5279 C C . LYS B 1 226 ? 1.334 31.516 24.906 1 98.69 226 LYS B C 1
ATOM 5281 O O . LYS B 1 226 ? 0.538 32.406 24.609 1 98.69 226 LYS B O 1
ATOM 5286 N N . LEU B 1 227 ? 2.229 31.047 24.047 1 98.75 227 LEU B N 1
ATOM 5287 C CA . LEU B 1 227 ? 2.244 31.5 22.672 1 98.75 227 LEU B CA 1
ATOM 5288 C C . LEU B 1 227 ? 0.96 31.109 21.953 1 98.75 227 LEU B C 1
ATOM 5290 O O . LEU B 1 227 ? 0.456 31.875 21.109 1 98.75 227 LEU B O 1
ATOM 5294 N N . VAL B 1 228 ? 0.468 29.875 22.203 1 98.56 228 VAL B N 1
ATOM 5295 C CA . VAL B 1 228 ? -0.781 29.422 21.609 1 98.56 228 VAL B CA 1
ATOM 5296 C C . VAL B 1 228 ? -1.916 30.359 21.984 1 98.56 228 VAL B C 1
ATOM 5298 O O . VAL B 1 228 ? -2.74 30.719 21.141 1 98.56 228 VAL B O 1
ATOM 5301 N N . LYS B 1 229 ? -1.95 30.734 23.219 1 97.5 229 LYS B N 1
ATOM 5302 C CA . LYS B 1 229 ? -2.961 31.672 23.703 1 97.5 229 LYS B CA 1
ATOM 5303 C C . LYS B 1 229 ? -2.801 33.031 23.031 1 97.5 229 LYS B C 1
ATOM 5305 O O . LYS B 1 229 ? -3.787 33.656 22.641 1 97.5 229 LYS B O 1
ATOM 5310 N N . LYS B 1 230 ? -1.587 33.469 22.922 1 98.19 230 LYS B N 1
ATOM 5311 C CA . LYS B 1 230 ? -1.277 34.781 22.375 1 98.19 230 LYS B CA 1
ATOM 5312 C C . LYS B 1 230 ? -1.646 34.875 20.891 1 98.19 230 LYS B C 1
ATOM 5314 O O . LYS B 1 230 ? -2.225 35.844 20.453 1 98.19 230 LYS B O 1
ATOM 5319 N N . TYR B 1 231 ? -1.333 33.812 20.094 1 97.69 231 TYR B N 1
ATOM 5320 C CA . TYR B 1 231 ? -1.42 33.906 18.641 1 97.69 231 TYR B CA 1
ATOM 5321 C C . TYR B 1 231 ? -2.66 33.188 18.125 1 97.69 231 TYR B C 1
ATOM 5323 O O . TYR B 1 231 ? -3.039 33.344 16.969 1 97.69 231 TYR B O 1
ATOM 5331 N N . SER B 1 232 ? -3.289 32.344 18.922 1 95.88 232 SER B N 1
ATOM 5332 C CA . SER B 1 232 ? -4.445 31.547 18.531 1 95.88 232 SER B CA 1
ATOM 5333 C C . SER B 1 232 ? -4.16 30.734 17.281 1 95.88 232 SER B C 1
ATOM 5335 O O . SER B 1 232 ? -4.996 30.641 16.391 1 95.88 232 SER B O 1
ATOM 5337 N N . CYS B 1 233 ? -2.922 30.297 17.156 1 96.19 233 CYS B N 1
ATOM 5338 C CA . CYS B 1 233 ? -2.547 29.516 15.984 1 96.19 233 CYS B CA 1
ATOM 5339 C C . CYS B 1 233 ? -2.662 28.016 16.266 1 96.19 233 CYS B C 1
ATOM 5341 O O . CYS B 1 233 ? -3.025 27.609 17.375 1 96.19 233 CYS B O 1
ATOM 5343 N N . HIS B 1 234 ? -2.52 27.172 15.258 1 98.69 234 HIS B N 1
ATOM 5344 C CA . HIS B 1 234 ? -2.545 25.719 15.375 1 98.69 234 HIS B CA 1
ATOM 5345 C C . HIS B 1 234 ? -1.429 25.219 16.281 1 98.69 234 HIS B C 1
ATOM 5347 O O . HIS B 1 234 ? -0.448 25.938 16.516 1 98.69 234 HIS B O 1
ATOM 5353 N N . VAL B 1 235 ? -1.664 24.094 16.891 1 98.88 235 VAL B N 1
ATOM 5354 C CA . VAL B 1 235 ? -0.679 23.344 17.656 1 98.88 235 VAL B CA 1
ATOM 5355 C C . VAL B 1 235 ? -0.508 21.953 17.031 1 98.88 235 VAL B C 1
ATOM 5357 O O . VAL B 1 235 ? -1.487 21.312 16.641 1 98.88 235 VAL B O 1
ATOM 5360 N N . GLN B 1 236 ? 0.689 21.531 16.812 1 98.75 236 GLN B N 1
ATOM 5361 C CA . GLN B 1 236 ? 1.013 20.156 16.406 1 98.75 236 GLN B CA 1
ATOM 5362 C C . GLN B 1 236 ? 1.972 19.5 17.391 1 98.75 236 GLN B C 1
ATOM 5364 O O . GLN B 1 236 ? 2.98 20.109 17.781 1 98.75 236 GLN B O 1
ATOM 5369 N N . THR B 1 237 ? 1.69 18.344 17.797 1 98.88 237 THR B N 1
ATOM 5370 C CA . THR B 1 237 ? 2.59 17.594 18.672 1 98.88 237 THR B CA 1
ATOM 5371 C C . THR B 1 237 ? 2.246 16.109 18.656 1 98.88 237 THR B C 1
ATOM 5373 O O . THR B 1 237 ? 1.168 15.727 18.188 1 98.88 237 THR B O 1
ATOM 5376 N N . HIS B 1 238 ? 3.188 15.273 18.938 1 98.56 238 HIS B N 1
ATOM 5377 C CA . HIS B 1 238 ? 2.912 13.859 19.172 1 98.56 238 HIS B CA 1
ATOM 5378 C C . HIS B 1 238 ? 2.24 13.641 20.516 1 98.56 238 HIS B C 1
ATOM 5380 O O . HIS B 1 238 ? 2.52 14.359 21.484 1 98.56 238 HIS B O 1
ATOM 5386 N N . CYS B 1 239 ? 1.41 12.664 20.547 1 98.5 239 CYS B N 1
ATOM 5387 C CA . CYS B 1 239 ? 0.677 12.344 21.766 1 98.5 239 CYS B CA 1
ATOM 5388 C C . CYS B 1 239 ? 0.44 10.844 21.891 1 98.5 239 CYS B C 1
ATOM 5390 O O . CYS B 1 239 ? -0.191 10.242 21.016 1 98.5 239 CYS B O 1
ATOM 5392 N N . SER B 1 240 ? 0.904 10.219 22.922 1 97.44 240 SER B N 1
ATOM 5393 C CA . SER B 1 240 ? 0.668 8.812 23.203 1 97.44 240 SER B CA 1
ATOM 5394 C C . SER B 1 240 ? 0.95 7.941 21.984 1 97.44 240 SER B C 1
ATOM 5396 O O . SER B 1 240 ? 0.113 7.125 21.594 1 97.44 240 SER B O 1
ATOM 5398 N N . GLU B 1 241 ? 2.07 8.172 21.391 1 95.88 241 GLU B N 1
ATOM 5399 C CA . GLU B 1 241 ? 2.393 7.609 20.078 1 95.88 241 GLU B CA 1
ATOM 5400 C C . GLU B 1 241 ? 2.746 6.125 20.188 1 95.88 241 GLU B C 1
ATOM 5402 O O . GLU B 1 241 ? 2.299 5.316 19.375 1 95.88 241 GLU B O 1
ATOM 5407 N N . SER B 1 242 ? 3.586 5.793 21.109 1 94.38 242 SER B N 1
ATOM 5408 C CA . SER B 1 242 ? 4.109 4.445 21.297 1 94.38 242 SER B CA 1
ATOM 5409 C C . SER B 1 242 ? 4.141 4.074 22.781 1 94.38 242 SER B C 1
ATOM 5411 O O . SER B 1 242 ? 3.932 4.93 23.641 1 94.38 242 SER B O 1
ATOM 5413 N N . ASP B 1 243 ? 4.43 2.822 23.094 1 93.81 243 ASP B N 1
ATOM 5414 C CA . ASP B 1 243 ? 4.586 2.391 24.484 1 93.81 243 ASP B CA 1
ATOM 5415 C C . ASP B 1 243 ? 5.648 3.219 25.203 1 93.81 243 ASP B C 1
ATOM 5417 O O . ASP B 1 243 ? 5.414 3.725 26.297 1 93.81 243 ASP B O 1
ATOM 5421 N N . TRP B 1 244 ? 6.746 3.383 24.531 1 91.38 244 TRP B N 1
ATOM 5422 C CA . TRP B 1 244 ? 7.848 4.129 25.125 1 91.38 244 TRP B CA 1
ATOM 5423 C C . TRP B 1 244 ? 7.441 5.57 25.406 1 91.38 244 TRP B C 1
ATOM 5425 O O . TRP B 1 244 ? 7.629 6.074 26.516 1 91.38 244 TRP B O 1
ATOM 5435 N N . GLU B 1 245 ? 6.926 6.238 24.406 1 93.19 245 GLU B N 1
ATOM 5436 C CA . GLU B 1 245 ? 6.602 7.66 24.516 1 93.19 245 GLU B CA 1
ATOM 5437 C C . GLU B 1 245 ? 5.531 7.902 25.578 1 93.19 245 GLU B C 1
ATOM 5439 O O . GLU B 1 245 ? 5.664 8.805 26.406 1 93.19 245 GLU B O 1
ATOM 5444 N N . SER B 1 246 ? 4.477 7.113 25.562 1 94.56 246 SER B N 1
ATOM 5445 C CA . SER B 1 246 ? 3.389 7.246 26.531 1 94.56 246 SER B CA 1
ATOM 5446 C C . SER B 1 246 ? 3.881 7.035 27.953 1 94.56 246 SER B C 1
ATOM 5448 O O . SER B 1 246 ? 3.539 7.801 28.859 1 94.56 246 SER B O 1
ATOM 5450 N N . ASN B 1 247 ? 4.707 6.016 28.156 1 94.81 247 ASN B N 1
ATOM 5451 C CA . ASN B 1 247 ? 5.223 5.703 29.484 1 94.81 247 ASN B CA 1
ATOM 5452 C C . ASN B 1 247 ? 6.164 6.793 29.984 1 94.81 247 ASN B C 1
ATOM 5454 O O . ASN B 1 247 ? 6.211 7.074 31.188 1 94.81 247 ASN B O 1
ATOM 5458 N N . HIS B 1 248 ? 6.918 7.371 29.062 1 94.44 248 HIS B N 1
ATOM 5459 C CA . HIS B 1 248 ? 7.812 8.461 29.422 1 94.44 248 HIS B CA 1
ATOM 5460 C C . HIS B 1 248 ? 7.043 9.609 30.078 1 94.44 248 HIS B C 1
ATOM 5462 O O . HIS B 1 248 ? 7.492 10.18 31.078 1 94.44 248 HIS B O 1
ATOM 5468 N N . VAL B 1 249 ? 5.922 9.961 29.562 1 97.06 249 VAL B N 1
ATOM 5469 C CA . VAL B 1 249 ? 5.133 11.086 30.047 1 97.06 249 VAL B CA 1
ATOM 5470 C C . VAL B 1 249 ? 4.512 10.742 31.406 1 97.06 249 VAL B C 1
ATOM 5472 O O . VAL B 1 249 ? 4.492 11.57 32.312 1 97.06 249 VAL B O 1
ATOM 5475 N N . ILE B 1 250 ? 4.035 9.523 31.531 1 97.19 250 ILE B N 1
ATOM 5476 C CA . ILE B 1 250 ? 3.463 9.07 32.781 1 97.19 250 ILE B CA 1
ATOM 5477 C C . ILE B 1 250 ? 4.523 9.133 33.906 1 97.19 250 ILE B C 1
ATOM 5479 O O . ILE B 1 250 ? 4.242 9.562 35 1 97.19 250 ILE B O 1
ATOM 5483 N N . GLU B 1 251 ? 5.684 8.695 33.531 1 97.56 251 GLU B N 1
ATOM 5484 C CA . GLU B 1 251 ? 6.773 8.711 34.5 1 97.56 251 GLU B CA 1
ATOM 5485 C C . GLU B 1 251 ? 7.133 10.133 34.906 1 97.56 251 GLU B C 1
ATOM 5487 O O . GLU B 1 251 ? 7.363 10.414 36.094 1 97.56 251 GLU B O 1
ATOM 5492 N N . ARG B 1 252 ? 7.168 11.055 33.969 1 96.81 252 ARG B N 1
ATOM 5493 C CA . ARG B 1 252 ? 7.629 12.422 34.188 1 96.81 252 ARG B CA 1
ATOM 5494 C C . ARG B 1 252 ? 6.559 13.25 34.875 1 96.81 252 ARG B C 1
ATOM 5496 O O . ARG B 1 252 ? 6.863 14.047 35.781 1 96.81 252 ARG B O 1
ATOM 5503 N N . PHE B 1 253 ? 5.262 13.062 34.5 1 97.75 253 PHE B N 1
ATOM 5504 C CA . PHE B 1 253 ? 4.23 13.992 34.969 1 97.75 253 PHE B CA 1
ATOM 5505 C C . PHE B 1 253 ? 3.166 13.266 35.781 1 97.75 253 PHE B C 1
ATOM 5507 O O . PHE B 1 253 ? 2.26 13.891 36.312 1 97.75 253 PHE B O 1
ATOM 5514 N N . LYS B 1 254 ? 3.191 11.914 35.844 1 97.31 254 LYS B N 1
ATOM 5515 C CA . LYS B 1 254 ? 2.197 11.086 36.531 1 97.31 254 LYS B CA 1
ATOM 5516 C C . LYS B 1 254 ? 0.811 11.289 35.938 1 97.31 254 LYS B C 1
ATOM 5518 O O . LYS B 1 254 ? -0.195 11.25 36.625 1 97.31 254 LYS B O 1
ATOM 5523 N N . LYS B 1 255 ? 0.834 11.75 34.656 1 96.19 255 LYS B N 1
ATOM 5524 C CA . LYS B 1 255 ? -0.353 11.93 33.844 1 96.19 255 LYS B CA 1
ATOM 5525 C C . LYS B 1 255 ? -0.139 11.359 32.438 1 96.19 255 LYS B C 1
ATOM 5527 O O . LYS B 1 255 ? 0.999 11.227 31.969 1 96.19 255 LYS B O 1
ATOM 5532 N N . HIS B 1 256 ? -1.271 11.07 31.859 1 96.69 256 HIS B N 1
ATOM 5533 C CA . HIS B 1 256 ? -1.193 10.711 30.453 1 96.69 256 HIS B CA 1
ATOM 5534 C C . HIS B 1 256 ? -0.965 11.938 29.578 1 96.69 256 HIS B C 1
ATOM 5536 O O . HIS B 1 256 ? -1.242 13.062 30 1 96.69 256 HIS B O 1
ATOM 5542 N N . ASP B 1 257 ? -0.552 11.688 28.391 1 97.88 257 ASP B N 1
ATOM 5543 C CA . ASP B 1 257 ? -0.003 12.703 27.5 1 97.88 257 ASP B CA 1
ATOM 5544 C C . ASP B 1 257 ? -1.007 13.828 27.25 1 97.88 257 ASP B C 1
ATOM 5546 O O . ASP B 1 257 ? -0.675 15 27.406 1 97.88 257 ASP B O 1
ATOM 5550 N N . ALA B 1 258 ? -2.221 13.469 26.891 1 98.56 258 ALA B N 1
ATOM 5551 C CA . ALA B 1 258 ? -3.211 14.484 26.531 1 98.56 258 ALA B CA 1
ATOM 5552 C C . ALA B 1 258 ? -3.52 15.391 27.719 1 98.56 258 ALA B C 1
ATOM 5554 O O . ALA B 1 258 ? -3.678 16.594 27.562 1 98.56 258 ALA B O 1
ATOM 5555 N N . PHE B 1 259 ? -3.602 14.789 28.922 1 98.56 259 PHE B N 1
ATOM 5556 C CA . PHE B 1 259 ? -3.836 15.57 30.141 1 98.56 259 PHE B CA 1
ATOM 5557 C C . PHE B 1 259 ? -2.662 16.5 30.406 1 98.56 259 PHE B C 1
ATOM 5559 O O . PHE B 1 259 ? -2.855 17.656 30.797 1 98.56 259 PHE B O 1
ATOM 5566 N N . ALA B 1 260 ? -1.461 15.961 30.25 1 98.69 260 ALA B N 1
ATOM 5567 C CA . ALA B 1 260 ? -0.272 16.781 30.453 1 98.69 260 ALA B CA 1
ATOM 5568 C C . ALA B 1 260 ? -0.247 17.969 29.484 1 98.69 260 ALA B C 1
ATOM 5570 O O . ALA B 1 260 ? -0.03 19.109 29.906 1 98.69 260 ALA B O 1
ATOM 5571 N N . LEU B 1 261 ? -0.445 17.719 28.219 1 98.88 261 LEU B N 1
ATOM 5572 C CA . LEU B 1 261 ? -0.454 18.766 27.203 1 98.88 261 LEU B CA 1
ATOM 5573 C C . LEU B 1 261 ? -1.528 19.812 27.5 1 98.88 261 LEU B C 1
ATOM 5575 O O . LEU B 1 261 ? -1.297 21 27.328 1 98.88 261 LEU B O 1
ATOM 5579 N N . ASP B 1 262 ? -2.725 19.328 27.875 1 98.75 262 ASP B N 1
ATOM 5580 C CA . ASP B 1 262 ? -3.822 20.219 28.203 1 98.75 262 ASP B CA 1
ATOM 5581 C C . ASP B 1 262 ? -3.438 21.156 29.359 1 98.75 262 ASP B C 1
ATOM 5583 O O . ASP B 1 262 ? -3.795 22.328 29.359 1 98.75 262 ASP B O 1
ATOM 5587 N N . GLY B 1 263 ? -2.76 20.625 30.344 1 98.5 263 GLY B N 1
ATOM 5588 C CA . GLY B 1 263 ? -2.303 21.406 31.469 1 98.5 263 GLY B CA 1
ATOM 5589 C C . GLY B 1 263 ? -1.396 22.562 31.078 1 98.5 263 GLY B C 1
ATOM 5590 O O . GLY B 1 263 ? -1.312 23.562 31.797 1 98.5 263 GLY B O 1
ATOM 5591 N N . PHE B 1 264 ? -0.733 22.453 29.969 1 98.62 264 PHE B N 1
ATOM 5592 C CA . PHE B 1 264 ? 0.166 23.484 29.484 1 98.62 264 PHE B CA 1
ATOM 5593 C C . PHE B 1 264 ? -0.553 24.422 28.516 1 98.62 264 PHE B C 1
ATOM 5595 O O . PHE B 1 264 ? 0.056 25.328 27.953 1 98.62 264 PHE B O 1
ATOM 5602 N N . GLY B 1 265 ? -1.842 24.172 28.25 1 98.44 265 GLY B N 1
ATOM 5603 C CA . GLY B 1 265 ? -2.598 25 27.312 1 98.44 265 GLY B CA 1
ATOM 5604 C C . GLY B 1 265 ? -2.336 24.656 25.859 1 98.44 265 GLY B C 1
ATOM 5605 O O . GLY B 1 265 ? -2.562 25.469 24.969 1 98.44 265 GLY B O 1
ATOM 5606 N N . LEU B 1 266 ? -1.928 23.422 25.641 1 98.81 266 LEU B N 1
ATOM 5607 C CA . LEU B 1 266 ? -1.514 23.016 24.297 1 98.81 266 LEU B CA 1
ATOM 5608 C C . LEU B 1 266 ? -2.6 22.203 23.609 1 98.81 266 LEU B C 1
ATOM 5610 O O . LEU B 1 266 ? -2.41 21.719 22.5 1 98.81 266 LEU B O 1
ATOM 5614 N N . VAL B 1 267 ? -3.719 21.922 24.234 1 98.81 267 VAL B N 1
ATOM 5615 C CA . VAL B 1 267 ? -4.852 21.219 23.641 1 98.81 267 VAL B CA 1
ATOM 5616 C C . VAL B 1 267 ? -6.012 22.188 23.438 1 98.81 267 VAL B C 1
ATOM 5618 O O . VAL B 1 267 ? -6.688 22.562 24.406 1 98.81 267 VAL B O 1
ATOM 5621 N N . THR B 1 268 ? -6.211 22.672 22.219 1 98.69 268 THR B N 1
ATOM 5622 C CA . THR B 1 268 ? -7.246 23.609 21.828 1 98.69 268 THR B CA 1
ATOM 5623 C C . THR B 1 268 ? -7.984 23.125 20.594 1 98.69 268 THR B C 1
ATOM 5625 O O . THR B 1 268 ? -7.691 22.031 20.078 1 98.69 268 THR B O 1
ATOM 5628 N N . ARG B 1 269 ? -8.898 23.859 20.062 1 98.62 269 ARG B N 1
ATOM 5629 C CA . ARG B 1 269 ? -9.648 23.531 18.859 1 98.62 269 ARG B CA 1
ATOM 5630 C C . ARG B 1 269 ? -8.719 23.391 17.656 1 98.62 269 ARG B C 1
ATOM 5632 O O . ARG B 1 269 ? -9.023 22.656 16.703 1 98.62 269 ARG B O 1
ATOM 5639 N N . HIS B 1 270 ? -7.555 24.016 17.75 1 98.56 270 HIS B N 1
ATOM 5640 C CA . HIS B 1 270 ? -6.633 24.031 16.609 1 98.56 270 HIS B CA 1
ATOM 5641 C C . HIS B 1 270 ? -5.469 23.078 16.828 1 98.56 270 HIS B C 1
ATOM 5643 O O . HIS B 1 270 ? -4.438 23.172 16.156 1 98.56 270 HIS B O 1
ATOM 5649 N N . THR B 1 271 ? -5.617 22.156 17.797 1 98.88 271 THR B N 1
ATOM 5650 C CA . THR B 1 271 ? -4.547 21.219 18.094 1 98.88 271 THR B CA 1
ATOM 5651 C C . THR B 1 271 ? -4.738 19.922 17.312 1 98.88 271 THR B C 1
ATOM 5653 O O . THR B 1 271 ? -5.844 19.375 17.266 1 98.88 271 THR B O 1
ATOM 5656 N N . ILE B 1 272 ? -3.674 19.5 16.656 1 98.88 272 ILE B N 1
ATOM 5657 C CA . ILE B 1 272 ? -3.586 18.172 16.031 1 98.88 272 ILE B CA 1
ATOM 5658 C C . ILE B 1 272 ? -2.639 17.297 16.844 1 98.88 272 ILE B C 1
ATOM 5660 O O . ILE B 1 272 ? -1.444 17.594 16.953 1 98.88 272 ILE B O 1
ATOM 5664 N N . LEU B 1 273 ? -3.152 16.25 17.453 1 98.94 273 LEU B N 1
ATOM 5665 C CA . LEU B 1 273 ? -2.377 15.258 18.188 1 98.94 273 LEU B CA 1
ATOM 5666 C C . LEU B 1 273 ? -2.023 14.078 17.281 1 98.94 273 LEU B C 1
ATOM 5668 O O . LEU B 1 273 ? -2.9 13.297 16.906 1 98.94 273 LEU B O 1
ATOM 5672 N N . ALA B 1 274 ? -0.755 13.922 16.953 1 98.75 274 ALA B N 1
ATOM 5673 C CA . ALA B 1 274 ? -0.326 12.891 16 1 98.75 274 ALA B CA 1
ATOM 5674 C C . ALA B 1 274 ? -0.348 11.508 16.656 1 98.75 274 ALA B C 1
ATOM 5676 O O . ALA B 1 274 ? 0.043 11.352 17.812 1 98.75 274 ALA B O 1
ATOM 5677 N N . HIS B 1 275 ? -0.792 10.484 15.945 1 98.38 275 HIS B N 1
ATOM 5678 C CA . HIS B 1 275 ? -0.817 9.062 16.266 1 98.38 275 HIS B CA 1
ATOM 5679 C C . HIS B 1 275 ? -1.863 8.758 17.344 1 98.38 275 HIS B C 1
ATOM 5681 O O . HIS B 1 275 ? -2.988 8.375 17.016 1 98.38 275 HIS B O 1
ATOM 5687 N N . SER B 1 276 ? -1.551 9.047 18.609 1 98.19 276 SER B N 1
ATOM 5688 C CA . SER B 1 276 ? -2.434 9.008 19.766 1 98.19 276 SER B CA 1
ATOM 5689 C C . SER B 1 276 ? -2.984 7.602 19.984 1 98.19 276 SER B C 1
ATOM 5691 O O . SER B 1 276 ? -4.141 7.438 20.375 1 98.19 276 SER B O 1
ATOM 5693 N N . ASN B 1 277 ? -2.229 6.578 19.766 1 97.81 277 ASN B N 1
ATOM 5694 C CA . ASN B 1 277 ? -2.652 5.184 19.812 1 97.81 277 ASN B CA 1
ATOM 5695 C C . ASN B 1 277 ? -3.113 4.777 21.203 1 97.81 277 ASN B C 1
ATOM 5697 O O . ASN B 1 277 ? -3.971 3.904 21.344 1 97.81 277 ASN B O 1
ATOM 5701 N N . PHE B 1 278 ? -2.572 5.422 22.266 1 97.44 278 PHE B N 1
ATOM 5702 C CA . PHE B 1 278 ? -2.777 4.941 23.625 1 97.44 278 PHE B CA 1
ATOM 5703 C C . PHE B 1 278 ? -3.654 5.906 24.406 1 97.44 278 PHE B C 1
ATOM 5705 O O . PHE B 1 278 ? -3.596 5.941 25.641 1 97.44 278 PHE B O 1
ATOM 5712 N N . LEU B 1 279 ? -4.422 6.691 23.703 1 97.75 279 LEU B N 1
ATOM 5713 C CA . LEU B 1 279 ? -5.383 7.543 24.406 1 97.75 279 LEU B CA 1
ATOM 5714 C C . LEU B 1 279 ? -6.359 6.699 25.219 1 97.75 279 LEU B C 1
ATOM 5716 O O . LEU B 1 279 ? -6.996 5.789 24.688 1 97.75 279 LEU B O 1
ATOM 5720 N N . LEU B 1 280 ? -6.492 7.047 26.469 1 96.56 280 LEU B N 1
ATOM 5721 C CA . LEU B 1 280 ? -7.559 6.48 27.281 1 96.56 280 LEU B CA 1
ATOM 5722 C C . LEU B 1 280 ? -8.906 7.074 26.891 1 96.56 280 LEU B C 1
ATOM 5724 O O . LEU B 1 280 ? -8.969 8.117 26.234 1 96.56 280 LEU B O 1
ATOM 5728 N N . THR B 1 281 ? -9.953 6.402 27.328 1 97.56 281 THR B N 1
ATOM 5729 C CA . THR B 1 281 ? -11.289 6.906 27.062 1 97.56 281 THR B CA 1
ATOM 5730 C C . THR B 1 281 ? -11.453 8.32 27.625 1 97.56 281 THR B C 1
ATOM 5732 O O . THR B 1 281 ? -12.039 9.188 26.969 1 97.56 281 THR B O 1
ATOM 5735 N N . GLU B 1 282 ? -10.922 8.492 28.828 1 97.94 282 GLU B N 1
ATOM 5736 C CA . GLU B 1 282 ? -11.023 9.797 29.469 1 97.94 282 GLU B CA 1
ATOM 5737 C C . GLU B 1 282 ? -10.234 10.852 28.688 1 97.94 282 GLU B C 1
ATOM 5739 O O . GLU B 1 282 ? -10.625 12.023 28.656 1 97.94 282 GLU B O 1
ATOM 5744 N N . GLU B 1 283 ? -9.125 10.477 28.141 1 98.44 283 GLU B N 1
ATOM 5745 C CA . GLU B 1 283 ? -8.352 11.391 27.312 1 98.44 283 GLU B CA 1
ATOM 5746 C C . GLU B 1 283 ? -9.102 11.734 26.031 1 98.44 283 GLU B C 1
ATOM 5748 O O . GLU B 1 283 ? -9.07 12.875 25.562 1 98.44 283 GLU B O 1
ATOM 5753 N N . MET B 1 284 ? -9.742 10.766 25.438 1 98.56 284 MET B N 1
ATOM 5754 C CA . MET B 1 284 ? -10.57 11.039 24.266 1 98.56 284 MET B CA 1
ATOM 5755 C C . MET B 1 284 ? -11.664 12.047 24.609 1 98.56 284 MET B C 1
ATOM 5757 O O . MET B 1 284 ? -11.977 12.922 23.797 1 98.56 284 MET B O 1
ATOM 5761 N N . ASP B 1 285 ? -12.234 11.898 25.812 1 98.69 285 ASP B N 1
ATOM 5762 C CA . ASP B 1 285 ? -13.25 12.852 26.25 1 98.69 285 ASP B CA 1
ATOM 5763 C C . ASP B 1 285 ? -12.664 14.266 26.359 1 98.69 285 ASP B C 1
ATOM 5765 O O . ASP B 1 285 ? -13.32 15.242 25.984 1 98.69 285 ASP B O 1
ATOM 5769 N N . LEU B 1 286 ? -11.477 14.359 26.906 1 98.75 286 LEU B N 1
ATOM 5770 C CA . LEU B 1 286 ? -10.797 15.648 27 1 98.75 286 LEU B CA 1
ATOM 5771 C C . LEU B 1 286 ? -10.57 16.234 25.609 1 98.75 286 LEU B C 1
ATOM 5773 O O . LEU B 1 286 ? -10.859 17.406 25.375 1 98.75 286 LEU B O 1
ATOM 5777 N N . VAL B 1 287 ? -10.008 15.453 24.688 1 98.81 287 VAL B N 1
ATOM 5778 C CA . VAL B 1 287 ? -9.719 15.891 23.328 1 98.81 287 VAL B CA 1
ATOM 5779 C C . VAL B 1 287 ? -10.992 16.391 22.672 1 98.81 287 VAL B C 1
ATOM 5781 O O . VAL B 1 287 ? -10.984 17.438 22 1 98.81 287 VAL B O 1
ATOM 5784 N N . LEU B 1 288 ? -12.07 15.648 22.828 1 98.62 288 LEU B N 1
ATOM 5785 C CA . LEU B 1 288 ? -13.375 16.047 22.297 1 98.62 288 LEU B CA 1
ATOM 5786 C C . LEU B 1 288 ? -13.828 17.375 22.891 1 98.62 288 LEU B C 1
ATOM 5788 O O . LEU B 1 288 ? -14.273 18.266 22.156 1 98.62 288 LEU B O 1
ATOM 5792 N N . SER B 1 289 ? -13.742 17.469 24.219 1 98.75 289 SER B N 1
ATOM 5793 C CA . SER B 1 289 ? -14.219 18.656 24.906 1 98.75 289 SER B CA 1
ATOM 5794 C C . SER B 1 289 ? -13.453 19.906 24.469 1 98.75 289 SER B C 1
ATOM 5796 O O . SER B 1 289 ? -14 21 24.469 1 98.75 289 SER B O 1
ATOM 5798 N N . ARG B 1 290 ? -12.195 19.766 24.062 1 98.69 290 ARG B N 1
ATOM 5799 C CA . ARG B 1 290 ? -11.367 20.875 23.609 1 98.69 290 ARG B CA 1
ATOM 5800 C C . ARG B 1 290 ? -11.562 21.125 22.125 1 98.69 290 ARG B C 1
ATOM 5802 O O . ARG B 1 290 ? -11.141 22.156 21.594 1 98.69 290 ARG B O 1
ATOM 5809 N N . GLY B 1 291 ? -12.18 20.172 21.422 1 98.5 291 GLY B N 1
ATOM 5810 C CA . GLY B 1 291 ? -12.359 20.25 19.984 1 98.5 291 GLY B CA 1
ATOM 5811 C C . GLY B 1 291 ? -11.094 19.953 19.203 1 98.5 291 GLY B C 1
ATOM 5812 O O . GLY B 1 291 ? -11.008 20.266 18 1 98.5 291 GLY B O 1
ATOM 5813 N N . ALA B 1 292 ? -10.062 19.422 19.875 1 98.81 292 ALA B N 1
ATOM 5814 C CA . ALA B 1 292 ? -8.812 19.062 19.219 1 98.81 292 ALA B CA 1
ATOM 5815 C C . ALA B 1 292 ? -8.984 17.859 18.297 1 98.81 292 ALA B C 1
ATOM 5817 O O . ALA B 1 292 ? -10.047 17.234 18.297 1 98.81 292 ALA B O 1
ATOM 5818 N N . ALA B 1 293 ? -7.965 17.625 17.469 1 98.88 293 ALA B N 1
ATOM 5819 C CA . ALA B 1 293 ? -8.047 16.531 16.5 1 98.88 293 ALA B CA 1
ATOM 5820 C C . ALA B 1 293 ? -6.902 15.547 16.688 1 98.88 293 ALA B C 1
ATOM 5822 O O . ALA B 1 293 ? -5.871 15.883 17.266 1 98.88 293 ALA B O 1
ATOM 5823 N N . VAL B 1 294 ? -7.137 14.328 16.25 1 98.88 294 VAL B N 1
ATOM 5824 C CA . VAL B 1 294 ? -6.102 13.305 16.172 1 98.88 294 VAL B CA 1
ATOM 5825 C C . VAL B 1 294 ? -5.699 13.094 14.711 1 98.88 294 VAL B C 1
ATOM 5827 O O . VAL B 1 294 ? -6.559 13.031 13.828 1 98.88 294 VAL B O 1
ATOM 5830 N N . ALA B 1 295 ? -4.418 13.109 14.414 1 98.94 295 ALA B N 1
ATOM 5831 C CA . ALA B 1 295 ? -3.895 12.633 13.141 1 98.94 295 ALA B CA 1
ATOM 5832 C C . ALA B 1 295 ? -3.545 11.156 13.203 1 98.94 295 ALA B C 1
ATOM 5834 O O . ALA B 1 295 ? -2.451 10.781 13.641 1 98.94 295 ALA B O 1
ATOM 5835 N N . HIS B 1 296 ? -4.457 10.352 12.758 1 98.88 296 HIS B N 1
ATOM 5836 C CA . HIS B 1 296 ? -4.211 8.914 12.68 1 98.88 296 HIS B CA 1
ATOM 5837 C C . HIS B 1 296 ? -3.225 8.586 11.562 1 98.88 296 HIS B C 1
ATOM 5839 O O . HIS B 1 296 ? -3.453 8.938 10.398 1 98.88 296 HIS B O 1
ATOM 5845 N N . CYS B 1 297 ? -2.098 8 11.891 1 98.75 297 CYS B N 1
ATOM 5846 C CA . CYS B 1 297 ? -1.059 7.625 10.938 1 98.75 297 CYS B CA 1
ATOM 5847 C C . CYS B 1 297 ? -0.9 6.109 10.875 1 98.75 297 CYS B C 1
ATOM 5849 O O . CYS B 1 297 ? 0.118 5.566 11.312 1 98.75 297 CYS B O 1
ATOM 5851 N N . PRO B 1 298 ? -1.845 5.445 10.227 1 98.56 298 PRO B N 1
ATOM 5852 C CA . PRO B 1 298 ? -1.931 3.988 10.344 1 98.56 298 PRO B CA 1
ATOM 5853 C C . PRO B 1 298 ? -0.686 3.281 9.812 1 98.56 298 PRO B C 1
ATOM 5855 O O . PRO B 1 298 ? -0.223 2.305 10.406 1 98.56 298 PRO B O 1
ATOM 5858 N N . LEU B 1 299 ? -0.134 3.686 8.695 1 98.06 299 LEU B N 1
ATOM 5859 C CA . LEU B 1 299 ? 1.057 3.055 8.133 1 98.06 299 LEU B CA 1
ATOM 5860 C C . LEU B 1 299 ? 2.238 3.184 9.086 1 98.06 299 LEU B C 1
ATOM 5862 O O . LEU B 1 299 ? 2.906 2.191 9.391 1 98.06 299 LEU B O 1
ATOM 5866 N N . SER B 1 300 ? 2.51 4.363 9.547 1 97.88 300 SER B N 1
ATOM 5867 C CA . SER B 1 300 ? 3.6 4.605 10.484 1 97.88 300 SER B CA 1
ATOM 5868 C C . SER B 1 300 ? 3.385 3.846 11.789 1 97.88 300 SER B C 1
ATOM 5870 O O . SER B 1 300 ? 4.34 3.355 12.391 1 97.88 300 SER B O 1
ATOM 5872 N N . ASN B 1 301 ? 2.154 3.76 12.25 1 97.75 301 ASN B N 1
ATOM 5873 C CA . ASN B 1 301 ? 1.832 3.113 13.516 1 97.75 301 ASN B CA 1
ATOM 5874 C C . ASN B 1 301 ? 2.189 1.631 13.492 1 97.75 301 ASN B C 1
ATOM 5876 O O . ASN B 1 301 ? 2.578 1.068 14.523 1 97.75 301 ASN B O 1
ATOM 5880 N N . PHE B 1 302 ? 2.111 0.943 12.32 1 96.75 302 PHE B N 1
ATOM 5881 C CA . PHE B 1 302 ? 2.512 -0.455 12.227 1 96.75 302 PHE B CA 1
ATOM 5882 C C . PHE B 1 302 ? 4 -0.613 12.508 1 96.75 302 PHE B C 1
ATOM 5884 O O . PHE B 1 302 ? 4.438 -1.655 13 1 96.75 302 PHE B O 1
ATOM 5891 N N . TYR B 1 303 ? 4.742 0.421 12.25 1 95 303 TYR B N 1
ATOM 5892 C CA . TYR B 1 303 ? 6.191 0.295 12.336 1 95 303 TYR B CA 1
ATOM 5893 C C . TYR B 1 303 ? 6.699 0.736 13.703 1 95 303 TYR B C 1
ATOM 5895 O O . TYR B 1 303 ? 7.617 0.128 14.258 1 95 303 TYR B O 1
ATOM 5903 N N . PHE B 1 304 ? 6.012 1.818 14.234 1 93.56 304 PHE B N 1
ATOM 5904 C CA . PHE B 1 304 ? 6.711 2.459 15.344 1 93.56 304 PHE B CA 1
ATOM 5905 C C . PHE B 1 304 ? 5.824 2.521 16.578 1 93.56 304 PHE B C 1
ATOM 5907 O O . PHE B 1 304 ? 6.305 2.787 17.688 1 93.56 304 PHE B O 1
ATOM 5914 N N . SER B 1 305 ? 4.504 2.338 16.484 1 91.12 305 SER B N 1
ATOM 5915 C CA . SER B 1 305 ? 3.623 2.641 17.609 1 91.12 305 SER B CA 1
ATOM 5916 C C . SER B 1 305 ? 3.439 1.424 18.516 1 91.12 305 SER B C 1
ATOM 5918 O O . SER B 1 305 ? 3.086 1.562 19.688 1 91.12 305 SER B O 1
ATOM 5920 N N . ASN B 1 306 ? 3.604 0.177 17.969 1 91.69 306 ASN B N 1
ATOM 5921 C CA . ASN B 1 306 ? 3.496 -1.075 18.719 1 91.69 306 ASN B CA 1
ATOM 5922 C C . ASN B 1 306 ? 2.045 -1.41 19.047 1 91.69 306 ASN B C 1
ATOM 5924 O O . ASN B 1 306 ? 1.775 -2.314 19.844 1 91.69 306 ASN B O 1
ATOM 5928 N N . ALA B 1 307 ? 1.084 -0.644 18.578 1 96.44 307 ALA B N 1
ATOM 5929 C CA . ALA B 1 307 ? -0.343 -0.928 18.719 1 96.44 307 ALA B CA 1
ATOM 5930 C C . ALA B 1 307 ? -1.146 -0.214 17.625 1 96.44 307 ALA B C 1
ATOM 5932 O O . ALA B 1 307 ? -0.579 0.478 16.781 1 96.44 307 ALA B O 1
ATOM 5933 N N . VAL B 1 308 ? -2.473 -0.492 17.672 1 97.44 308 VAL B N 1
ATOM 5934 C CA . VAL B 1 308 ? -3.373 0.095 16.688 1 97.44 308 VAL B CA 1
ATOM 5935 C C . VAL B 1 308 ? -4.277 1.126 17.359 1 97.44 308 VAL B C 1
ATOM 5937 O O . VAL B 1 308 ? -4.816 0.878 18.438 1 97.44 308 VAL B O 1
ATOM 5940 N N . PHE B 1 309 ? -4.328 2.357 16.766 1 98.44 309 PHE B N 1
ATOM 5941 C CA . PHE B 1 309 ? -5.254 3.383 17.234 1 98.44 309 PHE B CA 1
ATOM 5942 C C . PHE B 1 309 ? -6.695 2.9 17.125 1 98.44 309 PHE B C 1
ATOM 5944 O O . PHE B 1 309 ? -7.133 2.455 16.062 1 98.44 309 PHE B O 1
ATOM 5951 N N . PRO B 1 310 ? -7.469 2.912 18.234 1 98.5 310 PRO B N 1
ATOM 5952 C CA . PRO B 1 310 ? -8.867 2.492 18.156 1 98.5 310 PRO B CA 1
ATOM 5953 C C . PRO B 1 310 ? -9.758 3.512 17.438 1 98.5 310 PRO B C 1
ATOM 5955 O O . PRO B 1 310 ? -10.625 4.129 18.062 1 98.5 310 PRO B O 1
ATOM 5958 N N . LEU B 1 311 ? -9.633 3.574 16.188 1 98.81 311 LEU B N 1
ATOM 5959 C CA . LEU B 1 311 ? -10.219 4.602 15.328 1 98.81 311 LEU B CA 1
ATOM 5960 C C . LEU B 1 311 ? -11.734 4.602 15.438 1 98.81 311 LEU B C 1
ATOM 5962 O O . LEU B 1 311 ? -12.352 5.652 15.617 1 98.81 311 LEU B O 1
ATOM 5966 N N . LYS B 1 312 ? -12.383 3.418 15.336 1 98.56 312 LYS B N 1
ATOM 5967 C CA . LYS B 1 312 ? -13.844 3.342 15.367 1 98.56 312 LYS B CA 1
ATOM 5968 C C . LYS B 1 312 ? -14.391 3.898 16.672 1 98.56 312 LYS B C 1
ATOM 5970 O O . LYS B 1 312 ? -15.398 4.609 16.688 1 98.56 312 LYS B O 1
ATOM 5975 N N . LYS B 1 313 ? -13.734 3.535 17.75 1 98.44 313 LYS B N 1
ATOM 5976 C CA . LYS B 1 313 ? -14.133 4.066 19.047 1 98.44 313 LYS B CA 1
ATOM 5977 C C . LYS B 1 313 ? -14.062 5.594 19.062 1 98.44 313 LYS B C 1
ATOM 5979 O O . LYS B 1 313 ? -14.984 6.258 19.547 1 98.44 313 LYS B O 1
ATOM 5984 N N . ALA B 1 314 ? -12.969 6.156 18.594 1 98.81 314 ALA B N 1
ATOM 5985 C CA . ALA B 1 314 ? -12.797 7.605 18.531 1 98.81 314 ALA B CA 1
ATOM 5986 C C . ALA B 1 314 ? -13.891 8.25 17.688 1 98.81 314 ALA B C 1
ATOM 5988 O O . ALA B 1 314 ? -14.453 9.281 18.062 1 98.81 314 ALA B O 1
ATOM 5989 N N . LEU B 1 315 ? -14.148 7.633 16.516 1 98.69 315 LEU B N 1
ATOM 5990 C CA . LEU B 1 315 ? -15.164 8.172 15.617 1 98.69 315 LEU B CA 1
ATOM 5991 C C . LEU B 1 315 ? -16.547 8.109 16.25 1 98.69 315 LEU B C 1
ATOM 5993 O O . LEU B 1 315 ? -17.344 9.031 16.109 1 98.69 315 LEU B O 1
ATOM 5997 N N . ASP B 1 316 ? -16.828 7.008 16.922 1 98.38 316 ASP B N 1
ATOM 5998 C CA . ASP B 1 316 ? -18.125 6.844 17.578 1 98.38 316 ASP B CA 1
ATOM 5999 C C . ASP B 1 316 ? -18.297 7.863 18.703 1 98.38 316 ASP B C 1
ATOM 6001 O O . ASP B 1 316 ? -19.422 8.211 19.047 1 98.38 316 ASP B O 1
ATOM 6005 N N . LYS B 1 317 ? -17.234 8.383 19.266 1 98.12 317 LYS B N 1
ATOM 6006 C CA . LYS B 1 317 ? -17.25 9.43 20.281 1 98.12 317 LYS B CA 1
ATOM 6007 C C . LYS B 1 317 ? -17.312 10.812 19.641 1 98.12 317 LYS B C 1
ATOM 6009 O O . LYS B 1 317 ? -17.406 11.82 20.344 1 98.12 317 LYS B O 1
ATOM 6014 N N . ASN B 1 318 ? -17.172 10.875 18.328 1 98.25 318 ASN B N 1
ATOM 6015 C CA . ASN B 1 318 ? -17.266 12.094 17.547 1 98.25 318 ASN B CA 1
ATOM 6016 C C . ASN B 1 318 ? -15.992 12.93 17.656 1 98.25 318 ASN B C 1
ATOM 6018 O O . ASN B 1 318 ? -16.047 14.156 17.578 1 98.25 318 ASN B O 1
ATOM 6022 N N . LEU B 1 319 ? -14.898 12.289 17.953 1 98.75 319 LEU B N 1
ATOM 6023 C CA . LEU B 1 319 ? -13.625 13 17.891 1 98.75 319 LEU B CA 1
ATOM 6024 C C . LEU B 1 319 ? -13.328 13.477 16.484 1 98.75 319 LEU B C 1
ATOM 6026 O O . LEU B 1 319 ? -13.727 12.836 15.508 1 98.75 319 LEU B O 1
ATOM 6030 N N . HIS B 1 320 ? -12.695 14.641 16.375 1 98.75 320 HIS B N 1
ATOM 6031 C CA . HIS B 1 320 ? -12.086 15.016 15.109 1 98.75 320 HIS B CA 1
ATOM 6032 C C . HIS B 1 320 ? -10.859 14.164 14.812 1 98.75 320 HIS B C 1
ATOM 6034 O O . HIS B 1 320 ? -9.891 14.18 15.57 1 98.75 320 HIS B O 1
ATOM 6040 N N . VAL B 1 321 ? -10.961 13.352 13.781 1 98.94 321 VAL B N 1
ATOM 6041 C CA . VAL B 1 321 ? -9.836 12.523 13.375 1 98.94 321 VAL B CA 1
ATOM 6042 C C . VAL B 1 321 ? -9.602 12.664 11.875 1 98.94 321 VAL B C 1
ATOM 6044 O O . VAL B 1 321 ? -10.555 12.672 11.086 1 98.94 321 VAL B O 1
ATOM 6047 N N . GLY B 1 322 ? -8.391 12.906 11.453 1 98.88 322 GLY B N 1
ATOM 6048 C CA . GLY B 1 322 ? -7.938 12.812 10.078 1 98.88 322 GLY B CA 1
ATOM 6049 C C . GLY B 1 322 ? -6.777 11.859 9.898 1 98.88 322 GLY B C 1
ATOM 6050 O O . GLY B 1 322 ? -6.434 11.109 10.812 1 98.88 322 GLY B O 1
ATOM 6051 N N . LEU B 1 323 ? -6.223 11.766 8.688 1 98.94 323 LEU B N 1
ATOM 6052 C CA . LEU B 1 323 ? -5.109 10.867 8.414 1 98.94 323 LEU B CA 1
ATOM 6053 C C . LEU B 1 323 ? -3.801 11.641 8.289 1 98.94 323 LEU B C 1
ATOM 6055 O O . LEU B 1 323 ? -3.809 12.844 8.031 1 98.94 323 LEU B O 1
ATOM 6059 N N . GLY B 1 324 ? -2.75 11.031 8.516 1 98.88 324 GLY B N 1
ATOM 6060 C CA . GLY B 1 324 ? -1.408 11.531 8.266 1 98.88 324 GLY B CA 1
ATOM 6061 C C . GLY B 1 324 ? -0.471 10.477 7.707 1 98.88 324 GLY B C 1
ATOM 6062 O O . GLY B 1 324 ? -0.579 9.297 8.055 1 98.88 324 GLY B O 1
ATOM 6063 N N . THR B 1 325 ? 0.455 10.922 6.914 1 98.81 325 THR B N 1
ATOM 6064 C CA . THR B 1 325 ? 1.429 9.992 6.352 1 98.81 325 THR B CA 1
ATOM 6065 C C . THR B 1 325 ? 2.551 9.719 7.348 1 98.81 325 THR B C 1
ATOM 6067 O O . THR B 1 325 ? 3.127 8.625 7.352 1 98.81 325 THR B O 1
ATOM 6070 N N . ASP B 1 326 ? 2.836 10.742 8.125 1 98.69 326 ASP B N 1
ATOM 6071 C CA . ASP B 1 326 ? 3.967 10.688 9.055 1 98.69 326 ASP B CA 1
ATOM 6072 C C . ASP B 1 326 ? 5.27 10.406 8.305 1 98.69 326 ASP B C 1
ATOM 6074 O O . ASP B 1 326 ? 6.125 9.664 8.797 1 98.69 326 ASP B O 1
ATOM 6078 N N . VAL B 1 327 ? 5.438 10.914 7.141 1 98.12 327 VAL B N 1
ATOM 6079 C CA . VAL B 1 327 ? 6.754 10.836 6.516 1 98.12 327 VAL B CA 1
ATOM 6080 C C . VAL B 1 327 ? 7.82 11.328 7.488 1 98.12 327 VAL B C 1
ATOM 6082 O O . VAL B 1 327 ? 7.75 12.461 7.973 1 98.12 327 VAL B O 1
ATOM 6085 N N . ALA B 1 328 ? 8.828 10.43 7.762 1 96.75 328 ALA B N 1
ATOM 6086 C CA . ALA B 1 328 ? 9.266 9.195 7.105 1 96.75 328 ALA B CA 1
ATOM 6087 C C . ALA B 1 328 ? 8.961 7.977 7.973 1 96.75 328 ALA B C 1
ATOM 6089 O O . ALA B 1 328 ? 9.336 6.855 7.629 1 96.75 328 ALA B O 1
ATOM 6090 N N . GLY B 1 329 ? 8.25 8.258 9.164 1 96.19 329 GLY B N 1
ATOM 6091 C CA . GLY B 1 329 ? 7.801 7.082 9.891 1 96.19 329 GLY B CA 1
ATOM 6092 C C . GLY B 1 329 ? 6.914 6.176 9.062 1 96.19 329 GLY B C 1
ATOM 6093 O O . GLY B 1 329 ? 6.988 4.949 9.18 1 96.19 329 GLY B O 1
ATOM 6094 N N . GLY B 1 330 ? 6.004 6.754 8.367 1 97 330 GLY B N 1
ATOM 6095 C CA . GLY B 1 330 ? 5.359 6.07 7.254 1 97 330 GLY B CA 1
ATOM 6096 C C . GLY B 1 330 ? 6.16 6.137 5.965 1 97 330 GLY B C 1
ATOM 6097 O O . GLY B 1 330 ? 6.59 7.215 5.555 1 97 330 GLY B O 1
ATOM 6098 N N . ASN B 1 331 ? 6.277 5.098 5.277 1 96.62 331 ASN B N 1
ATOM 6099 C CA . ASN B 1 331 ? 7.18 5.02 4.137 1 96.62 331 ASN B CA 1
ATOM 6100 C C . ASN B 1 331 ? 6.551 5.621 2.883 1 96.62 331 ASN B C 1
ATOM 6102 O O . ASN B 1 331 ? 7.238 5.852 1.887 1 96.62 331 ASN B O 1
ATOM 6106 N N . SER B 1 332 ? 5.289 5.922 2.861 1 98.19 332 SER B N 1
ATOM 6107 C CA . SER B 1 332 ? 4.59 6.383 1.664 1 98.19 332 SER B CA 1
ATOM 6108 C C . SER B 1 332 ? 4.098 7.816 1.826 1 98.19 332 SER B C 1
ATOM 6110 O O . SER B 1 332 ? 3.512 8.164 2.854 1 98.19 332 SER B O 1
ATOM 6112 N N . PRO B 1 333 ? 4.293 8.633 0.796 1 98.56 333 PRO B N 1
ATOM 6113 C CA . PRO B 1 333 ? 3.748 9.992 0.835 1 98.56 333 PRO B CA 1
ATOM 6114 C C . PRO B 1 333 ? 2.268 10.047 0.465 1 98.56 333 PRO B C 1
ATOM 6116 O O . PRO B 1 333 ? 1.691 11.133 0.36 1 98.56 333 PRO B O 1
ATOM 6119 N N . SER B 1 334 ? 1.627 8.914 0.281 1 98.69 334 SER B N 1
ATOM 6120 C CA . SER B 1 334 ? 0.266 8.852 -0.241 1 98.69 334 SER B CA 1
ATOM 6121 C C . SER B 1 334 ? -0.753 8.727 0.887 1 98.69 334 SER B C 1
ATOM 6123 O O . SER B 1 334 ? -0.737 7.75 1.642 1 98.69 334 SER B O 1
ATOM 6125 N N . ILE B 1 335 ? -1.666 9.633 0.957 1 98.88 335 ILE B N 1
ATOM 6126 C CA . ILE B 1 335 ? -2.777 9.555 1.899 1 98.88 335 ILE B CA 1
ATOM 6127 C C . ILE B 1 335 ? -3.709 8.414 1.508 1 98.88 335 ILE B C 1
ATOM 6129 O O . ILE B 1 335 ? -4.312 7.773 2.371 1 98.88 335 ILE B O 1
ATOM 6133 N N . LEU B 1 336 ? -3.785 8.094 0.21 1 98.75 336 LEU B N 1
ATOM 6134 C CA . LEU B 1 336 ? -4.594 6.953 -0.208 1 98.75 336 LEU B CA 1
ATOM 6135 C C . LEU B 1 336 ? -4.031 5.652 0.353 1 98.75 336 LEU B C 1
ATOM 6137 O O . LEU B 1 336 ? -4.789 4.762 0.749 1 98.75 336 LEU B O 1
ATOM 6141 N N . ASP B 1 337 ? -2.682 5.523 0.378 1 98.62 337 ASP B N 1
ATOM 6142 C CA . ASP B 1 337 ? -2.086 4.375 1.056 1 98.62 337 ASP B CA 1
ATOM 6143 C C . ASP B 1 337 ? -2.512 4.32 2.521 1 98.62 337 ASP B C 1
ATOM 6145 O O . ASP B 1 337 ? -2.826 3.25 3.041 1 98.62 337 ASP B O 1
ATOM 6149 N N . ASN B 1 338 ? -2.525 5.469 3.146 1 98.81 338 ASN B N 1
ATOM 6150 C CA . ASN B 1 338 ? -2.902 5.508 4.555 1 98.81 338 ASN B CA 1
ATOM 6151 C C . ASN B 1 338 ? -4.379 5.172 4.75 1 98.81 338 ASN B C 1
ATOM 6153 O O . ASN B 1 338 ? -4.758 4.59 5.77 1 98.81 338 ASN B O 1
ATOM 6157 N N . CYS B 1 339 ? -5.258 5.512 3.781 1 98.75 339 CYS B N 1
ATOM 6158 C CA . CYS B 1 339 ? -6.633 5.027 3.812 1 98.75 339 CYS B CA 1
ATOM 6159 C C . CYS B 1 339 ? -6.676 3.506 3.873 1 98.75 339 CYS B C 1
ATOM 6161 O O . CYS B 1 339 ? -7.383 2.934 4.703 1 98.75 339 CYS B O 1
ATOM 6163 N N . ARG B 1 340 ? -5.898 2.908 3.014 1 98.56 340 ARG B N 1
ATOM 6164 C CA . ARG B 1 340 ? -5.879 1.454 2.895 1 98.56 340 ARG B CA 1
ATOM 6165 C C . ARG B 1 340 ? -5.348 0.808 4.172 1 98.56 340 ARG B C 1
ATOM 6167 O O . ARG B 1 340 ? -5.926 -0.158 4.672 1 98.56 340 ARG B O 1
ATOM 6174 N N . TYR B 1 341 ? -4.324 1.373 4.742 1 98.62 341 TYR B N 1
ATOM 6175 C CA . TYR B 1 341 ? -3.756 0.839 5.977 1 98.62 341 TYR B CA 1
ATOM 6176 C C . TYR B 1 341 ? -4.68 1.104 7.16 1 98.62 341 TYR B C 1
ATOM 6178 O O . TYR B 1 341 ? -4.684 0.344 8.133 1 98.62 341 TYR B O 1
ATOM 6186 N N . ALA B 1 342 ? -5.473 2.24 7.094 1 98.75 342 ALA B N 1
ATOM 6187 C CA . ALA B 1 342 ? -6.445 2.48 8.156 1 98.75 342 ALA B CA 1
ATOM 6188 C C . ALA B 1 342 ? -7.48 1.361 8.211 1 98.75 342 ALA B C 1
ATOM 6190 O O . ALA B 1 342 ? -7.836 0.886 9.289 1 98.75 342 ALA B O 1
ATOM 6191 N N . VAL B 1 343 ? -7.941 0.944 7.051 1 98.31 343 VAL B N 1
ATOM 6192 C CA . VAL B 1 343 ? -8.906 -0.148 6.98 1 98.31 343 VAL B CA 1
ATOM 6193 C C . VAL B 1 343 ? -8.266 -1.436 7.5 1 98.31 343 VAL B C 1
ATOM 6195 O O . VAL B 1 343 ? -8.852 -2.129 8.336 1 98.31 343 VAL B O 1
ATOM 6198 N N . ALA B 1 344 ? -7.062 -1.745 7.043 1 97.94 344 ALA B N 1
ATOM 6199 C CA . ALA B 1 344 ? -6.363 -2.953 7.473 1 97.94 344 ALA B CA 1
ATOM 6200 C C . ALA B 1 344 ? -6.141 -2.953 8.984 1 97.94 344 ALA B C 1
ATOM 6202 O O . ALA B 1 344 ? -6.363 -3.969 9.648 1 97.94 344 ALA B O 1
ATOM 6203 N N . ALA B 1 345 ? -5.707 -1.805 9.516 1 98.31 345 ALA B N 1
ATOM 6204 C CA . ALA B 1 345 ? -5.449 -1.684 10.945 1 98.31 345 ALA B CA 1
ATOM 6205 C C . ALA B 1 345 ? -6.723 -1.921 11.75 1 98.31 345 ALA B C 1
ATOM 6207 O O . ALA B 1 345 ? -6.691 -2.578 12.797 1 98.31 345 ALA B O 1
ATOM 6208 N N . SER B 1 346 ? -7.828 -1.376 11.281 1 98.25 346 SER B N 1
ATOM 6209 C CA . SER B 1 346 ? -9.094 -1.544 11.992 1 98.25 346 SER B CA 1
ATOM 6210 C C . SER B 1 346 ? -9.539 -3.004 11.992 1 98.25 346 SER B C 1
ATOM 6212 O O . SER B 1 346 ? -10.125 -3.48 12.969 1 98.25 346 SER B O 1
ATOM 6214 N N . ARG B 1 347 ? -9.227 -3.738 10.898 1 97.06 347 ARG B N 1
ATOM 6215 C CA . ARG B 1 347 ? -9.539 -5.164 10.82 1 97.06 347 ARG B CA 1
ATOM 6216 C C . ARG B 1 347 ? -8.664 -5.969 11.781 1 97.06 347 ARG B C 1
ATOM 6218 O O . ARG B 1 347 ? -9.148 -6.887 12.445 1 97.06 347 ARG B O 1
ATOM 6225 N N . ALA B 1 348 ? -7.41 -5.629 11.781 1 97.69 348 ALA B N 1
ATOM 6226 C CA . ALA B 1 348 ? -6.492 -6.293 12.695 1 97.69 348 ALA B CA 1
ATOM 6227 C C . ALA B 1 348 ? -6.93 -6.113 14.148 1 97.69 348 ALA B C 1
ATOM 6229 O O . ALA B 1 348 ? -6.84 -7.043 14.953 1 97.69 348 ALA B O 1
ATOM 6230 N N . LEU B 1 349 ? -7.371 -4.887 14.445 1 98.25 349 LEU B N 1
ATOM 6231 C CA . LEU B 1 349 ? -7.832 -4.613 15.797 1 98.25 349 LEU B CA 1
ATOM 6232 C C . LEU B 1 349 ? -9.094 -5.402 16.109 1 98.25 349 LEU B C 1
ATOM 6234 O O . LEU B 1 349 ? -9.227 -5.969 17.203 1 98.25 349 LEU B O 1
ATOM 6238 N N . GLU B 1 350 ? -10.008 -5.457 15.203 1 97.38 350 GLU B N 1
ATOM 6239 C CA . GLU B 1 350 ? -11.289 -6.125 15.406 1 97.38 350 GLU B CA 1
ATOM 6240 C C . GLU B 1 350 ? -11.109 -7.629 15.594 1 97.38 350 GLU B C 1
ATOM 6242 O O . GLU B 1 350 ? -11.703 -8.227 16.5 1 97.38 350 GLU B O 1
ATOM 6247 N N . ASN B 1 351 ? -10.25 -8.219 14.75 1 96.44 351 ASN B N 1
ATOM 6248 C CA . ASN B 1 351 ? -10.125 -9.672 14.719 1 96.44 351 ASN B CA 1
ATOM 6249 C C . ASN B 1 351 ? -9.023 -10.164 15.648 1 96.44 351 ASN B C 1
ATOM 6251 O O . ASN B 1 351 ? -9.031 -11.312 16.078 1 96.44 351 ASN B O 1
ATOM 6255 N N . GLY B 1 352 ? -8.117 -9.281 16.016 1 97.06 352 GLY B N 1
ATOM 6256 C CA . GLY B 1 352 ? -6.852 -9.734 16.562 1 97.06 352 GLY B CA 1
ATOM 6257 C C . GLY B 1 352 ? -5.91 -10.289 15.516 1 97.06 352 GLY B C 1
ATOM 6258 O O . GLY B 1 352 ? -6.254 -10.336 14.328 1 97.06 352 GLY B O 1
ATOM 6259 N N . VAL B 1 353 ? -4.707 -10.758 15.977 1 97.88 353 VAL B N 1
ATOM 6260 C CA . VAL B 1 353 ? -3.738 -11.117 14.953 1 97.88 353 VAL B CA 1
ATOM 6261 C C . VAL B 1 353 ? -3.135 -12.484 15.258 1 97.88 353 VAL B C 1
ATOM 6263 O O . VAL B 1 353 ? -2.473 -13.086 14.414 1 97.88 353 VAL B O 1
ATOM 6266 N N . ASP B 1 354 ? -3.342 -13.094 16.438 1 97.88 354 ASP B N 1
ATOM 6267 C CA . ASP B 1 354 ? -2.707 -14.328 16.875 1 97.88 354 ASP B CA 1
ATOM 6268 C C . ASP B 1 354 ? -3.479 -15.555 16.375 1 97.88 354 ASP B C 1
ATOM 6270 O O . ASP B 1 354 ? -4.57 -15.844 16.875 1 97.88 354 ASP B O 1
ATOM 6274 N N . PRO B 1 355 ? -2.885 -16.312 15.492 1 97.31 355 PRO B N 1
ATOM 6275 C CA . PRO B 1 355 ? -3.633 -17.453 14.945 1 97.31 355 PRO B CA 1
ATOM 6276 C C . PRO B 1 355 ? -3.789 -18.594 15.945 1 97.31 355 PRO B C 1
ATOM 6278 O O . PRO B 1 355 ? -4.559 -19.531 15.703 1 97.31 355 PRO B O 1
ATOM 6281 N N . ASN B 1 356 ? -3.1 -18.578 17.031 1 96.12 356 ASN B N 1
ATOM 6282 C CA . ASN B 1 356 ? -3.162 -19.656 18.016 1 96.12 356 ASN B CA 1
ATOM 6283 C C . ASN B 1 356 ? -4.32 -19.438 19 1 96.12 356 ASN B C 1
ATOM 6285 O O . ASN B 1 356 ? -4.629 -20.328 19.797 1 96.12 356 ASN B O 1
ATOM 6289 N N . LYS B 1 357 ? -4.879 -18.297 18.953 1 95.88 357 LYS B N 1
ATOM 6290 C CA . LYS B 1 357 ? -6 -18 19.844 1 95.88 357 LYS B CA 1
ATOM 6291 C C . LYS B 1 357 ? -7.336 -18.203 19.141 1 95.88 357 LYS B C 1
ATOM 6293 O O . LYS B 1 357 ? -7.457 -17.922 17.938 1 95.88 357 LYS B O 1
ATOM 6298 N N . ASP B 1 358 ? -8.328 -18.625 19.859 1 94.5 358 ASP B N 1
ATOM 6299 C CA . ASP B 1 358 ? -9.672 -18.766 19.328 1 94.5 358 ASP B CA 1
ATOM 6300 C C . ASP B 1 358 ? -10.242 -17.406 18.906 1 94.5 358 ASP B C 1
ATOM 6302 O O . ASP B 1 358 ? -9.984 -16.391 19.562 1 94.5 358 ASP B O 1
ATOM 6306 N N . ALA B 1 359 ? -11.055 -17.469 17.891 1 93.06 359 ALA B N 1
ATOM 6307 C CA . ALA B 1 359 ? -11.617 -16.25 17.344 1 93.06 359 ALA B CA 1
ATOM 6308 C C . ALA B 1 359 ? -12.273 -15.398 18.422 1 93.06 359 ALA B C 1
ATOM 6310 O O . ALA B 1 359 ? -12.164 -14.172 18.422 1 93.06 359 ALA B O 1
ATOM 6311 N N . LYS B 1 360 ? -12.945 -16.031 19.453 1 92.94 360 LYS B N 1
ATOM 6312 C CA . LYS B 1 360 ? -13.719 -15.336 20.484 1 92.94 360 LYS B CA 1
ATOM 6313 C C . LYS B 1 360 ? -12.797 -14.648 21.484 1 92.94 360 LYS B C 1
ATOM 6315 O O . LYS B 1 360 ? -13.188 -13.68 22.141 1 92.94 360 LYS B O 1
ATOM 6320 N N . GLU B 1 361 ? -11.578 -15.148 21.578 1 94.69 361 GLU B N 1
ATOM 6321 C CA . GLU B 1 361 ? -10.664 -14.656 22.594 1 94.69 361 GLU B CA 1
ATOM 6322 C C . GLU B 1 361 ? -9.531 -13.836 21.969 1 94.69 361 GLU B C 1
ATOM 6324 O O . GLU B 1 361 ? -8.703 -13.273 22.688 1 94.69 361 GLU B O 1
ATOM 6329 N N . ARG B 1 362 ? -9.484 -13.727 20.734 1 96.12 362 ARG B N 1
ATOM 6330 C CA . ARG B 1 362 ? -8.344 -13.172 20.031 1 96.12 362 ARG B CA 1
ATOM 6331 C C . ARG B 1 362 ? -8.328 -11.648 20.125 1 96.12 362 ARG B C 1
ATOM 6333 O O . ARG B 1 362 ? -7.262 -11.031 20.125 1 96.12 362 ARG B O 1
ATOM 6340 N N . SER B 1 363 ? -9.477 -11.031 20.266 1 96.94 363 SER B N 1
ATOM 6341 C CA . SER B 1 363 ? -9.578 -9.578 20.375 1 96.94 363 SER B CA 1
ATOM 6342 C C . SER B 1 363 ? -10.727 -9.164 21.281 1 96.94 363 SER B C 1
ATOM 6344 O O . SER B 1 363 ? -11.781 -9.797 21.281 1 96.94 363 SER B O 1
ATOM 6346 N N . ASP B 1 364 ? -10.531 -8.07 21.969 1 95.75 364 ASP B N 1
ATOM 6347 C CA . ASP B 1 364 ? -11.578 -7.477 22.797 1 95.75 364 ASP B CA 1
ATOM 6348 C C . ASP B 1 364 ? -12.242 -6.301 22.078 1 95.75 364 ASP B C 1
ATOM 6350 O O . ASP B 1 364 ? -13.039 -5.574 22.672 1 95.75 364 ASP B O 1
ATOM 6354 N N . TRP B 1 365 ? -11.953 -6.102 20.812 1 97.44 365 TRP B N 1
ATOM 6355 C CA . TRP B 1 365 ? -12.383 -4.91 20.094 1 97.44 365 TRP B CA 1
ATOM 6356 C C . TRP B 1 365 ? -13.383 -5.27 19 1 97.44 365 TRP B C 1
ATOM 6358 O O . TRP B 1 365 ? -13.258 -4.809 17.859 1 97.44 365 TRP B O 1
ATOM 6368 N N . LYS B 1 366 ? -14.414 -5.996 19.328 1 94.75 366 LYS B N 1
ATOM 6369 C CA . LYS B 1 366 ? -15.445 -6.352 18.359 1 94.75 366 LYS B CA 1
ATOM 6370 C C . LYS B 1 366 ? -16.109 -5.102 17.781 1 94.75 366 LYS B C 1
ATOM 6372 O O . LYS B 1 366 ? -16.391 -4.145 18.5 1 94.75 366 LYS B O 1
ATOM 6377 N N . GLY B 1 367 ? -16.25 -5.078 16.516 1 95.31 367 GLY B N 1
ATOM 6378 C CA . GLY B 1 367 ? -16.906 -3.959 15.852 1 95.31 367 GLY B CA 1
ATOM 6379 C C . GLY B 1 367 ? -15.961 -2.82 15.523 1 95.31 367 GLY B C 1
ATOM 6380 O O . GLY B 1 367 ? -16.391 -1.743 15.109 1 95.31 367 GLY B O 1
ATOM 6381 N N . ALA B 1 368 ? -14.664 -3.01 15.602 1 97.5 368 ALA B N 1
ATOM 6382 C CA . ALA B 1 368 ? -13.672 -1.943 15.492 1 97.5 368 ALA B CA 1
ATOM 6383 C C . ALA B 1 368 ? -13.391 -1.611 14.031 1 97.5 368 ALA B C 1
ATOM 6385 O O . ALA B 1 368 ? -12.719 -0.619 13.734 1 97.5 368 ALA B O 1
ATOM 6386 N N . ARG B 1 369 ? -13.891 -2.312 13.047 1 96.12 369 ARG B N 1
ATOM 6387 C CA . ARG B 1 369 ? -13.531 -2.125 11.641 1 96.12 369 ARG B CA 1
ATOM 6388 C C . ARG B 1 369 ? -14.164 -0.855 11.078 1 96.12 369 ARG B C 1
ATOM 6390 O O . ARG B 1 369 ? -15.242 -0.45 11.508 1 96.12 369 ARG B O 1
ATOM 6397 N N . ILE B 1 370 ? -13.492 -0.196 10.195 1 97.69 370 ILE B N 1
ATOM 6398 C CA . ILE B 1 370 ? -14.047 0.865 9.359 1 97.69 370 ILE B CA 1
ATOM 6399 C C . ILE B 1 370 ? -14.047 0.422 7.898 1 97.69 370 ILE B C 1
ATOM 6401 O O . ILE B 1 370 ? -13.477 -0.617 7.559 1 97.69 370 ILE B O 1
ATOM 6405 N N . ASN B 1 371 ? -14.781 1.109 7.082 1 96.56 371 ASN B N 1
ATOM 6406 C CA . ASN B 1 371 ? -14.781 0.798 5.656 1 96.56 371 ASN B CA 1
ATOM 6407 C C . ASN B 1 371 ? -14.125 1.906 4.84 1 96.56 371 ASN B C 1
ATOM 6409 O O . ASN B 1 371 ? -13.641 2.891 5.398 1 96.56 371 ASN B O 1
ATOM 6413 N N . PHE B 1 372 ? -14.086 1.742 3.506 1 97.25 372 PHE B N 1
ATOM 6414 C CA . PHE B 1 372 ? -13.398 2.637 2.582 1 97.25 372 PHE B CA 1
ATOM 6415 C C . PHE B 1 372 ? -14.055 4.012 2.57 1 97.25 372 PHE B C 1
ATOM 6417 O O . PHE B 1 372 ? -13.391 5.02 2.328 1 97.25 372 PHE B O 1
ATOM 6424 N N . ILE B 1 373 ? -15.336 4.125 2.83 1 98.31 373 ILE B N 1
ATOM 6425 C CA . ILE B 1 373 ? -16.047 5.398 2.857 1 98.31 373 ILE B CA 1
ATOM 6426 C C . ILE B 1 373 ? -15.562 6.23 4.043 1 98.31 373 ILE B C 1
ATOM 6428 O O . ILE B 1 373 ? -15.234 7.41 3.893 1 98.31 373 ILE B O 1
ATOM 6432 N N . GLU B 1 374 ? -15.461 5.551 5.207 1 98.62 374 GLU B N 1
ATOM 6433 C CA . GLU B 1 374 ? -14.961 6.227 6.398 1 98.62 374 GLU B CA 1
ATOM 6434 C C . GLU B 1 374 ? -13.5 6.641 6.223 1 98.62 374 GLU B C 1
ATOM 6436 O O . GLU B 1 374 ? -13.109 7.742 6.605 1 98.62 374 GLU B O 1
ATOM 6441 N N . ALA B 1 375 ? -12.734 5.723 5.664 1 98.75 375 ALA B N 1
ATOM 6442 C CA . ALA B 1 375 ? -11.328 6.031 5.453 1 98.75 375 ALA B CA 1
ATOM 6443 C C . ALA B 1 375 ? -11.156 7.258 4.559 1 98.75 375 ALA B C 1
ATOM 6445 O O . ALA B 1 375 ? -10.344 8.141 4.852 1 98.75 375 ALA B O 1
ATOM 6446 N N . PHE B 1 376 ? -11.914 7.309 3.441 1 98.88 376 PHE B N 1
ATOM 6447 C CA . PHE B 1 376 ? -11.836 8.438 2.523 1 98.88 376 PHE B CA 1
ATOM 6448 C C . PHE B 1 376 ? -12.344 9.711 3.189 1 98.88 376 PHE B C 1
ATOM 6450 O O . PHE B 1 376 ? -11.812 10.797 2.955 1 98.88 376 PHE B O 1
ATOM 6457 N N . TRP B 1 377 ? -13.367 9.57 4.031 1 98.94 377 TRP B N 1
ATOM 6458 C CA . TRP B 1 377 ? -13.914 10.68 4.809 1 98.94 377 TRP B CA 1
ATOM 6459 C C . TRP B 1 377 ? -12.844 11.289 5.711 1 98.94 377 TRP B C 1
ATOM 6461 O O . TRP B 1 377 ? -12.711 12.516 5.793 1 98.94 377 TRP B O 1
ATOM 6471 N N . LEU B 1 378 ? -12.039 10.5 6.336 1 98.94 378 LEU B N 1
ATOM 6472 C CA . LEU B 1 378 ? -10.93 10.945 7.176 1 98.94 378 LEU B CA 1
ATOM 6473 C C . LEU B 1 378 ? -9.914 11.734 6.359 1 98.94 378 LEU B C 1
ATOM 6475 O O . LEU B 1 378 ? -9.344 12.711 6.844 1 98.94 378 LEU B O 1
ATOM 6479 N N . ALA B 1 379 ? -9.711 11.312 5.113 1 98.94 379 ALA B N 1
ATOM 6480 C CA . ALA B 1 379 ? -8.664 11.852 4.25 1 98.94 379 ALA B CA 1
ATOM 6481 C C . ALA B 1 379 ? -9.094 13.172 3.623 1 98.94 379 ALA B C 1
ATOM 6483 O O . ALA B 1 379 ? -8.297 13.844 2.965 1 98.94 379 ALA B O 1
ATOM 6484 N N . THR B 1 380 ? -10.359 13.555 3.756 1 98.88 380 THR B N 1
ATOM 6485 C CA . THR B 1 380 ? -10.906 14.711 3.055 1 98.88 380 THR B CA 1
ATOM 6486 C C . THR B 1 380 ? -11.727 15.578 4.004 1 98.88 380 THR B C 1
ATOM 6488 O O . THR B 1 380 ? -11.172 16.375 4.766 1 98.88 380 THR B O 1
ATOM 6491 N N . THR B 1 381 ? -13 15.227 4.203 1 98.88 381 THR B N 1
ATOM 6492 C CA . THR B 1 381 ? -13.93 16.047 4.973 1 98.88 381 THR B CA 1
ATOM 6493 C C . THR B 1 381 ? -13.453 16.188 6.418 1 98.88 381 THR B C 1
ATOM 6495 O O . THR B 1 381 ? -13.344 17.297 6.93 1 98.88 381 THR B O 1
ATOM 6498 N N . GLN B 1 382 ? -13.125 15.109 7.027 1 98.81 382 GLN B N 1
ATOM 6499 C CA . GLN B 1 382 ? -12.742 15.148 8.438 1 98.81 382 GLN B CA 1
ATOM 6500 C C . GLN B 1 382 ? -11.359 15.781 8.609 1 98.81 382 GLN B C 1
ATOM 6502 O O . GLN B 1 382 ? -11.062 16.359 9.656 1 98.81 382 GLN B O 1
ATOM 6507 N N . GLY B 1 383 ? -10.5 15.602 7.57 1 98.88 383 GLY B N 1
ATOM 6508 C CA . GLY B 1 383 ? -9.25 16.344 7.602 1 98.88 383 GLY B CA 1
ATOM 6509 C C . GLY B 1 383 ? -9.453 17.844 7.676 1 98.88 383 GLY B C 1
ATOM 6510 O O . GLY B 1 383 ? -8.797 18.531 8.461 1 98.88 383 GLY B O 1
ATOM 6511 N N . GLY B 1 384 ? -10.383 18.344 6.867 1 98.88 384 GLY B N 1
ATOM 6512 C CA . GLY B 1 384 ? -10.711 19.766 6.914 1 98.88 384 GLY B CA 1
ATOM 6513 C C . GLY B 1 384 ? -11.266 20.203 8.258 1 98.88 384 GLY B C 1
ATOM 6514 O O . GLY B 1 384 ? -10.852 21.219 8.805 1 98.88 384 GLY B O 1
ATOM 6515 N N . VAL B 1 385 ? -12.148 19.391 8.812 1 98.81 385 VAL B N 1
ATOM 6516 C CA . VAL B 1 385 ? -12.742 19.672 10.117 1 98.81 385 VAL B CA 1
ATOM 6517 C C . VAL B 1 385 ? -11.648 19.703 11.18 1 98.81 385 VAL B C 1
ATOM 6519 O O . VAL B 1 385 ? -11.648 20.578 12.055 1 98.81 385 VAL B O 1
ATOM 6522 N N . SER B 1 386 ? -10.711 18.781 11.047 1 98.88 386 SER B N 1
ATOM 6523 C CA . SER B 1 386 ? -9.633 18.656 12.023 1 98.88 386 SER B CA 1
ATOM 6524 C C . SER B 1 386 ? -8.758 19.906 12.047 1 98.88 386 SER B C 1
ATOM 6526 O O . SER B 1 386 ? -8.227 20.281 13.094 1 98.88 386 SER B O 1
ATOM 6528 N N . LEU B 1 387 ? -8.648 20.562 10.922 1 98.81 387 LEU B N 1
ATOM 6529 C CA . LEU B 1 387 ? -7.805 21.75 10.82 1 98.81 387 LEU B CA 1
ATOM 6530 C C . LEU B 1 387 ? -8.625 23.016 11.039 1 98.81 387 LEU B C 1
ATOM 6532 O O . LEU B 1 387 ? -8.07 24.109 11.078 1 98.81 387 LEU B O 1
ATOM 6536 N N . ASP B 1 388 ? -9.914 22.875 11.18 1 98.5 388 ASP B N 1
ATOM 6537 C CA . ASP B 1 388 ? -10.844 24 11.281 1 98.5 388 ASP B CA 1
ATOM 6538 C C . ASP B 1 388 ? -10.773 24.875 10.039 1 98.5 388 ASP B C 1
ATOM 6540 O O . ASP B 1 388 ? -10.656 26.109 10.141 1 98.5 388 ASP B O 1
ATOM 6544 N N . LEU B 1 389 ? -10.766 24.234 8.852 1 98.69 389 LEU B N 1
ATOM 6545 C CA . LEU B 1 389 ? -10.75 24.891 7.547 1 98.69 389 LEU B CA 1
ATOM 6546 C C . LEU B 1 389 ? -11.891 24.391 6.672 1 98.69 389 LEU B C 1
ATOM 6548 O O . LEU B 1 389 ? -12.266 23.219 6.746 1 98.69 389 LEU B O 1
ATOM 6552 N N . ASN B 1 390 ? -12.438 25.25 5.863 1 98.56 390 ASN B N 1
ATOM 6553 C CA . ASN B 1 390 ? -13.508 24.875 4.953 1 98.56 390 ASN B CA 1
ATOM 6554 C C . ASN B 1 390 ? -12.969 24.234 3.676 1 98.56 390 ASN B C 1
ATOM 6556 O O . ASN B 1 390 ? -13.148 24.781 2.582 1 98.56 390 ASN B O 1
ATOM 6560 N N . ILE B 1 391 ? -12.438 23.094 3.797 1 98.81 391 ILE B N 1
ATOM 6561 C CA . ILE B 1 391 ? -11.875 22.297 2.715 1 98.81 391 ILE B CA 1
ATOM 6562 C C . ILE B 1 391 ? -12.305 20.844 2.863 1 98.81 391 ILE B C 1
ATOM 6564 O O . ILE B 1 391 ? -12.859 20.453 3.895 1 98.81 391 ILE B O 1
ATOM 6568 N N . GLY B 1 392 ? -12.125 19.984 1.815 1 98.75 392 GLY B N 1
ATOM 6569 C CA . GLY B 1 392 ? -12.227 18.547 1.918 1 98.75 392 GLY B CA 1
ATOM 6570 C C . GLY B 1 392 ? -13.539 18 1.396 1 98.75 392 GLY B C 1
ATOM 6571 O O . GLY B 1 392 ? -13.773 16.781 1.427 1 98.75 392 GLY B O 1
ATOM 6572 N N . LYS B 1 393 ? -14.43 18.812 0.938 1 98.5 393 LYS B N 1
ATOM 6573 C CA . LYS B 1 393 ? -15.664 18.359 0.3 1 98.5 393 LYS B CA 1
ATOM 6574 C C . LYS B 1 393 ? -16.172 19.375 -0.714 1 98.5 393 LYS B C 1
ATOM 6576 O O . LYS B 1 393 ? -15.672 20.5 -0.763 1 98.5 393 LYS B O 1
ATOM 6581 N N . PHE B 1 394 ? -17.047 18.938 -1.633 1 98.75 394 PHE B N 1
ATOM 6582 C CA . PHE B 1 394 ? -17.688 19.812 -2.611 1 98.75 394 PHE B CA 1
ATOM 6583 C C . PHE B 1 394 ? -18.953 20.422 -2.047 1 98.75 394 PHE B C 1
ATOM 6585 O O . PHE B 1 394 ? -20.031 19.812 -2.127 1 98.75 394 PHE B O 1
ATOM 6592 N N . GLU B 1 395 ? -18.812 21.594 -1.587 1 98.44 395 GLU B N 1
ATOM 6593 C CA . GLU B 1 395 ? -19.922 22.359 -1.011 1 98.44 395 GLU B CA 1
ATOM 6594 C C . GLU B 1 395 ? -19.688 23.859 -1.174 1 98.44 395 GLU B C 1
ATOM 6596 O O . GLU B 1 395 ? -18.562 24.344 -1.047 1 98.44 395 GLU B O 1
ATOM 6601 N N . PRO B 1 396 ? -20.844 24.625 -1.503 1 98.62 396 PRO B N 1
ATOM 6602 C CA . PRO B 1 396 ? -20.656 26.078 -1.559 1 98.62 396 PRO B CA 1
ATOM 6603 C C . PRO B 1 396 ? -20.016 26.641 -0.29 1 98.62 396 PRO B C 1
ATOM 6605 O O . PRO B 1 396 ? -20.375 26.219 0.818 1 98.62 396 PRO B O 1
ATOM 6608 N N . GLY B 1 397 ? -19.047 27.531 -0.449 1 98.5 397 GLY B N 1
ATOM 6609 C CA . GLY B 1 397 ? -18.344 28.094 0.69 1 98.5 397 GLY B CA 1
ATOM 6610 C C . GLY B 1 397 ? -17.047 27.391 1.002 1 98.5 397 GLY B C 1
ATOM 6611 O O . GLY B 1 397 ? -16.203 27.922 1.728 1 98.5 397 GLY B O 1
ATOM 6612 N N . TYR B 1 398 ? -16.812 26.25 0.455 1 98.81 398 TYR B N 1
ATOM 6613 C CA . TYR B 1 398 ? -15.57 25.5 0.63 1 98.81 398 TYR B CA 1
ATOM 6614 C C . TYR B 1 398 ? -14.578 25.828 -0.482 1 98.81 398 TYR B C 1
ATOM 6616 O O . TYR B 1 398 ? -14.977 26.203 -1.586 1 98.81 398 TYR B O 1
ATOM 6624 N N . ALA B 1 399 ? -13.266 25.781 -0.166 1 98.81 399 ALA B N 1
ATOM 6625 C CA . ALA B 1 399 ? -12.242 25.938 -1.197 1 98.81 399 ALA B CA 1
ATOM 6626 C C . ALA B 1 399 ? -12.328 24.812 -2.223 1 98.81 399 ALA B C 1
ATOM 6628 O O . ALA B 1 399 ? -12.57 23.656 -1.866 1 98.81 399 ALA B O 1
ATOM 6629 N N . PHE B 1 400 ? -12.156 25.141 -3.514 1 98.81 400 PHE B N 1
ATOM 6630 C CA . PHE B 1 400 ? -12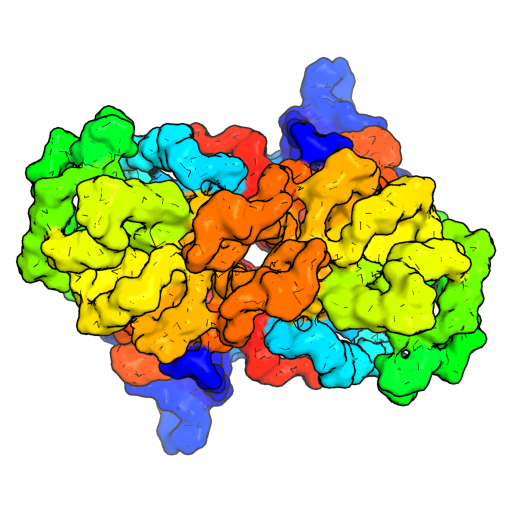.07 24.109 -4.539 1 98.81 400 PHE B CA 1
ATOM 6631 C C . PHE B 1 400 ? -10.688 23.469 -4.547 1 98.81 400 PHE B C 1
ATOM 6633 O O . PHE B 1 400 ? -9.828 23.844 -5.348 1 98.81 400 PHE B O 1
ATOM 6640 N N . ASP B 1 401 ? -10.422 22.625 -3.643 1 98.88 401 ASP B N 1
ATOM 6641 C CA . ASP B 1 401 ? -9.328 21.641 -3.66 1 98.88 401 ASP B CA 1
ATOM 6642 C C . ASP B 1 401 ? -9.789 20.312 -4.25 1 98.88 401 ASP B C 1
ATOM 6644 O O . ASP B 1 401 ? -10.625 19.625 -3.662 1 98.88 401 ASP B O 1
ATOM 6648 N N . SER B 1 402 ? -9.203 19.953 -5.367 1 98.81 402 SER B N 1
ATOM 6649 C CA . SER B 1 402 ? -9.766 18.812 -6.078 1 98.81 402 SER B CA 1
ATOM 6650 C C . SER B 1 402 ? -8.695 18.078 -6.883 1 98.81 402 SER B C 1
ATOM 6652 O O . SER B 1 402 ? -7.676 18.656 -7.25 1 98.81 402 SER B O 1
ATOM 6654 N N . LEU B 1 403 ? -8.938 16.828 -7.059 1 98.94 403 LEU B N 1
ATOM 6655 C CA . LEU B 1 403 ? -8.133 16 -7.945 1 98.94 403 LEU B CA 1
ATOM 6656 C C . LEU B 1 403 ? -8.953 15.539 -9.141 1 98.94 403 LEU B C 1
ATOM 6658 O O . LEU B 1 403 ? -10.141 15.242 -9.008 1 98.94 403 LEU B O 1
ATOM 6662 N N . VAL B 1 404 ? -8.375 15.508 -10.281 1 98.88 404 VAL B N 1
ATOM 6663 C CA . VAL B 1 404 ? -8.922 14.766 -11.414 1 98.88 404 VAL B CA 1
ATOM 6664 C C . VAL B 1 404 ? -8.25 13.398 -11.5 1 98.88 404 VAL B C 1
ATOM 6666 O O . VAL B 1 404 ? -7.047 13.305 -11.766 1 98.88 404 VAL B O 1
ATOM 6669 N N . ILE B 1 405 ? -8.992 12.352 -11.25 1 98.88 405 ILE B N 1
ATOM 6670 C CA . ILE B 1 405 ? -8.531 10.969 -11.312 1 98.88 405 ILE B CA 1
ATOM 6671 C C . ILE B 1 405 ? -8.836 10.383 -12.695 1 98.88 405 ILE B C 1
ATOM 6673 O O . ILE B 1 405 ? -9.977 10.438 -13.156 1 98.88 405 ILE B O 1
ATOM 6677 N N . ASP B 1 406 ? -7.879 9.883 -13.352 1 98.69 406 ASP B N 1
ATOM 6678 C CA . ASP B 1 406 ? -8.062 9.18 -14.617 1 98.69 406 ASP B CA 1
ATOM 6679 C C . ASP B 1 406 ? -7.883 7.676 -14.445 1 98.69 406 ASP B C 1
ATOM 6681 O O . ASP B 1 406 ? -6.766 7.195 -14.258 1 98.69 406 ASP B O 1
ATOM 6685 N N . VAL B 1 407 ? -8.922 6.922 -14.531 1 97.94 407 VAL B N 1
ATOM 6686 C CA . VAL B 1 407 ? -8.859 5.488 -14.266 1 97.94 407 VAL B CA 1
ATOM 6687 C C . VAL B 1 407 ? -8.25 4.77 -15.469 1 97.94 407 VAL B C 1
ATOM 6689 O O . VAL B 1 407 ? -7.879 3.596 -15.375 1 97.94 407 VAL B O 1
ATOM 6692 N N . ASP B 1 408 ? -8.023 5.445 -16.547 1 96.38 408 ASP B N 1
ATOM 6693 C CA . ASP B 1 408 ? -7.418 4.867 -17.75 1 96.38 408 ASP B CA 1
ATOM 6694 C C . ASP B 1 408 ? -5.988 5.375 -17.938 1 96.38 408 ASP B C 1
ATOM 6696 O O . ASP B 1 408 ? -5.438 5.297 -19.031 1 96.38 408 ASP B O 1
ATOM 6700 N N . ALA B 1 409 ? -5.477 5.984 -16.875 1 95.12 409 ALA B N 1
ATOM 6701 C CA . ALA B 1 409 ? -4.105 6.473 -16.953 1 95.12 409 ALA B CA 1
ATOM 6702 C C . ALA B 1 409 ? -3.137 5.344 -17.281 1 95.12 409 ALA B C 1
ATOM 6704 O O . ALA B 1 409 ? -3.439 4.168 -17.047 1 95.12 409 ALA B O 1
ATOM 6705 N N . ARG B 1 410 ? -1.992 5.797 -17.812 1 90.38 410 ARG B N 1
ATOM 6706 C CA . ARG B 1 410 ? -0.925 4.832 -18.078 1 90.38 410 ARG B CA 1
ATOM 6707 C C . ARG B 1 410 ? -0.443 4.195 -16.766 1 90.38 410 ARG B C 1
ATOM 6709 O O . ARG B 1 410 ? -0.232 4.891 -15.773 1 90.38 410 ARG B O 1
ATOM 6716 N N . SER B 1 411 ? -0.297 2.982 -16.594 1 92.31 411 SER B N 1
ATOM 6717 C CA . SER B 1 411 ? 0.204 2.25 -15.438 1 92.31 411 SER B CA 1
ATOM 6718 C C . SER B 1 411 ? -0.857 2.146 -14.344 1 92.31 411 SER B C 1
ATOM 6720 O O . SER B 1 411 ? -0.535 1.927 -13.172 1 92.31 411 SER B O 1
ATOM 6722 N N . SER B 1 412 ? -2.17 2.48 -14.742 1 96.31 412 SER B N 1
ATOM 6723 C CA . SER B 1 412 ? -3.26 2.414 -13.773 1 96.31 412 SER B CA 1
ATOM 6724 C C . SER B 1 412 ? -3.521 0.978 -13.336 1 96.31 412 SER B C 1
ATOM 6726 O O . SER B 1 412 ? -3.52 0.061 -14.156 1 96.31 412 SER B O 1
ATOM 6728 N N . ASN B 1 413 ? -3.734 0.78 -12.039 1 97.5 413 ASN B N 1
ATOM 6729 C CA . ASN B 1 413 ? -4.23 -0.49 -11.523 1 97.5 413 ASN B CA 1
ATOM 6730 C C . ASN B 1 413 ? -5.742 -0.471 -11.344 1 97.5 413 ASN B C 1
ATOM 6732 O O . ASN B 1 413 ? -6.348 -1.491 -11.008 1 97.5 413 ASN B O 1
ATOM 6736 N N . VAL B 1 414 ? -6.348 0.737 -11.508 1 98.12 414 VAL B N 1
ATOM 6737 C CA . VAL B 1 414 ? -7.805 0.83 -11.508 1 98.12 414 VAL B CA 1
ATOM 6738 C C . VAL B 1 414 ? -8.344 0.405 -12.867 1 98.12 414 VAL B C 1
ATOM 6740 O O . VAL B 1 414 ? -8.008 0.999 -13.898 1 98.12 414 VAL B O 1
ATOM 6743 N N . LYS B 1 415 ? -9.133 -0.661 -12.906 1 98.06 415 LYS B N 1
ATOM 6744 C CA . LYS B 1 415 ? -9.727 -1.145 -14.148 1 98.06 415 LYS B CA 1
ATOM 6745 C C . LYS B 1 415 ? -11.25 -1.17 -14.062 1 98.06 415 LYS B C 1
ATOM 6747 O O . LYS B 1 415 ? -11.812 -1.718 -13.109 1 98.06 415 LYS B O 1
ATOM 6752 N N . VAL B 1 416 ? -11.836 -0.527 -14.984 1 97.69 416 VAL B N 1
ATOM 6753 C CA . VAL B 1 416 ? -13.289 -0.468 -15.055 1 97.69 416 VAL B CA 1
ATOM 6754 C C . VAL B 1 416 ? -13.789 -1.358 -16.188 1 97.69 416 VAL B C 1
ATOM 6756 O O . VAL B 1 416 ? -13.289 -1.281 -17.312 1 97.69 416 VAL B O 1
ATOM 6759 N N . PHE B 1 417 ? -14.664 -2.27 -15.891 1 96.88 417 PHE B N 1
ATOM 6760 C CA . PHE B 1 417 ? -15.258 -3.16 -16.875 1 96.88 417 PHE B CA 1
ATOM 6761 C C . PHE B 1 417 ? -16.719 -2.816 -17.109 1 96.88 417 PHE B C 1
ATOM 6763 O O . PHE B 1 417 ? -17.531 -2.883 -16.188 1 96.88 417 PHE B O 1
ATOM 6770 N N . ASP B 1 418 ? -17.062 -2.479 -18.375 1 92.69 418 ASP B N 1
ATOM 6771 C CA . ASP B 1 418 ? -18.438 -2.119 -18.734 1 92.69 418 ASP B CA 1
ATOM 6772 C C . ASP B 1 418 ? -19.422 -3.211 -18.312 1 92.69 418 ASP B C 1
ATOM 6774 O O . ASP B 1 418 ? -19.203 -4.391 -18.594 1 92.69 418 ASP B O 1
ATOM 6778 N N . GLY B 1 419 ? -20.391 -2.736 -17.641 1 92.5 419 GLY B N 1
ATOM 6779 C CA . GLY B 1 419 ? -21.406 -3.678 -17.219 1 92.5 419 GLY B CA 1
ATOM 6780 C C . GLY B 1 419 ? -21.109 -4.328 -15.875 1 92.5 419 GLY B C 1
ATOM 6781 O O . GLY B 1 419 ? -21.984 -4.938 -15.258 1 92.5 419 GLY B O 1
ATOM 6782 N N . GLU B 1 420 ? -19.875 -4.152 -15.367 1 94.81 420 GLU B N 1
ATOM 6783 C CA . GLU B 1 420 ? -19.484 -4.828 -14.133 1 94.81 420 GLU B CA 1
ATOM 6784 C C . GLU B 1 420 ? -19.281 -3.828 -12.992 1 94.81 420 GLU B C 1
ATOM 6786 O O . GLU B 1 420 ? -19.219 -4.215 -11.828 1 94.81 420 GLU B O 1
ATOM 6791 N N . ASP B 1 421 ? -19.203 -2.508 -13.312 1 96.81 421 ASP B N 1
ATOM 6792 C CA . ASP B 1 421 ? -18.859 -1.529 -12.289 1 96.81 421 ASP B CA 1
ATOM 6793 C C . ASP B 1 421 ? -19.875 -0.393 -12.242 1 96.81 421 ASP B C 1
ATOM 6795 O O . ASP B 1 421 ? -20.047 0.334 -13.219 1 96.81 421 ASP B O 1
ATOM 6799 N N . SER B 1 422 ? -20.578 -0.227 -11.117 1 97.38 422 SER B N 1
ATOM 6800 C CA . SER B 1 422 ? -21.344 0.992 -10.844 1 97.38 422 SER B CA 1
ATOM 6801 C C . SER B 1 422 ? -20.406 2.148 -10.492 1 97.38 422 SER B C 1
ATOM 6803 O O . SER B 1 422 ? -19.219 1.945 -10.258 1 97.38 422 SER B O 1
ATOM 6805 N N . LEU B 1 423 ? -20.938 3.361 -10.508 1 97.81 423 LEU B N 1
ATOM 6806 C CA . LEU B 1 423 ? -20.141 4.52 -10.141 1 97.81 423 LEU B CA 1
ATOM 6807 C C . LEU B 1 423 ? -19.625 4.387 -8.711 1 97.81 423 LEU B C 1
ATOM 6809 O O . LEU B 1 423 ? -18.469 4.73 -8.43 1 97.81 423 LEU B O 1
ATOM 6813 N N . GLU B 1 424 ? -20.469 3.867 -7.797 1 97.5 424 GLU B N 1
ATOM 6814 C CA . GLU B 1 424 ? -20.047 3.652 -6.418 1 97.5 424 GLU B CA 1
ATOM 6815 C C . GLU B 1 424 ? -18.891 2.652 -6.34 1 97.5 424 GLU B C 1
ATOM 6817 O O . GLU B 1 424 ? -17.969 2.812 -5.531 1 97.5 424 GLU B O 1
ATOM 6822 N N . GLN B 1 425 ? -18.984 1.646 -7.207 1 97.62 425 GLN B N 1
ATOM 6823 C CA . GLN B 1 425 ? -17.938 0.634 -7.242 1 97.62 425 GLN B CA 1
ATOM 6824 C C . GLN B 1 425 ? -16.656 1.19 -7.855 1 97.62 425 GLN B C 1
ATOM 6826 O O . GLN B 1 425 ? -15.555 0.835 -7.434 1 97.62 425 GLN B O 1
ATOM 6831 N N . ILE B 1 426 ? -16.781 2.084 -8.844 1 98.31 426 ILE B N 1
ATOM 6832 C CA . ILE B 1 426 ? -15.609 2.75 -9.422 1 98.31 426 ILE B CA 1
ATOM 6833 C C . ILE B 1 426 ? -14.914 3.588 -8.352 1 98.31 426 ILE B C 1
ATOM 6835 O O . ILE B 1 426 ? -13.688 3.561 -8.234 1 98.31 426 ILE B O 1
ATOM 6839 N N . PHE B 1 427 ? -15.75 4.324 -7.523 1 98.56 427 PHE B N 1
ATOM 6840 C CA . PHE B 1 427 ? -15.188 5.086 -6.414 1 98.56 427 PHE B CA 1
ATOM 6841 C C . PHE B 1 427 ? -14.414 4.18 -5.469 1 98.56 427 PHE B C 1
ATOM 6843 O O . PHE B 1 427 ? -13.297 4.512 -5.059 1 98.56 427 PHE B O 1
ATOM 6850 N N . GLN B 1 428 ? -15 3.033 -5.141 1 98.06 428 GLN B N 1
ATOM 6851 C CA . GLN B 1 428 ? -14.336 2.084 -4.254 1 98.06 428 GLN B CA 1
ATOM 6852 C C . GLN B 1 428 ? -13 1.636 -4.824 1 98.06 428 GLN B C 1
ATOM 6854 O O . GLN B 1 428 ? -11.992 1.588 -4.109 1 98.06 428 GLN B O 1
ATOM 6859 N N . LYS B 1 429 ? -12.945 1.315 -6.148 1 98.31 429 LYS B N 1
ATOM 6860 C CA . LYS B 1 429 ? -11.711 0.909 -6.82 1 98.31 429 LYS B CA 1
ATOM 6861 C C . LYS B 1 429 ? -10.664 2.018 -6.77 1 98.31 429 LYS B C 1
ATOM 6863 O O . LYS B 1 429 ? -9.469 1.745 -6.617 1 98.31 429 LYS B O 1
ATOM 6868 N N . ILE B 1 430 ? -11.117 3.234 -6.887 1 98.69 430 ILE B N 1
ATOM 6869 C CA . ILE B 1 430 ? -10.211 4.379 -6.832 1 98.69 430 ILE B CA 1
ATOM 6870 C C . ILE B 1 430 ? -9.57 4.457 -5.449 1 98.69 430 ILE B C 1
ATOM 6872 O O . ILE B 1 430 ? -8.344 4.562 -5.336 1 98.69 430 ILE B O 1
ATOM 6876 N N . VAL B 1 431 ? -10.352 4.328 -4.383 1 98.56 431 VAL B N 1
ATOM 6877 C CA . VAL B 1 431 ? -9.828 4.434 -3.023 1 98.56 431 VAL B CA 1
ATOM 6878 C C . VAL B 1 431 ? -8.82 3.316 -2.768 1 98.56 431 VAL B C 1
ATOM 6880 O O . VAL B 1 431 ? -7.77 3.545 -2.162 1 98.56 431 VAL B O 1
ATOM 6883 N N . TYR B 1 432 ? -9 2.174 -3.357 1 98.19 432 TYR B N 1
ATOM 6884 C CA . TYR B 1 432 ? -8.203 1.005 -3.016 1 98.19 432 TYR B CA 1
ATOM 6885 C C . TYR B 1 432 ? -6.973 0.904 -3.916 1 98.19 432 TYR B C 1
ATOM 6887 O O . TYR B 1 432 ? -5.969 0.298 -3.539 1 98.19 432 TYR B O 1
ATOM 6895 N N . GLN B 1 433 ? -7.043 1.544 -5.148 1 98.19 433 GLN B N 1
ATOM 6896 C CA . GLN B 1 433 ? -6.016 1.117 -6.098 1 98.19 433 GLN B CA 1
ATOM 6897 C C . GLN B 1 433 ? -5.359 2.316 -6.773 1 98.19 433 GLN B C 1
ATOM 6899 O O . GLN B 1 433 ? -4.309 2.18 -7.406 1 98.19 433 GLN B O 1
ATOM 6904 N N . ALA B 1 434 ? -5.949 3.52 -6.676 1 98.31 434 ALA B N 1
ATOM 6905 C CA . ALA B 1 434 ? -5.367 4.668 -7.367 1 98.31 434 ALA B CA 1
ATOM 6906 C C . ALA B 1 434 ? -3.994 5.012 -6.797 1 98.31 434 ALA B C 1
ATOM 6908 O O . ALA B 1 434 ? -3.752 4.84 -5.602 1 98.31 434 ALA B O 1
ATOM 6909 N N . THR B 1 435 ? -3.104 5.41 -7.645 1 97.5 435 THR B N 1
ATOM 6910 C CA . THR B 1 435 ? -1.771 5.906 -7.312 1 97.5 435 THR B CA 1
ATOM 6911 C C . THR B 1 435 ? -1.537 7.277 -7.941 1 97.5 435 THR B C 1
ATOM 6913 O O . THR B 1 435 ? -2.441 7.848 -8.555 1 97.5 435 THR B O 1
ATOM 6916 N N . SER B 1 436 ? -0.347 7.777 -7.715 1 97.69 436 SER B N 1
ATOM 6917 C CA . SER B 1 436 ? -0.012 9.07 -8.305 1 97.69 436 SER B CA 1
ATOM 6918 C C . SER B 1 436 ? -0.15 9.039 -9.82 1 97.69 436 SER B C 1
ATOM 6920 O O . SER B 1 436 ? -0.414 10.07 -10.445 1 97.69 436 SER B O 1
ATOM 6922 N N . ALA B 1 437 ? -0.103 7.852 -10.414 1 96.88 437 ALA B N 1
ATOM 6923 C CA . ALA B 1 437 ? -0.236 7.715 -11.867 1 96.88 437 ALA B CA 1
ATOM 6924 C C . ALA B 1 437 ? -1.649 8.062 -12.32 1 96.88 437 ALA B C 1
ATOM 6926 O O . ALA B 1 437 ? -1.859 8.445 -13.477 1 96.88 437 ALA B O 1
ATOM 6927 N N . ASN B 1 438 ? -2.635 7.949 -11.414 1 98.38 438 ASN B N 1
ATOM 6928 C CA . ASN B 1 438 ? -4.031 8.195 -11.766 1 98.38 438 ASN B CA 1
ATOM 6929 C C . ASN B 1 438 ? -4.402 9.664 -11.57 1 98.38 438 ASN B C 1
ATOM 6931 O O . ASN B 1 438 ? -5.438 10.117 -12.07 1 98.38 438 ASN B O 1
ATOM 6935 N N . ILE B 1 439 ? -3.637 10.359 -10.758 1 98.56 439 ILE B N 1
ATOM 6936 C CA . ILE B 1 439 ? -3.939 11.75 -10.422 1 98.56 439 ILE B CA 1
ATOM 6937 C C . ILE B 1 439 ? -3.357 12.672 -11.484 1 98.56 439 ILE B C 1
ATOM 6939 O O . ILE B 1 439 ? -2.199 13.086 -11.398 1 98.56 439 ILE B O 1
ATOM 6943 N N . ILE B 1 440 ? -4.168 13.125 -12.422 1 98.19 440 ILE B N 1
ATOM 6944 C CA . ILE B 1 440 ? -3.619 13.789 -13.602 1 98.19 440 ILE B CA 1
ATOM 6945 C C . ILE B 1 440 ? -3.646 15.297 -13.398 1 98.19 440 ILE B C 1
ATOM 6947 O O . ILE B 1 440 ? -2.936 16.031 -14.086 1 98.19 440 ILE B O 1
ATOM 6951 N N . GLN B 1 441 ? -4.508 15.773 -12.445 1 98.69 441 GLN B N 1
ATOM 6952 C CA . GLN B 1 441 ? -4.523 17.172 -12.055 1 98.69 441 GLN B CA 1
ATOM 6953 C C . GLN B 1 441 ? -4.781 17.328 -10.555 1 98.69 441 GLN B C 1
ATOM 6955 O O . GLN B 1 441 ? -5.566 16.578 -9.977 1 98.69 441 GLN B O 1
ATOM 6960 N N . THR B 1 442 ? -4.125 18.234 -9.969 1 98.81 442 THR B N 1
ATOM 6961 C CA . THR B 1 442 ? -4.371 18.672 -8.602 1 98.81 442 THR B CA 1
ATOM 6962 C C . THR B 1 442 ? -4.672 20.172 -8.555 1 98.81 442 THR B C 1
ATOM 6964 O O . THR B 1 442 ? -3.9 20.984 -9.07 1 98.81 442 THR B O 1
ATOM 6967 N N . TRP B 1 443 ? -5.789 20.484 -8 1 98.81 443 TRP B N 1
ATOM 6968 C CA . TRP B 1 443 ? -6.23 21.875 -7.848 1 98.81 443 TRP B CA 1
ATOM 6969 C C . TRP B 1 443 ? -6.281 22.266 -6.375 1 98.81 443 TRP B C 1
ATOM 6971 O O . TRP B 1 443 ? -6.785 21.516 -5.539 1 98.81 443 TRP B O 1
ATOM 6981 N N . VAL B 1 444 ? -5.699 23.438 -6.039 1 98.81 444 VAL B N 1
ATOM 6982 C CA . VAL B 1 444 ? -5.793 24 -4.695 1 98.81 444 VAL B CA 1
ATOM 6983 C C . VAL B 1 444 ? -6.371 25.406 -4.766 1 98.81 444 VAL B C 1
ATOM 6985 O O . VAL B 1 444 ? -5.777 26.312 -5.375 1 98.81 444 VAL B O 1
ATOM 6988 N N . GLY B 1 445 ? -7.539 25.594 -4.133 1 97.88 445 GLY B N 1
ATOM 6989 C CA . GLY B 1 445 ? -8.18 26.906 -4.223 1 97.88 445 GLY B CA 1
ATOM 6990 C C . GLY B 1 445 ? -8.398 27.359 -5.648 1 97.88 445 GLY B C 1
ATOM 6991 O O . GLY B 1 445 ? -8.055 28.484 -6.004 1 97.88 445 GLY B O 1
ATOM 6992 N N . GLY B 1 446 ? -8.758 26.469 -6.484 1 97.56 446 GLY B N 1
ATOM 6993 C CA . GLY B 1 446 ? -9.07 26.797 -7.863 1 97.56 446 GLY B CA 1
ATOM 6994 C C . GLY B 1 446 ? -7.84 26.969 -8.734 1 97.56 446 GLY B C 1
ATOM 6995 O O . GLY B 1 446 ? -7.953 27.188 -9.945 1 97.56 446 GLY B O 1
ATOM 6996 N N . ARG B 1 447 ? -6.68 26.844 -8.18 1 97.25 447 ARG B N 1
ATOM 6997 C CA . ARG B 1 447 ? -5.43 26.938 -8.93 1 97.25 447 ARG B CA 1
ATOM 6998 C C . ARG B 1 447 ? -4.902 25.562 -9.305 1 97.25 447 ARG B C 1
ATOM 7000 O O . ARG B 1 447 ? -4.805 24.672 -8.461 1 97.25 447 ARG B O 1
ATOM 7007 N N . LEU B 1 448 ? -4.621 25.328 -10.641 1 98.12 448 LEU B N 1
ATOM 7008 C CA . LEU B 1 448 ? -3.975 24.094 -11.086 1 98.12 448 LEU B CA 1
ATOM 7009 C C . LEU B 1 448 ? -2.518 24.047 -10.633 1 98.12 448 LEU B C 1
ATOM 7011 O O . LEU B 1 448 ? -1.693 24.828 -11.125 1 98.12 448 LEU B O 1
ATOM 7015 N N . VAL B 1 449 ? -2.174 23.188 -9.703 1 98.62 449 VAL B N 1
ATOM 7016 C CA . VAL B 1 449 ? -0.856 23.25 -9.086 1 98.62 449 VAL B CA 1
ATOM 7017 C C . VAL B 1 449 ? -0.025 22.047 -9.523 1 98.62 449 VAL B C 1
ATOM 7019 O O . VAL B 1 449 ? 1.191 22.016 -9.32 1 98.62 449 VAL B O 1
ATOM 7022 N N . HIS B 1 450 ? -0.672 20.984 -10.039 1 98 450 HIS B N 1
ATOM 7023 C CA . HIS B 1 450 ? -0.005 19.812 -10.578 1 98 450 HIS B CA 1
ATOM 7024 C C . HIS B 1 450 ? -0.754 19.25 -11.781 1 98 450 HIS B C 1
ATOM 7026 O O . HIS B 1 450 ? -1.986 19.219 -11.789 1 98 450 HIS B O 1
ATOM 7032 N N . GLN B 1 451 ? 0.005 18.891 -12.797 1 96.81 451 GLN B N 1
ATOM 7033 C CA . GLN B 1 451 ? -0.541 18.234 -13.977 1 96.81 451 GLN B CA 1
ATOM 7034 C C . GLN B 1 451 ? 0.397 17.141 -14.492 1 96.81 451 GLN B C 1
ATOM 7036 O O . GLN B 1 451 ? 1.592 17.391 -14.68 1 96.81 451 GLN B O 1
ATOM 7041 N N . LEU B 1 452 ? -0.102 15.922 -14.57 1 88.81 452 LEU B N 1
ATOM 7042 C CA . LEU B 1 452 ? 0.708 14.805 -15.047 1 88.81 452 LEU B CA 1
ATOM 7043 C C . LEU B 1 452 ? 0.908 14.875 -16.562 1 88.81 452 LEU B C 1
ATOM 7045 O O . LEU B 1 452 ? -0.039 15.148 -17.297 1 88.81 452 LEU B O 1
#

Solvent-accessible surface area (backbone atoms only — not comparable to full-atom values): 42835 Å² total; per-residue (Å²): 93,41,30,39,35,31,36,32,44,41,32,82,46,66,88,40,79,46,79,39,65,58,22,37,42,33,27,35,73,86,73,6,31,22,67,42,74,39,43,72,84,42,91,55,37,65,57,54,52,49,52,23,48,74,67,72,26,51,46,73,53,55,93,61,31,36,35,33,45,16,30,28,29,54,28,30,34,57,62,33,54,80,44,36,30,49,69,65,84,42,55,54,70,58,32,37,68,73,49,46,48,63,54,43,42,53,30,74,40,46,68,57,31,50,56,52,44,52,53,46,54,53,47,28,34,43,44,32,36,32,30,38,27,33,38,43,36,76,37,54,69,29,33,50,48,46,51,51,50,29,59,74,55,49,37,33,31,38,40,13,42,32,28,36,35,28,80,89,66,30,56,87,84,50,50,37,90,30,41,66,48,30,35,50,47,40,51,52,42,41,55,46,47,68,62,37,86,89,31,86,80,54,51,50,38,40,26,51,18,48,55,32,68,85,27,37,39,72,64,24,45,42,46,44,14,51,47,34,67,74,63,69,44,32,27,40,31,50,27,26,40,22,68,66,58,32,49,52,35,28,71,75,66,75,33,52,44,62,60,50,40,40,74,32,51,51,55,34,48,42,11,35,31,31,43,36,27,55,60,46,73,68,44,49,50,49,38,42,74,38,48,18,15,35,14,38,22,42,54,16,25,44,57,51,18,57,28,35,53,60,55,43,62,42,51,74,70,63,40,37,42,18,27,15,28,33,30,30,66,6,48,44,79,34,59,51,57,29,30,51,33,40,33,38,46,20,30,36,36,24,34,15,36,56,49,88,46,54,76,83,72,36,30,92,34,73,81,29,50,59,47,72,58,41,33,50,16,21,28,13,26,31,24,15,58,24,64,70,45,61,37,23,36,92,44,64,74,13,34,36,28,28,27,37,36,29,48,76,29,75,65,41,73,31,74,84,48,90,93,73,55,53,72,70,45,48,51,39,18,42,58,57,35,55,49,36,52,17,36,43,32,22,24,32,43,62,38,82,58,36,72,108,94,41,30,38,35,30,37,33,45,41,31,82,45,67,88,39,79,46,79,39,65,60,21,37,41,33,26,37,72,87,72,5,29,22,66,41,77,39,44,71,86,41,89,58,36,66,57,53,52,48,51,22,48,74,70,71,27,52,44,71,53,54,93,60,30,34,36,34,45,16,30,30,30,54,29,30,34,58,64,32,54,82,44,35,31,48,69,68,84,42,54,54,70,57,32,36,67,73,49,46,50,62,52,42,42,53,30,74,38,46,68,57,32,52,56,52,44,52,54,46,54,52,48,28,34,43,44,32,37,30,30,39,26,31,38,43,36,75,35,52,69,29,31,50,48,47,52,50,49,30,58,73,53,49,36,33,32,38,40,13,44,30,28,36,36,27,79,89,66,32,56,87,84,49,51,36,89,30,40,66,48,32,36,51,47,39,51,52,42,41,53,48,46,67,62,36,88,88,31,86,81,52,50,50,39,41,26,53,18,49,54,32,69,83,27,36,39,71,66,24,47,42,47,44,13,52,47,34,68,72,65,69,44,33,28,40,31,50,28,26,40,22,67,67,58,32,49,52,36,29,71,74,67,75,32,53,44,64,59,50,40,40,74,32,51,52,55,35,48,43,12,36,30,32,44,36,27,56,60,46,72,70,45,50,50,50,38,42,74,38,48,18,15,33,14,39,22,42,53,16,25,45,57,52,18,57,29,37,52,61,55,42,61,42,51,76,70,62,41,38,43,19,27,15,29,32,29,29,66,7,50,42,80,33,59,51,57,29,29,50,33,41,34,39,46,20,30,35,37,23,33,14,37,56,50,88,45,54,75,84,72,35,31,91,34,75,82,28,49,58,48,71,59,41,32,50,15,21,28,12,27,31,23,16,57,23,63,70,44,62,38,24,35,92,45,63,74,13,34,36,29,30,27,38,36,30,48,75,30,74,67,43,72,31,74,83,48,91,93,73,55,52,72,70,46,49,51,39,19,42,57,58,35,54,50,36,53,18,38,41,32,22,23,32,43,63,38,81,59,34,71,106

pLDDT: mean 97.55, std 2.11, range [86.19, 99.0]

Radius of gyration: 27.58 Å; Cα contacts (8 Å, |Δi|>4): 2306; chains: 2; bounding box: 72×78×69 Å

Organism: NCBI:txid85056